Protein AF-A0AAJ4LX67-F1 (afdb_monomer)

Secondary structure (DSSP, 8-state):
---EEE---SSS--TTB-S-EEESS--SSSS-EEEEEEETT-EEEEEEEEE---HHHHHHHHSSSEEEEEEEEEEESS--SSEEEEEEE-TTSPPEEEEEE----EEEEEEEETTTSSSSPPPSEEEEEEEEPPSS-EEEEEEEEEEEEEEETT-----SS---TTTTSSPPP-----SS-PPPPHHHHHHHHHHHHHHHHHH------HHHHHHHHHTTT-EEETTEEE-SPEE-TTGGGGGTGGGS-HHHHHHHHT-EESSS--SSS---EE-HHHHHHHHHHHHHH---HHHHHHHHHHHHHHHHHHHHTT-STT---S--TTHHHHHHHHHHHHHHTHHHHHTTT-HHHHHHHHHHHHGGGHHHHT----GGGG-HHHHHHTHHHHHHHHHH-S-HHHHHHHHHHHHHHHHHHHH---STT-SEE-TTS-EESSSSB-HHHHHHHHHHHHHHHHHHTTSTTPPPHHHHHHHHHHHHHHHHT-SBBPPGGG-TT-TT---BGGGGHHHHHHHHTTSSS--HHHHHHHHHHHT--HHHHHHHHSS--PPPPPP-EEEEEGGGTEEEEEETTEEEEEE---SSS-S-EEBTTB-TTGGGTTSSEEEEEESB-GGGGT--STT--TT--TT-EEE---HHHHS-S-SS-EE---SS-EEEEEEETTTEEEEEEEEE----TT--TT-EEEEEEEEETTEEEEEEEEEE---TT--PPEEEEEEEEE-TTS--PEEETTEEE--SSEEEEE-TT-EEE-TTS-EEEEEE-SPEEEEEEEEEEE-TTT--EEEEEEEEEEEE--SS-SSEEEEEEEETT--HHHHHHHHHHHHHHTT-GGG-SEEEEEE-SSEEEEEETTEEEEEESSSEE-SSSSEEEESSSEEEEEEE-TTS-EEEEEEES-----EETTTEE-SPPP-PEEEEEEEES--EE-TTSEEEEETTEEEEEEEESTT--EEEEEE-

Foldseek 3Di:
DAKDWDFPPDPFGDPQKDDFTWDQLDGAFPRTWTKDWDFAFDKIKGFDKDAADQQVRLCVVVVHRKAKKWKKKKAFQDADQFWKKKWWDDPPDDTFIFTFHRRDHFMFMAIAGLCWFTPDRHDRMTGMIMITDHNHGIGIMTIGTGMIFMFHPQFQDAFPGGDGPNPPVLDFADLVDDPDFDDQDPQLVVLLVLLLVLLLVVLLPADDDPVVLVVLLVLQVWDADPNRTDGAQEDALRLCRRNVLVNYDPSSLVSVLSHEYLAADHPPPRHDNYNLLVSLSNLLSCLLVDDDPVSVVVSLVSNVSSLVNCVSSPLWHRGQSSHCPVVLRRHVSVLSSCSSCLVSCVVVVNLVGSLNSLSRSCSNVSVQLSLDDDLQNLALQCLQGPLSSSLSSLSSPPDPRSSSVSLLSSLVSLLRSQLDDRAFQHFHFHPLLFTGDPLAGALVSNLSSLQRNLSSQLSSAPGSSHRDPSSLVRSVSNLVVLQQCPLQAHDQLRNFLAGQDRHGSLSRLNSLLSSQVRDPHRNLVSLLQSCVSVVHAQVCSCVSPVHRHGHDARDAFKGWDLSQLWIWHDAHQKIKIWAAAAQRHFRHKAALQTQQLSPQSGQRAIDIDGRDRCVVFFRDDFQDQSQAHAQHKGWRDDRVLSGDPDSGIDGDHHPQKFWTKWGFPRFKMKIKIWDQWDDDRSIFRQATKIWIWIDGHQKIKTKIKQGFGDPPPDQTWTKGWNDKGFCVPPQQWKAKLNDTDRDQWDWDKDAALIKIAGSQRKIKGFHHAAIKIWTWYKGWAADRRPRDIGIGTMITIIGTCGDGHGTHMGIMMIGHNDDSVVSNVLSVQCVVCVVPVVSNQKDWPDDDSAWTWMAGPQKIKIFGSAWDADPDDFWGTKHGGKIKIWHQDPQRKIKMKIWHRDLQRDADPVPGHDSDHFFWDKMKIKTAADWDWPPVWDWDDDPRIIITIDTHHRRDMDITMTHD

Sequence (964 aa):
MQSTIISFEEQTRPTFVSHGEISKKRAILGEQSLLWKWRAGDILTIKKRIQRYDNKQAKKAFGKKATQVISFWVYNEVPLDQSMTLLLSKQGNNPSEKAINLNFKGWRAFGLSLDSDFEQPVTKELDTVQFVAPTHDSGELFIDRVMFSIDDGRYQWSDYHVKNRMAGHFPEIDFGLPTSLPEATEQQKQALNAVKQKTITLLADSNIRLPALRAKFDDFQIREVEGVIRGRHILTDKQQVIYNSRYLLPEDLEDFKEYAILGKKDQFGIIQHLGYSDLMLDIASRYVKNKDAAERAALSEMYLLMTRHLLDQGFAKGSSLVSTHHWGYSSRGWYSSALLMQDVLEQNDLLPEVYDALLWHAREFKASFDMEIKPQSSNLDYFNTLSRQHLALILLNPDEKERVALVSKFGHFITQALAQTPPSSFDGLRDDGTAYRHMGHYPNYAFHGFDHIAQVIYALHGTEFAVQKPGLDKLKKAMIAGWIYSNPVVPMGISGRHPFDDLSVKRYAQGMKLLAKSYPQLDEELASIYLQIRGLSSKDSAKHFGKTISPATLPEGSWSFNGGAFAVHRHGTQMAFMKGYNDVVWSSEIYTHDNRYGRYQSNGSVHVMPYGKLKQHGYQENGWDWARNPGATGIKVDLDKLESFTRDSLMMYSKEGKSAATSLDQKHTIFSHKHVERKYPNFDPTFRANKHVLATENMLYMTGNHISNSLSDHDEATETTLFQLATNGSATSININGSLHSDANLTITLTNHDWLIDSNNVGYFLIDVDPVRVTRSVQHSGHNKTKKATQGEFVTAWIDHGVNPTNAHYEYLVVMNTTAEEMQQLAQRYKNAARDASEKPGEILETSDNHHLVRVNGLYGYSAFSAAHFSHGVLQDVSQAAQVLAQTLASGNVKLSVSAMDLNLVKEWAYGPTEAPNKPVIIELTFRGKWQIDQAIRHQYRDNTTIVTISSLFGAATEFEIKP

Radius of gyration: 32.97 Å; Cα contacts (8 Å, |Δi|>4): 2370; chains: 1; bounding box: 77×99×75 Å

InterPro domains:
  IPR003159 Polysaccharide lyase family 8, central domain [PF02278] (557-826)
  IPR008929 Chondroitin AC/alginate lyase [G3DSA:1.50.10.100] (170-554)
  IPR008929 Chondroitin AC/alginate lyase [SSF48230] (211-553)
  IPR008979 Galactose-binding-like domain superfamily [SSF49785] (1-165)
  IPR011013 Galactose mutarotase-like domain superfamily [SSF74650] (555-831)
  IPR011071 Polysaccharide lyase family 8-like, C-terminal [G3DSA:2.60.220.10] (843-964)
  IPR011071 Polysaccharide lyase family 8-like, C-terminal [SSF49863] (849-963)
  IPR014718 Glycoside hydrolase-type carbohydrate-binding [G3DSA:2.70.98.10] (555-835)
  IPR015176 Lyase, N-terminal [PF09092] (3-163)
  IPR015177 Lyase, catalytic [PF09093] (180-534)
  IPR024200 Chondroitin sulfate ABC endolyase [PIRSF034515] (5-963)
  IPR039174 Chondroitin sulfate ABC lyase [PTHR37322] (295-912)

Organism: NCBI:txid29495

Structure (mmCIF, N/CA/C/O backbone):
data_AF-A0AAJ4LX67-F1
#
_entry.id   AF-A0AAJ4LX67-F1
#
loop_
_atom_site.group_PDB
_atom_site.id
_atom_site.type_symbol
_atom_site.label_atom_id
_atom_site.label_alt_id
_atom_site.label_comp_id
_atom_site.label_asym_id
_atom_site.label_entity_id
_atom_site.label_seq_id
_atom_site.pdbx_PDB_ins_code
_atom_site.Cartn_x
_atom_site.Cartn_y
_atom_site.Cartn_z
_atom_site.occupancy
_atom_site.B_iso_or_equiv
_atom_site.auth_seq_id
_atom_site.auth_comp_id
_atom_site.auth_asym_id
_atom_site.auth_atom_id
_atom_site.pdbx_PDB_model_num
ATOM 1 N N . MET A 1 1 ? 9.041 -23.997 -25.247 1.00 93.50 1 MET A N 1
ATOM 2 C CA . MET A 1 1 ? 8.150 -22.839 -25.024 1.00 93.50 1 MET A CA 1
ATOM 3 C C . MET A 1 1 ? 6.841 -23.033 -25.760 1.00 93.50 1 MET A C 1
ATOM 5 O O . MET A 1 1 ? 5.823 -22.884 -25.110 1.00 93.50 1 MET A O 1
ATOM 9 N N . GLN A 1 2 ? 6.846 -23.423 -27.042 1.00 95.56 2 GLN A N 1
ATOM 10 C CA . GLN A 1 2 ? 5.640 -23.954 -27.690 1.00 95.56 2 GLN A CA 1
ATOM 11 C C . GLN A 1 2 ? 5.158 -25.212 -26.957 1.00 95.56 2 GLN A C 1
ATOM 13 O O . GLN A 1 2 ? 5.960 -26.117 -26.704 1.00 95.56 2 GLN A O 1
ATOM 18 N N . SER A 1 3 ? 3.886 -25.218 -26.572 1.00 95.94 3 SER A N 1
ATOM 19 C CA . SER A 1 3 ? 3.223 -26.351 -25.924 1.00 95.94 3 SER A CA 1
ATOM 20 C C . SER A 1 3 ? 2.811 -27.380 -26.979 1.00 95.94 3 SER A C 1
ATOM 22 O O . SER A 1 3 ? 2.534 -27.025 -28.119 1.00 95.94 3 SER A O 1
ATOM 24 N N . THR A 1 4 ? 2.794 -28.662 -26.620 1.00 95.81 4 THR A N 1
ATOM 25 C CA . THR A 1 4 ? 2.185 -29.718 -27.445 1.00 95.81 4 THR A CA 1
ATOM 26 C C . THR A 1 4 ? 0.844 -30.067 -26.833 1.00 95.81 4 THR A C 1
ATOM 28 O O . THR A 1 4 ? 0.836 -30.564 -25.709 1.00 95.81 4 THR A O 1
ATOM 31 N N . ILE A 1 5 ? -0.251 -29.808 -27.545 1.00 96.69 5 ILE A N 1
ATOM 32 C CA . ILE A 1 5 ? -1.621 -30.017 -27.069 1.00 96.69 5 ILE A CA 1
ATOM 33 C C . ILE A 1 5 ? -2.295 -31.111 -27.902 1.00 96.69 5 ILE A C 1
ATOM 35 O O . ILE A 1 5 ? -2.049 -31.250 -29.098 1.00 96.69 5 ILE A O 1
ATOM 39 N N . ILE A 1 6 ? -3.097 -31.937 -27.235 1.00 95.94 6 ILE A N 1
ATOM 40 C CA . ILE A 1 6 ? -3.992 -32.922 -27.836 1.00 95.94 6 ILE A CA 1
ATOM 41 C C . ILE A 1 6 ? -5.391 -32.600 -27.299 1.00 95.94 6 ILE A C 1
ATOM 43 O O . ILE A 1 6 ? -5.674 -32.889 -26.133 1.00 95.94 6 ILE A O 1
ATOM 47 N N . SER A 1 7 ? -6.203 -31.944 -28.132 1.00 92.75 7 SER A N 1
ATOM 48 C CA . SER A 1 7 ? -7.569 -31.469 -27.836 1.00 92.75 7 SER A CA 1
ATOM 49 C C . SER A 1 7 ? -8.672 -32.338 -28.440 1.00 92.75 7 SER A C 1
ATOM 51 O O . SER A 1 7 ? -9.829 -32.195 -28.090 1.00 92.75 7 SER A O 1
ATOM 53 N N . PHE A 1 8 ? -8.321 -33.283 -29.318 1.00 95.12 8 PHE A N 1
ATOM 54 C CA . PHE A 1 8 ? -9.273 -34.202 -29.951 1.00 95.12 8 PHE A CA 1
ATOM 55 C C . PHE A 1 8 ? -10.327 -33.522 -30.836 1.00 95.12 8 PHE A C 1
ATOM 57 O O . PHE A 1 8 ? -11.401 -34.086 -30.997 1.00 95.12 8 PHE A O 1
ATOM 64 N N . GLU A 1 9 ? -10.029 -32.366 -31.440 1.00 94.12 9 GLU A N 1
ATOM 65 C CA . GLU A 1 9 ? -10.936 -31.597 -32.317 1.00 94.12 9 GLU A CA 1
ATOM 66 C C . GLU A 1 9 ? -11.108 -32.189 -33.741 1.00 94.12 9 GLU A C 1
ATOM 68 O O . GLU A 1 9 ? -11.797 -31.634 -34.599 1.00 94.12 9 GLU A O 1
ATOM 73 N N . GLU A 1 10 ? -10.531 -33.362 -34.024 1.00 89.75 10 GLU A N 1
ATOM 74 C CA . GLU A 1 10 ? -10.766 -34.085 -35.276 1.00 89.75 10 GLU A CA 1
ATOM 75 C C . GLU A 1 10 ? -12.160 -34.751 -35.336 1.00 89.75 10 GLU A C 1
ATOM 77 O O . GLU A 1 10 ? -12.696 -35.228 -34.340 1.00 89.75 10 GLU A O 1
ATOM 82 N N . GLN A 1 11 ? -12.752 -34.882 -36.533 1.00 88.00 11 GLN A N 1
ATOM 83 C CA . GLN A 1 11 ? -14.105 -35.458 -36.699 1.00 88.00 11 GLN A CA 1
ATOM 84 C C . GLN A 1 11 ? -14.260 -36.898 -36.173 1.00 88.00 11 GLN A C 1
ATOM 86 O O . GLN A 1 11 ? -15.364 -37.336 -35.854 1.00 88.00 11 GLN A O 1
ATOM 91 N N . THR A 1 12 ? -13.167 -37.658 -36.126 1.00 90.81 12 THR A N 1
ATOM 92 C CA . THR A 1 12 ? -13.133 -39.057 -35.684 1.00 90.81 12 THR A CA 1
ATOM 93 C C . THR A 1 12 ? -11.927 -39.283 -34.787 1.00 90.81 12 THR A C 1
ATOM 95 O O . THR A 1 12 ? -10.939 -38.563 -34.922 1.00 90.81 12 THR A O 1
ATOM 98 N N . ARG A 1 13 ? -11.960 -40.329 -33.945 1.00 93.50 13 ARG A N 1
ATOM 99 C CA . ARG A 1 13 ? -10.837 -40.680 -33.059 1.00 93.50 13 ARG A CA 1
ATOM 100 C C . ARG A 1 13 ? -9.510 -40.680 -33.838 1.00 93.50 13 ARG A C 1
ATOM 102 O O . ARG A 1 13 ? -9.392 -41.446 -34.800 1.00 93.50 13 ARG A O 1
ATOM 109 N N . PRO A 1 14 ? -8.498 -39.903 -33.410 1.00 93.00 14 PRO A N 1
ATOM 110 C CA . PRO A 1 14 ? -7.212 -39.880 -34.091 1.00 93.00 14 PRO A CA 1
ATOM 111 C C . PRO A 1 14 ? -6.553 -41.261 -34.112 1.00 93.00 14 PRO A C 1
ATOM 113 O O . PRO A 1 14 ? -6.614 -42.018 -33.143 1.00 93.00 14 PRO A O 1
ATOM 116 N N . THR A 1 15 ? -5.868 -41.592 -35.207 1.00 94.44 15 THR A N 1
ATOM 117 C CA . THR A 1 15 ? -5.244 -42.917 -35.410 1.00 94.44 15 THR A CA 1
ATOM 118 C C . THR A 1 15 ? -4.123 -43.225 -34.414 1.00 94.44 15 THR A C 1
ATOM 120 O O . THR A 1 15 ? -3.783 -44.388 -34.197 1.00 94.44 15 THR A O 1
ATOM 123 N N . PHE A 1 16 ? -3.556 -42.194 -33.780 1.00 94.44 16 PHE A N 1
ATOM 124 C CA . PHE A 1 16 ? -2.564 -42.330 -32.717 1.00 94.44 16 PHE A CA 1
ATOM 125 C C . PHE A 1 16 ? -3.175 -42.625 -31.334 1.00 94.44 16 PHE A C 1
ATOM 127 O O . PHE A 1 16 ? -2.421 -42.822 -30.383 1.00 94.44 16 PHE A O 1
ATOM 134 N N . VAL A 1 17 ? -4.504 -42.691 -31.207 1.00 96.12 17 VAL A N 1
ATOM 135 C CA . VAL A 1 17 ? -5.224 -43.051 -29.976 1.00 96.12 17 VAL A CA 1
ATOM 136 C C . VAL A 1 17 ? -5.821 -44.456 -30.126 1.00 96.12 17 VAL A C 1
ATOM 138 O O . VAL A 1 17 ? -6.522 -44.741 -31.099 1.00 96.12 17 VAL A O 1
ATOM 141 N N . SER A 1 18 ? -5.542 -45.362 -29.181 1.00 94.75 18 SER A N 1
ATOM 142 C CA . SER A 1 18 ? -5.913 -46.783 -29.308 1.00 94.75 18 SER A CA 1
ATOM 143 C C . SER A 1 18 ? -7.419 -47.056 -29.210 1.00 94.75 18 SER A C 1
ATOM 145 O O . SER A 1 18 ? -7.951 -47.812 -30.023 1.00 94.75 18 SER A O 1
ATOM 147 N N . HIS A 1 19 ? -8.103 -46.448 -28.238 1.00 90.38 19 HIS A N 1
ATOM 148 C CA . HIS A 1 19 ? -9.510 -46.697 -27.899 1.00 90.38 19 HIS A CA 1
ATOM 149 C C . HIS A 1 19 ? -10.232 -45.388 -27.538 1.00 90.38 19 HIS A C 1
ATOM 151 O O . HIS A 1 19 ? -9.590 -44.357 -27.367 1.00 90.38 19 HIS A O 1
ATOM 157 N N . GLY A 1 20 ? -11.563 -45.424 -27.448 1.00 92.12 20 GLY A N 1
ATOM 158 C CA . GLY A 1 20 ? -12.405 -44.264 -27.131 1.00 92.12 20 GLY A CA 1
ATOM 159 C C . GLY A 1 20 ? -13.208 -43.730 -28.319 1.00 92.12 20 GLY A C 1
ATOM 160 O O . GLY A 1 20 ? -13.037 -44.175 -29.458 1.00 92.12 20 GLY A O 1
ATOM 161 N N . GLU A 1 21 ? -14.100 -42.792 -28.026 1.00 95.88 21 GLU A N 1
ATOM 162 C CA . GLU A 1 21 ? -15.040 -42.151 -28.950 1.00 95.88 21 GLU A CA 1
ATOM 163 C C . GLU A 1 21 ? -14.930 -40.629 -28.791 1.00 95.88 21 GLU A C 1
ATOM 165 O O . GLU A 1 21 ? -14.742 -40.135 -27.683 1.00 95.88 21 GLU A O 1
ATOM 170 N N . ILE A 1 22 ? -15.050 -39.870 -29.881 1.00 97.12 22 ILE A N 1
ATOM 171 C CA . ILE A 1 22 ? -15.111 -38.406 -29.795 1.00 97.12 22 ILE A CA 1
ATOM 172 C C . ILE A 1 22 ? -16.511 -38.015 -29.333 1.00 97.12 22 ILE A C 1
ATOM 174 O O . ILE A 1 22 ? -17.505 -38.445 -29.922 1.00 97.12 22 ILE A O 1
ATOM 178 N N . SER A 1 23 ? -16.594 -37.215 -28.274 1.00 95.31 23 SER A N 1
ATOM 179 C CA . SER A 1 23 ? -17.858 -36.795 -27.689 1.00 95.31 23 SER A CA 1
ATOM 180 C C . SER A 1 23 ? -17.958 -35.284 -27.606 1.00 95.31 23 SER A C 1
ATOM 182 O O . SER A 1 23 ? -17.139 -34.621 -26.981 1.00 95.31 23 SER A O 1
ATOM 184 N N . LYS A 1 24 ? -19.058 -34.752 -28.138 1.00 93.38 24 LYS A N 1
ATOM 185 C CA . LYS A 1 24 ? -19.464 -33.360 -27.929 1.00 93.38 24 LYS A CA 1
ATOM 186 C C . LYS A 1 24 ? -20.217 -33.168 -26.616 1.00 93.38 24 LYS A C 1
ATOM 188 O O . LYS A 1 24 ? -20.847 -32.132 -26.448 1.00 93.38 24 LYS A O 1
ATOM 193 N N . LYS A 1 25 ? -20.267 -34.162 -25.711 1.00 93.69 25 LYS A N 1
ATOM 194 C CA . LYS A 1 25 ? -21.022 -34.046 -24.447 1.00 93.69 25 LYS A CA 1
ATOM 195 C C . LYS A 1 25 ? -20.402 -32.994 -23.526 1.00 93.69 25 LYS A C 1
ATOM 197 O O . LYS A 1 25 ? -21.136 -32.253 -22.878 1.00 93.69 25 LYS A O 1
ATOM 202 N N . ARG A 1 26 ? -19.070 -32.957 -23.460 1.00 94.00 26 ARG A N 1
ATOM 203 C CA . ARG A 1 26 ? -18.265 -32.119 -22.560 1.00 94.00 26 ARG A CA 1
ATOM 204 C C . ARG A 1 26 ? -16.931 -31.814 -23.240 1.00 94.00 26 ARG A C 1
ATOM 206 O O . ARG A 1 26 ? -16.438 -32.672 -23.964 1.00 94.00 26 ARG A O 1
ATOM 213 N N . ALA A 1 27 ? -16.366 -30.640 -22.992 1.00 95.31 27 ALA A N 1
ATOM 214 C CA . ALA A 1 27 ? -15.058 -30.230 -23.497 1.00 95.31 27 ALA A CA 1
ATOM 215 C C . ALA A 1 27 ? -14.433 -29.189 -22.556 1.00 95.31 27 ALA A C 1
ATOM 217 O O . ALA A 1 27 ? -15.150 -28.537 -21.788 1.00 95.31 27 ALA A O 1
ATOM 218 N N . ILE A 1 28 ? -13.112 -29.068 -22.614 1.00 96.75 28 ILE A N 1
ATOM 219 C CA . ILE A 1 28 ? -12.297 -28.031 -21.981 1.00 96.75 28 ILE A CA 1
ATOM 220 C C . ILE A 1 28 ? -11.709 -27.116 -23.053 1.00 96.75 28 ILE A C 1
ATOM 222 O O . ILE A 1 28 ? -11.894 -25.909 -22.943 1.00 96.75 28 ILE A O 1
ATOM 226 N N . LEU A 1 29 ? -11.018 -27.666 -24.060 1.00 94.38 29 LEU A N 1
ATOM 227 C CA . LEU A 1 29 ? -10.439 -26.904 -25.172 1.00 94.38 29 LEU A CA 1
ATOM 228 C C . LEU A 1 29 ? -11.146 -27.293 -26.469 1.00 94.38 29 LEU A C 1
ATOM 230 O O . LEU A 1 29 ? -11.062 -28.447 -26.858 1.00 94.38 29 LEU A O 1
ATOM 234 N N . GLY A 1 30 ? -11.802 -26.334 -27.124 1.00 93.50 30 GLY A N 1
ATOM 235 C CA . GLY A 1 30 ? -12.620 -26.602 -28.308 1.00 93.50 30 GLY A CA 1
ATOM 236 C C . GLY A 1 30 ? -14.038 -27.075 -27.958 1.00 93.50 30 GLY A C 1
ATOM 237 O O . GLY A 1 30 ? -14.614 -26.656 -26.948 1.00 93.50 30 GLY A O 1
ATOM 238 N N . GLU A 1 31 ? -14.640 -27.910 -28.809 1.00 92.75 31 GLU A N 1
ATOM 239 C CA . GLU A 1 31 ? -16.042 -28.337 -28.690 1.00 92.75 31 GLU A CA 1
ATOM 240 C C . GLU A 1 31 ? -16.231 -29.805 -28.277 1.00 92.75 31 GLU A C 1
ATOM 242 O O . GLU A 1 31 ? -17.371 -30.234 -28.032 1.00 92.75 31 GLU A O 1
ATOM 247 N N . GLN A 1 32 ? -15.160 -30.598 -28.212 1.00 95.38 32 GLN A N 1
ATOM 248 C CA . GLN A 1 32 ? -15.246 -32.035 -27.961 1.00 95.38 32 GLN A CA 1
ATOM 249 C C . GLN A 1 32 ? -14.141 -32.563 -27.042 1.00 95.38 32 GLN A C 1
ATOM 251 O O . GLN A 1 32 ? -13.185 -31.888 -26.703 1.00 95.38 32 GLN A O 1
ATOM 256 N N . SER A 1 33 ? -14.327 -33.789 -26.560 1.00 97.19 33 SER A N 1
ATOM 257 C CA . SER A 1 33 ? -13.337 -34.508 -25.759 1.00 97.19 33 SER A CA 1
ATOM 258 C C . SER A 1 33 ? -13.357 -35.996 -26.084 1.00 97.19 33 SER A C 1
ATOM 260 O O . SER A 1 33 ? -14.269 -36.507 -26.748 1.00 97.19 33 SER A O 1
ATOM 262 N N . LEU A 1 34 ? -12.349 -36.720 -25.604 1.00 98.25 34 LEU A N 1
ATOM 263 C CA . LEU A 1 34 ? -12.282 -38.164 -25.752 1.00 98.25 34 LEU A CA 1
ATOM 264 C C . LEU A 1 34 ? -13.102 -38.850 -24.651 1.00 98.25 34 LEU A C 1
ATOM 266 O O . LEU A 1 34 ? -12.718 -38.830 -23.484 1.00 98.25 34 LEU A O 1
ATOM 270 N N . LEU A 1 35 ? -14.190 -39.520 -25.026 1.00 98.00 35 LEU A N 1
ATOM 271 C CA . LEU A 1 35 ? -14.928 -40.429 -24.154 1.00 98.00 35 LEU A CA 1
ATOM 272 C C . LEU A 1 35 ? -14.254 -41.802 -24.146 1.00 98.00 35 LEU A C 1
ATOM 274 O O . LEU A 1 35 ? -14.220 -42.514 -25.154 1.00 98.00 35 LEU A O 1
ATOM 278 N N . TRP A 1 36 ? -13.750 -42.196 -22.985 1.00 97.62 36 TRP A N 1
ATOM 279 C CA . TRP A 1 36 ? -13.174 -43.506 -22.745 1.00 97.62 36 TRP A CA 1
ATOM 280 C C . TRP A 1 36 ? -14.099 -44.335 -21.857 1.00 97.62 36 TRP A C 1
ATOM 282 O O . TRP A 1 36 ? -14.185 -44.123 -20.648 1.00 97.62 36 TRP A O 1
ATOM 292 N N . LYS A 1 37 ? -14.783 -45.297 -22.479 1.00 97.31 37 LYS A N 1
ATOM 293 C CA . LYS A 1 37 ? -15.506 -46.370 -21.792 1.00 97.31 37 LYS A CA 1
ATOM 294 C C . LYS A 1 37 ? -14.524 -47.503 -21.523 1.00 97.31 37 LYS A C 1
ATOM 296 O O . LYS A 1 37 ? -13.880 -47.973 -22.464 1.00 97.31 37 LYS A O 1
ATOM 301 N N . TRP A 1 38 ? -14.395 -47.918 -20.272 1.00 96.44 38 TRP A N 1
ATOM 302 C CA . TRP A 1 38 ? -13.359 -48.851 -19.837 1.00 96.44 38 TRP A CA 1
ATOM 303 C C . TRP A 1 38 ? -13.909 -49.957 -18.943 1.00 96.44 38 TRP A C 1
ATOM 305 O O . TRP A 1 38 ? -14.925 -49.802 -18.267 1.00 96.44 38 TRP A O 1
ATOM 315 N N . ARG A 1 39 ? -13.204 -51.084 -18.937 1.00 96.06 39 ARG A N 1
ATOM 316 C CA . ARG A 1 39 ? -13.314 -52.187 -17.982 1.00 96.06 39 ARG A CA 1
ATOM 317 C C . ARG A 1 39 ? -12.026 -52.298 -17.173 1.00 96.06 39 ARG A C 1
ATOM 319 O O . ARG A 1 39 ? -11.009 -51.706 -17.530 1.00 96.06 39 ARG A O 1
ATOM 326 N N . ALA A 1 40 ? -12.088 -53.066 -16.093 1.00 96.12 40 ALA A N 1
ATOM 327 C CA . ALA A 1 40 ? -10.962 -53.335 -15.215 1.00 96.12 40 ALA A CA 1
ATOM 328 C C . ALA A 1 40 ? -9.659 -53.629 -15.986 1.00 96.12 40 ALA A C 1
ATOM 330 O O . ALA A 1 40 ? -9.583 -54.594 -16.749 1.00 96.12 40 ALA A O 1
ATOM 331 N N . GLY A 1 41 ? -8.635 -52.799 -15.771 1.00 94.88 41 GLY A N 1
ATOM 332 C CA . GLY A 1 41 ? -7.308 -52.931 -16.378 1.00 94.88 41 GLY A CA 1
ATOM 333 C C . GLY A 1 41 ? -7.190 -52.518 -17.851 1.00 94.88 41 GLY A C 1
ATOM 334 O O . GLY A 1 41 ? -6.110 -52.676 -18.423 1.00 94.88 41 GLY A O 1
ATOM 335 N N . ASP A 1 42 ? -8.246 -51.985 -18.476 1.00 97.38 42 ASP A N 1
ATOM 336 C CA . ASP A 1 42 ? -8.172 -51.467 -19.845 1.00 97.38 42 ASP A CA 1
ATOM 337 C C . ASP A 1 42 ? -7.118 -50.359 -19.969 1.00 97.38 42 ASP A C 1
ATOM 339 O O . ASP A 1 42 ? -6.914 -49.549 -19.064 1.00 97.38 42 ASP A O 1
ATOM 343 N N . ILE A 1 43 ? -6.469 -50.292 -21.135 1.00 96.56 43 ILE A N 1
ATOM 344 C CA . ILE A 1 43 ? -5.412 -49.316 -21.409 1.00 96.56 43 ILE A CA 1
ATOM 345 C C . ILE A 1 43 ? -5.798 -48.441 -22.602 1.00 96.56 43 ILE A C 1
ATOM 347 O O . ILE A 1 43 ? -5.872 -48.891 -23.755 1.00 96.56 43 ILE A O 1
ATOM 351 N N . LEU A 1 44 ? -5.963 -47.149 -22.336 1.00 97.25 44 LEU A N 1
ATOM 352 C CA . LEU A 1 44 ? -6.009 -46.110 -23.355 1.00 97.25 44 LEU A CA 1
ATOM 353 C C . LEU A 1 44 ? -4.582 -45.639 -23.650 1.00 97.25 44 LEU A C 1
ATOM 355 O O . LEU A 1 44 ? -3.887 -45.175 -22.757 1.00 97.25 44 LEU A O 1
ATOM 359 N N . THR A 1 45 ? -4.132 -45.741 -24.901 1.00 96.88 45 THR A N 1
ATOM 360 C CA . THR A 1 45 ? -2.777 -45.354 -25.323 1.00 96.88 45 THR A CA 1
ATOM 361 C C . THR A 1 45 ? -2.831 -44.233 -26.351 1.00 96.88 45 THR A C 1
ATOM 363 O O . THR A 1 45 ? -3.469 -44.377 -27.392 1.00 96.88 45 THR A O 1
ATOM 366 N N . ILE A 1 46 ? -2.088 -43.159 -26.092 1.00 96.81 46 ILE A N 1
ATOM 367 C CA . ILE A 1 46 ? -1.813 -42.059 -27.015 1.00 96.81 46 ILE A CA 1
ATOM 368 C C . ILE A 1 46 ? -0.361 -42.197 -27.491 1.00 96.81 46 ILE A C 1
ATOM 370 O O . ILE A 1 46 ? 0.577 -42.056 -26.706 1.00 96.81 46 ILE A O 1
ATOM 374 N N . LYS A 1 47 ? -0.164 -42.479 -28.780 1.00 95.81 47 LYS A N 1
ATOM 375 C CA . LYS A 1 47 ? 1.150 -42.634 -29.421 1.00 95.81 47 LYS A CA 1
ATOM 376 C C . LYS A 1 47 ? 1.656 -41.285 -29.925 1.00 95.81 47 LYS A C 1
ATOM 378 O O . LYS A 1 47 ? 1.376 -40.888 -31.055 1.00 95.81 47 LYS A O 1
ATOM 383 N N . LYS A 1 48 ? 2.408 -40.568 -29.093 1.00 92.38 48 LYS A N 1
ATOM 384 C CA . LYS A 1 48 ? 2.978 -39.261 -29.438 1.00 92.38 48 LYS A CA 1
ATOM 385 C C . LYS A 1 48 ? 4.423 -39.192 -28.969 1.00 92.38 48 LYS A C 1
ATOM 387 O O . LYS A 1 48 ? 4.702 -39.377 -27.788 1.00 92.38 48 LYS A O 1
ATOM 392 N N . ARG A 1 49 ? 5.330 -38.873 -29.895 1.00 94.19 49 ARG A N 1
ATOM 393 C CA . ARG A 1 49 ? 6.733 -38.639 -29.557 1.00 94.19 49 ARG A CA 1
ATOM 394 C C . ARG A 1 49 ? 6.888 -37.288 -28.862 1.00 94.19 49 ARG A C 1
ATOM 396 O O . ARG A 1 49 ? 6.537 -36.266 -29.447 1.00 94.19 49 ARG A O 1
ATOM 403 N N . ILE A 1 50 ? 7.452 -37.282 -27.657 1.00 93.88 50 ILE A N 1
ATOM 404 C CA . ILE A 1 50 ? 7.722 -36.077 -26.865 1.00 93.88 50 ILE A CA 1
ATOM 405 C C . ILE A 1 50 ? 9.185 -36.067 -26.424 1.00 93.88 50 ILE A C 1
ATOM 407 O O . ILE A 1 50 ? 9.704 -37.040 -25.876 1.00 93.88 50 ILE A O 1
ATOM 411 N N . GLN A 1 51 ? 9.851 -34.934 -26.638 1.00 94.44 51 GLN A N 1
ATOM 412 C CA . GLN A 1 51 ? 11.184 -34.674 -26.107 1.00 94.44 51 GLN A CA 1
ATOM 413 C C . GLN A 1 51 ? 11.066 -34.068 -24.705 1.00 94.44 51 GLN A C 1
ATOM 415 O O . GLN A 1 51 ? 10.445 -33.016 -24.524 1.00 94.44 51 GLN A O 1
ATOM 420 N N . ARG A 1 52 ? 11.703 -34.709 -23.721 1.00 93.75 52 ARG A N 1
ATOM 421 C CA . ARG A 1 52 ? 11.817 -34.175 -22.363 1.00 93.75 52 ARG A CA 1
ATOM 422 C C . ARG A 1 52 ? 12.968 -33.170 -22.267 1.00 93.75 52 ARG A C 1
ATOM 424 O O . ARG A 1 52 ? 14.059 -33.432 -22.785 1.00 93.75 52 ARG A O 1
ATOM 431 N N . TYR A 1 53 ? 12.745 -32.068 -21.564 1.00 94.75 53 TYR A N 1
ATOM 432 C CA . TYR A 1 53 ? 13.726 -31.052 -21.197 1.00 94.75 53 TYR A CA 1
ATOM 433 C C . TYR A 1 53 ? 13.875 -31.010 -19.680 1.00 94.75 53 TYR A C 1
ATOM 435 O O . TYR A 1 53 ? 12.878 -30.993 -18.963 1.00 94.75 53 TYR A O 1
ATOM 443 N N . ASP A 1 54 ? 15.115 -30.961 -19.200 1.00 94.75 54 ASP A N 1
ATOM 444 C CA . ASP A 1 54 ? 15.375 -30.844 -17.765 1.00 94.75 54 ASP A CA 1
ATOM 445 C C . ASP A 1 54 ? 15.071 -29.428 -17.229 1.00 94.75 54 ASP A C 1
ATOM 447 O O . ASP A 1 54 ? 14.941 -28.449 -17.974 1.00 94.75 54 ASP A O 1
ATOM 451 N N . ASN A 1 55 ? 15.007 -29.294 -15.905 1.00 95.69 55 ASN A N 1
ATOM 452 C CA . ASN A 1 55 ? 14.742 -28.032 -15.213 1.00 95.69 55 ASN A CA 1
ATOM 453 C C . ASN A 1 55 ? 15.755 -26.917 -15.546 1.00 95.69 55 ASN A C 1
ATOM 455 O O . ASN A 1 55 ? 15.418 -25.732 -15.469 1.00 95.69 55 ASN A O 1
ATOM 459 N N . LYS A 1 56 ? 16.998 -27.246 -15.933 1.00 95.75 56 LYS A N 1
ATOM 460 C CA . LYS A 1 56 ? 18.011 -26.251 -16.328 1.00 95.75 56 LYS A CA 1
ATOM 461 C C . LYS A 1 56 ? 17.700 -25.698 -17.717 1.00 95.75 56 LYS A C 1
ATOM 463 O O . LYS A 1 56 ? 17.768 -24.483 -17.917 1.00 95.75 56 LYS A O 1
ATOM 468 N N . GLN A 1 57 ? 17.329 -26.563 -18.655 1.00 96.25 57 GLN A N 1
ATOM 469 C CA . GLN A 1 57 ? 16.868 -26.186 -19.988 1.00 96.25 57 GLN A CA 1
ATOM 470 C C . GLN A 1 57 ? 15.562 -25.390 -19.907 1.00 96.25 57 GLN A C 1
ATOM 472 O O . GLN A 1 57 ? 15.467 -24.320 -20.512 1.00 96.25 57 GLN A O 1
ATOM 477 N N . ALA A 1 58 ? 14.604 -25.846 -19.095 1.00 95.69 58 ALA A N 1
ATOM 478 C CA . ALA A 1 58 ? 13.348 -25.147 -18.847 1.00 95.69 58 ALA A CA 1
ATOM 479 C C . ALA A 1 58 ? 13.589 -23.750 -18.258 1.00 95.69 58 ALA A C 1
ATOM 481 O O . ALA A 1 58 ? 13.105 -22.764 -18.810 1.00 95.69 58 ALA A O 1
ATOM 482 N N . LYS A 1 59 ? 14.413 -23.629 -17.205 1.00 94.62 59 LYS A N 1
ATOM 483 C CA . LYS A 1 59 ? 14.780 -22.332 -16.609 1.00 94.62 59 LYS A CA 1
ATOM 484 C C . LYS A 1 59 ? 15.431 -21.393 -17.622 1.00 94.62 59 LYS A C 1
ATOM 486 O O . LYS A 1 59 ? 15.107 -20.208 -17.646 1.00 94.62 59 LYS A O 1
ATOM 491 N N . LYS A 1 60 ? 16.342 -21.907 -18.455 1.00 95.12 60 LYS A N 1
ATOM 492 C CA . LYS A 1 60 ? 17.010 -21.115 -19.497 1.00 95.12 60 LYS A CA 1
ATOM 493 C C . LYS A 1 60 ? 16.010 -20.579 -20.526 1.00 95.12 60 LYS A C 1
ATOM 495 O O . LYS A 1 60 ? 16.133 -19.428 -20.923 1.00 95.12 60 LYS A O 1
ATOM 500 N N . ALA A 1 61 ? 15.040 -21.392 -20.940 1.00 92.88 61 ALA A N 1
ATOM 501 C CA . ALA A 1 61 ? 14.021 -20.989 -21.907 1.00 92.88 61 ALA A CA 1
ATOM 502 C C . ALA A 1 61 ? 12.973 -20.033 -21.308 1.00 92.88 61 ALA A C 1
ATOM 504 O O . ALA A 1 61 ? 12.542 -19.097 -21.973 1.00 92.88 61 ALA A O 1
ATOM 505 N N . PHE A 1 62 ? 12.579 -20.259 -20.053 1.00 91.06 62 PHE A N 1
ATOM 506 C CA . PHE A 1 62 ? 11.507 -19.523 -19.379 1.00 91.06 62 PHE A CA 1
ATOM 507 C C . PHE A 1 62 ? 11.978 -18.213 -18.722 1.00 91.06 62 PHE A C 1
ATOM 509 O O . PHE A 1 62 ? 11.177 -17.318 -18.469 1.00 91.06 62 PHE A O 1
ATOM 516 N N . GLY A 1 63 ? 13.274 -18.095 -18.411 1.00 89.06 63 GLY A N 1
ATOM 517 C CA . GLY A 1 63 ? 13.882 -16.917 -17.775 1.00 89.06 63 GLY A CA 1
ATOM 518 C C . GLY A 1 63 ? 13.812 -16.896 -16.241 1.00 89.06 63 GLY A C 1
ATOM 519 O O . GLY A 1 63 ? 14.415 -16.035 -15.609 1.00 89.06 63 GLY A O 1
ATOM 520 N N . LYS A 1 64 ? 13.127 -17.861 -15.618 1.00 89.38 64 LYS A N 1
ATOM 521 C CA . LYS A 1 64 ? 13.035 -18.053 -14.157 1.00 89.38 64 LYS A CA 1
ATOM 522 C C . LYS A 1 64 ? 12.862 -19.536 -13.823 1.00 89.38 64 LYS A C 1
ATOM 524 O O . LYS A 1 64 ? 12.842 -20.365 -14.727 1.00 89.38 64 LYS A O 1
ATOM 529 N N . LYS A 1 65 ? 12.788 -19.894 -12.533 1.00 92.94 65 LYS A N 1
ATOM 530 C CA . LYS A 1 65 ? 12.622 -21.295 -12.091 1.00 92.94 65 LYS A CA 1
ATOM 531 C C . LYS A 1 65 ? 11.426 -21.939 -12.811 1.00 92.94 65 LYS A C 1
ATOM 533 O O . LYS A 1 65 ? 10.300 -21.483 -12.640 1.00 92.94 65 LYS A O 1
ATOM 538 N N . ALA A 1 66 ? 11.684 -22.989 -13.585 1.00 96.31 66 ALA A N 1
ATOM 539 C CA . ALA A 1 66 ? 10.701 -23.635 -14.448 1.00 96.31 66 ALA A CA 1
ATOM 540 C C . ALA A 1 66 ? 10.954 -25.142 -14.558 1.00 96.31 66 ALA A C 1
ATOM 542 O O . ALA A 1 66 ? 12.064 -25.601 -14.279 1.00 96.31 66 ALA A O 1
ATOM 543 N N . THR A 1 67 ? 9.929 -25.885 -14.967 1.00 97.50 67 THR A N 1
ATOM 544 C CA . THR A 1 67 ? 9.961 -27.334 -15.195 1.00 97.50 67 THR A CA 1
ATOM 545 C C . THR A 1 67 ? 9.079 -27.703 -16.386 1.00 97.50 67 THR A C 1
ATOM 547 O O . THR A 1 67 ? 8.137 -26.975 -16.694 1.00 97.50 67 THR A O 1
ATOM 550 N N . GLN A 1 68 ? 9.374 -28.806 -17.078 1.00 97.94 68 GLN A N 1
ATOM 551 C CA . GLN A 1 68 ? 8.452 -29.333 -18.083 1.00 97.94 68 GLN A CA 1
ATOM 552 C C . GLN A 1 68 ? 7.359 -30.154 -17.397 1.00 97.94 68 GLN A C 1
ATOM 554 O O . GLN A 1 68 ? 7.645 -30.986 -16.535 1.00 97.94 68 GLN A O 1
ATOM 559 N N . VAL A 1 69 ? 6.115 -29.915 -17.788 1.00 98.12 69 VAL A N 1
ATOM 560 C CA . VAL A 1 69 ? 4.916 -30.462 -17.161 1.00 98.12 69 VAL A CA 1
ATOM 561 C C . VAL A 1 69 ? 4.115 -31.249 -18.193 1.00 98.12 69 VAL A C 1
ATOM 563 O O . VAL A 1 69 ? 3.924 -30.767 -19.310 1.00 98.12 69 VAL A O 1
ATOM 566 N N . ILE A 1 70 ? 3.624 -32.432 -17.814 1.00 98.31 70 ILE A N 1
ATOM 567 C CA . ILE A 1 70 ? 2.437 -33.021 -18.445 1.00 98.31 70 ILE A CA 1
ATOM 568 C C . ILE A 1 70 ? 1.212 -32.578 -17.657 1.00 98.31 70 ILE A C 1
ATOM 570 O O . ILE A 1 70 ? 1.191 -32.657 -16.428 1.00 98.31 70 ILE A O 1
ATOM 574 N N . SER A 1 71 ? 0.193 -32.094 -18.353 1.00 98.50 71 SER A N 1
ATOM 575 C CA . SER A 1 71 ? -1.078 -31.741 -17.738 1.00 98.50 71 SER A CA 1
ATOM 576 C C . SER A 1 71 ? -2.254 -32.155 -18.608 1.00 98.50 71 SER A C 1
ATOM 578 O O . SER A 1 71 ? -2.134 -32.178 -19.826 1.00 98.50 71 SER A O 1
ATOM 580 N N . PHE A 1 72 ? -3.380 -32.492 -17.994 1.00 98.62 72 PHE A N 1
ATOM 581 C CA . PHE A 1 72 ? -4.580 -32.969 -18.683 1.00 98.62 72 PHE A CA 1
ATOM 582 C C . PHE A 1 72 ? -5.811 -32.758 -17.806 1.00 98.62 72 PHE A C 1
ATOM 584 O O . PHE A 1 72 ? -5.684 -32.525 -16.601 1.00 98.62 72 PHE A O 1
ATOM 591 N N . TRP A 1 73 ? -6.989 -32.832 -18.416 1.00 98.69 73 TRP A N 1
ATOM 592 C CA . TRP A 1 73 ? -8.266 -32.753 -17.724 1.00 98.69 73 TRP A CA 1
ATOM 593 C C . TRP A 1 73 ? -9.015 -34.074 -17.821 1.00 98.69 73 TRP A C 1
ATOM 595 O O . TRP A 1 73 ? -8.994 -34.733 -18.861 1.00 98.69 73 TRP A O 1
ATOM 605 N N . VAL A 1 74 ? -9.680 -34.445 -16.728 1.00 98.62 74 VAL A N 1
ATOM 606 C CA . VAL A 1 74 ? -10.557 -35.616 -16.667 1.00 98.62 74 VAL A CA 1
ATOM 607 C C . VAL A 1 74 ? -11.901 -35.203 -16.099 1.00 98.62 74 VAL A C 1
ATOM 609 O O . VAL A 1 74 ? -11.952 -34.551 -15.055 1.00 98.62 74 VAL A O 1
ATOM 612 N N . TYR A 1 75 ? -12.977 -35.588 -16.773 1.00 98.44 75 TYR A N 1
ATOM 613 C CA . TYR A 1 75 ? -14.327 -35.505 -16.241 1.00 98.44 75 TYR A CA 1
ATOM 614 C C . TYR A 1 75 ? -14.756 -36.884 -15.769 1.00 98.44 75 TYR A C 1
ATOM 616 O O . TYR A 1 75 ? -14.673 -37.851 -16.533 1.00 98.44 75 TYR A O 1
ATOM 624 N N . ASN A 1 76 ? -15.282 -36.948 -14.551 1.00 97.62 76 ASN A N 1
ATOM 625 C CA . ASN A 1 76 ? -15.929 -38.144 -14.040 1.00 97.62 76 ASN A CA 1
ATOM 626 C C . ASN A 1 76 ? -17.400 -37.849 -13.699 1.00 97.62 76 ASN A C 1
ATOM 628 O O . ASN A 1 76 ? -17.705 -36.877 -13.005 1.00 97.62 76 ASN A O 1
ATOM 632 N N . GLU A 1 77 ? -18.322 -38.662 -14.219 1.00 95.31 77 GLU A N 1
ATOM 633 C CA . GLU A 1 77 ? -19.760 -38.536 -13.930 1.00 95.31 77 GLU A CA 1
ATOM 634 C C . GLU A 1 77 ? -20.145 -39.227 -12.618 1.00 95.31 77 GLU A C 1
ATOM 636 O O . GLU A 1 77 ? -21.073 -38.774 -11.941 1.00 95.31 77 GLU A O 1
ATOM 641 N N . VAL A 1 78 ? -19.405 -40.272 -12.235 1.00 95.50 78 VAL A N 1
ATOM 642 C CA . VAL A 1 78 ? -19.663 -41.092 -11.047 1.00 95.50 78 VAL A CA 1
ATOM 643 C C . VAL A 1 78 ? -18.362 -41.234 -10.254 1.00 95.50 78 VAL A C 1
ATOM 645 O O . VAL A 1 78 ? -17.448 -41.892 -10.742 1.00 95.50 78 VAL A O 1
ATOM 648 N N . PRO A 1 79 ? -18.246 -40.648 -9.047 1.00 95.69 79 PRO A N 1
ATOM 649 C CA . PRO A 1 79 ? -17.060 -40.813 -8.208 1.00 95.69 79 PRO A CA 1
ATOM 650 C C . PRO A 1 79 ? -16.719 -42.287 -7.976 1.00 95.69 79 PRO A C 1
ATOM 652 O O . PRO A 1 79 ? -17.605 -43.089 -7.680 1.00 95.69 79 PRO A O 1
ATOM 655 N N . LEU A 1 80 ? -15.436 -42.633 -8.084 1.00 94.12 80 LEU A N 1
ATOM 656 C CA . LEU A 1 80 ? -14.935 -43.989 -7.859 1.00 94.12 80 LEU A CA 1
ATOM 657 C C . LEU A 1 80 ? -13.812 -43.950 -6.829 1.00 94.12 80 LEU A C 1
ATOM 659 O O . LEU A 1 80 ? -12.815 -43.268 -7.048 1.00 94.12 80 LEU A O 1
ATOM 663 N N . ASP A 1 81 ? -13.937 -44.705 -5.735 1.00 94.25 81 ASP A N 1
ATOM 664 C CA . ASP A 1 81 ? -12.894 -44.812 -4.700 1.00 94.25 81 ASP A CA 1
ATOM 665 C C . ASP A 1 81 ? -11.744 -45.737 -5.136 1.00 94.25 81 ASP A C 1
ATOM 667 O O . ASP A 1 81 ? -11.401 -46.733 -4.503 1.00 94.25 81 ASP A O 1
ATOM 671 N N . GLN A 1 82 ? -11.203 -45.444 -6.314 1.00 94.75 82 GLN A N 1
ATOM 672 C CA . GLN A 1 82 ? -10.141 -46.170 -6.990 1.00 94.75 82 GLN A CA 1
ATOM 673 C C . GLN A 1 82 ? -9.274 -45.172 -7.759 1.00 94.75 82 GLN A C 1
ATOM 675 O O . GLN A 1 82 ? -9.655 -44.025 -7.990 1.00 94.75 82 GLN A O 1
ATOM 680 N N . SER A 1 83 ? -8.084 -45.602 -8.165 1.00 96.44 83 SER A N 1
ATOM 681 C CA . SER A 1 83 ? -7.184 -44.778 -8.972 1.00 96.44 83 SER A CA 1
ATOM 682 C C . SER A 1 83 ? -7.011 -45.364 -10.364 1.00 96.44 83 SER A C 1
ATOM 684 O O . SER A 1 83 ? -6.853 -46.574 -10.508 1.00 96.44 83 SER A O 1
ATOM 686 N N . MET A 1 84 ? -6.987 -44.498 -11.376 1.00 97.31 84 MET A N 1
ATOM 687 C CA . MET A 1 84 ? -6.353 -44.836 -12.649 1.00 97.31 84 MET A CA 1
ATOM 688 C C . MET A 1 84 ? -4.847 -44.583 -12.550 1.00 97.31 84 MET A C 1
ATOM 690 O O . MET A 1 84 ? -4.398 -43.763 -11.744 1.00 97.31 84 MET A O 1
ATOM 694 N N . THR A 1 85 ? -4.069 -45.227 -13.412 1.00 97.62 85 THR A N 1
ATOM 695 C CA . THR A 1 85 ? -2.618 -45.016 -13.475 1.00 97.62 85 THR A CA 1
ATOM 696 C C . THR A 1 85 ? -2.236 -44.339 -14.784 1.00 97.62 85 THR A C 1
ATOM 698 O O . THR A 1 85 ? -2.562 -44.818 -15.868 1.00 97.62 85 THR A O 1
ATOM 701 N N . LEU A 1 86 ? -1.514 -43.224 -14.689 1.00 97.94 86 LEU A N 1
ATOM 702 C CA . LEU A 1 86 ? -0.841 -42.581 -15.812 1.00 97.94 86 LEU A CA 1
ATOM 703 C C . LEU A 1 86 ? 0.536 -43.220 -16.001 1.00 97.94 86 LEU A C 1
ATOM 705 O O . LEU A 1 86 ? 1.361 -43.168 -15.091 1.00 97.94 86 LEU A O 1
ATOM 709 N N . LEU A 1 87 ? 0.806 -43.750 -17.192 1.00 96.69 87 LEU A N 1
ATOM 710 C CA . LEU A 1 87 ? 2.115 -44.272 -17.578 1.00 96.69 87 LEU A CA 1
ATOM 711 C C . LEU A 1 87 ? 2.722 -43.435 -18.705 1.00 96.69 87 LEU A C 1
ATOM 713 O O . LEU A 1 87 ? 2.077 -43.169 -19.722 1.00 96.69 87 LEU A O 1
ATOM 717 N N . LEU A 1 88 ? 3.990 -43.063 -18.547 1.00 96.38 88 LEU A N 1
ATOM 718 C CA . LEU A 1 88 ? 4.810 -42.439 -19.582 1.00 96.38 88 LEU A CA 1
ATOM 719 C C . LEU A 1 88 ? 5.938 -43.390 -19.955 1.00 96.38 88 LEU A C 1
ATOM 721 O O . LEU A 1 88 ? 6.721 -43.782 -19.091 1.00 96.38 88 LEU A O 1
ATOM 725 N N . SER A 1 89 ? 6.051 -43.757 -21.229 1.00 92.00 89 SER A N 1
ATOM 726 C CA . SER A 1 89 ? 7.085 -44.706 -21.643 1.00 92.00 89 SER A CA 1
ATOM 727 C C . SER A 1 89 ? 7.694 -44.399 -23.006 1.00 92.00 89 SER A C 1
ATOM 729 O O . SER A 1 89 ? 7.088 -43.779 -23.889 1.00 92.00 89 SER A O 1
ATOM 731 N N . LYS A 1 90 ? 8.926 -44.881 -23.164 1.00 89.44 90 LYS A N 1
ATOM 732 C CA . LYS A 1 90 ? 9.585 -45.109 -24.449 1.00 89.44 90 LYS A CA 1
ATOM 733 C C . LYS A 1 90 ? 9.589 -46.608 -24.714 1.00 89.44 90 LYS A C 1
ATOM 735 O O . LYS A 1 90 ? 9.790 -47.386 -23.781 1.00 89.44 90 LYS A O 1
ATOM 740 N N . GLN A 1 91 ? 9.414 -47.015 -25.968 1.00 74.50 91 GLN A N 1
ATOM 741 C CA . GLN A 1 91 ? 9.441 -48.431 -26.330 1.00 74.50 91 GLN A CA 1
ATOM 742 C C . GLN A 1 91 ? 10.734 -49.110 -25.828 1.00 74.50 91 GLN A C 1
ATOM 744 O O . GLN A 1 91 ? 11.835 -48.641 -26.111 1.00 74.50 91 GLN A O 1
ATOM 749 N N . GLY A 1 92 ? 10.588 -50.206 -25.074 1.00 69.44 92 GLY A N 1
ATOM 750 C CA . GLY A 1 92 ? 11.703 -50.978 -24.505 1.00 69.44 92 GLY A CA 1
ATOM 751 C C . GLY A 1 92 ? 12.215 -50.511 -23.134 1.00 69.44 92 GLY A C 1
ATOM 752 O O . GLY A 1 92 ? 13.102 -51.162 -22.591 1.00 69.44 92 GLY A O 1
ATOM 753 N N . ASN A 1 93 ? 11.657 -49.438 -22.560 1.00 80.00 93 ASN A N 1
ATOM 754 C CA . ASN A 1 93 ? 12.015 -48.940 -21.228 1.00 80.00 93 ASN A CA 1
ATOM 755 C C . ASN A 1 93 ? 10.894 -49.182 -20.208 1.00 80.00 93 ASN A C 1
ATOM 757 O O . ASN A 1 93 ? 9.718 -49.236 -20.570 1.00 80.00 93 ASN A O 1
ATOM 761 N N . ASN A 1 94 ? 11.259 -49.252 -18.923 1.00 85.25 94 ASN A N 1
ATOM 762 C CA . ASN A 1 94 ? 10.282 -49.257 -17.832 1.00 85.25 94 ASN A CA 1
ATOM 763 C C . ASN A 1 94 ? 9.481 -47.940 -17.839 1.00 85.25 94 ASN A C 1
ATOM 765 O O . ASN A 1 94 ? 10.092 -46.874 -17.978 1.00 85.25 94 ASN A O 1
ATOM 769 N N . PRO A 1 95 ? 8.143 -47.991 -17.710 1.00 91.12 95 PRO A N 1
ATOM 770 C CA . PRO A 1 95 ? 7.320 -46.792 -17.680 1.00 91.12 95 PRO A CA 1
ATOM 771 C C . PRO A 1 95 ? 7.542 -45.998 -16.388 1.00 91.12 95 PRO A C 1
ATOM 773 O O . PRO A 1 95 ? 7.748 -46.561 -15.315 1.00 91.12 95 PRO A O 1
ATOM 776 N N . SER A 1 96 ? 7.444 -44.677 -16.492 1.00 94.62 96 SER A N 1
ATOM 777 C CA . SER A 1 96 ? 7.232 -43.800 -15.343 1.00 94.62 96 SER A CA 1
ATOM 778 C C . SER A 1 96 ? 5.754 -43.759 -15.013 1.00 94.62 96 SER A C 1
ATOM 780 O O . SER A 1 96 ? 4.943 -43.474 -15.895 1.00 94.62 96 SER A O 1
ATOM 782 N N . GLU A 1 97 ? 5.410 -43.996 -13.754 1.00 96.25 97 GLU A N 1
ATOM 783 C CA . GLU A 1 97 ? 4.022 -44.138 -13.330 1.00 96.25 97 GLU A CA 1
ATOM 784 C C . GLU A 1 97 ? 3.574 -43.068 -12.335 1.00 96.25 97 GLU A C 1
ATOM 786 O O . GLU A 1 97 ? 4.379 -42.482 -11.595 1.00 96.25 97 GLU A O 1
ATOM 791 N N . LYS A 1 98 ? 2.267 -42.790 -12.368 1.00 97.25 98 LYS A N 1
ATOM 792 C CA . LYS A 1 98 ? 1.586 -41.946 -11.395 1.00 97.25 98 LYS A CA 1
ATOM 793 C C . LYS A 1 98 ? 0.133 -42.365 -11.194 1.00 97.25 98 LYS A C 1
ATOM 795 O O . LYS A 1 98 ? -0.643 -42.362 -12.147 1.00 97.25 98 LYS A O 1
ATOM 800 N N . ALA A 1 99 ? -0.250 -42.640 -9.951 1.00 97.12 99 ALA A N 1
ATOM 801 C CA . ALA A 1 99 ? -1.648 -42.855 -9.584 1.00 97.12 99 ALA A CA 1
ATOM 802 C C . ALA A 1 99 ? -2.452 -41.541 -9.569 1.00 97.12 99 ALA A C 1
ATOM 804 O O . ALA A 1 99 ? -1.973 -40.512 -9.080 1.00 97.12 99 ALA A O 1
ATOM 805 N N . ILE A 1 100 ? -3.684 -41.607 -10.077 1.00 97.69 100 ILE A N 1
ATOM 806 C CA . ILE A 1 100 ? -4.665 -40.522 -10.130 1.00 97.69 100 ILE A CA 1
ATOM 807 C C . ILE A 1 100 ? -5.981 -41.031 -9.535 1.00 97.69 100 ILE A C 1
ATOM 809 O O . ILE A 1 100 ? -6.630 -41.895 -10.125 1.00 97.69 100 ILE A O 1
ATOM 813 N N . ASN A 1 101 ? -6.373 -40.502 -8.377 1.00 97.62 101 ASN A N 1
ATOM 814 C CA . ASN A 1 101 ? -7.603 -40.897 -7.691 1.00 97.62 101 ASN A CA 1
ATOM 815 C C . ASN A 1 101 ? -8.835 -40.359 -8.442 1.00 97.62 101 ASN A C 1
ATOM 817 O O . ASN A 1 101 ? -8.865 -39.192 -8.830 1.00 97.62 101 ASN A O 1
ATOM 821 N N . LEU A 1 102 ? -9.829 -41.224 -8.661 1.00 97.62 102 LEU A N 1
ATOM 822 C CA . LEU A 1 102 ? -11.058 -40.956 -9.412 1.00 97.62 102 LEU A CA 1
ATOM 823 C C . LEU A 1 102 ? -12.265 -40.634 -8.515 1.00 97.62 102 LEU A C 1
ATOM 825 O O . LEU A 1 102 ? -13.393 -40.539 -9.011 1.00 97.62 102 LEU A O 1
ATOM 829 N N . ASN A 1 103 ? -12.056 -40.440 -7.209 1.00 97.12 103 ASN A N 1
ATOM 830 C CA . ASN A 1 103 ? -13.112 -40.147 -6.241 1.00 97.12 103 ASN A CA 1
ATOM 831 C C . ASN A 1 103 ? -13.544 -38.670 -6.305 1.00 97.12 103 ASN A C 1
ATOM 833 O O . ASN A 1 103 ? -13.373 -37.884 -5.372 1.00 97.12 103 ASN A O 1
ATOM 837 N N . PHE A 1 104 ? -14.064 -38.276 -7.466 1.00 97.62 104 PHE A N 1
ATOM 838 C CA . PHE A 1 104 ? -14.597 -36.950 -7.741 1.00 97.62 104 PHE A CA 1
ATOM 839 C C . PHE A 1 104 ? -15.705 -37.005 -8.792 1.00 97.62 104 PHE A C 1
ATOM 841 O O . PHE A 1 104 ? -15.800 -37.946 -9.576 1.00 97.62 104 PHE A O 1
ATOM 848 N N . LYS A 1 105 ? -16.518 -35.947 -8.825 1.00 96.94 105 LYS A N 1
ATOM 849 C CA . LYS A 1 105 ? -17.477 -35.652 -9.893 1.00 96.94 105 LYS A CA 1
ATOM 850 C C . LYS A 1 105 ? -17.117 -34.318 -10.548 1.00 96.94 105 LYS A C 1
ATOM 852 O O . LYS A 1 105 ? -16.627 -33.408 -9.868 1.00 96.94 105 LYS A O 1
ATOM 857 N N . GLY A 1 106 ? -17.371 -34.195 -11.847 1.00 97.44 106 GLY A N 1
ATOM 858 C CA . GLY A 1 106 ? -17.036 -32.996 -12.614 1.00 97.44 106 GLY A CA 1
ATOM 859 C C . GLY A 1 106 ? -15.623 -33.039 -13.197 1.00 97.44 106 GLY A C 1
ATOM 860 O O . GLY A 1 106 ? -14.941 -34.064 -13.131 1.00 97.44 106 GLY A O 1
ATOM 861 N N . TRP A 1 107 ? -15.168 -31.911 -13.744 1.00 98.56 107 TRP A N 1
ATOM 862 C CA . TRP A 1 107 ? -13.809 -31.753 -14.259 1.00 98.56 107 TRP A CA 1
ATOM 863 C C . TRP A 1 107 ? -12.770 -31.662 -13.138 1.00 98.56 107 TRP A C 1
ATOM 865 O O . TRP A 1 107 ? -12.959 -30.954 -12.148 1.00 98.56 107 TRP A O 1
ATOM 875 N N . ARG A 1 108 ? -11.622 -32.319 -13.312 1.00 98.62 108 ARG A N 1
ATOM 876 C CA . ARG A 1 108 ? -10.396 -32.097 -12.529 1.00 98.62 108 ARG A CA 1
ATOM 877 C C . ARG A 1 108 ? -9.200 -31.959 -13.457 1.00 98.62 108 ARG A C 1
ATOM 879 O O . ARG A 1 108 ? -9.126 -32.628 -14.488 1.00 98.62 108 ARG A O 1
ATOM 886 N N . ALA A 1 109 ? -8.269 -31.087 -13.079 1.00 98.38 109 ALA A N 1
ATOM 887 C CA . ALA A 1 109 ? -7.040 -30.854 -13.821 1.00 98.38 109 ALA A CA 1
ATOM 888 C C . ALA A 1 109 ? -5.848 -31.455 -13.085 1.00 98.38 109 ALA A C 1
ATOM 890 O O . ALA A 1 109 ? -5.665 -31.231 -11.889 1.00 98.38 109 ALA A O 1
ATOM 891 N N . PHE A 1 110 ? -4.988 -32.128 -13.834 1.00 98.25 110 PHE A N 1
ATOM 892 C CA . PHE A 1 110 ? -3.778 -32.761 -13.333 1.00 98.25 110 PHE A CA 1
ATOM 893 C C . PHE A 1 110 ? -2.568 -32.106 -13.980 1.00 98.25 110 PHE A C 1
ATOM 895 O O . PHE A 1 110 ? -2.600 -31.778 -15.165 1.00 98.25 110 PHE A O 1
ATOM 902 N N . GLY A 1 111 ? -1.505 -31.893 -13.208 1.00 97.50 111 GLY A N 1
ATOM 903 C CA . GLY A 1 111 ? -0.280 -31.245 -13.667 1.00 97.50 111 GLY A CA 1
ATOM 904 C C . GLY A 1 111 ? 0.920 -31.790 -12.910 1.00 97.50 111 GLY A C 1
ATOM 905 O O . GLY A 1 111 ? 0.990 -31.672 -11.688 1.00 97.50 111 GLY A O 1
ATOM 906 N N . LEU A 1 112 ? 1.846 -32.412 -13.636 1.00 98.12 112 LEU A N 1
ATOM 907 C CA . LEU A 1 112 ? 2.969 -33.159 -13.080 1.00 98.12 112 LEU A CA 1
ATOM 908 C C . LEU A 1 112 ? 4.270 -32.758 -13.771 1.00 98.12 112 LEU A C 1
ATOM 910 O O . LEU A 1 112 ? 4.390 -32.850 -14.993 1.00 98.12 112 LEU A O 1
ATOM 914 N N . SER A 1 113 ? 5.259 -32.344 -12.986 1.00 97.69 113 SER A N 1
ATOM 915 C CA . SER A 1 113 ? 6.633 -32.157 -13.443 1.00 97.69 113 SER A CA 1
ATOM 916 C C . SER A 1 113 ? 7.221 -33.489 -13.895 1.00 97.69 113 SER A C 1
ATOM 918 O O . SER A 1 113 ? 7.341 -34.434 -13.109 1.00 97.69 113 SER A O 1
ATOM 920 N N . LEU A 1 114 ? 7.680 -33.530 -15.145 1.00 97.19 114 LEU A N 1
ATOM 921 C CA . LEU A 1 114 ? 8.376 -34.686 -15.710 1.00 97.19 114 LEU A CA 1
ATOM 922 C C . LEU A 1 114 ? 9.738 -34.944 -15.044 1.00 97.19 114 LEU A C 1
ATOM 924 O O . LEU A 1 114 ? 10.322 -36.011 -15.210 1.00 97.19 114 LEU A O 1
ATOM 928 N N . ASP A 1 115 ? 10.270 -33.965 -14.315 1.00 93.81 115 ASP A N 1
ATOM 929 C CA . ASP A 1 115 ? 11.552 -34.067 -13.617 1.00 93.81 115 ASP A CA 1
ATOM 930 C C . ASP A 1 115 ? 11.414 -34.558 -12.174 1.00 93.81 115 ASP A C 1
ATOM 932 O O . ASP A 1 115 ? 12.423 -34.917 -11.570 1.00 93.81 115 ASP A O 1
ATOM 936 N N . SER A 1 116 ? 10.226 -34.484 -11.567 1.00 93.50 116 SER A N 1
ATOM 937 C CA . SER A 1 116 ? 10.140 -34.545 -10.099 1.00 93.50 116 SER A CA 1
ATOM 938 C C . SER A 1 116 ? 8.879 -35.172 -9.515 1.00 93.50 116 SER A C 1
ATOM 940 O O . SER A 1 116 ? 8.873 -35.429 -8.316 1.00 93.50 116 SER A O 1
ATOM 942 N N . ASP A 1 117 ? 7.827 -35.412 -10.302 1.00 96.69 117 ASP A N 1
ATOM 943 C CA . ASP A 1 117 ? 6.534 -35.838 -9.743 1.00 96.69 117 ASP A CA 1
ATOM 944 C C . ASP A 1 117 ? 6.157 -37.300 -10.048 1.00 96.69 117 ASP A C 1
ATOM 946 O O . ASP A 1 117 ? 5.111 -37.756 -9.581 1.00 96.69 117 ASP A O 1
ATOM 950 N N . PHE A 1 118 ? 6.995 -38.042 -10.777 1.00 95.81 118 PHE A N 1
ATOM 951 C CA . PHE A 1 118 ? 6.803 -39.465 -11.099 1.00 95.81 118 PHE A CA 1
ATOM 952 C C . PHE A 1 118 ? 7.616 -40.368 -10.174 1.00 95.81 118 PHE A C 1
ATOM 954 O O . PHE A 1 118 ? 8.676 -39.973 -9.692 1.00 95.81 118 PHE A O 1
ATOM 961 N N . GLU A 1 119 ? 7.127 -41.589 -9.957 1.00 90.31 119 GLU A N 1
ATOM 962 C CA . GLU A 1 119 ? 7.788 -42.580 -9.098 1.00 90.31 119 GLU A CA 1
ATOM 963 C C . GLU A 1 119 ? 9.124 -43.034 -9.687 1.00 90.31 119 GLU A C 1
ATOM 965 O O . GLU A 1 119 ? 10.120 -43.124 -8.972 1.00 90.31 119 GLU A O 1
ATOM 970 N N . GLN A 1 120 ? 9.152 -43.231 -11.009 1.00 91.50 120 GLN A N 1
ATOM 971 C CA . GLN A 1 120 ? 10.372 -43.499 -11.763 1.00 91.50 120 GLN A CA 1
ATOM 972 C C . GLN A 1 120 ? 10.736 -42.314 -12.661 1.00 91.50 120 GLN A C 1
ATOM 974 O O . GLN A 1 120 ? 9.836 -41.706 -13.252 1.00 91.50 120 GLN A O 1
ATOM 979 N N . PRO A 1 121 ? 12.034 -41.987 -12.828 1.00 89.94 121 PRO A N 1
ATOM 980 C CA . PRO A 1 121 ? 12.462 -40.872 -13.664 1.00 89.94 121 PRO A CA 1
ATOM 981 C C . PRO A 1 121 ? 11.930 -40.969 -15.095 1.00 89.94 121 PRO A C 1
ATOM 983 O O . PRO A 1 121 ? 12.159 -41.963 -15.784 1.00 89.94 121 PRO A O 1
ATOM 986 N N . VAL A 1 122 ? 11.269 -39.908 -15.559 1.00 92.94 122 VAL A N 1
ATOM 987 C CA . VAL A 1 122 ? 10.757 -39.832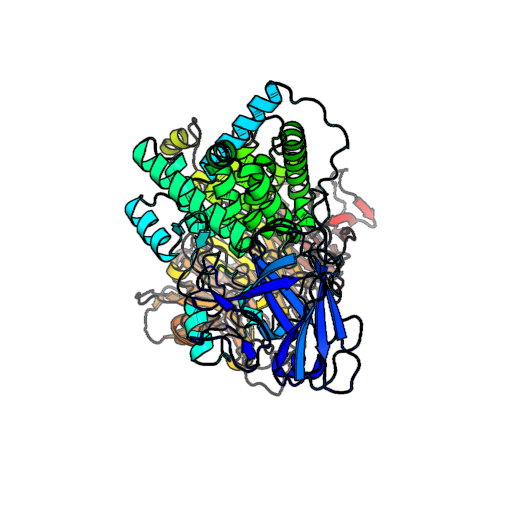 -16.933 1.00 92.94 122 VAL A CA 1
ATOM 988 C C . VAL A 1 122 ? 11.924 -39.805 -17.913 1.00 92.94 122 VAL A C 1
ATOM 990 O O . VAL A 1 122 ? 12.844 -38.989 -17.793 1.00 92.94 122 VAL A O 1
ATOM 993 N N . THR A 1 123 ? 11.890 -40.693 -18.906 1.00 91.50 123 THR A N 1
ATOM 994 C CA . THR A 1 123 ? 12.953 -40.812 -19.906 1.00 91.50 123 THR A CA 1
ATOM 995 C C . THR A 1 123 ? 13.074 -39.554 -20.765 1.00 91.50 123 THR A C 1
ATOM 997 O O . THR A 1 123 ? 12.130 -38.789 -20.954 1.00 91.50 123 THR A O 1
ATOM 1000 N N . LYS A 1 124 ? 14.270 -39.330 -21.326 1.00 90.75 124 LYS A N 1
ATOM 1001 C CA . LYS A 1 124 ? 14.558 -38.145 -22.152 1.00 90.75 124 LYS A CA 1
ATOM 1002 C C . LYS A 1 124 ? 13.685 -38.055 -23.412 1.00 90.75 124 LYS A C 1
ATOM 1004 O O . LYS A 1 124 ? 13.426 -36.959 -23.895 1.00 90.75 124 LYS A O 1
ATOM 1009 N N . GLU A 1 125 ? 13.255 -39.188 -23.942 1.00 92.19 125 GLU A N 1
ATOM 1010 C CA . GLU A 1 125 ? 12.291 -39.282 -25.037 1.00 92.19 125 GLU A CA 1
ATOM 1011 C C . GLU A 1 125 ? 11.133 -40.164 -24.573 1.00 92.19 125 GLU A C 1
ATOM 1013 O O . GLU A 1 125 ? 11.370 -41.139 -23.857 1.00 92.19 125 GLU A O 1
ATOM 1018 N N . LEU A 1 126 ? 9.915 -39.815 -24.975 1.00 92.94 126 LEU A N 1
ATOM 1019 C CA . LEU A 1 126 ? 8.680 -40.556 -24.728 1.00 92.94 126 LEU A CA 1
ATOM 1020 C C . LEU A 1 126 ? 8.012 -40.843 -26.065 1.00 92.94 126 LEU A C 1
ATOM 1022 O O . LEU A 1 126 ? 8.018 -39.964 -26.922 1.00 92.94 126 LEU A O 1
ATOM 1026 N N . ASP A 1 127 ? 7.403 -42.017 -26.213 1.00 93.38 127 ASP A N 1
ATOM 1027 C CA . ASP A 1 127 ? 6.638 -42.383 -27.414 1.00 93.38 127 ASP A CA 1
ATOM 1028 C C . ASP A 1 127 ? 5.158 -42.644 -27.106 1.00 93.38 127 ASP A C 1
ATOM 1030 O O . ASP A 1 127 ? 4.321 -42.621 -28.014 1.00 93.38 127 ASP A O 1
ATOM 1034 N N . THR A 1 128 ? 4.818 -42.892 -25.834 1.00 95.06 128 THR A N 1
ATOM 1035 C CA . THR A 1 128 ? 3.439 -43.148 -25.416 1.00 95.06 128 THR A CA 1
ATOM 1036 C C . THR A 1 128 ? 3.074 -42.471 -24.099 1.00 95.06 128 THR A C 1
ATOM 1038 O O . THR A 1 128 ? 3.884 -42.377 -23.172 1.00 95.06 128 THR A O 1
ATOM 1041 N N . VAL A 1 129 ? 1.816 -42.040 -24.035 1.00 96.88 129 VAL A N 1
ATOM 1042 C CA . VAL A 1 129 ? 1.090 -41.692 -22.812 1.00 96.88 129 VAL A CA 1
ATOM 1043 C C . VAL A 1 129 ? -0.030 -42.710 -22.669 1.00 96.88 129 VAL A C 1
ATOM 1045 O O . VAL A 1 129 ? -0.806 -42.886 -23.610 1.00 96.88 129 VAL A O 1
ATOM 1048 N N . GLN A 1 130 ? -0.111 -43.396 -21.534 1.00 97.19 130 GLN A N 1
ATOM 1049 C CA . GLN A 1 130 ? -1.146 -44.396 -21.295 1.00 97.19 130 GLN A CA 1
ATOM 1050 C C . GLN A 1 130 ? -1.941 -44.068 -20.038 1.00 97.19 130 GLN A C 1
ATOM 1052 O O . GLN A 1 130 ? -1.367 -43.717 -19.011 1.00 97.19 130 GLN A O 1
ATOM 1057 N N . PHE A 1 131 ? -3.256 -44.220 -20.129 1.00 97.81 131 PHE A N 1
ATOM 1058 C CA . PHE A 1 131 ? -4.164 -44.212 -18.992 1.00 97.81 131 PHE A CA 1
ATOM 1059 C C . PHE A 1 131 ? -4.623 -45.651 -18.778 1.00 97.81 131 PHE A C 1
ATOM 1061 O O . PHE A 1 131 ? -5.212 -46.257 -19.675 1.00 97.81 131 PHE A O 1
ATOM 1068 N N . VAL A 1 132 ? -4.288 -46.211 -17.620 1.00 97.88 132 VAL A N 1
ATOM 1069 C CA . VAL A 1 132 ? -4.644 -47.573 -17.218 1.00 97.88 132 VAL A CA 1
ATOM 1070 C C . VAL A 1 132 ? -5.810 -47.485 -16.251 1.00 97.88 132 VAL A C 1
ATOM 1072 O O . VAL A 1 132 ? -5.720 -46.794 -15.234 1.00 97.88 132 VAL A O 1
ATOM 1075 N N . ALA A 1 133 ? -6.907 -48.153 -16.589 1.00 97.19 133 ALA A N 1
ATOM 1076 C CA . ALA A 1 133 ? -8.103 -48.178 -15.769 1.00 97.19 133 ALA A CA 1
ATOM 1077 C C . ALA A 1 133 ? -7.819 -48.874 -14.428 1.00 97.19 133 ALA A C 1
ATOM 1079 O O . ALA A 1 133 ? -6.900 -49.698 -14.347 1.00 97.19 133 ALA A O 1
ATOM 1080 N N . PRO A 1 134 ? -8.612 -48.590 -13.383 1.00 95.44 134 PRO A N 1
ATOM 1081 C CA . PRO A 1 134 ? -8.564 -49.359 -12.147 1.00 95.44 134 PRO A CA 1
ATOM 1082 C C . PRO A 1 134 ? -8.662 -50.873 -12.383 1.00 95.44 134 PRO A C 1
ATOM 1084 O O . PRO A 1 134 ? -9.193 -51.331 -13.392 1.00 95.44 134 PRO A O 1
ATOM 1087 N N . THR A 1 135 ? -8.168 -51.679 -11.444 1.00 91.81 135 THR A N 1
ATOM 1088 C CA . THR A 1 135 ? -8.146 -53.151 -11.568 1.00 91.81 135 THR A CA 1
ATOM 1089 C C . THR A 1 135 ? -9.485 -53.825 -11.261 1.00 91.81 135 THR A C 1
ATOM 1091 O O . THR A 1 135 ? -9.593 -55.047 -11.368 1.00 91.81 135 THR A O 1
ATOM 1094 N N . HIS A 1 136 ? -10.498 -53.050 -10.879 1.00 86.94 136 HIS A N 1
ATOM 1095 C CA . HIS A 1 136 ? -11.854 -53.500 -10.586 1.00 86.94 136 HIS A CA 1
ATOM 1096 C C . HIS A 1 136 ? -12.856 -52.571 -11.293 1.00 86.94 136 HIS A C 1
ATOM 1098 O O . HIS A 1 136 ? -12.499 -51.473 -11.710 1.00 86.94 136 HIS A O 1
ATOM 1104 N N . ASP A 1 137 ? -14.097 -53.031 -11.449 1.00 90.56 137 ASP A N 1
ATOM 1105 C CA . ASP A 1 137 ? -15.208 -52.283 -12.054 1.00 90.56 137 ASP A CA 1
ATOM 1106 C C . ASP A 1 137 ? -15.062 -51.935 -13.551 1.00 90.56 137 ASP A C 1
ATOM 1108 O O . ASP A 1 137 ? -14.220 -52.448 -14.293 1.00 90.56 137 ASP A O 1
ATOM 1112 N N . SER A 1 138 ? -15.998 -51.122 -14.027 1.00 93.56 138 SER A N 1
ATOM 1113 C CA . SER A 1 138 ? -16.044 -50.529 -15.360 1.00 93.56 138 SER A CA 1
ATOM 1114 C C . SER A 1 138 ? -16.639 -49.135 -15.236 1.00 93.56 138 SER A C 1
ATOM 1116 O O . SER A 1 138 ? -17.479 -48.912 -14.362 1.00 93.56 138 SER A O 1
ATOM 1118 N N . GLY A 1 139 ? -16.279 -48.224 -16.128 1.00 95.38 139 GLY A N 1
ATOM 1119 C CA . GLY A 1 139 ? -16.770 -46.856 -16.062 1.00 95.38 139 GLY A CA 1
ATOM 1120 C C . GLY A 1 139 ? -16.554 -46.072 -17.343 1.00 95.38 139 GLY A C 1
ATOM 1121 O O . GLY A 1 139 ? -16.128 -46.604 -18.370 1.00 95.38 139 GLY A O 1
ATOM 1122 N N . GLU A 1 140 ? -16.863 -44.784 -17.262 1.00 96.56 140 GLU A N 1
ATOM 1123 C CA . GLU A 1 140 ? -16.709 -43.834 -18.356 1.00 96.56 140 GLU A CA 1
ATOM 1124 C C . GLU A 1 140 ? -15.979 -42.590 -17.850 1.00 96.56 140 GLU A C 1
ATOM 1126 O O . GLU A 1 140 ? -16.335 -42.031 -16.813 1.00 96.56 140 GLU A O 1
ATOM 1131 N N . LEU A 1 141 ? -14.956 -42.155 -18.581 1.00 97.81 141 LEU A N 1
ATOM 1132 C CA . LEU A 1 141 ? -14.224 -40.919 -18.309 1.00 97.81 141 LEU A CA 1
ATOM 1133 C C . LEU A 1 141 ? -14.159 -40.081 -19.581 1.00 97.81 141 LEU A C 1
ATOM 1135 O O . LEU A 1 141 ? -13.937 -40.621 -20.665 1.00 97.81 141 LEU A O 1
ATOM 1139 N N . PHE A 1 142 ? -14.290 -38.763 -19.448 1.00 98.25 142 PHE A N 1
ATOM 1140 C CA . PHE A 1 142 ? -13.924 -37.845 -20.528 1.00 98.25 142 PHE A CA 1
ATOM 1141 C C . PHE A 1 142 ? -12.515 -37.337 -20.268 1.00 98.25 142 PHE A C 1
ATOM 1143 O O . PHE A 1 142 ? -12.219 -36.901 -19.158 1.00 98.25 142 PHE A O 1
ATOM 1150 N N . ILE A 1 143 ? -11.649 -37.391 -21.273 1.00 98.50 143 ILE A N 1
ATOM 1151 C CA . ILE A 1 143 ? -10.276 -36.897 -21.200 1.00 98.50 143 ILE A CA 1
ATOM 1152 C C . ILE A 1 143 ? -10.118 -35.800 -22.239 1.00 98.50 143 ILE A C 1
ATOM 1154 O O . ILE A 1 143 ? -10.490 -35.980 -23.399 1.00 98.50 143 ILE A O 1
ATOM 1158 N N . ASP A 1 144 ? -9.543 -34.679 -21.822 1.00 98.25 144 ASP A N 1
ATOM 1159 C CA . ASP A 1 144 ? -9.310 -33.548 -22.708 1.00 98.25 144 ASP A CA 1
ATOM 1160 C C . ASP A 1 144 ? -8.010 -32.796 -22.380 1.00 98.25 144 ASP A C 1
ATOM 1162 O O . ASP A 1 144 ? -7.450 -32.912 -21.280 1.00 98.25 144 ASP A O 1
ATOM 1166 N N . ARG A 1 145 ? -7.517 -32.025 -23.354 1.00 97.31 145 ARG A N 1
ATOM 1167 C CA . ARG A 1 145 ? -6.381 -31.102 -23.259 1.00 97.31 145 ARG A CA 1
ATOM 1168 C C . ARG A 1 145 ? -5.154 -31.783 -22.650 1.00 97.31 145 ARG A C 1
ATOM 1170 O O . ARG A 1 145 ? -4.555 -31.298 -21.684 1.00 97.31 145 ARG A O 1
ATOM 1177 N N . VAL A 1 146 ? -4.748 -32.919 -23.223 1.00 98.38 146 VAL A N 1
ATOM 1178 C CA . VAL A 1 146 ? -3.485 -33.575 -22.848 1.00 98.38 146 VAL A CA 1
ATOM 1179 C C . VAL A 1 146 ? -2.341 -32.738 -23.408 1.00 98.38 146 VAL A C 1
ATOM 1181 O O . VAL A 1 146 ? -2.166 -32.631 -24.618 1.00 98.38 146 VAL A O 1
ATOM 1184 N N . MET A 1 147 ? -1.576 -32.106 -22.522 1.00 98.25 147 MET A N 1
ATOM 1185 C CA . MET A 1 147 ? -0.607 -31.077 -22.873 1.00 98.25 147 MET A CA 1
ATOM 1186 C C . MET A 1 147 ? 0.759 -31.321 -22.243 1.00 98.25 147 MET A C 1
ATOM 1188 O O . MET A 1 147 ? 0.869 -31.585 -21.047 1.00 98.25 147 MET A O 1
ATOM 1192 N N . PHE A 1 148 ? 1.802 -31.114 -23.042 1.00 98.00 148 PHE A N 1
ATOM 1193 C CA . PHE A 1 148 ? 3.181 -30.981 -22.587 1.00 98.00 148 PHE A CA 1
ATOM 1194 C C . PHE A 1 148 ? 3.637 -29.533 -22.751 1.00 98.00 148 PHE A C 1
ATOM 1196 O O . PHE A 1 148 ? 3.649 -29.006 -23.865 1.00 98.00 148 PHE A O 1
ATOM 1203 N N . SER A 1 149 ? 4.042 -28.889 -21.660 1.00 97.75 149 SER A N 1
ATOM 1204 C CA . SER A 1 149 ? 4.459 -27.483 -21.667 1.00 97.75 149 SER A CA 1
ATOM 1205 C C . SER A 1 149 ? 5.605 -27.215 -20.688 1.00 97.75 149 SER A C 1
ATOM 1207 O O . SER A 1 149 ? 5.998 -28.088 -19.918 1.00 97.75 149 SER A O 1
ATOM 1209 N N . ILE A 1 150 ? 6.198 -26.019 -20.747 1.00 97.75 150 ILE A N 1
ATOM 1210 C CA . ILE A 1 150 ? 7.134 -25.536 -19.720 1.00 97.75 150 ILE A CA 1
ATOM 1211 C C . ILE A 1 150 ? 6.358 -24.608 -18.793 1.00 97.75 150 ILE A C 1
ATOM 1213 O O . ILE A 1 150 ? 5.777 -23.640 -19.264 1.00 97.75 150 ILE A O 1
ATOM 1217 N N . ASP A 1 151 ? 6.383 -24.862 -17.494 1.00 97.25 151 ASP A N 1
ATOM 1218 C CA . ASP A 1 151 ? 5.658 -24.065 -16.508 1.00 97.25 151 ASP A CA 1
ATOM 1219 C C . ASP A 1 151 ? 6.588 -23.573 -15.393 1.00 97.25 151 ASP A C 1
ATOM 1221 O O . ASP A 1 151 ? 7.713 -24.054 -15.220 1.00 97.25 151 ASP A O 1
ATOM 1225 N N . ASP A 1 152 ? 6.121 -22.604 -14.613 1.00 95.25 152 ASP A N 1
ATOM 1226 C CA . ASP A 1 152 ? 6.808 -22.119 -13.424 1.00 95.25 152 ASP A CA 1
ATOM 1227 C C . ASP A 1 152 ? 6.947 -23.251 -12.395 1.00 95.25 152 ASP A C 1
ATOM 1229 O O . ASP A 1 152 ? 5.980 -23.905 -12.004 1.00 95.25 152 ASP A O 1
ATOM 1233 N N . GLY A 1 153 ? 8.166 -23.485 -11.910 1.00 93.56 153 GLY A N 1
ATOM 1234 C CA . GLY A 1 153 ? 8.493 -24.666 -11.105 1.00 93.56 153 GLY A CA 1
ATOM 1235 C C . GLY A 1 153 ? 7.917 -24.671 -9.682 1.00 93.56 153 GLY A C 1
ATOM 1236 O O . GLY A 1 153 ? 8.366 -25.476 -8.863 1.00 93.56 153 GLY A O 1
ATOM 1237 N N . ARG A 1 154 ? 7.004 -23.754 -9.349 1.00 93.62 154 ARG A N 1
ATOM 1238 C CA . ARG A 1 154 ? 6.393 -23.583 -8.020 1.00 93.62 154 ARG A CA 1
ATOM 1239 C C . ARG A 1 154 ? 4.924 -23.996 -7.951 1.00 93.62 154 ARG A C 1
ATOM 1241 O O . ARG A 1 154 ? 4.401 -24.096 -6.845 1.00 93.62 154 ARG A O 1
ATOM 1248 N N . TYR A 1 155 ? 4.247 -24.158 -9.086 1.00 95.69 155 TYR A N 1
ATOM 1249 C CA . TYR A 1 155 ? 2.789 -24.016 -9.102 1.00 95.69 155 TYR A CA 1
ATOM 1250 C C . TYR A 1 155 ? 1.989 -25.286 -9.341 1.00 95.69 155 TYR A C 1
ATOM 1252 O O . TYR A 1 155 ? 0.795 -25.245 -9.103 1.00 95.69 155 TYR A O 1
ATOM 1260 N N . GLN A 1 156 ? 2.622 -26.422 -9.639 1.00 96.31 156 GLN A N 1
ATOM 1261 C CA . GLN A 1 156 ? 1.939 -27.714 -9.764 1.00 96.31 156 GLN A CA 1
ATOM 1262 C C . GLN A 1 156 ? 1.570 -28.241 -8.368 1.00 96.31 156 GLN A C 1
ATOM 1264 O O . GLN A 1 156 ? 2.315 -29.013 -7.772 1.00 96.31 156 GLN A O 1
ATOM 1269 N N . TRP A 1 157 ? 0.476 -27.753 -7.787 1.00 96.00 157 TRP A N 1
ATOM 1270 C CA . TRP A 1 157 ? 0.079 -28.062 -6.408 1.00 96.00 157 TRP A CA 1
ATOM 1271 C C . TRP A 1 157 ? -0.568 -29.440 -6.291 1.00 96.00 157 TRP A C 1
ATOM 1273 O O . TRP A 1 157 ? -1.302 -29.857 -7.181 1.00 96.00 157 TRP A O 1
ATOM 1283 N N . SER A 1 158 ? -0.299 -30.135 -5.183 1.00 96.25 158 SER A N 1
ATOM 1284 C CA . SER A 1 158 ? -1.020 -31.367 -4.844 1.00 96.25 158 SER A CA 1
ATOM 1285 C C . SER A 1 158 ? -2.473 -31.069 -4.483 1.00 96.25 158 SER A C 1
ATOM 1287 O O . SER A 1 158 ? -2.801 -29.957 -4.054 1.00 96.25 158 SER A O 1
ATOM 1289 N N . ASP A 1 159 ? -3.330 -32.071 -4.613 1.00 97.12 159 ASP A N 1
ATOM 1290 C CA . ASP A 1 159 ? -4.714 -32.041 -4.149 1.00 97.12 159 ASP A CA 1
ATOM 1291 C C . ASP A 1 159 ? -5.190 -33.439 -3.714 1.00 97.12 159 ASP A C 1
ATOM 1293 O O . ASP A 1 159 ? -4.358 -34.300 -3.417 1.00 97.12 159 ASP A O 1
ATOM 1297 N N . TYR A 1 160 ? -6.503 -33.663 -3.595 1.00 97.19 160 TYR A N 1
ATOM 1298 C CA . TYR A 1 160 ? -7.037 -34.969 -3.176 1.00 97.19 160 TYR A CA 1
ATOM 1299 C C . TYR A 1 160 ? -6.849 -36.053 -4.241 1.00 97.19 160 TYR A C 1
ATOM 1301 O O . TYR A 1 160 ? -6.837 -37.242 -3.916 1.00 97.19 160 TYR A O 1
ATOM 1309 N N . HIS A 1 161 ? -6.678 -35.644 -5.498 1.00 96.75 161 HIS A N 1
ATOM 1310 C CA . HIS A 1 161 ? -6.695 -36.533 -6.651 1.00 96.75 161 HIS A CA 1
ATOM 1311 C C . HIS A 1 161 ? -5.286 -36.918 -7.090 1.00 96.75 161 HIS A C 1
ATOM 1313 O O . HIS A 1 161 ? -5.071 -38.017 -7.599 1.00 96.75 161 HIS A O 1
ATOM 1319 N N . VAL A 1 162 ? -4.303 -36.042 -6.850 1.00 95.81 162 VAL A N 1
ATOM 1320 C CA . VAL A 1 162 ? -2.895 -36.323 -7.135 1.00 95.81 162 VAL A CA 1
ATOM 1321 C C . VAL A 1 162 ? -1.938 -35.688 -6.118 1.00 95.81 162 VAL A C 1
ATOM 1323 O O . VAL A 1 162 ? -1.958 -34.487 -5.846 1.00 95.81 162 VAL A O 1
ATOM 1326 N N . LYS A 1 163 ? -1.022 -36.505 -5.584 1.00 94.19 163 LYS A N 1
ATOM 1327 C CA . LYS A 1 163 ? 0.097 -36.045 -4.742 1.00 94.19 163 LYS A CA 1
ATOM 1328 C C . LYS A 1 163 ? 1.342 -35.827 -5.587 1.00 94.19 163 LYS A C 1
ATOM 1330 O O . LYS A 1 163 ? 1.710 -36.689 -6.375 1.00 94.19 163 LYS A O 1
ATOM 1335 N N . ASN A 1 164 ? 2.045 -34.723 -5.395 1.00 92.88 164 ASN A N 1
ATOM 1336 C CA . ASN A 1 164 ? 3.277 -34.386 -6.107 1.00 92.88 164 ASN A CA 1
ATOM 1337 C C . ASN A 1 164 ? 4.306 -33.762 -5.149 1.00 92.88 164 ASN A C 1
ATOM 1339 O O . ASN A 1 164 ? 4.083 -33.727 -3.938 1.00 92.88 164 ASN A O 1
ATOM 1343 N N . ARG A 1 165 ? 5.436 -33.259 -5.661 1.00 94.44 165 ARG A N 1
ATOM 1344 C CA . ARG A 1 165 ? 6.502 -32.688 -4.815 1.00 94.44 165 ARG A CA 1
ATOM 1345 C C . ARG A 1 165 ? 6.075 -31.474 -3.976 1.00 94.44 165 ARG A C 1
ATOM 1347 O O . ARG A 1 165 ? 6.800 -31.092 -3.068 1.00 94.44 165 ARG A O 1
ATOM 1354 N N . MET A 1 166 ? 4.946 -30.840 -4.305 1.00 92.12 166 MET A N 1
ATOM 1355 C CA . MET A 1 166 ? 4.401 -29.682 -3.589 1.00 92.12 166 MET A CA 1
ATOM 1356 C C . MET A 1 166 ? 3.437 -30.088 -2.459 1.00 92.12 166 MET A C 1
ATOM 1358 O O . MET A 1 166 ? 2.786 -29.221 -1.871 1.00 92.12 166 MET A O 1
ATOM 1362 N N . ALA A 1 167 ? 3.305 -31.383 -2.155 1.00 90.00 167 ALA A N 1
ATOM 1363 C CA . ALA A 1 167 ? 2.478 -31.860 -1.051 1.00 90.00 167 ALA A CA 1
ATOM 1364 C C . ALA A 1 167 ? 2.886 -31.186 0.272 1.00 90.00 167 ALA A C 1
ATOM 1366 O O . ALA A 1 167 ? 4.065 -31.086 0.598 1.00 90.00 167 ALA A O 1
ATOM 1367 N N . GLY A 1 168 ? 1.901 -30.685 1.021 1.00 86.19 168 GLY A N 1
ATOM 1368 C CA . GLY A 1 168 ? 2.123 -29.987 2.292 1.00 86.19 168 GLY A CA 1
ATOM 1369 C C . GLY A 1 168 ? 2.567 -28.521 2.182 1.00 86.19 168 GLY A C 1
ATOM 1370 O O . GLY A 1 168 ? 2.582 -27.837 3.198 1.00 86.19 168 GLY A O 1
ATOM 1371 N N . HIS A 1 169 ? 2.869 -27.993 0.987 1.00 85.81 169 HIS A N 1
ATOM 1372 C CA . HIS A 1 169 ? 3.256 -26.579 0.833 1.00 85.81 169 HIS A CA 1
ATOM 1373 C C . HIS A 1 169 ? 2.087 -25.599 1.022 1.00 85.81 169 HIS A C 1
ATOM 1375 O O . HIS A 1 169 ? 2.302 -24.462 1.434 1.00 85.81 169 HIS A O 1
ATOM 1381 N N . PHE A 1 170 ? 0.863 -26.030 0.707 1.00 87.88 170 PHE A N 1
ATOM 1382 C CA . PHE A 1 170 ? -0.365 -25.240 0.840 1.00 87.88 170 PHE A CA 1
ATOM 1383 C C . PHE A 1 170 ? -1.414 -26.064 1.596 1.00 87.88 170 PHE A C 1
ATOM 1385 O O . PHE A 1 170 ? -2.337 -26.591 0.966 1.00 87.88 170 PHE A O 1
ATOM 1392 N N . PRO A 1 171 ? -1.226 -26.268 2.914 1.00 94.12 171 PRO A N 1
ATOM 1393 C CA . PRO A 1 171 ? -2.158 -27.036 3.731 1.00 94.12 171 PRO A CA 1
ATOM 1394 C C . PRO A 1 171 ? -3.490 -26.297 3.871 1.00 94.12 171 PRO A C 1
ATOM 1396 O O . PRO A 1 171 ? -3.539 -25.075 3.742 1.00 94.12 171 PRO A O 1
ATOM 1399 N N . GLU A 1 172 ? -4.561 -27.041 4.141 1.00 96.81 172 GLU A N 1
ATOM 1400 C CA . GLU A 1 172 ? -5.898 -26.483 4.367 1.00 96.81 172 GLU A CA 1
ATOM 1401 C C . GLU A 1 172 ? -5.948 -25.565 5.599 1.00 96.81 172 GLU A C 1
ATOM 1403 O O . GLU A 1 172 ? -5.096 -25.626 6.495 1.00 96.81 172 GLU A O 1
ATOM 1408 N N . ILE A 1 173 ? -6.941 -24.675 5.623 1.00 97.50 173 ILE A N 1
ATOM 1409 C CA . ILE A 1 173 ? -7.207 -23.815 6.780 1.00 97.50 173 ILE A CA 1
ATOM 1410 C C . ILE A 1 173 ? -7.583 -24.687 7.973 1.00 97.50 173 ILE A C 1
ATOM 1412 O O . ILE A 1 173 ? -8.335 -25.647 7.841 1.00 97.50 173 ILE A O 1
ATOM 1416 N N . ASP A 1 174 ? -7.055 -24.318 9.133 1.00 95.81 174 ASP A N 1
ATOM 1417 C CA . ASP A 1 174 ? -7.448 -24.884 10.413 1.00 95.81 174 ASP A CA 1
ATOM 1418 C C . ASP A 1 174 ? -7.793 -23.719 11.335 1.00 95.81 174 ASP A C 1
ATOM 1420 O O . ASP A 1 174 ? -6.931 -22.953 11.769 1.00 95.81 174 ASP A O 1
ATOM 1424 N N . PHE A 1 175 ? -9.084 -23.565 11.612 1.00 96.25 175 PHE A N 1
ATOM 1425 C CA . PHE A 1 175 ? -9.565 -22.508 12.487 1.00 96.25 175 PHE A CA 1
ATOM 1426 C C . PHE A 1 175 ? -9.262 -22.778 13.966 1.00 96.25 175 PHE A C 1
ATOM 1428 O O . PHE A 1 175 ? -9.522 -21.898 14.788 1.00 96.25 175 PHE A O 1
ATOM 1435 N N . GLY A 1 176 ? -8.734 -23.948 14.339 1.00 95.19 176 GLY A N 1
ATOM 1436 C CA . GLY A 1 176 ? -8.418 -24.297 15.724 1.00 95.19 176 GLY A CA 1
ATOM 1437 C C . GLY A 1 176 ? -9.635 -24.226 16.649 1.00 95.19 176 GLY A C 1
ATOM 1438 O O . GLY A 1 176 ? -9.512 -23.791 17.796 1.00 95.19 176 GLY A O 1
ATOM 1439 N N . LEU A 1 177 ? -10.823 -24.561 16.135 1.00 95.44 177 LEU A N 1
ATOM 1440 C CA . LEU A 1 177 ? -12.042 -24.639 16.938 1.00 95.44 177 LEU A CA 1
ATOM 1441 C C . LEU A 1 177 ? -12.007 -25.898 17.823 1.00 95.44 177 LEU A C 1
ATOM 1443 O O . LEU A 1 177 ? -11.458 -26.922 17.413 1.00 95.44 177 LEU A O 1
ATOM 1447 N N . PRO A 1 178 ? -12.579 -25.854 19.040 1.00 93.44 178 PRO A N 1
ATOM 1448 C CA . PRO A 1 178 ? -12.698 -27.041 19.876 1.00 93.44 178 PRO A CA 1
ATOM 1449 C C . PRO A 1 178 ? -13.634 -28.070 19.227 1.00 93.44 178 PRO A C 1
ATOM 1451 O O . PRO A 1 178 ? -14.562 -27.715 18.506 1.00 93.44 178 PRO A O 1
ATOM 1454 N N . THR A 1 179 ? -13.441 -29.350 19.551 1.00 89.88 179 THR A N 1
ATOM 1455 C CA . THR A 1 179 ? -14.239 -30.467 19.007 1.00 89.88 179 THR A CA 1
ATOM 1456 C C . THR A 1 179 ? -15.723 -30.425 19.383 1.00 89.88 179 THR A C 1
ATOM 1458 O O . THR A 1 179 ? -16.530 -31.100 18.752 1.00 89.88 179 THR A O 1
ATOM 1461 N N . SER A 1 180 ? -16.091 -29.659 20.411 1.00 92.56 180 SER A N 1
ATOM 1462 C CA . SER A 1 180 ? -17.473 -29.443 20.831 1.00 92.56 180 SER A CA 1
ATOM 1463 C C . SER A 1 180 ? -17.704 -27.959 21.085 1.00 92.56 180 SER A C 1
ATOM 1465 O O . SER A 1 180 ? -17.009 -27.352 21.903 1.00 92.56 180 SER A O 1
ATOM 1467 N N . LEU A 1 181 ? -18.716 -27.394 20.428 1.00 95.88 181 LEU A N 1
ATOM 1468 C CA . LEU A 1 181 ? -19.152 -26.009 20.603 1.00 95.88 181 LEU A CA 1
ATOM 1469 C C . LEU A 1 181 ? -20.529 -25.951 21.287 1.00 95.88 181 LEU A C 1
ATOM 1471 O O . LEU A 1 181 ? -21.373 -26.817 21.033 1.00 95.88 181 LEU A O 1
ATOM 1475 N N . PRO A 1 182 ? -20.772 -24.955 22.159 1.00 94.69 182 PRO A N 1
ATOM 1476 C CA . PRO A 1 182 ? -22.085 -24.755 22.764 1.00 94.69 182 PRO A CA 1
ATOM 1477 C C . PRO A 1 182 ? -23.121 -24.320 21.717 1.00 94.69 182 PRO A C 1
ATOM 1479 O O . PRO A 1 182 ? -22.772 -23.810 20.653 1.00 94.69 182 PRO A O 1
ATOM 1482 N N . GLU A 1 183 ? -24.403 -24.494 22.040 1.00 95.69 183 GLU A N 1
ATOM 1483 C CA . GLU A 1 183 ? -25.491 -23.910 21.247 1.00 95.69 183 GLU A CA 1
ATOM 1484 C C . GLU A 1 183 ? -25.401 -22.380 21.237 1.00 95.69 183 GLU A C 1
ATOM 1486 O O . GLU A 1 183 ? -25.094 -21.756 22.258 1.00 95.69 183 GLU A O 1
ATOM 1491 N N . ALA A 1 184 ? -25.714 -21.773 20.091 1.00 94.38 184 ALA A N 1
ATOM 1492 C CA . ALA A 1 184 ? -25.796 -20.325 19.976 1.00 94.38 184 ALA A CA 1
ATOM 1493 C C . ALA A 1 184 ? -26.971 -19.792 20.810 1.00 94.38 184 ALA A C 1
ATOM 1495 O O . ALA A 1 184 ? -28.111 -20.245 20.680 1.00 94.38 184 ALA A O 1
ATOM 1496 N N . THR A 1 185 ? -26.714 -18.788 21.648 1.00 96.31 185 THR A N 1
ATOM 1497 C CA . THR A 1 185 ? -27.787 -18.084 22.365 1.00 96.31 185 THR A CA 1
ATOM 1498 C C . THR A 1 185 ? -28.622 -17.237 21.398 1.00 96.31 185 THR A C 1
ATOM 1500 O O . THR A 1 185 ? -28.132 -16.795 20.360 1.00 96.31 185 THR A O 1
ATOM 1503 N N . GLU A 1 186 ? -29.873 -16.926 21.744 1.00 96.38 186 GLU A N 1
ATOM 1504 C CA . GLU A 1 186 ? -30.713 -16.046 20.909 1.00 96.38 186 GLU A CA 1
ATOM 1505 C C . GLU A 1 186 ? -30.090 -14.657 20.697 1.00 96.38 186 GLU A C 1
ATOM 1507 O O . GLU A 1 186 ? -30.188 -14.082 19.612 1.00 96.38 186 GLU A O 1
ATOM 1512 N N . GLN A 1 187 ? -29.372 -14.143 21.699 1.00 96.12 187 GLN A N 1
ATOM 1513 C CA . GLN A 1 187 ? -28.610 -12.901 21.577 1.00 96.12 187 GLN A CA 1
ATOM 1514 C C . GLN A 1 187 ? -27.511 -13.015 20.510 1.00 96.12 187 GLN A C 1
ATOM 1516 O O . GLN A 1 187 ? -27.385 -12.126 19.666 1.00 96.12 187 GLN A O 1
ATOM 1521 N N . GLN A 1 188 ? -26.766 -14.123 20.497 1.00 96.88 188 GLN A N 1
ATOM 1522 C CA . GLN A 1 188 ? -25.726 -14.383 19.500 1.00 96.88 188 GLN A CA 1
ATOM 1523 C C . GLN A 1 188 ? -26.298 -14.520 18.094 1.00 96.88 188 GLN A C 1
ATOM 1525 O O . GLN A 1 188 ? -25.733 -13.967 17.153 1.00 96.88 188 GLN A O 1
ATOM 1530 N N . LYS A 1 189 ? -27.447 -15.184 17.936 1.00 96.81 189 LYS A N 1
ATOM 1531 C CA . LYS A 1 189 ? -28.134 -15.296 16.639 1.00 96.81 189 LYS A CA 1
ATOM 1532 C C . LYS A 1 189 ? -28.582 -13.932 16.118 1.00 96.81 189 LYS A C 1
ATOM 1534 O O . LYS A 1 189 ? -28.361 -13.605 14.951 1.00 96.81 189 LYS A O 1
ATOM 1539 N N . GLN A 1 190 ? -29.156 -13.097 16.986 1.00 97.50 190 GLN A N 1
ATOM 1540 C CA . GLN A 1 190 ? -29.542 -11.726 16.638 1.00 97.50 190 GLN A CA 1
ATOM 1541 C C . GLN A 1 190 ? -28.327 -10.869 16.263 1.00 97.50 190 GLN A C 1
ATOM 1543 O O . GLN A 1 190 ? -28.355 -10.176 15.243 1.00 97.50 190 GLN A O 1
ATOM 1548 N N . ALA A 1 191 ? -27.247 -10.951 17.046 1.00 98.00 191 ALA A N 1
ATOM 1549 C CA . ALA A 1 191 ? -25.982 -10.281 16.766 1.00 98.00 191 ALA A CA 1
ATOM 1550 C C . ALA A 1 191 ? -25.399 -10.720 15.415 1.00 98.00 191 ALA A C 1
ATOM 1552 O O . ALA A 1 191 ? -25.046 -9.880 14.588 1.00 98.00 191 ALA A O 1
ATOM 1553 N N . LEU A 1 192 ? -25.364 -12.026 15.152 1.00 97.81 192 LEU A N 1
ATOM 1554 C CA . LEU A 1 192 ? -24.846 -12.610 13.920 1.00 97.81 192 LEU A CA 1
ATOM 1555 C C . LEU A 1 192 ? -25.653 -12.164 12.699 1.00 97.81 192 LEU A C 1
ATOM 1557 O O . LEU A 1 192 ? -25.076 -11.759 11.688 1.00 97.81 192 LEU A O 1
ATOM 1561 N N . ASN A 1 193 ? -26.984 -12.153 12.804 1.00 97.62 193 ASN A N 1
ATOM 1562 C CA . ASN A 1 193 ? -27.842 -11.619 11.753 1.00 97.62 193 ASN A CA 1
ATOM 1563 C C . ASN A 1 193 ? -27.585 -10.119 11.531 1.00 97.62 193 ASN A C 1
ATOM 1565 O O . ASN A 1 193 ? -27.467 -9.683 10.389 1.00 97.62 193 ASN A O 1
ATOM 1569 N N . ALA A 1 194 ? -27.417 -9.323 12.592 1.00 98.31 194 ALA A N 1
ATOM 1570 C CA . ALA A 1 194 ? -27.085 -7.904 12.461 1.00 98.31 194 ALA A CA 1
ATOM 1571 C C . ALA A 1 194 ? -25.744 -7.685 11.729 1.00 98.31 194 ALA A C 1
ATOM 1573 O O . ALA A 1 194 ? -25.669 -6.833 10.836 1.00 98.31 194 ALA A O 1
ATOM 1574 N N . VAL A 1 195 ? -24.711 -8.480 12.043 1.00 98.69 195 VAL A N 1
ATOM 1575 C CA . VAL A 1 195 ? -23.425 -8.469 11.318 1.00 98.69 195 VAL A CA 1
ATOM 1576 C C . VAL A 1 195 ? -23.616 -8.868 9.853 1.00 98.69 195 VAL A C 1
ATOM 1578 O O . VAL A 1 195 ? -23.110 -8.177 8.961 1.00 98.69 195 VAL A O 1
ATOM 1581 N N . LYS A 1 196 ? -24.374 -9.939 9.579 1.00 98.31 196 LYS A N 1
ATOM 1582 C CA . LYS A 1 196 ? -24.669 -10.406 8.215 1.00 98.31 196 LYS A CA 1
ATOM 1583 C C . LYS A 1 196 ? -25.368 -9.320 7.396 1.00 98.31 196 LYS A C 1
ATOM 1585 O O . LYS A 1 196 ? -24.899 -8.996 6.309 1.00 98.31 196 LYS A O 1
ATOM 1590 N N . GLN A 1 197 ? -26.418 -8.687 7.923 1.00 97.88 197 GLN A N 1
ATOM 1591 C CA . GLN A 1 197 ? -27.167 -7.644 7.207 1.00 97.88 197 GLN A CA 1
ATOM 1592 C C . GLN A 1 197 ? -26.323 -6.399 6.909 1.00 97.88 197 GLN A C 1
ATOM 1594 O O . GLN A 1 197 ? -26.386 -5.847 5.804 1.00 97.88 197 GLN A O 1
ATOM 1599 N N . LYS A 1 198 ? -25.485 -5.962 7.860 1.00 98.00 198 LYS A N 1
ATOM 1600 C CA . LYS A 1 198 ? -24.540 -4.860 7.619 1.00 98.00 198 LYS A CA 1
ATOM 1601 C C . LYS A 1 198 ? -23.515 -5.234 6.552 1.00 98.00 198 LYS A C 1
ATOM 1603 O O . LYS A 1 198 ? -23.276 -4.438 5.648 1.00 98.00 198 LYS A O 1
ATOM 1608 N N . THR A 1 199 ? -22.958 -6.442 6.624 1.00 98.38 199 THR A N 1
ATOM 1609 C CA . THR A 1 199 ? -22.011 -6.960 5.627 1.00 98.38 199 THR A CA 1
ATOM 1610 C C . THR A 1 199 ? -22.648 -7.015 4.236 1.00 98.38 199 THR A C 1
ATOM 1612 O O . THR A 1 199 ? -22.076 -6.476 3.293 1.00 98.38 199 THR A O 1
ATOM 1615 N N . ILE A 1 200 ? -23.863 -7.559 4.105 1.00 97.62 200 ILE A N 1
ATOM 1616 C CA . ILE A 1 200 ? -24.622 -7.588 2.844 1.00 97.62 200 ILE A CA 1
ATOM 1617 C C . ILE A 1 200 ? -24.814 -6.172 2.288 1.00 97.62 200 ILE A C 1
ATOM 1619 O O . ILE A 1 200 ? -24.549 -5.931 1.114 1.00 97.62 200 ILE A O 1
ATOM 1623 N N . THR A 1 201 ? -25.206 -5.215 3.134 1.00 95.88 201 THR A N 1
ATOM 1624 C CA . THR A 1 201 ? -25.402 -3.814 2.725 1.00 95.88 201 THR A CA 1
ATOM 1625 C C . THR A 1 201 ? -24.109 -3.174 2.211 1.00 95.88 201 THR A C 1
ATOM 1627 O O . THR A 1 201 ? -24.141 -2.408 1.251 1.00 95.88 201 THR A O 1
ATOM 1630 N N . LEU A 1 202 ? -22.971 -3.471 2.847 1.00 95.81 202 LEU A N 1
ATOM 1631 C CA . LEU A 1 202 ? -21.660 -2.943 2.460 1.00 95.81 202 LEU A CA 1
ATOM 1632 C C . LEU A 1 202 ? -21.121 -3.579 1.171 1.00 95.81 202 LEU A C 1
ATOM 1634 O O . LEU A 1 202 ? -20.423 -2.906 0.418 1.00 95.81 202 LEU A O 1
ATOM 1638 N N . LEU A 1 203 ? -21.421 -4.858 0.933 1.00 95.38 203 LEU A N 1
ATOM 1639 C CA . LEU A 1 203 ? -20.947 -5.612 -0.231 1.00 95.38 203 LEU A CA 1
ATOM 1640 C C . LEU A 1 203 ? -21.830 -5.434 -1.473 1.00 95.38 203 LEU A C 1
ATOM 1642 O O . LEU A 1 203 ? -21.324 -5.537 -2.586 1.00 95.38 203 LEU A O 1
ATOM 1646 N N . ALA A 1 204 ? -23.128 -5.164 -1.306 1.00 94.12 204 ALA A N 1
ATOM 1647 C CA . ALA A 1 204 ? -24.055 -4.923 -2.408 1.00 94.12 204 ALA A CA 1
ATOM 1648 C C . ALA A 1 204 ? -23.876 -3.504 -2.981 1.00 94.12 204 ALA A C 1
ATOM 1650 O O . ALA A 1 204 ? -24.726 -2.632 -2.803 1.00 94.12 204 ALA A O 1
ATOM 1651 N N . ASP A 1 205 ? -22.772 -3.228 -3.673 1.00 86.88 205 ASP A N 1
ATOM 1652 C CA . ASP A 1 205 ? -22.451 -1.887 -4.182 1.00 86.88 205 ASP A CA 1
ATOM 1653 C C . ASP A 1 205 ? -22.845 -1.668 -5.657 1.00 86.88 205 ASP A C 1
ATOM 1655 O O . ASP A 1 205 ? -23.149 -0.538 -6.047 1.00 86.88 205 ASP A O 1
ATOM 1659 N N . SER A 1 206 ? -22.997 -2.735 -6.444 1.00 88.75 206 SER A N 1
ATOM 1660 C CA . SER A 1 206 ? -23.342 -2.652 -7.870 1.00 88.75 206 SER A CA 1
ATOM 1661 C C . SER A 1 206 ? -24.788 -2.204 -8.133 1.00 88.75 206 SER A C 1
ATOM 1663 O O . SER A 1 206 ? -25.708 -2.525 -7.377 1.00 88.75 206 SER A O 1
ATOM 1665 N N . ASN A 1 207 ? -24.995 -1.444 -9.215 1.00 88.25 207 ASN A N 1
ATOM 1666 C CA . ASN A 1 207 ? -26.297 -0.901 -9.646 1.00 88.25 207 ASN A CA 1
ATOM 1667 C C . ASN A 1 207 ? -26.641 -1.259 -11.108 1.00 88.25 207 ASN A C 1
ATOM 1669 O O . ASN A 1 207 ? -27.471 -0.597 -11.736 1.00 88.25 207 ASN A O 1
ATOM 1673 N N . ILE A 1 208 ? -25.984 -2.272 -11.679 1.00 95.44 208 ILE A N 1
ATOM 1674 C CA . ILE A 1 208 ? -26.214 -2.695 -13.065 1.00 95.44 208 ILE A CA 1
ATOM 1675 C C . ILE A 1 208 ? -27.622 -3.301 -13.195 1.00 95.44 208 ILE A C 1
ATOM 1677 O O . ILE A 1 208 ? -28.082 -4.045 -12.331 1.00 95.44 208 ILE A O 1
ATOM 1681 N N . ARG A 1 209 ? -28.332 -2.948 -14.272 1.00 95.12 209 ARG A N 1
ATOM 1682 C CA . ARG A 1 209 ? -29.703 -3.415 -14.540 1.00 95.12 209 ARG A CA 1
ATOM 1683 C C . ARG A 1 209 ? -29.709 -4.780 -15.230 1.00 95.12 209 ARG A C 1
ATOM 1685 O O . ARG A 1 209 ? -28.791 -5.078 -15.994 1.00 95.12 209 ARG A O 1
ATOM 1692 N N . LEU A 1 210 ? -30.790 -5.543 -15.044 1.00 96.31 210 LEU A N 1
ATOM 1693 C CA . LEU A 1 210 ? -30.948 -6.901 -15.580 1.00 96.31 210 LEU A CA 1
ATOM 1694 C C . LEU A 1 210 ? -30.571 -7.062 -17.067 1.00 96.31 210 LEU A C 1
ATOM 1696 O O . LEU A 1 210 ? -29.834 -7.999 -17.348 1.00 96.31 210 LEU A O 1
ATOM 1700 N N . PRO A 1 211 ? -30.972 -6.194 -18.021 1.00 97.62 211 PRO A N 1
ATOM 1701 C CA . PRO A 1 211 ? -30.611 -6.404 -19.428 1.00 97.62 211 PRO A CA 1
ATOM 1702 C C . PRO A 1 211 ? -29.097 -6.413 -19.680 1.00 97.62 211 PRO A C 1
ATOM 1704 O O . PRO A 1 211 ? -28.601 -7.235 -20.442 1.00 97.62 211 PRO A O 1
ATOM 1707 N N . ALA A 1 212 ? -28.348 -5.542 -18.997 1.00 97.88 212 ALA A N 1
ATOM 1708 C CA . ALA A 1 212 ? -26.892 -5.504 -19.107 1.00 97.88 212 ALA A CA 1
ATOM 1709 C C . ALA A 1 212 ? -26.231 -6.688 -18.384 1.00 97.88 212 ALA A C 1
ATOM 1711 O O . ALA A 1 212 ? -25.205 -7.184 -18.841 1.00 97.88 212 ALA A O 1
ATOM 1712 N N . LEU A 1 213 ? -26.818 -7.159 -17.277 1.00 98.12 213 LEU A N 1
ATOM 1713 C CA . LEU A 1 213 ? -26.369 -8.385 -16.609 1.00 98.12 213 LEU A CA 1
ATOM 1714 C C . LEU A 1 213 ? -26.584 -9.611 -17.495 1.00 98.12 213 LEU A C 1
ATOM 1716 O O . LEU A 1 213 ? -25.689 -10.440 -17.593 1.00 98.12 213 LEU A O 1
ATOM 1720 N N . ARG A 1 214 ? -27.736 -9.698 -18.166 1.00 98.25 214 ARG A N 1
ATOM 1721 C CA . ARG A 1 214 ? -28.061 -10.784 -19.094 1.00 98.25 214 ARG A CA 1
ATOM 1722 C C . ARG A 1 214 ? -27.098 -10.803 -20.275 1.00 98.25 214 ARG A C 1
ATOM 1724 O O . ARG A 1 214 ? -26.482 -11.826 -20.505 1.00 98.25 214 ARG A O 1
ATOM 1731 N N . ALA A 1 215 ? -26.839 -9.651 -20.895 1.00 97.75 215 ALA A N 1
ATOM 1732 C CA . ALA A 1 215 ? -25.851 -9.551 -21.971 1.00 97.75 215 ALA A CA 1
ATOM 1733 C C . ALA A 1 215 ? -24.446 -10.025 -21.547 1.00 97.75 215 ALA A C 1
ATOM 1735 O O . ALA A 1 215 ? -23.777 -10.716 -22.305 1.00 97.75 215 ALA A O 1
ATOM 1736 N N . LYS A 1 216 ? -24.002 -9.688 -20.325 1.00 97.38 216 LYS A N 1
ATOM 1737 C CA . LYS A 1 216 ? -22.731 -10.198 -19.780 1.00 97.38 216 LYS A CA 1
ATOM 1738 C C . LYS A 1 216 ? -22.774 -11.696 -19.468 1.00 97.38 216 LYS A C 1
ATOM 1740 O O . LYS A 1 216 ? -21.763 -12.364 -19.599 1.00 97.38 216 LYS A O 1
ATOM 1745 N N . PHE A 1 217 ? -23.902 -12.213 -18.993 1.00 98.50 217 PHE A N 1
ATOM 1746 C CA . PHE A 1 217 ? -24.077 -13.638 -18.706 1.00 98.50 217 PHE A CA 1
ATOM 1747 C C . PHE A 1 217 ? -24.067 -14.476 -19.984 1.00 98.50 217 PHE A C 1
ATOM 1749 O O . PHE A 1 217 ? -23.385 -15.498 -20.034 1.00 98.50 217 PHE A O 1
ATOM 1756 N N . ASP A 1 218 ? -24.757 -14.003 -21.020 1.00 98.00 218 ASP A N 1
ATOM 1757 C CA . ASP A 1 218 ? -24.842 -14.660 -22.324 1.00 98.00 218 ASP A CA 1
ATOM 1758 C C . ASP A 1 218 ? -23.450 -14.808 -22.970 1.00 98.00 218 ASP A C 1
ATOM 1760 O O . ASP A 1 218 ? -23.194 -15.793 -23.662 1.00 98.00 218 ASP A O 1
ATOM 1764 N N . ASP A 1 219 ? -22.520 -13.890 -22.675 1.00 96.38 219 ASP A N 1
ATOM 1765 C CA . ASP A 1 219 ? -21.121 -13.944 -23.120 1.00 96.38 219 ASP A CA 1
ATOM 1766 C C . ASP A 1 219 ? -20.386 -15.212 -22.647 1.00 96.38 219 ASP A C 1
ATOM 1768 O O . ASP A 1 219 ? -19.552 -15.747 -23.374 1.00 96.38 219 ASP A O 1
ATOM 1772 N N . PHE A 1 220 ? -20.736 -15.756 -21.474 1.00 97.88 220 PHE A N 1
ATOM 1773 C CA . PHE A 1 220 ? -20.149 -16.995 -20.943 1.00 97.88 220 PHE A CA 1
ATOM 1774 C C . PHE A 1 220 ? -20.794 -18.274 -21.501 1.00 97.88 220 PHE A C 1
ATOM 1776 O O . PHE A 1 220 ? -20.296 -19.373 -21.242 1.00 97.88 220 PHE A O 1
ATOM 1783 N N . GLN A 1 221 ? -21.881 -18.137 -22.271 1.00 96.75 221 GLN A N 1
ATOM 1784 C CA . GLN A 1 221 ? -22.575 -19.219 -22.980 1.00 96.75 221 GLN A CA 1
ATOM 1785 C C . GLN A 1 221 ? -23.008 -20.394 -22.085 1.00 96.75 221 GLN A C 1
ATOM 1787 O O . GLN A 1 221 ? -22.999 -21.555 -22.504 1.00 96.75 221 GLN A O 1
ATOM 1792 N N . ILE A 1 222 ? -23.389 -20.098 -20.840 1.00 97.50 222 ILE A N 1
ATOM 1793 C CA . ILE A 1 222 ? -23.740 -21.120 -19.852 1.00 97.50 222 ILE A CA 1
ATOM 1794 C C . ILE A 1 222 ? -25.137 -21.662 -20.142 1.00 97.50 222 ILE A C 1
ATOM 1796 O O . ILE A 1 222 ? -26.107 -20.908 -20.216 1.00 97.50 222 ILE A O 1
ATOM 1800 N N . ARG A 1 223 ? -25.249 -22.983 -20.273 1.00 94.56 223 ARG A N 1
ATOM 1801 C CA . ARG A 1 223 ? -26.519 -23.678 -20.507 1.00 94.56 223 ARG A CA 1
ATOM 1802 C C . ARG A 1 223 ? -26.519 -25.058 -19.874 1.00 94.56 223 ARG A C 1
ATOM 1804 O O . ARG A 1 223 ? -25.485 -25.714 -19.794 1.00 94.56 223 ARG A O 1
ATOM 1811 N N . GLU A 1 224 ? -27.700 -25.509 -19.482 1.00 93.69 224 GLU A N 1
ATOM 1812 C CA . GLU A 1 224 ? -27.934 -26.849 -18.957 1.00 93.69 224 GLU A CA 1
ATOM 1813 C C . GLU A 1 224 ? -28.973 -27.539 -19.847 1.00 93.69 224 GLU A C 1
ATOM 1815 O O . GLU A 1 224 ? -30.092 -27.054 -19.996 1.00 93.69 224 GLU A O 1
ATOM 1820 N N . VAL A 1 225 ? -28.579 -28.635 -20.498 1.00 89.00 225 VAL A N 1
ATOM 1821 C CA . VAL A 1 225 ? -29.435 -29.398 -21.420 1.00 89.00 225 VAL A CA 1
ATOM 1822 C C . VAL A 1 225 ? -29.369 -30.862 -21.014 1.00 89.00 225 VAL A C 1
ATOM 1824 O O . VAL A 1 225 ? -28.277 -31.416 -20.922 1.00 89.00 225 VAL A O 1
ATOM 1827 N N . GLU A 1 226 ? -30.522 -31.474 -20.731 1.00 88.62 226 GLU A N 1
ATOM 1828 C CA . GLU A 1 226 ? -30.625 -32.883 -20.302 1.00 88.62 226 GLU A CA 1
ATOM 1829 C C . GLU A 1 226 ? -29.714 -33.224 -19.099 1.00 88.62 226 GLU A C 1
ATOM 1831 O O . GLU A 1 226 ? -29.094 -34.284 -19.039 1.00 88.62 226 GLU A O 1
ATOM 1836 N N . GLY A 1 227 ? -29.592 -32.298 -18.139 1.00 86.31 227 GLY A N 1
ATOM 1837 C CA . GLY A 1 227 ? -28.741 -32.457 -16.949 1.00 86.31 227 GLY A CA 1
ATOM 1838 C C . GLY A 1 227 ? -27.235 -32.310 -17.208 1.00 86.31 227 GLY A C 1
ATOM 1839 O O . GLY A 1 227 ? -26.424 -32.555 -16.314 1.00 86.31 227 GLY A O 1
ATOM 1840 N N . VAL A 1 228 ? -26.834 -31.912 -18.419 1.00 91.56 228 VAL A N 1
ATOM 1841 C CA . VAL A 1 228 ? -25.443 -31.613 -18.775 1.00 91.56 228 VAL A CA 1
ATOM 1842 C C . VAL A 1 228 ? -25.250 -30.104 -18.811 1.00 91.56 228 VAL A C 1
ATOM 1844 O O . VAL A 1 228 ? -25.752 -29.423 -19.708 1.00 91.56 228 VAL A O 1
ATOM 1847 N N . ILE A 1 229 ? -24.486 -29.587 -17.849 1.00 95.12 229 ILE A N 1
ATOM 1848 C CA . ILE A 1 229 ? -24.077 -28.185 -17.827 1.00 95.12 229 ILE A CA 1
ATOM 1849 C C . ILE A 1 229 ? -22.862 -27.950 -18.730 1.00 95.12 229 ILE A C 1
ATOM 1851 O O . ILE A 1 229 ? -21.941 -28.766 -18.779 1.00 95.12 229 ILE A O 1
ATOM 1855 N N . ARG A 1 230 ? -22.880 -26.846 -19.483 1.00 92.56 230 ARG A N 1
ATOM 1856 C CA . ARG A 1 230 ? -21.808 -26.416 -20.393 1.00 92.56 230 ARG A CA 1
ATOM 1857 C C . ARG A 1 230 ? -21.667 -24.901 -20.384 1.00 92.56 230 ARG A C 1
ATOM 1859 O O . ARG A 1 230 ? -22.626 -24.202 -20.072 1.00 92.56 230 ARG A O 1
ATOM 1866 N N . GLY A 1 231 ? -20.504 -24.423 -20.802 1.00 95.62 231 GLY A N 1
ATOM 1867 C CA . GLY A 1 231 ? -20.174 -23.014 -20.983 1.00 95.62 231 GLY A CA 1
ATOM 1868 C C . GLY A 1 231 ? -18.718 -22.872 -21.418 1.00 95.62 231 GLY A C 1
ATOM 1869 O O . GLY A 1 231 ? -18.030 -23.878 -21.611 1.00 95.62 231 GLY A O 1
ATOM 1870 N N . ARG A 1 232 ? -18.249 -21.632 -21.572 1.00 97.31 232 ARG A N 1
ATOM 1871 C CA . ARG A 1 232 ? -16.824 -21.351 -21.813 1.00 97.31 232 ARG A CA 1
ATOM 1872 C C . ARG A 1 232 ? -15.972 -21.861 -20.648 1.00 97.31 232 ARG A C 1
ATOM 1874 O O . ARG A 1 232 ? -16.346 -21.663 -19.493 1.00 97.31 232 ARG A O 1
ATOM 1881 N N . HIS A 1 233 ? -14.808 -22.449 -20.930 1.00 98.00 233 HIS A N 1
ATOM 1882 C CA . HIS A 1 233 ? -13.909 -22.921 -19.876 1.00 98.00 233 HIS A CA 1
ATOM 1883 C C . HIS A 1 233 ? -13.379 -21.763 -19.018 1.00 98.00 233 HIS A C 1
ATOM 1885 O O . HIS A 1 233 ? -12.936 -20.744 -19.550 1.00 98.00 233 HIS A O 1
ATOM 1891 N N . ILE A 1 234 ? -13.410 -21.916 -17.689 1.00 98.19 234 ILE A N 1
ATOM 1892 C CA . ILE A 1 234 ? -13.016 -20.857 -16.748 1.00 98.19 234 ILE A CA 1
ATOM 1893 C C . ILE A 1 234 ? -11.592 -21.073 -16.224 1.00 98.19 234 ILE A C 1
ATOM 1895 O O . ILE A 1 234 ? -11.291 -22.098 -15.616 1.00 98.19 234 ILE A O 1
ATOM 1899 N N . LEU A 1 235 ? -10.745 -20.050 -16.361 1.00 96.62 235 LEU A N 1
ATOM 1900 C CA . LEU A 1 235 ? -9.404 -19.977 -15.775 1.00 96.62 235 LEU A CA 1
ATOM 1901 C C . LEU A 1 235 ? -9.245 -18.760 -14.856 1.00 96.62 235 LEU A C 1
ATOM 1903 O O . LEU A 1 235 ? -9.912 -17.740 -14.989 1.00 96.62 235 LEU A O 1
ATOM 1907 N N . THR A 1 236 ? -8.280 -18.814 -13.949 1.00 96.94 236 THR A N 1
ATOM 1908 C CA . THR A 1 236 ? -7.702 -17.623 -13.312 1.00 96.94 236 THR A CA 1
ATOM 1909 C C . THR A 1 236 ? -6.683 -16.961 -14.242 1.00 96.94 236 THR A C 1
ATOM 1911 O O . THR A 1 236 ? -6.162 -17.582 -15.173 1.00 96.94 236 THR A O 1
ATOM 1914 N N . ASP A 1 237 ? -6.322 -15.706 -13.964 1.00 92.81 237 ASP A N 1
ATOM 1915 C CA . ASP A 1 237 ? -5.269 -14.999 -14.706 1.00 92.81 237 ASP A CA 1
ATOM 1916 C C . ASP A 1 237 ? -3.908 -15.720 -14.637 1.00 92.81 237 ASP A C 1
ATOM 1918 O O . ASP A 1 237 ? -3.084 -15.607 -15.545 1.00 92.81 237 ASP A O 1
ATOM 1922 N N . LYS A 1 238 ? -3.682 -16.497 -13.571 1.00 94.75 238 LYS A N 1
ATOM 1923 C CA . LYS A 1 238 ? -2.437 -17.231 -13.329 1.00 94.75 238 LYS A CA 1
ATOM 1924 C C . LYS A 1 238 ? -2.376 -18.612 -13.962 1.00 94.75 238 LYS A C 1
ATOM 1926 O O . LYS A 1 238 ? -1.302 -19.003 -14.416 1.00 94.75 238 LYS A O 1
ATOM 1931 N N . GLN A 1 239 ? -3.501 -19.312 -14.092 1.00 96.38 239 GLN A N 1
ATOM 1932 C CA . GLN A 1 239 ? -3.531 -20.626 -14.752 1.00 96.38 239 GLN A CA 1
ATOM 1933 C C . GLN A 1 239 ? -3.128 -20.564 -16.220 1.00 96.38 239 GLN A C 1
ATOM 1935 O O . GLN A 1 239 ? -2.629 -21.543 -16.757 1.00 96.38 239 GLN A O 1
ATOM 1940 N N . GLN A 1 240 ? -3.262 -19.409 -16.867 1.00 94.44 240 GLN A N 1
ATOM 1941 C CA . GLN A 1 240 ? -2.844 -19.225 -18.254 1.00 94.44 240 GLN A CA 1
ATOM 1942 C C . GLN A 1 240 ? -1.341 -19.444 -18.484 1.00 94.44 240 GLN A C 1
ATOM 1944 O O . GLN A 1 240 ? -0.923 -19.741 -19.603 1.00 94.44 240 GLN A O 1
ATOM 1949 N N . VAL A 1 241 ? -0.512 -19.290 -17.444 1.00 94.62 241 VAL A N 1
ATOM 1950 C CA . VAL A 1 241 ? 0.951 -19.404 -17.555 1.00 94.62 241 VAL A CA 1
ATOM 1951 C C . VAL A 1 241 ? 1.368 -20.772 -18.098 1.00 94.62 241 VAL A C 1
ATOM 1953 O O . VAL A 1 241 ? 2.262 -20.827 -18.944 1.00 94.62 241 VAL A O 1
ATOM 1956 N N . ILE A 1 242 ? 0.672 -21.846 -17.710 1.00 96.38 242 ILE A N 1
ATOM 1957 C CA . ILE A 1 242 ? 0.999 -23.215 -18.131 1.00 96.38 242 ILE A CA 1
ATOM 1958 C C . ILE A 1 242 ? 0.875 -23.430 -19.647 1.00 96.38 242 ILE A C 1
ATOM 1960 O O . ILE A 1 242 ? 1.533 -24.316 -20.190 1.00 96.38 242 ILE A O 1
ATOM 1964 N N . TYR A 1 243 ? 0.078 -22.615 -20.347 1.00 96.19 243 TYR A N 1
ATOM 1965 C CA . TYR A 1 243 ? -0.125 -22.723 -21.795 1.00 96.19 243 TYR A CA 1
ATOM 1966 C C . TYR A 1 243 ? 1.010 -22.091 -22.602 1.00 96.19 243 TYR A C 1
ATOM 1968 O O . TYR A 1 243 ? 1.213 -22.461 -23.757 1.00 96.19 243 TYR A O 1
ATOM 1976 N N . ASN A 1 244 ? 1.767 -21.154 -22.014 1.00 93.62 244 ASN A N 1
ATOM 1977 C CA . ASN A 1 244 ? 2.710 -20.294 -22.737 1.00 93.62 244 ASN A CA 1
ATOM 1978 C C . ASN A 1 244 ? 2.060 -19.631 -23.964 1.00 93.62 244 ASN A C 1
ATOM 1980 O O . ASN A 1 244 ? 2.617 -19.680 -25.057 1.00 93.62 244 ASN A O 1
ATOM 1984 N N . SER A 1 245 ? 0.895 -19.005 -23.772 1.00 90.12 245 SER A N 1
ATOM 1985 C CA . SER A 1 245 ? -0.035 -18.550 -24.823 1.00 90.12 245 SER A CA 1
ATOM 1986 C C . SER A 1 245 ? 0.593 -17.828 -26.028 1.00 90.12 245 SER A C 1
ATOM 1988 O O . SER A 1 245 ? 0.147 -18.008 -27.154 1.00 90.12 245 SER A O 1
ATOM 1990 N N . ARG A 1 246 ? 1.688 -17.081 -25.835 1.00 89.19 246 ARG A N 1
ATOM 1991 C CA . ARG A 1 246 ? 2.454 -16.424 -26.919 1.00 89.19 246 ARG A CA 1
ATOM 1992 C C . ARG A 1 246 ? 3.116 -17.378 -27.923 1.00 89.19 246 ARG A C 1
ATOM 1994 O O . ARG A 1 246 ? 3.587 -16.919 -28.957 1.00 89.19 246 ARG A O 1
ATOM 2001 N N . TYR A 1 247 ? 3.229 -18.658 -27.587 1.00 94.94 247 TYR A N 1
ATOM 2002 C CA . TYR A 1 247 ? 3.927 -19.680 -28.366 1.00 94.94 247 TYR A CA 1
ATOM 2003 C C . TYR A 1 247 ? 3.003 -20.823 -28.804 1.00 94.94 247 TYR A C 1
ATOM 2005 O O . TYR A 1 247 ? 3.505 -21.834 -29.296 1.00 94.94 247 TYR A O 1
ATOM 2013 N N . LEU A 1 248 ? 1.690 -20.703 -28.586 1.00 95.75 248 LEU A N 1
ATOM 2014 C CA . LEU A 1 248 ? 0.715 -21.685 -29.059 1.00 95.75 248 LEU A CA 1
ATOM 2015 C C . LEU A 1 248 ? 0.692 -21.739 -30.591 1.00 95.75 248 LEU A C 1
ATOM 2017 O O . LEU A 1 248 ? 1.045 -20.766 -31.263 1.00 95.75 248 LEU A O 1
ATOM 2021 N N . LEU A 1 249 ? 0.298 -22.891 -31.136 1.00 95.69 249 LEU A N 1
ATOM 2022 C CA . LEU A 1 249 ? -0.028 -22.991 -32.556 1.00 95.69 249 LEU A CA 1
ATOM 2023 C C . LEU A 1 249 ? -1.267 -22.135 -32.869 1.00 95.69 249 LEU A C 1
ATOM 2025 O O . LEU A 1 249 ? -2.064 -21.884 -31.966 1.00 95.69 249 LEU A O 1
ATOM 2029 N N . PRO A 1 250 ? -1.439 -21.668 -34.120 1.00 94.81 250 PRO A N 1
ATOM 2030 C CA . PRO A 1 250 ? -2.590 -20.849 -34.489 1.00 94.81 250 PRO A CA 1
ATOM 2031 C C . PRO A 1 250 ? -3.940 -21.497 -34.160 1.00 94.81 250 PRO A C 1
ATOM 2033 O O . PRO A 1 250 ? -4.806 -20.795 -33.651 1.00 94.81 250 PRO A O 1
ATOM 2036 N N . GLU A 1 251 ? -4.094 -22.806 -34.395 1.00 91.69 251 GLU A N 1
ATOM 2037 C CA . GLU A 1 251 ? -5.304 -23.552 -34.020 1.00 91.69 251 GLU A CA 1
ATOM 2038 C C . GLU A 1 251 ? -5.552 -23.549 -32.500 1.00 91.69 251 GLU A C 1
ATOM 2040 O O . GLU A 1 251 ? -6.586 -23.060 -32.055 1.00 91.69 251 GLU A O 1
ATOM 2045 N N . ASP A 1 252 ? -4.565 -23.961 -31.696 1.00 94.50 252 ASP A N 1
ATOM 2046 C CA . ASP A 1 252 ? -4.659 -23.980 -30.229 1.00 94.50 252 ASP A CA 1
ATOM 2047 C C . ASP A 1 252 ? -4.944 -22.587 -29.647 1.00 94.50 252 ASP A C 1
ATOM 2049 O O . ASP A 1 252 ? -5.612 -22.443 -28.623 1.00 94.50 252 ASP A O 1
ATOM 2053 N N . LEU A 1 253 ? -4.377 -21.544 -30.263 1.00 95.44 253 LEU A N 1
ATOM 2054 C CA . LEU A 1 253 ? -4.570 -20.166 -29.833 1.00 95.44 253 LEU A CA 1
ATOM 2055 C C . LEU A 1 253 ? -6.004 -19.693 -30.087 1.00 95.44 253 LEU A C 1
ATOM 2057 O O . LEU A 1 253 ? -6.492 -18.876 -29.310 1.00 95.44 253 LEU A O 1
ATOM 2061 N N . GLU A 1 254 ? -6.655 -20.157 -31.153 1.00 95.19 254 GLU A N 1
ATOM 2062 C CA . GLU A 1 254 ? -8.038 -19.785 -31.446 1.00 95.19 254 GLU A CA 1
ATOM 2063 C C . GLU A 1 254 ? -8.989 -20.385 -30.413 1.00 95.19 254 GLU A C 1
ATOM 2065 O O . GLU A 1 254 ? -9.729 -19.639 -29.774 1.00 95.19 254 GLU A O 1
ATOM 2070 N N . ASP A 1 255 ? -8.853 -21.679 -30.123 1.00 94.38 255 ASP A N 1
ATOM 2071 C CA . ASP A 1 255 ? -9.638 -22.332 -29.072 1.00 94.38 255 ASP A CA 1
ATOM 2072 C C . ASP A 1 255 ? -9.355 -21.717 -27.689 1.00 94.38 255 ASP A C 1
ATOM 2074 O O . ASP A 1 255 ? -10.259 -21.516 -26.876 1.00 94.38 255 ASP A O 1
ATOM 2078 N N . PHE A 1 256 ? -8.099 -21.345 -27.415 1.00 96.00 256 PHE A N 1
ATOM 2079 C CA . PHE A 1 256 ? -7.715 -20.712 -26.151 1.00 96.00 256 PHE A CA 1
ATOM 2080 C C . PHE A 1 256 ? -8.326 -19.313 -25.958 1.00 96.00 256 PHE A C 1
ATOM 2082 O O . PHE A 1 256 ? -8.566 -18.911 -24.818 1.00 96.00 256 PHE A O 1
ATOM 2089 N N . LYS A 1 257 ? -8.589 -18.550 -27.030 1.00 96.06 257 LYS A N 1
ATOM 2090 C CA . LYS A 1 257 ? -9.251 -17.231 -26.923 1.00 96.06 257 LYS A CA 1
ATOM 2091 C C . LYS A 1 257 ? -10.693 -17.342 -26.442 1.00 96.06 257 LYS A C 1
ATOM 2093 O O . LYS A 1 257 ? -11.177 -16.404 -25.810 1.00 96.06 257 LYS A O 1
ATOM 2098 N N . GLU A 1 258 ? -11.341 -18.477 -26.706 1.00 96.06 258 GLU A N 1
ATOM 2099 C CA . GLU A 1 258 ? -12.730 -18.732 -26.324 1.00 96.06 258 GLU A CA 1
ATOM 2100 C C . GLU A 1 258 ? -12.892 -19.080 -24.833 1.00 96.06 258 GLU A C 1
ATOM 2102 O O . GLU A 1 258 ? -14.016 -19.177 -24.327 1.00 96.06 258 GLU A O 1
ATOM 2107 N N . TYR A 1 259 ? -11.792 -19.229 -24.092 1.00 97.56 259 TYR A N 1
ATOM 2108 C CA . TYR A 1 259 ? -11.828 -19.353 -22.636 1.00 97.56 259 TYR A CA 1
ATOM 2109 C C . TYR A 1 259 ? -12.353 -18.078 -21.973 1.00 97.56 259 TYR A C 1
ATOM 2111 O O . TYR A 1 259 ? -12.475 -17.018 -22.583 1.00 97.56 259 TYR A O 1
ATOM 2119 N N . ALA A 1 260 ? -12.636 -18.169 -20.678 1.00 97.88 260 ALA A N 1
ATOM 2120 C CA . ALA A 1 260 ? -13.028 -17.036 -19.863 1.00 97.88 260 ALA A CA 1
ATOM 2121 C C . ALA A 1 260 ? -12.198 -16.932 -18.580 1.00 97.88 260 ALA A C 1
ATOM 2123 O O . ALA A 1 260 ? -11.729 -17.926 -18.024 1.00 97.88 260 ALA A O 1
ATOM 2124 N N . ILE A 1 261 ? -12.024 -15.702 -18.093 1.00 98.00 261 ILE A N 1
ATOM 2125 C CA . ILE A 1 261 ? -11.271 -15.408 -16.875 1.00 98.00 261 ILE A CA 1
ATOM 2126 C C . ILE A 1 261 ? -12.209 -15.165 -15.698 1.00 98.00 261 ILE A C 1
ATOM 2128 O O . ILE A 1 261 ? -13.133 -14.350 -15.752 1.00 98.00 261 ILE A O 1
ATOM 2132 N N . LEU A 1 262 ? -11.918 -15.848 -14.590 1.00 98.00 262 LEU A N 1
ATOM 2133 C CA . LEU A 1 262 ? -12.678 -15.763 -13.352 1.00 98.00 262 LEU A CA 1
ATOM 2134 C C . LEU A 1 262 ? -12.696 -14.333 -12.780 1.00 98.00 262 LEU A C 1
ATOM 2136 O O . LEU A 1 262 ? -13.729 -13.890 -12.287 1.00 98.00 262 LEU A O 1
ATOM 2140 N N . GLY A 1 263 ? -11.577 -13.605 -12.871 1.00 95.62 263 GLY A N 1
ATOM 2141 C CA . GLY A 1 263 ? -11.455 -12.196 -12.469 1.00 95.62 263 GLY A CA 1
ATOM 2142 C C . GLY A 1 263 ? -11.478 -11.191 -13.630 1.00 95.62 263 GLY A C 1
ATOM 2143 O O . GLY A 1 263 ? -11.509 -11.552 -14.802 1.00 95.62 263 GLY A O 1
ATOM 2144 N N . LYS A 1 264 ? -11.407 -9.891 -13.309 1.00 92.94 264 LYS A N 1
ATOM 2145 C CA . LYS A 1 264 ? -11.538 -8.778 -14.285 1.00 92.94 264 LYS A CA 1
ATOM 2146 C C . LYS A 1 264 ? -10.383 -8.583 -15.267 1.00 92.94 264 LYS A C 1
ATOM 2148 O O . LYS A 1 264 ? -10.479 -7.709 -16.127 1.00 92.94 264 LYS A O 1
ATOM 2153 N N . LYS A 1 265 ? -9.243 -9.243 -15.071 1.00 91.31 265 LYS A N 1
ATOM 2154 C CA . LYS A 1 265 ? -8.019 -8.943 -15.821 1.00 91.31 265 LYS A CA 1
ATOM 2155 C C . LYS A 1 265 ? -7.429 -10.201 -16.407 1.00 91.31 265 LYS A C 1
ATOM 2157 O O . LYS A 1 265 ? -7.191 -11.163 -15.687 1.00 91.31 265 LYS A O 1
ATOM 2162 N N . ASP A 1 266 ? -7.108 -10.114 -17.684 1.00 91.19 266 ASP A N 1
ATOM 2163 C CA . ASP A 1 266 ? -6.238 -11.066 -18.338 1.00 91.19 266 ASP A CA 1
ATOM 2164 C C . ASP A 1 266 ? -4.769 -10.634 -18.187 1.00 91.19 266 ASP A C 1
ATOM 2166 O O . ASP A 1 266 ? -4.417 -9.470 -18.394 1.00 91.19 266 ASP A O 1
ATOM 2170 N N . GLN A 1 267 ? -3.905 -11.578 -17.814 1.00 87.31 267 GLN A N 1
ATOM 2171 C CA . GLN A 1 267 ? -2.470 -11.361 -17.695 1.00 87.31 267 GLN A CA 1
ATOM 2172 C C . GLN A 1 267 ? -1.802 -11.086 -19.052 1.00 87.31 267 GLN A C 1
ATOM 2174 O O . GLN A 1 267 ? -0.794 -10.373 -19.088 1.00 87.31 267 GLN A O 1
ATOM 2179 N N . PHE A 1 268 ? -2.318 -11.650 -20.151 1.00 90.38 268 PHE A N 1
ATOM 2180 C CA . PHE A 1 268 ? -1.661 -11.585 -21.463 1.00 90.38 268 PHE A CA 1
ATOM 2181 C C . PHE A 1 268 ? -2.392 -10.737 -22.513 1.00 90.38 268 PHE A C 1
ATOM 2183 O O . PHE A 1 268 ? -1.770 -10.395 -23.518 1.00 90.38 268 PHE A O 1
ATOM 2190 N N . GLY A 1 269 ? -3.646 -10.350 -22.271 1.00 92.12 269 GLY A N 1
ATOM 2191 C CA . GLY A 1 269 ? -4.465 -9.546 -23.185 1.00 92.12 269 GLY A CA 1
ATOM 2192 C C . GLY A 1 269 ? -4.963 -10.310 -24.420 1.00 92.12 269 GLY A C 1
ATOM 2193 O O . GLY A 1 269 ? -5.131 -9.705 -25.473 1.00 92.12 269 GLY A O 1
ATOM 2194 N N . ILE A 1 270 ? -5.128 -11.627 -24.306 1.00 93.00 270 ILE A N 1
ATOM 2195 C CA . ILE A 1 270 ? -5.563 -12.567 -25.344 1.00 93.00 270 ILE A CA 1
ATOM 2196 C C . ILE A 1 270 ? -7.044 -12.926 -25.171 1.00 93.00 270 ILE A C 1
ATOM 2198 O O . ILE A 1 270 ? -7.780 -12.926 -26.153 1.00 93.00 270 ILE A O 1
ATOM 2202 N N . ILE A 1 271 ? -7.477 -13.221 -23.941 1.00 95.00 271 ILE A N 1
ATOM 2203 C CA . ILE A 1 271 ? -8.851 -13.655 -23.649 1.00 95.00 271 ILE A CA 1
ATOM 2204 C C . ILE A 1 271 ? -9.751 -12.430 -23.458 1.00 95.00 271 ILE A C 1
ATOM 2206 O O . ILE A 1 271 ? -9.393 -11.491 -22.744 1.00 95.00 271 ILE A O 1
ATOM 2210 N N . GLN A 1 272 ? -10.931 -12.447 -24.085 1.00 95.06 272 GLN A N 1
ATOM 2211 C CA . GLN A 1 272 ? -11.869 -11.314 -24.078 1.00 95.06 272 GLN A CA 1
ATOM 2212 C C . GLN A 1 272 ? -12.998 -11.458 -23.048 1.00 95.06 272 GLN A C 1
ATOM 2214 O O . GLN A 1 272 ? -13.524 -10.451 -22.572 1.00 95.06 272 GLN A O 1
ATOM 2219 N N . HIS A 1 273 ? -13.333 -12.689 -22.661 1.00 96.81 273 HIS A N 1
ATOM 2220 C CA . HIS A 1 273 ? -14.417 -13.001 -21.729 1.00 96.81 273 HIS A CA 1
ATOM 2221 C C . HIS A 1 273 ? -13.907 -12.911 -20.287 1.00 96.81 273 HIS A C 1
ATOM 2223 O O . HIS A 1 273 ? -13.244 -13.821 -19.790 1.00 96.81 273 HIS A O 1
ATOM 2229 N N . LEU A 1 274 ? -14.149 -11.789 -19.607 1.00 97.25 274 LEU A N 1
ATOM 2230 C CA . LEU A 1 274 ? -13.526 -11.472 -18.313 1.00 97.25 274 LEU A CA 1
ATOM 2231 C C . LEU A 1 274 ? -14.558 -11.250 -17.203 1.00 97.25 274 LEU A C 1
ATOM 2233 O O . LEU A 1 274 ? -15.659 -10.759 -17.440 1.00 97.25 274 LEU A O 1
ATOM 2237 N N . GLY A 1 275 ? -14.151 -11.492 -15.956 1.00 97.12 275 GLY A N 1
ATOM 2238 C CA . GLY A 1 275 ? -14.901 -11.078 -14.770 1.00 97.12 275 GLY A CA 1
ATOM 2239 C C . GLY A 1 275 ? -16.094 -11.968 -14.440 1.00 97.12 275 GLY A C 1
ATOM 2240 O O . GLY A 1 275 ? -17.151 -11.453 -14.081 1.00 97.12 275 GLY A O 1
ATOM 2241 N N . TYR A 1 276 ? -15.939 -13.291 -14.525 1.00 98.62 276 TYR A N 1
ATOM 2242 C CA . TYR A 1 276 ? -16.996 -14.240 -14.154 1.00 98.62 276 TYR A CA 1
ATOM 2243 C C . TYR A 1 276 ? -17.461 -14.059 -12.697 1.00 98.62 276 TYR A C 1
ATOM 2245 O O . TYR A 1 276 ? -18.652 -13.896 -12.433 1.00 98.62 276 TYR A O 1
ATOM 2253 N N . SER A 1 277 ? -16.530 -14.019 -11.735 1.00 98.00 277 SER A N 1
ATOM 2254 C CA . SER A 1 277 ? -16.863 -13.846 -10.312 1.00 98.00 277 SER A CA 1
ATOM 2255 C C . SER A 1 277 ? -17.389 -12.442 -9.999 1.00 98.00 277 SER A C 1
ATOM 2257 O O . SER A 1 277 ? -18.164 -12.245 -9.062 1.00 98.00 277 SER A O 1
ATOM 2259 N N . ASP A 1 278 ? -17.007 -11.459 -10.810 1.00 97.06 278 ASP A N 1
ATOM 2260 C CA . ASP A 1 278 ? -17.491 -10.090 -10.707 1.00 97.06 278 ASP A CA 1
ATOM 2261 C C . ASP A 1 278 ? -18.919 -9.952 -11.235 1.00 97.06 278 ASP A C 1
ATOM 2263 O O . ASP A 1 278 ? -19.725 -9.254 -10.622 1.00 97.06 278 ASP A O 1
ATOM 2267 N N . LEU A 1 279 ? -19.266 -10.667 -12.311 1.00 98.50 279 LEU A N 1
ATOM 2268 C CA . LEU A 1 279 ? -20.646 -10.782 -12.771 1.00 98.50 279 LEU A CA 1
ATOM 2269 C C . LEU A 1 279 ? -21.517 -11.473 -11.714 1.00 98.50 279 LEU A C 1
ATOM 2271 O O . LEU A 1 279 ? -22.619 -10.997 -11.446 1.00 98.50 279 LEU A O 1
ATOM 2275 N N . MET A 1 280 ? -21.021 -12.532 -11.064 1.00 98.75 280 MET A N 1
ATOM 2276 C CA . MET A 1 280 ? -21.728 -13.162 -9.940 1.00 98.75 280 MET A CA 1
ATOM 2277 C C . MET A 1 280 ? -22.028 -12.148 -8.824 1.00 98.75 280 MET A C 1
ATOM 2279 O O . MET A 1 280 ? -23.148 -12.110 -8.312 1.00 98.75 280 MET A O 1
ATOM 2283 N N . LEU A 1 281 ? -21.068 -11.283 -8.473 1.00 98.38 281 LEU A N 1
ATOM 2284 C CA . LEU A 1 281 ? -21.274 -10.211 -7.492 1.00 98.38 281 LEU A CA 1
ATOM 2285 C C . LEU A 1 281 ? -22.255 -9.136 -7.982 1.00 98.38 281 LEU A C 1
ATOM 2287 O O . LEU A 1 281 ? -23.089 -8.676 -7.200 1.00 98.38 281 LEU A O 1
ATOM 2291 N N . ASP A 1 282 ? -22.184 -8.740 -9.254 1.00 98.31 282 ASP A N 1
ATOM 2292 C CA . ASP A 1 282 ? -23.103 -7.771 -9.857 1.00 98.31 282 ASP A CA 1
ATOM 2293 C C . ASP A 1 282 ? -24.559 -8.292 -9.833 1.00 98.31 282 ASP A C 1
ATOM 2295 O O . ASP A 1 282 ? -25.472 -7.564 -9.429 1.00 98.31 282 ASP A O 1
ATOM 2299 N N . ILE A 1 283 ? -24.771 -9.565 -10.199 1.00 98.62 283 ILE A N 1
ATOM 2300 C CA . ILE A 1 283 ? -26.072 -10.256 -10.142 1.00 98.62 283 ILE A CA 1
ATOM 2301 C C . ILE A 1 283 ? -26.583 -10.309 -8.701 1.00 98.62 283 ILE A C 1
ATOM 2303 O O . ILE A 1 283 ? -27.704 -9.872 -8.429 1.00 98.62 283 ILE A O 1
ATOM 2307 N N . ALA A 1 284 ? -25.751 -10.776 -7.768 1.00 98.44 284 ALA A N 1
ATOM 2308 C CA . ALA A 1 284 ? -26.104 -10.887 -6.356 1.00 98.44 284 ALA A CA 1
ATOM 2309 C C . ALA A 1 284 ? -26.451 -9.521 -5.731 1.00 98.44 284 ALA A C 1
ATOM 2311 O O . ALA A 1 284 ? -27.439 -9.380 -5.007 1.00 98.44 284 ALA A O 1
ATOM 2312 N N . SER A 1 285 ? -25.691 -8.475 -6.067 1.00 97.94 285 SER A N 1
ATOM 2313 C CA . SER A 1 285 ? -25.955 -7.101 -5.620 1.00 97.94 285 SER A CA 1
ATOM 2314 C C . SER A 1 285 ? -27.305 -6.591 -6.119 1.00 97.94 285 SER A C 1
ATOM 2316 O O . SER A 1 285 ? -28.057 -5.969 -5.362 1.00 97.94 285 SER A O 1
ATOM 2318 N N . ARG A 1 286 ? -27.640 -6.865 -7.388 1.00 96.88 286 ARG A N 1
ATOM 2319 C CA . ARG A 1 286 ? -28.939 -6.504 -7.961 1.00 96.88 286 ARG A CA 1
ATOM 2320 C C . ARG A 1 286 ? -30.073 -7.293 -7.310 1.00 96.88 286 ARG A C 1
ATOM 2322 O O . ARG A 1 286 ? -31.097 -6.685 -7.004 1.00 96.88 286 ARG A O 1
ATOM 2329 N N . TYR A 1 287 ? -29.884 -8.588 -7.056 1.00 97.12 287 TYR A N 1
ATOM 2330 C CA . TYR A 1 287 ? -30.866 -9.445 -6.385 1.00 97.12 287 TYR A CA 1
ATOM 2331 C C . TYR A 1 287 ? -31.240 -8.899 -5.001 1.00 97.12 287 TYR A C 1
ATOM 2333 O O . TYR A 1 287 ? -32.422 -8.726 -4.706 1.00 97.12 287 TYR A O 1
ATOM 2341 N N . VAL A 1 288 ? -30.242 -8.538 -4.187 1.00 95.81 288 VAL A N 1
ATOM 2342 C CA . VAL A 1 288 ? -30.454 -7.978 -2.841 1.00 95.81 288 VAL A CA 1
ATOM 2343 C C . VAL A 1 288 ? -31.164 -6.622 -2.882 1.00 95.81 288 VAL A C 1
ATOM 2345 O O . VAL A 1 288 ? -32.049 -6.358 -2.068 1.00 95.81 288 VAL A O 1
ATOM 2348 N N . LYS A 1 289 ? -30.801 -5.747 -3.827 1.00 93.56 289 LYS A N 1
ATOM 2349 C CA . LYS A 1 289 ? -31.388 -4.400 -3.945 1.00 93.56 289 LYS A CA 1
ATOM 2350 C C . LYS A 1 289 ? -32.786 -4.386 -4.555 1.00 93.56 289 LYS A C 1
ATOM 2352 O O . LYS A 1 289 ? -33.504 -3.398 -4.391 1.00 93.56 289 LYS A O 1
ATOM 2357 N N . ASN A 1 290 ? -33.153 -5.421 -5.304 1.00 90.44 290 ASN A N 1
ATOM 2358 C CA . ASN A 1 290 ? -34.411 -5.467 -6.026 1.00 90.44 290 ASN A CA 1
ATOM 2359 C C . ASN A 1 290 ? -35.505 -6.203 -5.242 1.00 90.44 290 ASN A C 1
ATOM 2361 O O . ASN A 1 290 ? -35.251 -7.174 -4.530 1.00 90.44 290 ASN A O 1
ATOM 2365 N N . LYS A 1 291 ? -36.748 -5.742 -5.401 1.00 90.56 291 LYS A N 1
ATOM 2366 C CA . LYS A 1 291 ? -37.934 -6.344 -4.770 1.00 90.56 291 LYS A CA 1
ATOM 2367 C C . LYS A 1 291 ? -38.892 -6.990 -5.771 1.00 90.56 291 LYS A C 1
ATOM 2369 O O . LYS A 1 291 ? -39.800 -7.690 -5.341 1.00 90.56 291 LYS A O 1
ATOM 2374 N N . ASP A 1 292 ? -38.699 -6.767 -7.071 1.00 96.00 292 ASP A N 1
ATOM 2375 C CA . ASP A 1 292 ? -39.526 -7.393 -8.103 1.00 96.00 292 ASP A CA 1
ATOM 2376 C C . ASP A 1 292 ? -39.279 -8.908 -8.159 1.00 96.00 292 ASP A C 1
ATOM 2378 O O . ASP A 1 292 ? -38.138 -9.357 -8.295 1.00 96.00 292 ASP A O 1
ATOM 2382 N N . ALA A 1 293 ? -40.348 -9.693 -8.023 1.00 95.81 293 ALA A N 1
ATOM 2383 C CA . ALA A 1 293 ? -40.257 -11.144 -7.902 1.00 95.81 293 ALA A CA 1
ATOM 2384 C C . ALA A 1 293 ? -39.770 -11.812 -9.198 1.00 95.81 293 ALA A C 1
ATOM 2386 O O . ALA A 1 293 ? -38.970 -12.744 -9.133 1.00 95.81 293 ALA A O 1
ATOM 2387 N N . ALA A 1 294 ? -40.202 -11.319 -10.363 1.00 96.75 294 ALA A N 1
ATOM 2388 C CA . ALA A 1 294 ? -39.829 -11.888 -11.655 1.00 96.75 294 ALA A CA 1
ATOM 2389 C C . ALA A 1 294 ? -38.350 -11.628 -11.977 1.00 96.75 294 ALA A C 1
ATOM 2391 O O . ALA A 1 294 ? -37.619 -12.539 -12.365 1.00 96.75 294 ALA A O 1
ATOM 2392 N N . GLU A 1 295 ? -37.870 -10.405 -11.752 1.00 96.62 295 GLU A N 1
ATOM 2393 C CA . GLU A 1 295 ? -36.458 -10.073 -11.921 1.00 96.62 295 GLU A CA 1
ATOM 2394 C C . GLU A 1 295 ? -35.585 -10.801 -10.892 1.00 96.62 295 GLU A C 1
ATOM 2396 O O . GLU A 1 295 ? -34.516 -11.288 -11.251 1.00 96.62 295 GLU A O 1
ATOM 2401 N N . ARG A 1 296 ? -36.027 -10.944 -9.635 1.00 97.12 296 ARG A N 1
ATOM 2402 C CA . ARG A 1 296 ? -35.302 -11.762 -8.649 1.00 97.12 296 ARG A CA 1
ATOM 2403 C C . ARG A 1 296 ? -35.197 -13.222 -9.075 1.00 97.12 296 ARG A C 1
ATOM 2405 O O . ARG A 1 296 ? -34.111 -13.777 -8.958 1.00 97.12 296 ARG A O 1
ATOM 2412 N N . ALA A 1 297 ? -36.272 -13.817 -9.593 1.00 97.94 297 ALA A N 1
ATOM 2413 C CA . ALA A 1 297 ? -36.246 -15.186 -10.105 1.00 97.94 297 ALA A CA 1
ATOM 2414 C C . ALA A 1 297 ? -35.235 -15.336 -11.254 1.00 97.94 297 ALA A C 1
ATOM 2416 O O . ALA A 1 297 ? -34.395 -16.231 -11.215 1.00 97.94 297 ALA A O 1
ATOM 2417 N N . ALA A 1 298 ? -35.237 -14.402 -12.210 1.00 98.00 298 ALA A N 1
ATOM 2418 C CA . ALA A 1 298 ? -34.280 -14.391 -13.316 1.00 98.00 298 ALA A CA 1
ATOM 2419 C C . ALA A 1 298 ? -32.817 -14.246 -12.853 1.00 98.00 298 ALA A C 1
ATOM 2421 O O . ALA A 1 298 ? -31.924 -14.900 -13.388 1.00 98.00 298 ALA A O 1
ATOM 2422 N N . LEU A 1 299 ? -32.556 -13.391 -11.859 1.00 98.38 299 LEU A N 1
ATOM 2423 C CA . LEU A 1 299 ? -31.217 -13.217 -11.285 1.00 98.38 299 LEU A CA 1
ATOM 2424 C C . LEU A 1 299 ? -30.762 -14.470 -10.530 1.00 98.38 299 LEU A C 1
ATOM 2426 O O . LEU A 1 299 ? -29.608 -14.871 -10.671 1.00 98.38 299 LEU A O 1
ATOM 2430 N N . SER A 1 300 ? -31.657 -15.095 -9.760 1.00 98.38 300 SER A N 1
ATOM 2431 C CA . SER A 1 300 ? -31.380 -16.360 -9.074 1.00 98.38 300 SER A CA 1
ATOM 2432 C C . SER A 1 300 ? -31.055 -17.477 -10.059 1.00 98.38 300 SER A C 1
ATOM 2434 O O . SER A 1 300 ? -30.082 -18.190 -9.849 1.00 98.38 300 SER A O 1
ATOM 2436 N N . GLU A 1 301 ? -31.815 -17.609 -11.148 1.00 98.31 301 GLU A N 1
ATOM 2437 C CA . GLU A 1 301 ? -31.568 -18.611 -12.191 1.00 98.31 301 GLU A CA 1
ATOM 2438 C C . GLU A 1 301 ? -30.181 -18.441 -12.823 1.00 98.31 301 GLU A C 1
ATOM 2440 O O . GLU A 1 301 ? -29.396 -19.390 -12.863 1.00 98.31 301 GLU A O 1
ATOM 2445 N N . MET A 1 302 ? -29.842 -17.216 -13.242 1.00 98.62 302 MET A N 1
ATOM 2446 C CA . MET A 1 302 ? -28.517 -16.900 -13.785 1.00 98.62 302 MET A CA 1
ATOM 2447 C C . MET A 1 302 ? -27.407 -17.226 -12.779 1.00 98.62 302 MET A C 1
ATOM 2449 O O . MET A 1 302 ? -26.408 -17.845 -13.140 1.00 98.62 302 MET A O 1
ATOM 2453 N N . TYR A 1 303 ? -27.587 -16.845 -11.510 1.00 98.81 303 TYR A N 1
ATOM 2454 C CA . TYR A 1 303 ? -26.608 -17.110 -10.459 1.00 98.81 303 TYR A CA 1
ATOM 2455 C C . TYR A 1 303 ? -26.405 -18.612 -10.227 1.00 98.81 303 TYR A C 1
ATOM 2457 O O . TYR A 1 303 ? -25.269 -19.076 -10.212 1.00 98.81 303 TYR A O 1
ATOM 2465 N N . LEU A 1 304 ? -27.491 -19.382 -10.105 1.00 98.75 304 LEU A N 1
ATOM 2466 C CA . LEU A 1 304 ? -27.448 -20.829 -9.888 1.00 98.75 304 LEU A CA 1
ATOM 2467 C C . LEU A 1 304 ? -26.768 -21.559 -11.052 1.00 98.75 304 LEU A C 1
ATOM 2469 O O . LEU A 1 304 ? -25.939 -22.435 -10.809 1.00 98.75 304 LEU A O 1
ATOM 2473 N N . LEU A 1 305 ? -27.054 -21.173 -12.302 1.00 98.56 305 LEU A N 1
ATOM 2474 C CA . LEU A 1 305 ? -26.363 -21.716 -13.475 1.00 98.56 305 LEU A CA 1
ATOM 2475 C C . LEU A 1 305 ? -24.865 -21.399 -13.442 1.00 98.56 305 LEU A C 1
ATOM 2477 O O . LEU A 1 305 ? -24.049 -22.290 -13.669 1.00 98.56 305 LEU A O 1
ATOM 2481 N N . MET A 1 306 ? -24.486 -20.164 -13.096 1.00 98.81 306 MET A N 1
ATOM 2482 C CA . MET A 1 306 ? -23.075 -19.798 -12.949 1.00 98.81 306 MET A CA 1
ATOM 2483 C C . MET A 1 306 ? -22.377 -20.595 -11.841 1.00 98.81 306 MET A C 1
ATOM 2485 O O . MET A 1 306 ? -21.239 -21.028 -12.030 1.00 98.81 306 MET A O 1
ATOM 2489 N N . THR A 1 307 ? -23.036 -20.803 -10.700 1.00 98.81 307 THR A N 1
ATOM 2490 C CA . THR A 1 307 ? -22.498 -21.591 -9.585 1.00 98.81 307 THR A CA 1
ATOM 2491 C C . THR A 1 307 ? -22.305 -23.048 -9.989 1.00 98.81 307 THR A C 1
ATOM 2493 O O . THR A 1 307 ? -21.200 -23.566 -9.841 1.00 98.81 307 THR A O 1
ATOM 2496 N N . ARG A 1 308 ? -23.336 -23.700 -10.547 1.00 98.69 308 ARG A N 1
ATOM 2497 C CA . ARG A 1 308 ? -23.244 -25.100 -10.990 1.00 98.69 308 ARG A CA 1
ATOM 2498 C C . ARG A 1 308 ? -22.163 -25.280 -12.051 1.00 98.69 308 ARG A C 1
ATOM 2500 O O . ARG A 1 308 ? -21.394 -26.230 -11.973 1.00 98.69 308 ARG A O 1
ATOM 2507 N N . HIS A 1 309 ? -22.061 -24.347 -12.998 1.00 98.62 309 HIS A N 1
ATOM 2508 C CA . HIS A 1 309 ? -21.028 -24.385 -14.026 1.00 98.62 309 HIS A CA 1
ATOM 2509 C C . HIS A 1 309 ? -19.630 -24.259 -13.413 1.00 98.62 309 HIS A C 1
ATOM 2511 O O . HIS A 1 309 ? -18.756 -25.058 -13.722 1.00 98.62 309 HIS A O 1
ATOM 2517 N N . LEU A 1 310 ? -19.414 -23.312 -12.496 1.00 98.62 310 LEU A N 1
ATOM 2518 C CA . LEU A 1 310 ? -18.107 -23.110 -11.867 1.00 98.62 310 LEU A CA 1
ATOM 2519 C C . LEU A 1 310 ? -17.652 -24.335 -11.048 1.00 98.62 310 LEU A C 1
ATOM 2521 O O . LEU A 1 310 ? -16.487 -24.728 -11.128 1.00 98.62 310 LEU A O 1
ATOM 2525 N N . LEU A 1 311 ? -18.572 -24.963 -10.308 1.00 98.69 311 LEU A N 1
ATOM 2526 C CA . LEU A 1 311 ? -18.318 -26.207 -9.572 1.00 98.69 311 LEU A CA 1
ATOM 2527 C C . LEU A 1 311 ? -18.007 -27.375 -10.528 1.00 98.69 311 LEU A C 1
ATOM 2529 O O . LEU A 1 311 ? -17.024 -28.090 -10.325 1.00 98.69 311 LEU A O 1
ATOM 2533 N N . ASP A 1 312 ? -18.779 -27.521 -11.613 1.00 98.31 312 ASP A N 1
ATOM 2534 C CA . ASP A 1 312 ? -18.577 -28.549 -12.648 1.00 98.31 312 ASP A CA 1
ATOM 2535 C C . ASP A 1 312 ? -17.235 -28.397 -13.383 1.00 98.31 312 ASP A C 1
ATOM 2537 O O . ASP A 1 312 ? -16.587 -29.393 -13.705 1.00 98.31 312 ASP A O 1
ATOM 2541 N N . GLN A 1 313 ? -16.769 -27.157 -13.562 1.00 98.31 313 GLN A N 1
ATOM 2542 C CA . GLN A 1 313 ? -15.443 -26.805 -14.090 1.00 98.31 313 GLN A CA 1
ATOM 2543 C C . GLN A 1 313 ? -14.291 -27.132 -13.119 1.00 98.31 313 GLN A C 1
ATOM 2545 O O . GLN A 1 313 ? -13.119 -26.974 -13.465 1.00 98.31 313 GLN A O 1
ATOM 2550 N N . GLY A 1 314 ? -14.603 -27.608 -11.912 1.00 97.88 314 GLY A N 1
ATOM 2551 C CA . GLY A 1 314 ? -13.643 -28.156 -10.962 1.00 97.88 314 GLY A CA 1
ATOM 2552 C C . GLY A 1 314 ? -13.171 -27.194 -9.876 1.00 97.88 314 GLY A C 1
ATOM 2553 O O . GLY A 1 314 ? -12.261 -27.557 -9.126 1.00 97.88 314 GLY A O 1
ATOM 2554 N N . PHE A 1 315 ? -13.760 -26.000 -9.754 1.00 98.44 315 PHE A N 1
ATOM 2555 C CA . PHE A 1 315 ? -13.526 -25.089 -8.624 1.00 98.44 315 PHE A CA 1
ATOM 2556 C C . PHE A 1 315 ? -14.266 -25.607 -7.389 1.00 98.44 315 PHE A C 1
ATOM 2558 O O . PHE A 1 315 ? -15.280 -25.060 -6.971 1.00 98.44 315 PHE A O 1
ATOM 2565 N N . ALA A 1 316 ? -13.762 -26.710 -6.847 1.00 98.12 316 ALA A N 1
ATOM 2566 C CA . ALA A 1 316 ? -14.370 -27.488 -5.782 1.00 98.12 316 ALA A CA 1
ATOM 2567 C C . ALA A 1 316 ? -13.323 -27.872 -4.729 1.00 98.12 316 ALA A C 1
ATOM 2569 O O . ALA A 1 316 ? -12.110 -27.813 -4.967 1.00 98.12 316 ALA A O 1
ATOM 2570 N N . LYS A 1 317 ? -13.789 -28.318 -3.561 1.00 98.44 317 LYS A N 1
ATOM 2571 C CA . LYS A 1 317 ? -12.912 -28.840 -2.510 1.00 98.44 317 LYS A CA 1
ATOM 2572 C C . LYS A 1 317 ? -12.053 -29.995 -3.019 1.00 98.44 317 LYS A C 1
ATOM 2574 O O . LYS A 1 317 ? -12.502 -30.843 -3.791 1.00 98.44 317 LYS A O 1
ATOM 2579 N N . GLY A 1 318 ? -10.788 -29.995 -2.605 1.00 97.56 318 GLY A N 1
ATOM 2580 C CA . GLY A 1 318 ? -9.821 -31.006 -3.015 1.00 97.56 318 GLY A CA 1
ATOM 2581 C C . GLY A 1 318 ? -9.341 -30.899 -4.464 1.00 97.56 318 GLY A C 1
ATOM 2582 O O . GLY A 1 318 ? -8.768 -31.865 -4.951 1.00 97.56 318 GLY A O 1
ATOM 2583 N N . SER A 1 319 ? -9.577 -29.783 -5.166 1.00 98.06 319 SER A N 1
ATOM 2584 C CA . SER A 1 319 ? -9.154 -29.566 -6.561 1.00 98.06 319 SER A CA 1
ATOM 2585 C C . SER A 1 319 ? -8.177 -28.396 -6.690 1.00 98.06 319 SER A C 1
ATOM 2587 O O . SER A 1 319 ? -8.532 -27.241 -6.448 1.00 98.06 319 SER A O 1
ATOM 2589 N N . SER A 1 320 ? -6.923 -28.652 -7.064 1.00 96.19 320 SER A N 1
ATOM 2590 C CA . SER A 1 320 ? -5.915 -27.586 -7.218 1.00 96.19 320 SER A CA 1
ATOM 2591 C C . SER A 1 320 ? -5.937 -26.902 -8.587 1.00 96.19 320 SER A C 1
ATOM 2593 O O . SER A 1 320 ? -5.307 -25.855 -8.746 1.00 96.19 320 SER A O 1
ATOM 2595 N N . LEU A 1 321 ? -6.646 -27.477 -9.569 1.00 97.69 321 LEU A N 1
ATOM 2596 C CA . LEU A 1 321 ? -6.808 -26.944 -10.931 1.00 97.69 321 LEU A CA 1
ATOM 2597 C C . LEU A 1 321 ? -5.479 -26.567 -11.620 1.00 97.69 321 LEU A C 1
ATOM 2599 O O . LEU A 1 321 ? -5.392 -25.634 -12.418 1.00 97.69 321 LEU A O 1
ATOM 2603 N N . VAL A 1 322 ? -4.418 -27.280 -11.249 1.00 91.06 322 VAL A N 1
ATOM 2604 C CA . VAL A 1 322 ? -3.002 -27.069 -11.580 1.00 91.06 322 VAL A CA 1
ATOM 2605 C C . VAL A 1 322 ? -2.355 -25.773 -11.082 1.00 91.06 322 VAL A C 1
ATOM 2607 O O . VAL A 1 322 ? -1.165 -25.829 -10.829 1.00 91.06 322 VAL A O 1
ATOM 2610 N N . SER A 1 323 ? -3.059 -24.676 -10.802 1.00 87.94 323 SER A N 1
ATOM 2611 C CA . SER A 1 323 ? -2.696 -23.765 -9.694 1.00 87.94 323 SER A CA 1
ATOM 2612 C C . SER A 1 323 ? -3.715 -22.648 -9.552 1.00 87.94 323 SER A C 1
ATOM 2614 O O . SER A 1 323 ? -4.110 -22.067 -10.549 1.00 87.94 323 SER A O 1
ATOM 2616 N N . THR A 1 324 ? -4.052 -22.235 -8.335 1.00 95.06 324 THR A N 1
ATOM 2617 C CA . THR A 1 324 ? -4.905 -21.058 -8.090 1.00 95.06 324 THR A CA 1
ATOM 2618 C C . THR A 1 324 ? -4.156 -19.964 -7.339 1.00 95.06 324 THR A C 1
ATOM 2620 O O . THR A 1 324 ? -4.766 -19.227 -6.575 1.00 95.06 324 THR A O 1
ATOM 2623 N N . HIS A 1 325 ? -2.832 -19.866 -7.501 1.00 92.94 325 HIS A N 1
ATOM 2624 C CA . HIS A 1 325 ? -2.058 -18.839 -6.807 1.00 92.94 325 HIS A CA 1
ATOM 2625 C C . HIS A 1 325 ? -2.548 -17.431 -7.164 1.00 92.94 325 HIS A C 1
ATOM 2627 O O . HIS A 1 325 ? -2.936 -17.154 -8.296 1.00 92.94 325 HIS A O 1
ATOM 2633 N N . HIS A 1 326 ? -2.474 -16.523 -6.197 1.00 91.25 326 HIS A N 1
ATOM 2634 C CA . HIS A 1 326 ? -3.070 -15.190 -6.242 1.00 91.25 326 HIS A CA 1
ATOM 2635 C C . HIS A 1 326 ? -4.601 -15.243 -6.366 1.00 91.25 326 HIS A C 1
ATOM 2637 O O . HIS A 1 326 ? -5.214 -14.332 -6.932 1.00 91.25 326 HIS A O 1
ATOM 2643 N N . TRP A 1 327 ? -5.210 -16.281 -5.783 1.00 94.50 327 TRP A N 1
ATOM 2644 C CA . TRP A 1 327 ? -6.627 -16.628 -5.846 1.00 94.50 327 TRP A CA 1
ATOM 2645 C C . TRP A 1 327 ? -7.533 -15.412 -5.677 1.00 94.50 327 TRP A C 1
ATOM 2647 O O . TRP A 1 327 ? -8.463 -15.195 -6.450 1.00 94.50 327 TRP A O 1
ATOM 2657 N N . GLY A 1 328 ? -7.197 -14.550 -4.718 1.00 89.56 328 GLY A N 1
ATOM 2658 C CA . GLY A 1 328 ? -8.014 -13.411 -4.330 1.00 89.56 328 GLY A CA 1
ATOM 2659 C C . GLY A 1 328 ? -8.238 -12.414 -5.466 1.00 89.56 328 GLY A C 1
ATOM 2660 O O . GLY A 1 328 ? -9.267 -11.752 -5.483 1.00 89.56 328 GLY A O 1
ATOM 2661 N N . TYR A 1 329 ? -7.328 -12.274 -6.435 1.00 88.12 329 TYR A N 1
ATOM 2662 C CA . TYR A 1 329 ? -7.568 -11.392 -7.589 1.00 88.12 329 TYR A CA 1
ATOM 2663 C C . TYR A 1 329 ? -8.635 -11.930 -8.540 1.00 88.12 329 TYR A C 1
ATOM 2665 O O . TYR A 1 329 ? -9.313 -11.142 -9.195 1.00 88.12 329 TYR A O 1
ATOM 2673 N N . SER A 1 330 ? -8.790 -13.251 -8.588 1.00 93.44 330 SER A N 1
ATOM 2674 C CA . SER A 1 330 ? -9.780 -13.915 -9.425 1.00 93.44 330 SER A CA 1
ATOM 2675 C C . SER A 1 330 ? -11.114 -14.123 -8.704 1.00 93.44 330 SER A C 1
ATOM 2677 O O . SER A 1 330 ? -12.150 -14.074 -9.351 1.00 93.44 330 SER A O 1
ATOM 2679 N N . SER A 1 331 ? -11.122 -14.310 -7.380 1.00 95.38 331 SER A N 1
ATOM 2680 C CA . SER A 1 331 ? -12.285 -14.855 -6.660 1.00 95.38 331 SER A CA 1
ATOM 2681 C C . SER A 1 331 ? -12.963 -13.932 -5.655 1.00 95.38 331 SER A C 1
ATOM 2683 O O . SER A 1 331 ? -13.977 -14.316 -5.074 1.00 95.38 331 SER A O 1
ATOM 2685 N N . ARG A 1 332 ? -12.455 -12.713 -5.427 1.00 93.38 332 ARG A N 1
ATOM 2686 C CA . ARG A 1 332 ? -13.045 -11.765 -4.460 1.00 93.38 332 ARG A CA 1
ATOM 2687 C C . ARG A 1 332 ? -14.552 -11.562 -4.650 1.00 93.38 332 ARG A C 1
ATOM 2689 O O . ARG A 1 332 ? -15.264 -11.461 -3.651 1.00 93.38 332 ARG A O 1
ATOM 2696 N N . GLY A 1 333 ? -15.015 -11.515 -5.902 1.00 96.12 333 GLY A N 1
ATOM 2697 C CA . GLY A 1 333 ? -16.434 -11.403 -6.234 1.00 96.12 333 GLY A CA 1
ATOM 2698 C C . GLY A 1 333 ? -17.243 -12.636 -5.827 1.00 96.12 333 GLY A C 1
ATOM 2699 O O . GLY A 1 333 ? -18.359 -12.494 -5.331 1.00 96.12 333 GLY A O 1
ATOM 2700 N N . TRP A 1 334 ? -16.655 -13.834 -5.915 1.00 98.50 334 TRP A N 1
ATOM 2701 C CA . TRP A 1 334 ? -17.326 -15.091 -5.586 1.00 98.50 334 TRP A CA 1
ATOM 2702 C C . TRP A 1 334 ? -17.683 -15.172 -4.097 1.00 98.50 334 TRP A C 1
ATOM 2704 O O . TRP A 1 334 ? -18.864 -15.323 -3.788 1.00 98.50 334 TRP A O 1
ATOM 2714 N N . TYR A 1 335 ? -16.722 -14.945 -3.189 1.00 98.44 335 TYR A N 1
ATOM 2715 C CA . TYR A 1 335 ? -16.962 -14.916 -1.733 1.00 98.44 335 TYR A CA 1
ATOM 2716 C C . TYR A 1 335 ? -18.105 -13.972 -1.347 1.00 98.44 335 TYR A C 1
ATOM 2718 O O . TYR A 1 335 ? -19.022 -14.344 -0.619 1.00 98.44 335 TYR A O 1
ATOM 2726 N N . SER A 1 336 ? -18.051 -12.733 -1.845 1.00 97.69 336 SER A N 1
ATOM 2727 C CA . SER A 1 336 ? -19.061 -11.721 -1.539 1.00 97.69 336 SER A CA 1
ATOM 2728 C C . SER A 1 336 ? -20.422 -12.099 -2.122 1.00 97.69 336 SER A C 1
ATOM 2730 O O . SER A 1 336 ? -21.429 -12.008 -1.425 1.00 97.69 336 SER A O 1
ATOM 2732 N N . SER A 1 337 ? -20.460 -12.572 -3.369 1.00 98.56 337 SER A N 1
ATOM 2733 C CA . SER A 1 337 ? -21.707 -12.974 -4.021 1.00 98.56 337 SER A CA 1
ATOM 2734 C C . SER A 1 337 ? -22.389 -14.152 -3.319 1.00 98.56 337 SER A C 1
ATOM 2736 O O . SER A 1 337 ? -23.609 -14.141 -3.188 1.00 98.56 337 SER A O 1
ATOM 2738 N N . ALA A 1 338 ? -21.614 -15.119 -2.813 1.00 98.69 338 ALA A N 1
ATOM 2739 C CA . ALA A 1 338 ? -22.144 -16.298 -2.137 1.00 98.69 338 ALA A CA 1
ATOM 2740 C C . ALA A 1 338 ? -22.857 -15.923 -0.833 1.00 98.69 338 ALA A C 1
ATOM 2742 O O . ALA A 1 338 ? -23.942 -16.430 -0.569 1.00 98.69 338 ALA A O 1
ATOM 2743 N N . LEU A 1 339 ? -22.322 -14.963 -0.065 1.00 98.62 339 LEU A N 1
ATOM 2744 C CA . LEU A 1 339 ? -23.017 -14.430 1.113 1.00 98.62 339 LEU A CA 1
ATOM 2745 C C . LEU A 1 339 ? -24.319 -13.706 0.737 1.00 98.62 339 LEU A C 1
ATOM 2747 O O . LEU A 1 339 ? -25.338 -13.881 1.401 1.00 98.62 339 LEU A O 1
ATOM 2751 N N . LEU A 1 340 ? -24.294 -12.887 -0.320 1.00 98.50 340 LEU A N 1
ATOM 2752 C CA . LEU A 1 340 ? -25.475 -12.154 -0.795 1.00 98.50 340 LEU A CA 1
ATOM 2753 C C . LEU A 1 340 ? -26.579 -13.095 -1.310 1.00 98.50 340 LEU A C 1
ATOM 2755 O O . LEU A 1 340 ? -27.756 -12.752 -1.224 1.00 98.50 340 LEU A O 1
ATOM 2759 N N . MET A 1 341 ? -26.194 -14.265 -1.825 1.00 98.56 341 MET A N 1
ATOM 2760 C CA . MET A 1 341 ? -27.084 -15.292 -2.372 1.00 98.56 341 MET A CA 1
ATOM 2761 C C . MET A 1 341 ? -27.248 -16.503 -1.444 1.00 98.56 341 MET A C 1
ATOM 2763 O O . MET A 1 341 ? -27.748 -17.529 -1.898 1.00 98.56 341 MET A O 1
ATOM 2767 N N . GLN A 1 342 ? -26.858 -16.405 -0.165 1.00 98.31 342 GLN A N 1
ATOM 2768 C CA . GLN A 1 342 ? -26.844 -17.545 0.763 1.00 98.31 342 GLN A CA 1
ATOM 2769 C C . GLN A 1 342 ? -28.181 -18.293 0.776 1.00 98.31 342 GLN A C 1
ATOM 2771 O O . GLN A 1 342 ? -28.195 -19.504 0.595 1.00 98.31 342 GLN A O 1
ATOM 2776 N N . ASP A 1 343 ? -29.295 -17.574 0.923 1.00 97.19 343 ASP A N 1
ATOM 2777 C CA . ASP A 1 343 ? -30.623 -18.188 1.020 1.00 97.19 343 ASP A CA 1
ATOM 2778 C C . ASP A 1 343 ? -31.017 -18.899 -0.292 1.00 97.19 343 ASP A C 1
ATOM 2780 O O . ASP A 1 343 ? -31.686 -19.926 -0.273 1.00 97.19 343 ASP A O 1
ATOM 2784 N N . VAL A 1 344 ? -30.572 -18.382 -1.447 1.00 98.44 344 VAL A N 1
ATOM 2785 C CA . VAL A 1 344 ? -30.801 -19.012 -2.761 1.00 98.44 344 VAL A CA 1
ATOM 2786 C C . VAL A 1 344 ? -29.968 -20.284 -2.897 1.00 98.44 344 VAL A C 1
ATOM 2788 O O . VAL A 1 344 ? -30.466 -21.283 -3.409 1.00 98.44 344 VAL A O 1
ATOM 2791 N N . LEU A 1 345 ? -28.718 -20.265 -2.429 1.00 98.75 345 LEU A N 1
ATOM 2792 C CA . LEU A 1 345 ? -27.848 -21.441 -2.409 1.00 98.75 345 LEU A CA 1
ATOM 2793 C C . LEU A 1 345 ? -28.381 -22.524 -1.464 1.00 98.75 345 LEU A C 1
ATOM 2795 O O . LEU A 1 345 ? -28.351 -23.697 -1.816 1.00 98.75 345 LEU A O 1
ATOM 2799 N N . GLU A 1 346 ? -28.883 -22.137 -0.292 1.00 97.94 346 GLU A N 1
ATOM 2800 C CA . GLU A 1 346 ? -29.462 -23.047 0.702 1.00 97.94 346 GLU A CA 1
ATOM 2801 C C . GLU A 1 346 ? -30.744 -23.709 0.184 1.00 97.94 346 GLU A C 1
ATOM 2803 O O . GLU A 1 346 ? -30.856 -24.927 0.218 1.00 97.94 346 GLU A O 1
ATOM 2808 N N . GLN A 1 347 ? -31.664 -22.936 -0.403 1.00 98.19 347 GLN A N 1
ATOM 2809 C CA . GLN A 1 347 ? -32.913 -23.452 -0.989 1.00 98.19 347 GLN A CA 1
ATOM 2810 C C . GLN A 1 347 ? -32.711 -24.394 -2.187 1.00 98.19 347 GLN A C 1
ATOM 2812 O O . GLN A 1 347 ? -33.668 -25.031 -2.620 1.00 98.19 347 GLN A O 1
ATOM 2817 N N . ASN A 1 348 ? -31.503 -24.439 -2.752 1.00 98.12 348 ASN A N 1
ATOM 2818 C CA . ASN A 1 348 ? -31.150 -25.278 -3.898 1.00 98.12 348 ASN A CA 1
ATOM 2819 C C . ASN A 1 348 ? -30.038 -26.288 -3.557 1.00 98.12 348 ASN A C 1
ATOM 2821 O O . ASN A 1 348 ? -29.395 -26.792 -4.474 1.00 98.12 348 ASN A O 1
ATOM 2825 N N . ASP A 1 349 ? -29.780 -26.546 -2.268 1.00 97.88 349 ASP A N 1
ATOM 2826 C CA . ASP A 1 349 ? -28.809 -27.537 -1.774 1.00 97.88 349 ASP A CA 1
ATOM 2827 C C . ASP A 1 349 ? -27.353 -27.334 -2.255 1.00 97.88 349 ASP A C 1
ATOM 2829 O O . ASP A 1 349 ? -26.555 -28.267 -2.288 1.00 97.88 349 ASP A O 1
ATOM 2833 N N . LEU A 1 350 ? -26.970 -26.098 -2.603 1.00 98.25 350 LEU A N 1
ATOM 2834 C CA . LEU A 1 350 ? -25.625 -25.753 -3.093 1.00 98.25 350 LEU A CA 1
ATOM 2835 C C . LEU A 1 350 ? -24.737 -25.087 -2.035 1.00 98.25 350 LEU A C 1
ATOM 2837 O O . LEU A 1 350 ? -23.532 -24.943 -2.245 1.00 98.25 350 LEU A O 1
ATOM 2841 N N . LEU A 1 351 ? -25.304 -24.650 -0.906 1.00 98.38 351 LEU A N 1
ATOM 2842 C CA . LEU A 1 351 ? -24.556 -23.901 0.108 1.00 98.38 351 LEU A CA 1
ATOM 2843 C C . LEU A 1 351 ? -23.335 -24.672 0.661 1.00 98.38 351 LEU A C 1
ATOM 2845 O O . LEU A 1 351 ? -22.252 -24.079 0.664 1.00 98.38 351 LEU A O 1
ATOM 2849 N N . PRO A 1 352 ? -23.440 -25.953 1.079 1.00 98.19 352 PRO A N 1
ATOM 2850 C CA . PRO A 1 352 ? -22.287 -26.684 1.607 1.00 98.19 352 PRO A CA 1
ATOM 2851 C C . PRO A 1 352 ? -21.157 -26.830 0.583 1.00 98.19 352 PRO A C 1
ATOM 2853 O O . PRO A 1 352 ? -20.004 -26.561 0.906 1.00 98.19 352 PRO A O 1
ATOM 2856 N N . GLU A 1 353 ? -21.485 -27.176 -0.666 1.00 98.19 353 GLU A N 1
ATOM 2857 C CA . GLU A 1 353 ? -20.495 -27.379 -1.731 1.00 98.19 353 GLU A CA 1
ATOM 2858 C C . GLU A 1 353 ? -19.768 -26.074 -2.094 1.00 98.19 353 GLU A C 1
ATOM 2860 O O . GLU A 1 353 ? -18.543 -26.054 -2.243 1.00 98.19 353 GLU A O 1
ATOM 2865 N N . VAL A 1 354 ? -20.500 -24.956 -2.162 1.00 98.75 354 VAL A N 1
ATOM 2866 C CA . VAL A 1 354 ? -19.913 -23.629 -2.402 1.00 98.75 354 VAL A CA 1
ATOM 2867 C C . VAL A 1 354 ? -19.019 -23.197 -1.241 1.00 98.75 354 VAL A C 1
ATOM 2869 O O . VAL A 1 354 ? -17.922 -22.686 -1.478 1.00 98.75 354 VAL A O 1
ATOM 2872 N N . TYR A 1 355 ? -19.461 -23.392 0.005 1.00 98.69 355 TYR A N 1
ATOM 2873 C CA . TYR A 1 355 ? -18.655 -23.079 1.185 1.00 98.69 355 TYR A CA 1
ATOM 2874 C C . TYR A 1 355 ? -17.347 -23.884 1.195 1.00 98.69 355 TYR A C 1
ATOM 2876 O O . TYR A 1 355 ? -16.269 -23.301 1.326 1.00 98.69 355 TYR A O 1
ATOM 2884 N N . ASP A 1 356 ? -17.431 -25.196 0.970 1.00 98.62 356 ASP A N 1
ATOM 2885 C CA . ASP A 1 356 ? -16.283 -26.103 0.933 1.00 98.62 356 ASP A CA 1
ATOM 2886 C C . ASP A 1 356 ? -15.283 -25.726 -0.174 1.00 98.62 356 ASP A C 1
ATOM 2888 O O . ASP A 1 356 ? -14.069 -25.734 0.047 1.00 98.62 356 ASP A O 1
ATOM 2892 N N . ALA A 1 357 ? -15.770 -25.337 -1.356 1.00 98.62 357 ALA A N 1
ATOM 2893 C CA . ALA A 1 357 ? -14.923 -24.868 -2.449 1.00 98.62 357 ALA A CA 1
ATOM 2894 C C . ALA A 1 357 ? -14.200 -23.553 -2.105 1.00 98.62 357 ALA A C 1
ATOM 2896 O O . ALA A 1 357 ? -12.984 -23.424 -2.292 1.00 98.62 357 ALA A O 1
ATOM 2897 N N . LEU A 1 358 ? -14.931 -22.576 -1.561 1.00 98.62 358 LEU A N 1
ATOM 2898 C CA . LEU A 1 358 ? -14.373 -21.288 -1.149 1.00 98.62 358 LEU A CA 1
ATOM 2899 C C . LEU A 1 358 ? -13.339 -21.441 -0.025 1.00 98.62 358 LEU A C 1
ATOM 2901 O O . LEU A 1 358 ? -12.302 -20.767 -0.064 1.00 98.62 358 LEU A O 1
ATOM 2905 N N . LEU A 1 359 ? -13.598 -22.318 0.950 1.00 98.50 359 LEU A N 1
ATOM 2906 C CA . LEU A 1 359 ? -12.681 -22.630 2.047 1.00 98.50 359 LEU A CA 1
ATOM 2907 C C . LEU A 1 359 ? -11.419 -23.332 1.531 1.00 98.50 359 LEU A C 1
ATOM 2909 O O . LEU A 1 359 ? -10.304 -22.930 1.868 1.00 98.50 359 LEU A O 1
ATOM 2913 N N . TRP A 1 360 ? -11.576 -24.317 0.646 1.00 98.38 360 TRP A N 1
ATOM 2914 C CA . TRP A 1 360 ? -10.457 -25.030 0.034 1.00 98.38 360 TRP A CA 1
ATOM 2915 C C . TRP A 1 360 ? -9.495 -24.093 -0.699 1.00 98.38 360 TRP A C 1
ATOM 2917 O O . TRP A 1 360 ? -8.279 -24.177 -0.511 1.00 98.38 360 TRP A O 1
ATOM 2927 N N . HIS A 1 361 ? -10.004 -23.177 -1.526 1.00 97.75 361 HIS A N 1
ATOM 2928 C CA . HIS A 1 361 ? -9.145 -22.234 -2.248 1.00 97.75 361 HIS A CA 1
ATOM 2929 C C . HIS A 1 361 ? -8.616 -21.103 -1.354 1.00 97.75 361 HIS A C 1
ATOM 2931 O O . HIS A 1 361 ? -7.532 -20.576 -1.611 1.00 97.75 361 HIS A O 1
ATOM 2937 N N . ALA A 1 362 ? -9.310 -20.773 -0.257 1.00 97.25 362 ALA A N 1
ATOM 2938 C CA . ALA A 1 362 ? -8.822 -19.818 0.737 1.00 97.25 362 ALA A CA 1
ATOM 2939 C C . ALA A 1 362 ? -7.551 -20.290 1.463 1.00 97.25 362 ALA A C 1
ATOM 2941 O O . ALA A 1 362 ? -6.886 -19.474 2.099 1.00 97.25 362 ALA A O 1
ATOM 2942 N N . ARG A 1 363 ? -7.162 -21.567 1.340 1.00 96.19 363 ARG A N 1
ATOM 2943 C CA . ARG A 1 363 ? -5.939 -22.111 1.949 1.00 96.19 363 ARG A CA 1
ATOM 2944 C C . ARG A 1 363 ? -4.645 -21.417 1.521 1.00 96.19 363 ARG A C 1
ATOM 2946 O O . ARG A 1 363 ? -3.666 -21.446 2.260 1.00 96.19 363 ARG A O 1
ATOM 2953 N N . GLU A 1 364 ? -4.637 -20.720 0.381 1.00 95.25 364 GLU A N 1
ATOM 2954 C CA . GLU A 1 364 ? -3.530 -19.815 0.030 1.00 95.25 364 GLU A CA 1
ATOM 2955 C C . GLU A 1 364 ? -3.303 -18.742 1.114 1.00 95.25 364 GLU A C 1
ATOM 2957 O O . GLU A 1 364 ? -2.176 -18.313 1.360 1.00 95.25 364 GLU A O 1
ATOM 2962 N N . PHE A 1 365 ? -4.368 -18.331 1.802 1.00 95.50 365 PHE A N 1
ATOM 2963 C CA . PHE A 1 365 ? -4.373 -17.274 2.810 1.00 95.50 365 PHE A CA 1
ATOM 2964 C C . PHE A 1 365 ? -4.313 -17.803 4.239 1.00 95.50 365 PHE A C 1
ATOM 2966 O O . PHE A 1 365 ? -4.566 -17.029 5.169 1.00 95.50 365 PHE A O 1
ATOM 2973 N N . LYS A 1 366 ? -3.962 -19.085 4.428 1.00 95.75 366 LYS A N 1
ATOM 2974 C CA . LYS A 1 366 ? -3.934 -19.776 5.727 1.00 95.75 366 LYS A CA 1
ATOM 2975 C C . LYS A 1 366 ? -3.319 -18.932 6.846 1.00 95.75 366 LYS A C 1
ATOM 2977 O O . LYS A 1 366 ? -3.928 -18.778 7.897 1.00 95.75 366 LYS A O 1
ATOM 2982 N N . ALA A 1 367 ? -2.186 -18.279 6.574 1.00 92.81 367 ALA A N 1
ATOM 2983 C CA . ALA A 1 367 ? -1.481 -17.416 7.530 1.00 92.81 367 ALA A CA 1
ATOM 2984 C C . ALA A 1 367 ? -2.347 -16.301 8.161 1.00 92.81 367 ALA A C 1
ATOM 2986 O O . ALA A 1 367 ? -2.028 -15.820 9.242 1.00 92.81 367 ALA A O 1
ATOM 2987 N N . SER A 1 368 ? -3.424 -15.884 7.492 1.00 95.31 368 SER A N 1
ATOM 2988 C CA . SER A 1 368 ? -4.418 -14.936 8.015 1.00 95.31 368 SER A CA 1
ATOM 2989 C C . SER A 1 368 ? -5.777 -15.580 8.310 1.00 95.31 368 SER A C 1
ATOM 2991 O O . SER A 1 368 ? -6.460 -15.149 9.236 1.00 95.31 368 SER A O 1
ATOM 2993 N N . PHE A 1 369 ? -6.176 -16.607 7.552 1.00 97.50 369 PHE A N 1
ATOM 2994 C CA . PHE A 1 369 ? -7.502 -17.224 7.657 1.00 97.50 369 PHE A CA 1
ATOM 2995 C C . PHE A 1 369 ? -7.620 -18.203 8.831 1.00 97.50 369 PHE A C 1
ATOM 2997 O O . PHE A 1 369 ? -8.708 -18.350 9.371 1.00 97.50 369 PHE A O 1
ATOM 3004 N N . ASP A 1 370 ? -6.512 -18.766 9.324 1.00 97.56 370 ASP A N 1
ATOM 3005 C CA . ASP A 1 370 ? -6.511 -19.517 10.592 1.00 97.56 370 ASP A CA 1
ATOM 3006 C C . ASP A 1 370 ? -6.872 -18.620 11.796 1.00 97.56 370 ASP A C 1
ATOM 3008 O O . ASP A 1 370 ? -7.257 -19.110 12.862 1.00 97.56 370 ASP A O 1
ATOM 3012 N N . MET A 1 371 ? -6.761 -17.291 11.642 1.00 97.88 371 MET A N 1
ATOM 3013 C CA . MET A 1 371 ? -6.975 -16.290 12.696 1.00 97.88 371 MET A CA 1
ATOM 3014 C C . MET A 1 371 ? -6.051 -16.467 13.909 1.00 97.88 371 MET A C 1
ATOM 3016 O O . MET A 1 371 ? -6.405 -16.116 15.035 1.00 97.88 371 MET A O 1
ATOM 3020 N N . GLU A 1 372 ? -4.859 -17.017 13.687 1.00 96.12 372 GLU A N 1
ATOM 3021 C CA . GLU A 1 372 ? -3.781 -17.043 14.671 1.00 96.12 372 GLU A CA 1
ATOM 3022 C C . GLU A 1 372 ? -3.015 -15.716 14.608 1.00 96.12 372 GLU A C 1
ATOM 3024 O O . GLU A 1 372 ? -2.568 -15.294 13.536 1.00 96.12 372 GLU A O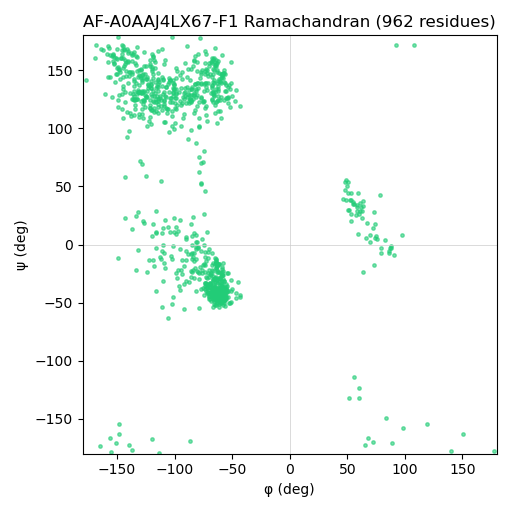 1
ATOM 3029 N N . ILE A 1 373 ? -2.887 -15.028 15.745 1.00 96.19 373 ILE A N 1
ATOM 3030 C CA . ILE A 1 373 ? -2.182 -13.747 15.791 1.00 96.19 373 ILE A CA 1
ATOM 3031 C C . ILE A 1 373 ? -0.669 -13.968 15.715 1.00 96.19 373 ILE A C 1
ATOM 3033 O O . ILE A 1 373 ? -0.082 -14.674 16.530 1.00 96.19 373 ILE A O 1
ATOM 3037 N N . LYS A 1 374 ? -0.037 -13.348 14.720 1.00 95.31 374 LYS A N 1
ATOM 3038 C CA . LYS A 1 374 ? 1.405 -13.384 14.462 1.00 95.31 374 LYS A CA 1
ATOM 3039 C C . LYS A 1 374 ? 1.899 -11.982 14.088 1.00 95.31 374 LYS A C 1
ATOM 3041 O O . LYS A 1 374 ? 1.087 -11.134 13.688 1.00 95.31 374 LYS A O 1
ATOM 3046 N N . PRO A 1 375 ? 3.219 -11.726 14.118 1.00 92.94 375 PRO A N 1
ATOM 3047 C CA . PRO A 1 375 ? 3.793 -10.472 13.622 1.00 92.94 375 PRO A CA 1
ATOM 3048 C C . PRO A 1 375 ? 3.336 -10.083 12.204 1.00 92.94 375 PRO A C 1
ATOM 3050 O O . PRO A 1 375 ? 3.216 -8.902 11.891 1.00 92.94 375 PRO A O 1
ATOM 3053 N N . GLN A 1 376 ? 3.034 -11.063 11.345 1.00 93.56 376 GLN A N 1
ATOM 3054 C CA . GLN A 1 376 ? 2.620 -10.862 9.951 1.00 93.56 376 GLN A CA 1
ATOM 3055 C C . GLN A 1 376 ? 1.110 -10.609 9.783 1.00 93.56 376 GLN A C 1
ATOM 3057 O O . GLN A 1 376 ? 0.665 -10.274 8.683 1.00 93.56 376 GLN A O 1
ATOM 3062 N N . SER A 1 377 ? 0.304 -10.754 10.841 1.00 96.44 377 SER A N 1
ATOM 3063 C CA . SER A 1 377 ? -1.162 -10.639 10.770 1.00 96.44 377 SER A CA 1
ATOM 3064 C C . SER A 1 377 ? -1.652 -9.221 10.456 1.00 96.44 377 SER A C 1
ATOM 3066 O O . SER A 1 377 ? -2.783 -9.052 10.009 1.00 96.44 377 SER A O 1
ATOM 3068 N N . SER A 1 378 ? -0.808 -8.200 10.628 1.00 96.88 378 SER A N 1
ATOM 3069 C CA . SER A 1 378 ? -1.114 -6.789 10.333 1.00 96.88 378 SER A CA 1
ATOM 3070 C C . SER A 1 378 ? -0.902 -6.402 8.859 1.00 96.88 378 SER A C 1
ATOM 3072 O O . SER A 1 378 ? -0.690 -5.233 8.532 1.00 96.88 378 SER A O 1
ATOM 3074 N N . ASN A 1 379 ? -0.955 -7.377 7.950 1.00 96.12 379 ASN A N 1
ATOM 3075 C CA . ASN A 1 379 ? -0.754 -7.176 6.520 1.00 96.12 379 ASN A CA 1
ATOM 3076 C C . ASN A 1 379 ? -1.793 -6.200 5.924 1.00 96.12 379 ASN A C 1
ATOM 3078 O O . ASN A 1 379 ? -2.989 -6.491 5.843 1.00 96.12 379 ASN A O 1
ATOM 3082 N N . LEU A 1 380 ? -1.322 -5.043 5.446 1.00 96.25 380 LEU A N 1
ATOM 3083 C CA . LEU A 1 380 ? -2.180 -4.004 4.861 1.00 96.25 380 LEU A CA 1
ATOM 3084 C C . LEU A 1 380 ? -2.868 -4.457 3.565 1.00 96.25 380 LEU A C 1
ATOM 3086 O O . LEU A 1 380 ? -3.974 -4.006 3.260 1.00 96.25 380 LEU A O 1
ATOM 3090 N N . ASP A 1 381 ? -2.246 -5.368 2.816 1.00 93.88 381 ASP A N 1
ATOM 3091 C CA . ASP A 1 381 ? -2.865 -5.952 1.631 1.00 93.88 381 ASP A CA 1
ATOM 3092 C C . ASP A 1 381 ? -3.978 -6.933 2.014 1.00 93.88 381 ASP A C 1
ATOM 3094 O O . ASP A 1 381 ? -5.012 -6.932 1.355 1.00 93.88 381 ASP A O 1
ATOM 3098 N N . TYR A 1 382 ? -3.859 -7.678 3.122 1.00 96.38 382 TYR A N 1
ATOM 3099 C CA . TYR A 1 382 ? -4.974 -8.472 3.665 1.00 96.38 382 TYR A CA 1
ATOM 3100 C C . TYR A 1 382 ? -6.158 -7.570 4.045 1.00 96.38 382 TYR A C 1
ATOM 3102 O O . TYR A 1 382 ? -7.289 -7.824 3.622 1.00 96.38 382 TYR A O 1
ATOM 3110 N N . PHE A 1 383 ? -5.906 -6.469 4.763 1.00 97.38 383 PHE A N 1
ATOM 3111 C CA . PHE A 1 383 ? -6.951 -5.501 5.109 1.00 97.38 383 PHE A CA 1
ATOM 3112 C C . PHE A 1 383 ? -7.663 -4.944 3.874 1.00 97.38 383 PHE A C 1
ATOM 3114 O O . PHE A 1 383 ? -8.892 -4.878 3.858 1.00 97.38 383 PHE A O 1
ATOM 3121 N N . ASN A 1 384 ? -6.913 -4.614 2.821 1.00 94.75 384 ASN A N 1
ATOM 3122 C CA . ASN A 1 384 ? -7.462 -4.133 1.559 1.00 94.75 384 ASN A CA 1
ATOM 3123 C C . ASN A 1 384 ? -8.213 -5.230 0.779 1.00 94.75 384 ASN A C 1
ATOM 3125 O O . ASN A 1 384 ? -9.292 -4.997 0.242 1.00 94.75 384 ASN A O 1
ATOM 3129 N N . THR A 1 385 ? -7.643 -6.420 0.647 1.00 91.38 385 THR A N 1
ATOM 3130 C CA . THR A 1 385 ? -8.038 -7.350 -0.419 1.00 91.38 385 THR A CA 1
ATOM 3131 C C . THR A 1 385 ? -8.815 -8.571 0.042 1.00 91.38 385 THR A C 1
ATOM 3133 O O . THR A 1 385 ? -9.485 -9.179 -0.789 1.00 91.38 385 THR A O 1
ATOM 3136 N N . LEU A 1 386 ? -8.732 -8.921 1.328 1.00 96.19 386 LEU A N 1
ATOM 3137 C CA . LEU A 1 386 ? -9.218 -10.202 1.838 1.00 96.19 386 LEU A CA 1
ATOM 3138 C C . LEU A 1 386 ? -10.053 -10.089 3.115 1.00 96.19 386 LEU A C 1
ATOM 3140 O O . LEU A 1 386 ? -10.854 -10.978 3.363 1.00 96.19 386 LEU A O 1
ATOM 3144 N N . SER A 1 387 ? -9.932 -9.024 3.911 1.00 97.81 387 SER A N 1
ATOM 3145 C CA . SER A 1 387 ? -10.638 -8.904 5.201 1.00 97.81 387 SER A CA 1
ATOM 3146 C C . SER A 1 387 ? -12.164 -9.056 5.088 1.00 97.81 387 SER A C 1
ATOM 3148 O O . SER A 1 387 ? -12.785 -9.765 5.878 1.00 97.81 387 SER A O 1
ATOM 3150 N N . ARG A 1 388 ? -12.776 -8.444 4.067 1.00 97.56 388 ARG A N 1
ATOM 3151 C CA . ARG A 1 388 ? -14.220 -8.548 3.794 1.00 97.56 388 ARG A CA 1
ATOM 3152 C C . ARG A 1 388 ? -14.607 -9.922 3.255 1.00 97.56 388 ARG A C 1
ATOM 3154 O O . ARG A 1 388 ? -15.669 -10.426 3.595 1.00 97.56 388 ARG A O 1
ATOM 3161 N N . GLN A 1 389 ? -13.752 -10.527 2.434 1.00 97.62 389 GLN A N 1
ATOM 3162 C CA . GLN A 1 389 ? -13.944 -11.876 1.901 1.00 97.62 389 GLN A CA 1
ATOM 3163 C C . GLN A 1 389 ? -13.820 -12.933 3.001 1.00 97.62 389 GLN A C 1
ATOM 3165 O O . GLN A 1 389 ? -14.598 -13.877 3.014 1.00 97.62 389 GLN A O 1
ATOM 3170 N N . HIS A 1 390 ? -12.904 -12.741 3.949 1.00 98.62 390 HIS A N 1
ATOM 3171 C CA . HIS A 1 390 ? -12.758 -13.589 5.123 1.00 98.62 390 HIS A CA 1
ATOM 3172 C C . HIS A 1 390 ? -14.011 -13.508 6.004 1.00 98.62 390 HIS A C 1
ATOM 3174 O O . HIS A 1 390 ? -14.584 -14.544 6.328 1.00 98.62 390 HIS A O 1
ATOM 3180 N N . LEU A 1 391 ? -14.509 -12.295 6.294 1.00 98.81 391 LEU A N 1
ATOM 3181 C CA . LEU A 1 391 ? -15.780 -12.127 7.007 1.00 98.81 391 LEU A CA 1
ATOM 3182 C C . LEU A 1 391 ? -16.952 -12.775 6.246 1.00 98.81 391 LEU A C 1
ATOM 3184 O O . LEU A 1 391 ? -17.786 -13.440 6.853 1.00 98.81 391 LEU A O 1
ATOM 3188 N N . ALA A 1 392 ? -17.010 -12.622 4.919 1.00 98.62 392 ALA A N 1
ATOM 3189 C CA . ALA A 1 392 ? -18.050 -13.248 4.108 1.00 98.62 392 ALA A CA 1
ATOM 3190 C C . ALA A 1 392 ? -17.985 -14.782 4.151 1.00 98.62 392 ALA A C 1
ATOM 3192 O O . ALA A 1 392 ? -19.023 -15.415 4.312 1.00 98.62 392 ALA A O 1
ATOM 3193 N N . LEU A 1 393 ? -16.785 -15.366 4.070 1.00 98.69 393 LEU A N 1
ATOM 3194 C CA . LEU A 1 393 ? -16.571 -16.810 4.166 1.00 98.69 393 LEU A CA 1
ATOM 3195 C C . LEU A 1 393 ? -17.064 -17.362 5.506 1.00 98.69 393 LEU A C 1
ATOM 3197 O O . LEU A 1 393 ? -17.820 -18.326 5.520 1.00 98.69 393 LEU A O 1
ATOM 3201 N N . ILE A 1 394 ? -16.669 -16.754 6.628 1.00 98.56 394 ILE A N 1
ATOM 3202 C CA . ILE A 1 394 ? -17.068 -17.270 7.944 1.00 98.56 394 ILE A CA 1
ATOM 3203 C C . ILE A 1 394 ? -18.564 -17.081 8.204 1.00 98.56 394 ILE A C 1
ATOM 3205 O O . ILE A 1 394 ? -19.167 -17.954 8.810 1.00 98.56 394 ILE A O 1
ATOM 3209 N N . LEU A 1 395 ? -19.186 -16.005 7.701 1.00 98.62 395 LEU A N 1
ATOM 3210 C CA . LEU A 1 395 ? -20.641 -15.809 7.776 1.00 98.62 395 LEU A CA 1
ATOM 3211 C C . LEU A 1 395 ? -21.424 -16.808 6.910 1.00 98.62 395 LEU A C 1
ATOM 3213 O O . LEU A 1 395 ? -22.594 -17.058 7.194 1.00 98.62 395 LEU A O 1
ATOM 3217 N N . LEU A 1 396 ? -20.791 -17.359 5.870 1.00 97.94 396 LEU A N 1
ATOM 3218 C CA . LEU A 1 396 ? -21.366 -18.364 4.978 1.00 97.94 396 LEU A CA 1
ATOM 3219 C C . LEU A 1 396 ? -21.299 -19.789 5.560 1.00 97.94 396 LEU A C 1
ATOM 3221 O O . LEU A 1 396 ? -21.963 -20.670 5.023 1.00 97.94 396 LEU A O 1
ATOM 3225 N N . ASN A 1 397 ? -20.530 -20.028 6.635 1.00 97.31 397 ASN A N 1
ATOM 3226 C CA . ASN A 1 397 ? -20.385 -21.362 7.235 1.00 97.31 397 ASN A CA 1
ATOM 3227 C C . ASN A 1 397 ? -21.772 -21.950 7.568 1.00 97.31 397 ASN A C 1
ATOM 3229 O O . ASN A 1 397 ? -22.503 -21.305 8.321 1.00 97.31 397 ASN A O 1
ATOM 3233 N N . PRO A 1 398 ? -22.165 -23.120 7.029 1.00 95.00 398 PRO A N 1
ATOM 3234 C CA . PRO A 1 398 ? -23.494 -23.690 7.249 1.00 95.00 398 PRO A CA 1
ATOM 3235 C C . PRO A 1 398 ? -23.781 -24.065 8.714 1.00 95.00 398 PRO A C 1
ATOM 3237 O O . PRO A 1 398 ? -24.938 -23.977 9.120 1.00 95.00 398 PRO A O 1
ATOM 3240 N N . ASP A 1 399 ? -22.771 -24.397 9.525 1.00 95.25 399 ASP A N 1
ATOM 3241 C CA . ASP A 1 399 ? -22.947 -24.708 10.949 1.00 95.25 399 ASP A CA 1
ATOM 3242 C C . ASP A 1 399 ? -23.063 -23.420 11.788 1.00 95.25 399 ASP A C 1
ATOM 3244 O O . ASP A 1 399 ? -22.160 -22.582 11.819 1.00 95.25 399 ASP A O 1
ATOM 3248 N N . GLU A 1 400 ? -24.194 -23.238 12.480 1.00 95.06 400 GLU A N 1
ATOM 3249 C CA . GLU A 1 400 ? -24.467 -22.033 13.276 1.00 95.06 400 GLU A CA 1
ATOM 3250 C C . GLU A 1 400 ? -23.512 -21.870 14.473 1.00 95.06 400 GLU A C 1
ATOM 3252 O O . GLU A 1 400 ? -23.108 -20.744 14.787 1.00 95.06 400 GLU A O 1
ATOM 3257 N N . LYS A 1 401 ? -23.114 -22.971 15.121 1.00 96.81 401 LYS A N 1
ATOM 3258 C CA . LYS A 1 401 ? -22.223 -22.948 16.290 1.00 96.81 401 LYS A CA 1
ATOM 3259 C C . LYS A 1 401 ? -20.827 -22.525 15.873 1.00 96.81 401 LYS A C 1
ATOM 3261 O O . LYS A 1 401 ? -20.234 -21.636 16.492 1.00 96.81 401 LYS A O 1
ATOM 3266 N N . GLU A 1 402 ? -20.321 -23.116 14.792 1.00 97.44 402 GLU A N 1
ATOM 3267 C CA . GLU A 1 402 ? -19.045 -22.715 14.208 1.00 97.44 402 GLU A CA 1
ATOM 3268 C C . GLU A 1 402 ? -19.096 -21.269 13.729 1.00 97.44 402 GLU A C 1
ATOM 3270 O O . GLU A 1 402 ? -18.176 -20.503 14.008 1.00 97.44 402 GLU A O 1
ATOM 3275 N N . ARG A 1 403 ? -20.186 -20.848 13.078 1.00 97.56 403 ARG A N 1
ATOM 3276 C CA . ARG A 1 403 ? -20.353 -19.469 12.599 1.00 97.56 403 ARG A CA 1
ATOM 3277 C C . ARG A 1 403 ? -20.213 -18.450 13.734 1.00 97.56 403 ARG A C 1
ATOM 3279 O O . ARG A 1 403 ? -19.477 -17.474 13.586 1.00 97.56 403 ARG A O 1
ATOM 3286 N N . VAL A 1 404 ? -20.864 -18.678 14.879 1.00 98.12 404 VAL A N 1
ATOM 3287 C CA . VAL A 1 404 ? -20.735 -17.810 16.067 1.00 98.12 404 VAL A CA 1
ATOM 3288 C C . VAL A 1 404 ? -19.299 -17.806 16.597 1.00 98.12 404 VAL A C 1
ATOM 3290 O O . VAL A 1 404 ? -18.735 -16.733 16.841 1.00 98.12 404 VAL A O 1
ATOM 3293 N N . ALA A 1 405 ? -18.677 -18.980 16.733 1.00 98.19 405 ALA A N 1
ATOM 3294 C CA . ALA A 1 405 ? -17.306 -19.098 17.224 1.00 98.19 405 ALA A CA 1
ATOM 3295 C C . ALA A 1 405 ? -16.294 -18.391 16.304 1.00 98.19 405 ALA A C 1
ATOM 3297 O O . ALA A 1 405 ? -15.426 -17.655 16.780 1.00 98.19 405 ALA A O 1
ATOM 3298 N N . LEU A 1 406 ? -16.435 -18.552 14.986 1.00 98.69 406 LEU A N 1
ATOM 3299 C CA . LEU A 1 406 ? -15.564 -17.952 13.979 1.00 98.69 406 LEU A CA 1
ATOM 3300 C C . LEU A 1 406 ? -15.701 -16.432 13.933 1.00 98.69 406 LEU A C 1
ATOM 3302 O O . LEU A 1 406 ? -14.685 -15.744 13.900 1.00 98.69 406 LEU A O 1
ATOM 3306 N N . VAL A 1 407 ? -16.920 -15.885 13.966 1.00 98.69 407 VAL A N 1
ATOM 3307 C CA . VAL A 1 407 ? -17.125 -14.423 13.952 1.00 98.69 407 VAL A CA 1
ATOM 3308 C C . VAL A 1 407 ? -16.584 -13.780 15.233 1.00 98.69 407 VAL A C 1
ATOM 3310 O O . VAL A 1 407 ? -15.963 -12.716 15.170 1.00 98.69 407 VAL A O 1
ATOM 3313 N N . SER A 1 408 ? -16.727 -14.450 16.380 1.00 98.12 408 SER A N 1
ATOM 3314 C CA . SER A 1 408 ? -16.103 -14.023 17.638 1.00 98.12 408 SER A CA 1
ATOM 3315 C C . SER A 1 408 ? -14.571 -14.041 17.559 1.00 98.12 408 SER A C 1
ATOM 3317 O O . SER A 1 408 ? -13.918 -13.023 17.822 1.00 98.12 408 SER A O 1
ATOM 3319 N N . LYS A 1 409 ? -13.985 -15.156 17.094 1.00 98.50 409 LYS A N 1
ATOM 3320 C CA . LYS A 1 409 ? -12.534 -15.280 16.876 1.00 98.50 409 LYS A CA 1
ATOM 3321 C C . LYS A 1 409 ? -12.019 -14.212 15.909 1.00 98.50 409 LYS A C 1
ATOM 3323 O O . LYS A 1 409 ? -10.983 -13.601 16.161 1.00 98.50 409 LYS A O 1
ATOM 3328 N N . PHE A 1 410 ? -12.766 -13.931 14.846 1.00 98.81 410 PHE A N 1
ATOM 3329 C CA . PHE A 1 410 ? -12.430 -12.924 13.846 1.00 98.81 410 PHE A CA 1
ATOM 3330 C C . PHE A 1 410 ? -12.415 -11.506 14.428 1.00 98.81 410 PHE A C 1
ATOM 3332 O O . PHE A 1 410 ? -11.456 -10.767 14.202 1.00 98.81 410 PHE A O 1
ATOM 3339 N N . GLY A 1 411 ? -13.416 -11.129 15.231 1.00 98.69 411 GLY A N 1
ATOM 3340 C CA . GLY A 1 411 ? -13.433 -9.839 15.932 1.00 98.69 411 GLY A CA 1
ATOM 3341 C C . GLY A 1 411 ? -12.210 -9.647 16.841 1.00 98.69 411 GLY A C 1
ATOM 3342 O O . GLY A 1 411 ? -11.588 -8.576 16.843 1.00 98.69 411 GLY A O 1
ATOM 3343 N N . HIS A 1 412 ? -11.797 -10.706 17.547 1.00 98.56 412 HIS A N 1
ATOM 3344 C CA . HIS A 1 412 ? -10.573 -10.703 18.351 1.00 98.56 412 HIS A CA 1
ATOM 3345 C C . HIS A 1 412 ? -9.307 -10.602 17.485 1.00 98.56 412 HIS A C 1
ATOM 3347 O O . HIS A 1 412 ? -8.453 -9.755 17.747 1.00 98.56 412 HIS A O 1
ATOM 3353 N N . PHE A 1 413 ? -9.207 -11.398 16.419 1.00 98.75 413 PHE A N 1
ATOM 3354 C CA . PHE A 1 413 ? -8.082 -11.371 15.485 1.00 98.75 413 PHE A CA 1
ATOM 3355 C C . PHE A 1 413 ? -7.883 -9.982 14.867 1.00 98.75 413 PHE A C 1
ATOM 3357 O O . PHE A 1 413 ? -6.774 -9.455 14.905 1.00 98.75 413 PHE A O 1
ATOM 3364 N N . ILE A 1 414 ? -8.949 -9.343 14.370 1.00 98.81 414 ILE A N 1
ATOM 3365 C CA . ILE A 1 414 ? -8.874 -7.983 13.813 1.00 98.81 414 ILE A CA 1
ATOM 3366 C C . ILE A 1 414 ? -8.481 -6.961 14.886 1.00 98.81 414 ILE A C 1
ATOM 3368 O O . ILE A 1 414 ? -7.667 -6.080 14.610 1.00 98.81 414 ILE A O 1
ATOM 3372 N N . THR A 1 415 ? -9.001 -7.092 16.111 1.00 98.81 415 THR A N 1
ATOM 3373 C CA . THR A 1 415 ? -8.599 -6.236 17.239 1.00 98.81 415 THR A CA 1
ATOM 3374 C C . THR A 1 415 ? -7.091 -6.307 17.468 1.00 98.81 415 THR A C 1
ATOM 3376 O O . THR A 1 415 ? -6.432 -5.270 17.489 1.00 98.81 415 THR A O 1
ATOM 3379 N N . GLN A 1 416 ? -6.539 -7.515 17.601 1.00 98.62 416 GLN A N 1
ATOM 3380 C CA . GLN A 1 416 ? -5.116 -7.712 17.885 1.00 98.62 416 GLN A CA 1
ATOM 3381 C C . GLN A 1 416 ? -4.233 -7.327 16.691 1.00 98.62 416 GLN A C 1
ATOM 3383 O O . GLN A 1 416 ? -3.234 -6.633 16.867 1.00 98.62 416 GLN A O 1
ATOM 3388 N N . ALA A 1 417 ? -4.633 -7.688 15.467 1.00 98.50 417 ALA A N 1
ATOM 3389 C CA . ALA A 1 417 ? -3.902 -7.351 14.248 1.00 98.50 417 ALA A CA 1
ATOM 3390 C C . ALA A 1 417 ? -3.829 -5.835 14.003 1.00 98.50 417 ALA A C 1
ATOM 3392 O O . ALA A 1 417 ? -2.854 -5.356 13.426 1.00 98.50 417 ALA A O 1
ATOM 3393 N N . LEU A 1 418 ? -4.831 -5.063 14.433 1.00 98.56 418 LEU A N 1
ATOM 3394 C CA . LEU A 1 418 ? -4.778 -3.601 14.381 1.00 98.56 418 LEU A CA 1
ATOM 3395 C C . LEU A 1 418 ? -4.003 -3.001 15.554 1.00 98.56 418 LEU A C 1
ATOM 3397 O O . LEU A 1 418 ? -3.279 -2.035 15.346 1.00 98.56 418 LEU A O 1
ATOM 3401 N N . ALA A 1 419 ? -4.166 -3.538 16.767 1.00 98.38 419 ALA A N 1
ATOM 3402 C CA . ALA A 1 419 ? -3.593 -2.961 17.982 1.00 98.38 419 ALA A CA 1
ATOM 3403 C C . ALA A 1 419 ? -2.075 -3.172 18.103 1.00 98.38 419 ALA A C 1
ATOM 3405 O O . ALA A 1 419 ? -1.385 -2.309 18.654 1.00 98.38 419 ALA A O 1
ATOM 3406 N N . GLN A 1 420 ? -1.551 -4.298 17.604 1.00 96.44 420 GLN A N 1
ATOM 3407 C CA . GLN A 1 420 ? -0.126 -4.603 17.709 1.00 96.44 420 GLN A CA 1
ATOM 3408 C C . GLN A 1 420 ? 0.745 -3.587 16.952 1.00 96.44 420 GLN A C 1
ATOM 3410 O O . GLN A 1 420 ? 0.353 -3.062 15.909 1.00 96.44 420 GLN A O 1
ATOM 3415 N N . THR A 1 421 ? 1.957 -3.345 17.460 1.00 95.06 421 THR A N 1
ATOM 3416 C CA . THR A 1 421 ? 3.051 -2.729 16.693 1.00 95.06 421 THR A CA 1
ATOM 3417 C C . THR A 1 421 ? 3.966 -3.860 16.223 1.00 95.06 421 THR A C 1
ATOM 3419 O O . THR A 1 421 ? 4.701 -4.407 17.048 1.00 95.06 421 THR A O 1
ATOM 3422 N N . PRO A 1 422 ? 3.926 -4.251 14.936 1.00 94.56 422 PRO A N 1
ATOM 3423 C CA . PRO A 1 422 ? 4.741 -5.353 14.443 1.00 94.56 422 PRO A CA 1
ATOM 3424 C C . PRO A 1 422 ? 6.244 -5.087 14.641 1.00 94.56 422 PRO A C 1
ATOM 3426 O O . PRO A 1 422 ? 6.695 -3.958 14.404 1.00 94.56 422 PRO A O 1
ATOM 3429 N N . PRO A 1 423 ? 7.032 -6.100 15.048 1.00 92.38 423 PRO A N 1
ATOM 3430 C CA . PRO A 1 423 ? 8.478 -5.971 15.182 1.00 92.38 423 PRO A CA 1
ATOM 3431 C C . PRO A 1 423 ? 9.150 -5.709 13.828 1.00 92.38 423 PRO A C 1
ATOM 3433 O O . PRO A 1 423 ? 8.606 -6.025 12.763 1.00 92.38 423 PRO A O 1
ATOM 3436 N N . SER A 1 424 ? 10.360 -5.142 13.867 1.00 91.38 424 SER A N 1
ATOM 3437 C CA . SER A 1 424 ? 11.165 -4.876 12.675 1.00 91.38 424 SER A CA 1
ATOM 3438 C C . SER A 1 424 ? 10.349 -4.110 11.608 1.00 91.38 424 SER A C 1
ATOM 3440 O O . SER A 1 424 ? 9.673 -3.110 11.876 1.00 91.38 424 SER A O 1
ATOM 3442 N N . SER A 1 425 ? 10.407 -4.589 10.371 1.00 91.44 425 SER A N 1
ATOM 3443 C CA . SER A 1 425 ? 9.780 -4.021 9.185 1.00 91.44 425 SER A CA 1
ATOM 3444 C C . SER A 1 425 ? 8.593 -4.855 8.684 1.00 91.44 425 SER A C 1
ATOM 3446 O O . SER A 1 425 ? 8.202 -4.715 7.526 1.00 91.44 425 SER A O 1
ATOM 3448 N N . PHE A 1 426 ? 7.989 -5.698 9.539 1.00 94.31 426 PHE A N 1
ATOM 3449 C CA . PHE A 1 426 ? 6.738 -6.387 9.198 1.00 94.31 426 PHE A CA 1
ATOM 3450 C C . PHE A 1 426 ? 5.616 -5.391 8.884 1.00 94.31 426 PHE A C 1
ATOM 3452 O O . PHE A 1 426 ? 5.547 -4.299 9.456 1.00 94.31 426 PHE A O 1
ATOM 3459 N N . ASP A 1 427 ? 4.728 -5.768 7.969 1.00 96.06 427 ASP A N 1
ATOM 3460 C CA . ASP A 1 427 ? 3.603 -4.931 7.557 1.00 96.06 427 ASP A CA 1
ATOM 3461 C C . ASP A 1 427 ? 2.705 -4.581 8.757 1.00 96.06 427 ASP A C 1
ATOM 3463 O O . ASP A 1 427 ? 2.515 -5.410 9.640 1.00 96.06 427 ASP A O 1
ATOM 3467 N N . GLY A 1 428 ? 2.148 -3.366 8.790 1.00 97.44 428 GLY A N 1
ATOM 3468 C CA . GLY A 1 428 ? 1.183 -2.948 9.817 1.00 97.44 428 GLY A CA 1
ATOM 3469 C C . GLY A 1 428 ? 1.354 -1.522 10.333 1.00 97.44 428 GLY A C 1
ATOM 3470 O O . GLY A 1 428 ? 2.204 -0.764 9.864 1.00 97.44 428 GLY A O 1
ATOM 3471 N N . LEU A 1 429 ? 0.521 -1.142 11.300 1.00 98.44 429 LEU A N 1
ATOM 3472 C CA . LEU A 1 429 ? 0.482 0.212 11.863 1.00 98.44 429 LEU A CA 1
ATOM 3473 C C . LEU A 1 429 ? 1.653 0.445 12.832 1.00 98.44 429 LEU A C 1
ATOM 3475 O O . LEU A 1 429 ? 2.113 -0.485 13.494 1.00 98.44 429 LEU A O 1
ATOM 3479 N N . ARG A 1 430 ? 2.142 1.684 12.919 1.00 96.94 430 ARG A N 1
ATOM 3480 C CA . ARG A 1 430 ? 3.227 2.105 13.820 1.00 96.94 430 ARG A CA 1
ATOM 3481 C C . ARG A 1 430 ? 2.756 3.163 14.808 1.00 96.94 430 ARG A C 1
ATOM 3483 O O . ARG A 1 430 ? 1.723 3.806 14.621 1.00 96.94 430 ARG A O 1
ATOM 3490 N N . ASP A 1 431 ? 3.516 3.324 15.886 1.00 95.12 431 ASP A N 1
ATOM 3491 C CA . ASP A 1 431 ? 3.185 4.251 16.971 1.00 95.12 431 ASP A CA 1
ATOM 3492 C C . ASP A 1 431 ? 3.393 5.723 16.615 1.00 95.12 431 ASP A C 1
ATOM 3494 O O . ASP A 1 431 ? 2.800 6.576 17.260 1.00 95.12 431 ASP A O 1
ATOM 3498 N N . ASP A 1 432 ? 4.145 6.051 15.569 1.00 96.38 432 ASP A N 1
ATOM 3499 C CA . ASP A 1 432 ? 4.218 7.415 15.030 1.00 96.38 432 ASP A CA 1
ATOM 3500 C C . ASP A 1 432 ? 3.081 7.717 14.032 1.00 96.38 432 ASP A C 1
ATOM 3502 O O . ASP A 1 432 ? 2.985 8.821 13.513 1.00 96.38 432 ASP A O 1
ATOM 3506 N N . GLY A 1 433 ? 2.188 6.755 13.766 1.00 97.75 433 GLY A N 1
ATOM 3507 C CA . GLY A 1 433 ? 1.100 6.887 12.794 1.00 97.75 433 GLY A CA 1
ATOM 3508 C C . GLY A 1 433 ? 1.478 6.485 11.366 1.00 97.75 433 GLY A C 1
ATOM 3509 O O . GLY A 1 433 ? 0.603 6.451 10.496 1.00 97.75 433 GLY A O 1
ATOM 3510 N N . THR A 1 434 ? 2.739 6.116 11.107 1.00 98.56 434 THR A N 1
ATOM 3511 C CA . THR A 1 434 ? 3.105 5.481 9.837 1.00 98.56 434 THR A CA 1
ATOM 3512 C C . THR A 1 434 ? 2.488 4.081 9.724 1.00 98.56 434 THR A C 1
ATOM 3514 O O . THR A 1 434 ? 2.100 3.440 10.702 1.00 98.56 434 THR A O 1
ATOM 3517 N N . ALA A 1 435 ? 2.348 3.598 8.493 1.00 98.50 435 ALA A N 1
ATOM 3518 C CA . ALA A 1 435 ? 1.786 2.286 8.181 1.00 98.50 435 ALA A CA 1
ATOM 3519 C C . ALA A 1 435 ? 2.646 1.590 7.127 1.00 98.50 435 ALA A C 1
ATOM 3521 O O . ALA A 1 435 ? 2.917 2.176 6.073 1.00 98.50 435 ALA A O 1
ATOM 3522 N N . TYR A 1 436 ? 3.108 0.380 7.443 1.00 97.81 436 TYR A N 1
ATOM 3523 C CA . TYR A 1 436 ? 4.139 -0.319 6.688 1.00 97.81 436 TYR A CA 1
ATOM 3524 C C . TYR A 1 436 ? 3.567 -1.355 5.725 1.00 97.81 436 TYR A C 1
ATOM 3526 O O . TYR A 1 436 ? 2.739 -2.184 6.105 1.00 97.81 436 TYR A O 1
ATOM 3534 N N . ARG A 1 437 ? 4.078 -1.329 4.495 1.00 96.31 437 ARG A N 1
ATOM 3535 C CA . ARG A 1 437 ? 4.000 -2.404 3.503 1.00 96.31 437 ARG A CA 1
ATOM 3536 C C . ARG A 1 437 ? 5.277 -2.357 2.673 1.00 96.31 437 ARG A C 1
ATOM 3538 O O . ARG A 1 437 ? 5.774 -1.272 2.400 1.00 96.31 437 ARG A O 1
ATOM 3545 N N . HIS A 1 438 ? 5.818 -3.511 2.285 1.00 94.19 438 HIS A N 1
ATOM 3546 C CA . HIS A 1 438 ? 7.128 -3.581 1.610 1.00 94.19 438 HIS A CA 1
ATOM 3547 C C . HIS A 1 438 ? 8.251 -2.992 2.482 1.00 94.19 438 HIS A C 1
ATOM 3549 O O . HIS A 1 438 ? 9.105 -2.237 2.021 1.00 94.19 438 HIS A O 1
ATOM 3555 N N . MET A 1 439 ? 8.238 -3.345 3.772 1.00 93.38 439 MET A N 1
ATOM 3556 C CA . MET A 1 439 ? 9.291 -2.991 4.730 1.00 93.38 439 MET A CA 1
ATOM 3557 C C . MET A 1 439 ? 9.510 -1.479 4.936 1.00 93.38 439 MET A C 1
ATOM 3559 O O . MET A 1 439 ? 10.613 -1.067 5.288 1.00 93.38 439 MET A O 1
ATOM 3563 N N . GLY A 1 440 ? 8.491 -0.646 4.714 1.00 95.06 440 GLY A N 1
ATOM 3564 C CA . GLY A 1 440 ? 8.557 0.794 4.966 1.00 95.06 440 GLY A CA 1
ATOM 3565 C C . GLY A 1 440 ? 7.187 1.460 4.894 1.00 95.06 440 GLY A C 1
ATOM 3566 O O . GLY A 1 440 ? 6.203 0.827 4.505 1.00 95.06 440 GLY A O 1
ATOM 3567 N N . HIS A 1 441 ? 7.114 2.735 5.281 1.00 98.19 441 HIS A N 1
ATOM 3568 C CA . HIS A 1 441 ? 5.868 3.494 5.233 1.00 98.19 441 HIS A CA 1
ATOM 3569 C C . HIS A 1 441 ? 5.324 3.599 3.800 1.00 98.19 441 HIS A C 1
ATOM 3571 O O . HIS A 1 441 ? 6.021 4.079 2.908 1.00 98.19 441 HIS A O 1
ATOM 3577 N N . TYR A 1 442 ? 4.072 3.175 3.585 1.00 98.12 442 TYR A N 1
ATOM 3578 C CA . TYR A 1 442 ? 3.491 3.108 2.244 1.00 98.12 442 TYR A CA 1
ATOM 3579 C C . TYR A 1 442 ? 2.003 3.518 2.205 1.00 98.12 442 TYR A C 1
ATOM 3581 O O . TYR A 1 442 ? 1.112 2.669 2.328 1.00 98.12 442 TYR A O 1
ATOM 3589 N N . PRO A 1 443 ? 1.704 4.807 1.952 1.00 98.25 443 PRO A N 1
ATOM 3590 C CA . PRO A 1 443 ? 0.338 5.329 1.885 1.00 98.25 443 PRO A CA 1
ATOM 3591 C C . PRO A 1 443 ? -0.586 4.613 0.893 1.00 98.25 443 PRO A C 1
ATOM 3593 O O . PRO A 1 443 ? -1.750 4.399 1.210 1.00 98.25 443 PRO A O 1
ATOM 3596 N N . ASN A 1 444 ? -0.100 4.196 -0.284 1.00 95.81 444 ASN A N 1
ATOM 3597 C CA . ASN A 1 444 ? -0.943 3.535 -1.294 1.00 95.81 444 ASN A CA 1
ATOM 3598 C C . ASN A 1 444 ? -1.586 2.243 -0.762 1.00 95.81 444 ASN A C 1
ATOM 3600 O O . ASN A 1 444 ? -2.803 2.081 -0.827 1.00 95.81 444 ASN A O 1
ATOM 3604 N N . TYR A 1 445 ? -0.809 1.374 -0.114 1.00 97.56 445 TYR A N 1
ATOM 3605 C CA . TYR A 1 445 ? -1.369 0.185 0.532 1.00 97.56 445 TYR A CA 1
ATOM 3606 C C . TYR A 1 445 ? -2.206 0.537 1.765 1.00 97.56 445 TYR A C 1
ATOM 3608 O O . TYR A 1 445 ? -3.302 0.003 1.938 1.00 97.56 445 TYR A O 1
ATOM 3616 N N . ALA A 1 446 ? -1.719 1.462 2.597 1.00 98.25 446 ALA A N 1
ATOM 3617 C CA . ALA A 1 446 ? -2.389 1.848 3.833 1.00 98.25 446 ALA A CA 1
ATOM 3618 C C . ALA A 1 446 ? -3.779 2.448 3.589 1.00 98.25 446 ALA A C 1
ATOM 3620 O O . ALA A 1 446 ? -4.752 1.981 4.167 1.00 98.25 446 ALA A O 1
ATOM 3621 N N . PHE A 1 447 ? -3.908 3.420 2.683 1.00 98.44 447 PHE A N 1
ATOM 3622 C CA . PHE A 1 447 ? -5.163 4.133 2.425 1.00 98.44 447 PHE A CA 1
ATOM 3623 C C . PHE A 1 447 ? -6.236 3.206 1.854 1.00 98.44 447 PHE A C 1
ATOM 3625 O O . PHE A 1 447 ? -7.411 3.334 2.190 1.00 98.44 447 PHE A O 1
ATOM 3632 N N . HIS A 1 448 ? -5.843 2.247 1.014 1.00 96.81 448 HIS A N 1
ATOM 3633 C CA . HIS A 1 448 ? -6.754 1.209 0.542 1.00 96.81 448 HIS A CA 1
ATOM 3634 C C . HIS A 1 448 ? -7.160 0.247 1.671 1.00 96.81 448 HIS A C 1
ATOM 3636 O O . HIS A 1 448 ? -8.335 -0.106 1.776 1.00 96.81 448 HIS A O 1
ATOM 3642 N N . GLY A 1 449 ? -6.214 -0.139 2.534 1.00 97.88 449 GLY A N 1
ATOM 3643 C CA . GLY A 1 449 ? -6.477 -0.969 3.709 1.00 97.88 449 GLY A CA 1
ATOM 3644 C C . GLY A 1 449 ? -7.417 -0.306 4.717 1.00 97.88 449 GLY A C 1
ATOM 3645 O O . GLY A 1 449 ? -8.356 -0.954 5.171 1.00 97.88 449 GLY A O 1
ATOM 3646 N N . PHE A 1 450 ? -7.217 0.984 5.015 1.00 98.69 450 PHE A N 1
ATOM 3647 C CA . PHE A 1 450 ? -8.011 1.760 5.976 1.00 98.69 450 PHE A CA 1
ATOM 3648 C C . PHE A 1 450 ? -9.499 1.778 5.629 1.00 98.69 450 PHE A C 1
ATOM 3650 O O . PHE A 1 450 ? -10.336 1.607 6.513 1.00 98.69 450 PHE A O 1
ATOM 3657 N N . ASP A 1 451 ? -9.839 1.955 4.350 1.00 97.75 451 ASP A N 1
ATOM 3658 C CA . ASP A 1 451 ? -11.239 1.999 3.928 1.00 97.75 451 ASP A CA 1
ATOM 3659 C C . ASP A 1 451 ? -11.940 0.651 4.139 1.00 97.75 451 ASP A C 1
ATOM 3661 O O . ASP A 1 451 ? -12.992 0.575 4.775 1.00 97.75 451 ASP A O 1
ATOM 3665 N N . HIS A 1 452 ? -11.336 -0.433 3.650 1.00 97.44 452 HIS A N 1
ATOM 3666 C CA . HIS A 1 452 ? -11.963 -1.751 3.689 1.00 97.44 452 HIS A CA 1
ATOM 3667 C C . HIS A 1 452 ? -11.982 -2.362 5.094 1.00 97.44 452 HIS A C 1
ATOM 3669 O O . HIS A 1 452 ? -12.978 -2.989 5.458 1.00 97.44 452 HIS A O 1
ATOM 3675 N N . ILE A 1 453 ? -10.951 -2.143 5.918 1.00 98.62 453 ILE A N 1
ATOM 3676 C CA . ILE A 1 453 ? -10.977 -2.632 7.301 1.00 98.62 453 ILE A CA 1
ATOM 3677 C C . ILE A 1 453 ? -12.002 -1.876 8.153 1.00 98.62 453 ILE A C 1
ATOM 3679 O O . ILE A 1 453 ? -12.669 -2.484 8.986 1.00 98.62 453 ILE A O 1
ATOM 3683 N N . ALA A 1 454 ? -12.222 -0.581 7.899 1.00 98.81 454 ALA A N 1
ATOM 3684 C CA . ALA A 1 454 ? -13.268 0.180 8.577 1.00 98.81 454 ALA A CA 1
ATOM 3685 C C . ALA A 1 454 ? -14.686 -0.312 8.229 1.00 98.81 454 ALA A C 1
ATOM 3687 O O . ALA A 1 454 ? -15.580 -0.248 9.073 1.00 98.81 454 ALA A O 1
ATOM 3688 N N . GLN A 1 455 ? -14.898 -0.855 7.024 1.00 98.62 455 GLN A N 1
ATOM 3689 C CA . GLN A 1 455 ? -16.156 -1.526 6.665 1.00 98.62 455 GLN A CA 1
ATOM 3690 C C . GLN A 1 455 ? -16.384 -2.783 7.516 1.00 98.62 455 GLN A C 1
ATOM 3692 O O . GLN A 1 455 ? -17.482 -2.975 8.034 1.00 98.62 455 GLN A O 1
ATOM 3697 N N . VAL A 1 456 ? -15.343 -3.599 7.712 1.00 98.81 456 VAL A N 1
ATOM 3698 C CA . VAL A 1 456 ? -15.390 -4.787 8.581 1.00 98.81 456 VAL A CA 1
ATOM 3699 C C . VAL A 1 456 ? -15.671 -4.400 10.035 1.00 98.81 456 VAL A C 1
ATOM 3701 O O . VAL A 1 456 ? -16.577 -4.951 10.655 1.00 98.81 456 VAL A O 1
ATOM 3704 N N . ILE A 1 457 ? -14.949 -3.406 10.560 1.00 98.88 457 ILE A N 1
ATOM 3705 C CA . ILE A 1 457 ? -15.160 -2.872 11.913 1.00 98.88 457 ILE A CA 1
ATOM 3706 C C . ILE A 1 457 ? -16.619 -2.425 12.096 1.00 98.88 457 ILE A C 1
ATOM 3708 O O . ILE A 1 457 ? -17.267 -2.797 13.074 1.00 98.88 457 ILE A O 1
ATOM 3712 N N . TYR A 1 458 ? -17.163 -1.677 11.133 1.00 98.81 458 TYR A N 1
ATOM 3713 C CA . TYR A 1 458 ? -18.542 -1.193 11.186 1.00 98.81 458 TYR A CA 1
ATOM 3714 C C . TYR A 1 458 ? -19.584 -2.314 11.096 1.00 98.81 458 TYR A C 1
ATOM 3716 O O . TYR A 1 458 ? -20.633 -2.232 11.743 1.00 98.81 458 TYR A O 1
ATOM 3724 N N . ALA A 1 459 ? -19.305 -3.365 10.320 1.00 98.75 459 ALA A N 1
ATOM 3725 C CA . ALA A 1 459 ? -20.167 -4.538 10.241 1.00 98.75 459 ALA A CA 1
ATOM 3726 C C . ALA A 1 459 ? -20.281 -5.251 11.597 1.00 98.75 459 ALA A C 1
ATOM 3728 O O . ALA A 1 459 ? -21.383 -5.627 11.989 1.00 98.75 459 ALA A O 1
ATOM 3729 N N . LEU A 1 460 ? -19.171 -5.365 12.333 1.00 98.81 460 LEU A N 1
ATOM 3730 C CA . LEU A 1 460 ? -19.115 -5.996 13.657 1.00 98.81 460 LEU A CA 1
ATOM 3731 C C . LEU A 1 460 ? -19.634 -5.091 14.789 1.00 98.81 460 LEU A C 1
ATOM 3733 O O . LEU A 1 460 ? -20.069 -5.581 15.832 1.00 98.81 460 LEU A O 1
ATOM 3737 N N . HIS A 1 461 ? -19.592 -3.770 14.609 1.00 98.44 461 HIS A N 1
ATOM 3738 C CA . HIS A 1 461 ? -19.956 -2.800 15.643 1.00 98.44 461 HIS A CA 1
ATOM 3739 C C . HIS A 1 461 ? -21.396 -2.975 16.166 1.00 98.44 461 HIS A C 1
ATOM 3741 O O . HIS A 1 461 ? -22.316 -3.305 15.414 1.00 98.44 461 HIS A O 1
ATOM 3747 N N . GLY A 1 462 ? -21.613 -2.671 17.450 1.00 97.12 462 GLY A N 1
ATOM 3748 C CA . GLY A 1 462 ? -22.924 -2.759 18.104 1.00 97.12 462 GLY A CA 1
ATOM 3749 C C . GLY A 1 462 ? -23.367 -4.193 18.402 1.00 97.12 462 GLY A C 1
ATOM 3750 O O . GLY A 1 462 ? -24.552 -4.429 18.615 1.00 97.12 462 GLY A O 1
ATOM 3751 N N . THR A 1 463 ? -22.430 -5.141 18.382 1.00 97.88 463 THR A N 1
ATOM 3752 C CA . THR A 1 463 ? -22.643 -6.555 18.708 1.00 97.88 463 THR A CA 1
ATOM 3753 C C . THR A 1 463 ? -21.547 -7.040 19.658 1.00 97.88 463 THR A C 1
ATOM 3755 O O . THR A 1 463 ? -20.547 -6.344 19.849 1.00 97.88 463 THR A O 1
ATOM 3758 N N . GLU A 1 464 ? -21.693 -8.236 20.230 1.00 96.75 464 GLU A N 1
ATOM 3759 C CA . GLU A 1 464 ? -20.646 -8.852 21.064 1.00 96.75 464 GLU A CA 1
ATOM 3760 C C . GLU A 1 464 ? -19.352 -9.176 20.289 1.00 96.75 464 GLU A C 1
ATOM 3762 O O . GLU A 1 464 ? -18.304 -9.368 20.897 1.00 96.75 464 GLU A O 1
ATOM 3767 N N . PHE A 1 465 ? -19.397 -9.165 18.952 1.00 98.19 465 PHE A N 1
ATOM 3768 C CA . PHE A 1 465 ? -18.257 -9.430 18.066 1.00 98.19 465 PHE A CA 1
ATOM 3769 C C . PHE A 1 465 ? -17.458 -8.169 17.695 1.00 98.19 465 PHE A C 1
ATOM 3771 O O . PHE A 1 465 ? -16.572 -8.218 16.839 1.00 98.19 465 PHE A O 1
ATOM 3778 N N . ALA A 1 466 ? -17.802 -7.015 18.276 1.00 98.50 466 ALA A N 1
ATOM 3779 C CA . ALA A 1 466 ? -17.218 -5.731 17.913 1.00 98.50 466 ALA A CA 1
ATOM 3780 C C . ALA A 1 466 ? -15.695 -5.689 18.130 1.00 98.50 466 ALA A C 1
ATOM 3782 O O . ALA A 1 466 ? -15.165 -6.157 19.139 1.00 98.50 466 ALA A O 1
ATOM 3783 N N . VAL A 1 467 ? -14.995 -5.040 17.195 1.00 98.62 467 VAL A N 1
ATOM 3784 C CA . VAL A 1 467 ? -13.569 -4.726 17.346 1.00 98.62 467 VAL A CA 1
ATOM 3785 C C . VAL A 1 467 ? -13.381 -3.793 18.540 1.00 98.62 467 VAL A C 1
ATOM 3787 O O . VAL A 1 467 ? -14.094 -2.798 18.685 1.00 98.62 467 VAL A O 1
ATOM 3790 N N . GLN A 1 468 ? -12.421 -4.115 19.404 1.00 98.25 468 GLN A N 1
ATOM 3791 C CA . GLN A 1 468 ? -12.244 -3.409 20.671 1.00 98.25 468 GLN A CA 1
ATOM 3792 C C . GLN A 1 468 ? -11.426 -2.122 20.509 1.00 98.25 468 GLN A C 1
ATOM 3794 O O . GLN A 1 468 ? -10.627 -1.969 19.579 1.00 98.25 468 GLN A O 1
ATOM 3799 N N . LYS A 1 469 ? -11.590 -1.210 21.477 1.00 98.25 469 LYS A N 1
ATOM 3800 C CA . LYS A 1 469 ? -11.010 0.143 21.490 1.00 98.25 469 LYS A CA 1
ATOM 3801 C C . LYS A 1 469 ? -9.512 0.216 21.136 1.00 98.25 469 LYS A C 1
ATOM 3803 O O . LYS A 1 469 ? -9.184 1.087 20.340 1.00 98.25 469 LYS A O 1
ATOM 3808 N N . PRO A 1 470 ? -8.611 -0.675 21.606 1.00 98.44 470 PRO A N 1
ATOM 3809 C CA . PRO A 1 470 ? -7.199 -0.617 21.210 1.00 98.44 470 PRO A CA 1
ATOM 3810 C C . PRO A 1 470 ? -6.971 -0.699 19.692 1.00 98.44 470 PRO A C 1
ATOM 3812 O O . PRO A 1 470 ? -6.156 0.045 19.150 1.00 98.44 470 PRO A O 1
ATOM 3815 N N . GLY A 1 471 ? -7.725 -1.554 18.990 1.00 98.38 471 GLY A N 1
ATOM 3816 C CA . GLY A 1 471 ? -7.653 -1.659 17.530 1.00 98.38 471 GLY A CA 1
ATOM 3817 C C . GLY A 1 471 ? -8.249 -0.434 16.828 1.00 98.38 471 GLY A C 1
ATOM 3818 O O . GLY A 1 471 ? -7.675 0.058 15.855 1.00 98.38 471 GLY A O 1
ATOM 3819 N N . LEU A 1 472 ? -9.364 0.096 17.352 1.00 98.81 472 LEU A N 1
ATOM 3820 C CA . LEU A 1 472 ? -9.999 1.315 16.830 1.00 98.81 472 LEU A CA 1
ATOM 3821 C C . LEU A 1 472 ? -9.072 2.529 16.957 1.00 98.81 472 LEU A C 1
ATOM 3823 O O . LEU A 1 472 ? -8.856 3.238 15.977 1.00 98.81 472 LEU A O 1
ATOM 3827 N N . ASP A 1 473 ? -8.478 2.725 18.136 1.00 98.75 473 ASP A N 1
ATOM 3828 C CA . ASP A 1 473 ? -7.613 3.864 18.447 1.00 98.75 473 ASP A CA 1
ATOM 3829 C C . ASP A 1 473 ? -6.331 3.843 17.606 1.00 98.75 473 ASP A C 1
ATOM 3831 O O . ASP A 1 473 ? -5.902 4.884 17.101 1.00 98.75 473 ASP A O 1
ATOM 3835 N N . LYS A 1 474 ? -5.740 2.659 17.385 1.00 98.75 474 LYS A N 1
ATOM 3836 C CA . LYS A 1 474 ? -4.548 2.526 16.538 1.00 98.75 474 LYS A CA 1
ATOM 3837 C C . LYS A 1 474 ? -4.846 2.866 15.077 1.00 98.75 474 LYS A C 1
ATOM 3839 O O . LYS A 1 474 ? -4.077 3.598 14.450 1.00 98.75 474 LYS A O 1
ATOM 3844 N N . LEU A 1 475 ? -5.978 2.397 14.545 1.00 98.88 475 LEU A N 1
ATOM 3845 C CA . LEU A 1 475 ? -6.416 2.747 13.194 1.00 98.88 475 LEU A CA 1
ATOM 3846 C C . LEU A 1 475 ? -6.760 4.239 13.080 1.00 98.88 475 LEU A C 1
ATOM 3848 O O . LEU A 1 475 ? -6.309 4.890 12.139 1.00 98.88 475 LEU A O 1
ATOM 3852 N N . LYS A 1 476 ? -7.491 4.799 14.055 1.00 98.88 476 LYS A N 1
ATOM 3853 C CA . LYS A 1 476 ? -7.803 6.234 14.143 1.00 98.88 476 LYS A CA 1
ATOM 3854 C C . LYS A 1 476 ? -6.526 7.071 14.058 1.00 98.88 476 LYS A C 1
ATOM 3856 O O . LYS A 1 476 ? -6.438 7.953 13.205 1.00 98.88 476 LYS A O 1
ATOM 3861 N N . LYS A 1 477 ? -5.515 6.748 14.871 1.00 98.81 477 LYS A N 1
ATOM 3862 C CA . LYS A 1 477 ? -4.217 7.438 14.872 1.00 98.81 477 LYS A CA 1
ATOM 3863 C C . LYS A 1 477 ? -3.546 7.412 13.496 1.00 98.81 477 LYS A C 1
ATOM 3865 O O . LYS A 1 477 ? -3.113 8.455 13.015 1.00 98.81 477 LYS A O 1
ATOM 3870 N N . ALA A 1 478 ? -3.510 6.255 12.835 1.00 98.81 478 ALA A N 1
ATOM 3871 C CA . ALA A 1 478 ? -2.918 6.126 11.502 1.00 98.81 478 ALA A CA 1
ATOM 3872 C C . ALA A 1 478 ? -3.703 6.892 10.413 1.00 98.81 478 ALA A C 1
ATOM 3874 O O . ALA A 1 478 ? -3.105 7.487 9.516 1.00 98.81 478 ALA A O 1
ATOM 3875 N N . MET A 1 479 ? -5.038 6.928 10.494 1.00 98.88 479 MET A N 1
ATOM 3876 C CA . MET A 1 479 ? -5.885 7.676 9.552 1.00 98.88 479 MET A CA 1
ATOM 3877 C C . MET A 1 479 ? -5.760 9.196 9.722 1.00 98.88 479 MET A C 1
ATOM 3879 O O . MET A 1 479 ? -5.785 9.921 8.723 1.00 98.88 479 MET A O 1
ATOM 3883 N N . ILE A 1 480 ? -5.615 9.676 10.962 1.00 98.88 480 ILE A N 1
ATOM 3884 C CA . ILE A 1 480 ? -5.374 11.094 11.268 1.00 98.88 480 ILE A CA 1
ATOM 3885 C C . ILE A 1 480 ? -3.959 11.498 10.847 1.00 98.88 480 ILE A C 1
ATOM 3887 O O . ILE A 1 480 ? -3.804 12.528 10.199 1.00 98.88 480 ILE A O 1
ATOM 3891 N N . ALA A 1 481 ? -2.946 10.661 11.093 1.00 98.81 481 ALA A N 1
ATOM 3892 C CA . ALA A 1 481 ? -1.608 10.871 10.538 1.00 98.81 481 ALA A CA 1
ATOM 3893 C C . ALA A 1 481 ? -1.659 10.995 9.005 1.00 98.81 481 ALA A C 1
ATOM 3895 O O . ALA A 1 481 ? -1.129 11.954 8.450 1.00 98.81 481 ALA A O 1
ATOM 3896 N N . GLY A 1 482 ? -2.405 10.102 8.337 1.00 98.69 482 GLY A N 1
ATOM 3897 C CA . GLY A 1 482 ? -2.715 10.179 6.904 1.00 98.69 482 GLY A CA 1
ATOM 3898 C C . GLY A 1 482 ? -3.266 11.519 6.439 1.00 98.69 482 GLY A C 1
ATOM 3899 O O . GLY A 1 482 ? -2.889 12.013 5.374 1.00 98.69 482 GLY A O 1
ATOM 3900 N N . TRP A 1 483 ? -4.131 12.120 7.253 1.00 98.75 483 TRP A N 1
ATOM 3901 C CA . TRP A 1 483 ? -4.706 13.433 7.001 1.00 98.75 483 TRP A CA 1
ATOM 3902 C C . TRP A 1 483 ? -3.700 14.566 7.211 1.00 98.75 483 TRP A C 1
ATOM 3904 O O . TRP A 1 483 ? -3.636 15.469 6.381 1.00 98.75 483 TRP A O 1
ATOM 3914 N N . ILE A 1 484 ? -2.861 14.472 8.242 1.00 98.75 484 ILE A N 1
ATOM 3915 C CA . ILE A 1 484 ? -1.803 15.444 8.538 1.00 98.75 484 ILE A CA 1
ATOM 3916 C C . ILE A 1 484 ? -0.761 15.496 7.412 1.00 98.75 484 ILE A C 1
ATOM 3918 O O . ILE A 1 484 ? -0.444 16.586 6.930 1.00 98.75 484 ILE A O 1
ATOM 3922 N N . TYR A 1 485 ? -0.258 14.343 6.953 1.00 98.44 485 TYR A N 1
ATOM 3923 C CA . TYR A 1 485 ? 0.809 14.285 5.944 1.00 98.44 485 TYR A CA 1
ATOM 3924 C C . TYR A 1 485 ? 0.340 14.369 4.485 1.00 98.44 485 TYR A C 1
ATOM 3926 O O . TYR A 1 485 ? 1.149 14.205 3.572 1.00 98.44 485 TYR A O 1
ATOM 3934 N N . SER A 1 486 ? -0.947 14.631 4.241 1.00 98.31 486 SER A N 1
ATOM 3935 C CA . SER A 1 486 ? -1.509 14.805 2.895 1.00 98.31 486 SER A CA 1
ATOM 3936 C C . SER A 1 486 ? -2.156 16.185 2.736 1.00 98.31 486 SER A C 1
ATOM 3938 O O . SER A 1 486 ? -2.586 16.792 3.716 1.00 98.31 486 SER A O 1
ATOM 3940 N N . ASN A 1 487 ? -2.266 16.707 1.504 1.00 97.12 487 ASN A N 1
ATOM 3941 C CA . ASN A 1 487 ? -2.813 18.061 1.300 1.00 97.12 487 ASN A CA 1
ATOM 3942 C C . ASN A 1 487 ? -3.704 18.282 0.051 1.00 97.12 487 ASN A C 1
ATOM 3944 O O . ASN A 1 487 ? -3.399 19.148 -0.759 1.00 97.12 487 ASN A O 1
ATOM 3948 N N . PRO A 1 488 ? -4.825 17.559 -0.164 1.00 97.06 488 PRO A N 1
ATOM 3949 C CA . PRO A 1 488 ? -5.218 16.278 0.424 1.00 97.06 488 PRO A CA 1
ATOM 3950 C C . PRO A 1 488 ? -4.554 15.085 -0.287 1.00 97.06 488 PRO A C 1
ATOM 3952 O O . PRO A 1 488 ? -4.789 13.939 0.100 1.00 97.06 488 PRO A O 1
ATOM 3955 N N . VAL A 1 489 ? -3.799 15.343 -1.361 1.00 97.69 489 VAL A N 1
ATOM 3956 C CA . VAL A 1 489 ? -3.020 14.347 -2.109 1.00 97.69 489 VAL A CA 1
ATOM 3957 C C . VAL A 1 489 ? -1.751 14.006 -1.329 1.00 97.69 489 VAL A C 1
ATOM 3959 O O . VAL A 1 489 ? -1.207 14.853 -0.615 1.00 97.69 489 VAL A O 1
ATOM 3962 N N . VAL A 1 490 ? -1.317 12.754 -1.439 1.00 97.12 490 VAL A N 1
ATOM 3963 C CA . VAL A 1 490 ? -0.073 12.261 -0.848 1.00 97.12 490 VAL A CA 1
ATOM 3964 C C . VAL A 1 490 ? 1.126 12.937 -1.534 1.00 97.12 490 VAL A C 1
ATOM 3966 O O . VAL A 1 490 ? 1.192 12.948 -2.763 1.00 97.12 490 VAL A O 1
ATOM 3969 N N . PRO A 1 491 ? 2.093 13.483 -0.778 1.00 95.31 491 PRO A N 1
ATOM 3970 C CA . PRO A 1 491 ? 3.322 14.061 -1.318 1.00 95.31 491 PRO A CA 1
ATOM 3971 C C . PRO A 1 491 ? 4.128 13.090 -2.177 1.00 95.31 491 PRO A C 1
ATOM 3973 O O . PRO A 1 491 ? 4.236 11.901 -1.867 1.00 95.31 491 PRO A O 1
ATOM 3976 N N . MET A 1 492 ? 4.801 13.617 -3.202 1.00 92.25 492 MET A N 1
ATOM 3977 C CA . MET A 1 492 ? 5.632 12.812 -4.101 1.00 92.25 492 MET A CA 1
ATOM 3978 C C . MET A 1 492 ? 6.707 12.003 -3.353 1.00 92.25 492 MET A C 1
ATOM 3980 O O . MET A 1 492 ? 6.927 10.841 -3.697 1.00 92.25 492 MET A O 1
ATOM 3984 N N . GLY A 1 493 ? 7.301 12.550 -2.285 1.00 92.69 493 GLY A N 1
ATOM 3985 C CA . GLY A 1 493 ? 8.320 11.868 -1.470 1.00 92.69 493 GLY A CA 1
ATOM 3986 C C . GLY A 1 493 ? 7.840 10.610 -0.720 1.00 92.69 493 GLY A C 1
ATOM 3987 O O . GLY A 1 493 ? 8.664 9.813 -0.268 1.00 92.69 493 GLY A O 1
ATOM 3988 N N . ILE A 1 494 ? 6.524 10.388 -0.600 1.00 96.19 494 ILE A N 1
ATOM 3989 C CA . ILE A 1 494 ? 5.916 9.168 -0.021 1.00 96.19 494 ILE A CA 1
ATOM 3990 C C . ILE A 1 494 ? 4.874 8.524 -0.947 1.00 96.19 494 ILE A C 1
ATOM 3992 O O . ILE A 1 494 ? 4.070 7.694 -0.529 1.00 96.19 494 ILE A O 1
ATOM 3996 N N . SER A 1 495 ? 4.923 8.841 -2.240 1.00 94.94 495 SER A N 1
ATOM 3997 C CA . SER A 1 495 ? 4.078 8.213 -3.268 1.00 94.94 495 SER A CA 1
ATOM 3998 C C . SER A 1 495 ? 4.514 6.781 -3.639 1.00 94.94 495 SER A C 1
ATOM 4000 O O . SER A 1 495 ? 3.880 6.118 -4.465 1.00 94.94 495 SER A O 1
ATOM 4002 N N . GLY A 1 496 ? 5.589 6.277 -3.023 1.00 95.44 496 GLY A N 1
ATOM 4003 C CA . GLY A 1 496 ? 6.168 4.970 -3.326 1.00 95.44 496 GLY A CA 1
ATOM 4004 C C . GLY A 1 496 ? 6.607 4.897 -4.786 1.00 95.44 496 GLY A C 1
ATOM 4005 O O . GLY A 1 496 ? 7.232 5.824 -5.299 1.00 95.44 496 GLY A O 1
ATOM 4006 N N . ARG A 1 497 ? 6.236 3.813 -5.474 1.00 96.88 497 ARG A N 1
ATOM 4007 C CA . ARG A 1 497 ? 6.557 3.610 -6.896 1.00 96.88 497 ARG A CA 1
ATOM 4008 C C . ARG A 1 497 ? 5.613 4.341 -7.869 1.00 96.88 497 ARG A C 1
ATOM 4010 O O . ARG A 1 497 ? 5.650 4.085 -9.072 1.00 96.88 497 ARG A O 1
ATOM 4017 N N . HIS A 1 498 ? 4.721 5.200 -7.375 1.00 96.62 498 HIS A N 1
ATOM 4018 C CA . HIS A 1 498 ? 3.708 5.890 -8.182 1.00 96.62 498 HIS A CA 1
ATOM 4019 C C . HIS A 1 498 ? 3.780 7.420 -8.016 1.00 96.62 498 HIS A C 1
ATOM 4021 O O . HIS A 1 498 ? 2.794 8.035 -7.606 1.00 96.62 498 HIS A O 1
ATOM 4027 N N . PRO A 1 499 ? 4.930 8.056 -8.324 1.00 95.81 499 PRO A N 1
ATOM 4028 C CA . PRO A 1 499 ? 5.011 9.515 -8.348 1.00 95.81 499 PRO A CA 1
ATOM 4029 C C . PRO A 1 499 ? 3.978 10.101 -9.320 1.00 95.81 499 PRO A C 1
ATOM 4031 O O . PRO A 1 499 ? 3.653 9.482 -10.333 1.00 95.81 499 PRO A O 1
ATOM 4034 N N . PHE A 1 500 ? 3.474 11.294 -8.990 1.00 94.75 500 PHE A N 1
ATOM 4035 C CA . PHE A 1 500 ? 2.418 12.021 -9.715 1.00 94.75 500 PHE A CA 1
ATOM 4036 C C . PHE A 1 500 ? 1.014 11.385 -9.709 1.00 94.75 500 PHE A C 1
ATOM 4038 O O . PHE A 1 500 ? 0.118 11.913 -10.367 1.00 94.75 500 PHE A O 1
ATOM 4045 N N . ASP A 1 501 ? 0.786 10.296 -8.966 1.00 91.25 501 ASP A N 1
ATOM 4046 C CA . ASP A 1 501 ? -0.553 9.715 -8.802 1.00 91.25 501 ASP A CA 1
ATOM 4047 C C . ASP A 1 501 ? -1.458 10.583 -7.898 1.00 91.25 501 ASP A C 1
ATOM 4049 O O . ASP A 1 501 ? -0.996 11.257 -6.977 1.00 91.25 501 ASP A O 1
ATOM 4053 N N . ASP A 1 502 ? -2.772 10.530 -8.125 1.00 92.75 502 ASP A N 1
ATOM 4054 C CA . ASP A 1 502 ? -3.789 11.365 -7.454 1.00 92.75 502 ASP A CA 1
ATOM 4055 C C . ASP A 1 502 ? -4.254 10.759 -6.100 1.00 92.75 502 ASP A C 1
ATOM 4057 O O . ASP A 1 502 ? -5.321 11.108 -5.568 1.00 92.75 502 ASP A O 1
ATOM 4061 N N . LEU A 1 503 ? -3.479 9.827 -5.522 1.00 97.06 503 LEU A N 1
ATOM 4062 C CA . LEU A 1 503 ? -3.804 9.183 -4.245 1.00 97.06 503 LEU A CA 1
ATOM 4063 C C . LEU A 1 503 ? -3.983 10.242 -3.153 1.00 97.06 503 LEU A C 1
ATOM 4065 O O . LEU A 1 503 ? -3.092 11.037 -2.874 1.00 97.06 503 LEU A O 1
ATOM 4069 N N . SER A 1 504 ? -5.134 10.228 -2.489 1.00 97.56 504 SER A N 1
ATOM 4070 C CA . SER A 1 504 ? -5.490 11.236 -1.490 1.00 97.56 504 SER A CA 1
ATOM 4071 C C . SER A 1 504 ? -6.286 10.641 -0.342 1.00 97.56 504 SER A C 1
ATOM 4073 O O . SER A 1 504 ? -6.837 9.545 -0.444 1.00 97.56 504 SER A O 1
ATOM 4075 N N . VAL A 1 505 ? -6.434 11.413 0.732 1.00 98.38 505 VAL A N 1
ATOM 4076 C CA . VAL A 1 505 ? -7.233 11.040 1.915 1.00 98.38 505 VAL A CA 1
ATOM 4077 C C . VAL A 1 505 ? -8.718 10.832 1.601 1.00 98.38 505 VAL A C 1
ATOM 4079 O O . VAL A 1 505 ? -9.437 10.151 2.331 1.00 98.38 505 VAL A O 1
ATOM 4082 N N . LYS A 1 506 ? -9.183 11.323 0.442 1.00 98.00 506 LYS A N 1
ATOM 4083 C CA . LYS A 1 506 ? -10.514 11.002 -0.093 1.00 98.00 506 LYS A CA 1
ATOM 4084 C C . LYS A 1 506 ? -10.698 9.498 -0.312 1.00 98.00 506 LYS A C 1
ATOM 4086 O O . LYS A 1 506 ? -11.831 9.030 -0.229 1.00 98.00 506 LYS A O 1
ATOM 4091 N N . ARG A 1 507 ? -9.608 8.747 -0.537 1.00 97.94 507 ARG A N 1
ATOM 4092 C CA . ARG A 1 507 ? -9.617 7.290 -0.730 1.00 97.94 507 ARG A CA 1
ATOM 4093 C C . ARG A 1 507 ? -10.229 6.541 0.453 1.00 97.94 507 ARG A C 1
ATOM 4095 O O . ARG A 1 507 ? -10.918 5.558 0.215 1.00 97.94 507 ARG A O 1
ATOM 4102 N N . TYR A 1 508 ? -10.007 7.012 1.681 1.00 98.25 508 TYR A N 1
ATOM 4103 C CA . TYR A 1 508 ? -10.494 6.368 2.906 1.00 98.25 508 TYR A CA 1
ATOM 4104 C C . TYR A 1 508 ? -11.496 7.217 3.693 1.00 98.25 508 TYR A C 1
ATOM 4106 O O . TYR A 1 508 ? -11.854 6.869 4.817 1.00 98.25 508 TYR A O 1
ATOM 4114 N N . ALA A 1 509 ? -11.989 8.323 3.127 1.00 98.44 509 ALA A N 1
ATOM 4115 C CA . ALA A 1 509 ? -12.963 9.180 3.802 1.00 98.44 509 ALA A CA 1
ATOM 4116 C C . ALA A 1 509 ? -14.221 8.397 4.217 1.00 98.44 509 ALA A C 1
ATOM 4118 O O . ALA A 1 509 ? -14.769 8.613 5.296 1.00 98.44 509 ALA A O 1
ATOM 4119 N N . GLN A 1 510 ? -14.675 7.452 3.389 1.00 98.12 510 GLN A N 1
ATOM 4120 C CA . GLN A 1 510 ? -15.803 6.602 3.760 1.00 98.12 510 GLN A CA 1
ATOM 4121 C C . GLN A 1 510 ? -15.454 5.703 4.956 1.00 98.12 510 GLN A C 1
ATOM 4123 O O . GLN A 1 510 ? -16.216 5.683 5.921 1.00 98.12 510 GLN A O 1
ATOM 4128 N N . GLY A 1 511 ? -14.296 5.044 4.950 1.00 98.44 511 GLY A N 1
ATOM 4129 C CA . GLY A 1 511 ? -13.772 4.324 6.108 1.00 98.44 511 GLY A CA 1
ATOM 4130 C C . GLY A 1 511 ? -13.693 5.184 7.370 1.00 98.44 511 GLY A C 1
ATOM 4131 O O . GLY A 1 511 ? -14.088 4.734 8.438 1.00 98.44 511 GLY A O 1
ATOM 4132 N N . MET A 1 512 ? -13.299 6.455 7.256 1.00 98.62 512 MET A N 1
ATOM 4133 C CA . MET A 1 512 ? -13.236 7.381 8.395 1.00 98.62 512 MET A CA 1
ATOM 4134 C C . MET A 1 512 ? -14.616 7.614 9.018 1.00 98.62 512 MET A C 1
ATOM 4136 O O . MET A 1 512 ? -14.775 7.514 10.232 1.00 98.62 512 MET A O 1
ATOM 4140 N N . LYS A 1 513 ? -15.639 7.841 8.183 1.00 98.75 513 LYS A N 1
ATOM 4141 C CA . LYS A 1 513 ? -17.037 7.936 8.631 1.00 98.75 513 LYS A CA 1
ATOM 4142 C C . LYS A 1 513 ? -17.490 6.655 9.336 1.00 98.75 513 LYS A C 1
ATOM 4144 O O . LYS A 1 513 ? -18.196 6.724 10.339 1.00 98.75 513 LYS A O 1
ATOM 4149 N N . LEU A 1 514 ? -17.142 5.492 8.787 1.00 98.75 514 LEU A N 1
ATOM 4150 C CA . LEU A 1 514 ? -17.530 4.197 9.346 1.00 98.75 514 LEU A CA 1
ATOM 4151 C C . LEU A 1 514 ? -16.839 3.933 10.687 1.00 98.75 514 LEU A C 1
ATOM 4153 O O . LEU A 1 514 ? -17.512 3.532 11.636 1.00 98.75 514 LEU A O 1
ATOM 4157 N N . LEU A 1 515 ? -15.545 4.239 10.800 1.00 98.81 515 LEU A N 1
ATOM 4158 C CA . LEU A 1 515 ? -14.795 4.134 12.049 1.00 98.81 515 LEU A CA 1
ATOM 4159 C C . LEU A 1 515 ? -15.361 5.074 13.120 1.00 98.81 515 LEU A C 1
ATOM 4161 O O . LEU A 1 515 ? -15.589 4.628 14.240 1.00 98.81 515 LEU A O 1
ATOM 4165 N N . ALA A 1 516 ? -15.690 6.324 12.766 1.00 98.75 516 ALA A N 1
ATOM 4166 C CA . ALA A 1 516 ? -16.301 7.281 13.693 1.00 98.75 516 ALA A CA 1
ATOM 4167 C C . ALA A 1 516 ? -17.585 6.736 14.337 1.00 98.75 516 ALA A C 1
ATOM 4169 O O . ALA A 1 516 ? -17.818 6.890 15.533 1.00 98.75 516 ALA A O 1
ATOM 4170 N N . LYS A 1 517 ? -18.404 6.046 13.535 1.00 98.44 517 LYS A N 1
ATOM 4171 C CA . LYS A 1 517 ? -19.652 5.400 13.963 1.00 98.44 517 LYS A CA 1
ATOM 4172 C C . LYS A 1 517 ? -19.455 4.055 14.667 1.00 98.44 517 LYS A C 1
ATOM 4174 O O . LYS A 1 517 ? -20.452 3.439 15.025 1.00 98.44 517 LYS A O 1
ATOM 4179 N N . SER A 1 518 ? -18.221 3.569 14.782 1.00 98.50 518 SER A N 1
ATOM 4180 C CA . SER A 1 518 ? -17.913 2.247 15.338 1.00 98.50 518 SER A CA 1
ATOM 4181 C C . SER A 1 518 ? -17.405 2.289 16.781 1.00 98.50 518 SER A C 1
ATOM 4183 O O . SER A 1 518 ? -17.165 1.242 17.383 1.00 98.50 518 SER A O 1
ATOM 4185 N N . TYR A 1 519 ? -17.271 3.483 17.353 1.00 98.25 519 TYR A N 1
ATOM 4186 C CA . TYR A 1 519 ? -17.052 3.672 18.783 1.00 98.25 519 TYR A CA 1
ATOM 4187 C C . TYR A 1 519 ? -18.374 3.560 19.565 1.00 98.25 519 TYR A C 1
ATOM 4189 O O . TYR A 1 519 ? -19.439 3.784 18.987 1.00 98.25 519 TYR A O 1
ATOM 4197 N N . PRO A 1 520 ? -18.345 3.243 20.879 1.00 94.75 520 PRO A N 1
ATOM 4198 C CA . PRO A 1 520 ? -19.555 3.210 21.713 1.00 94.75 520 PRO A CA 1
ATOM 4199 C C . PRO A 1 520 ? -20.348 4.524 21.696 1.00 94.75 520 PRO A C 1
ATOM 4201 O O . PRO A 1 520 ? -21.574 4.520 21.756 1.00 94.75 520 PRO A O 1
ATOM 4204 N N . GLN A 1 521 ? -19.637 5.646 21.591 1.00 95.75 521 GLN A N 1
ATOM 4205 C CA . GLN A 1 521 ? -20.180 6.963 21.278 1.00 95.75 521 GLN A CA 1
ATOM 4206 C C . GLN A 1 521 ? -19.530 7.450 19.988 1.00 95.75 521 GLN A C 1
ATOM 4208 O O . GLN A 1 521 ? -18.383 7.105 19.722 1.00 95.75 521 GLN A O 1
ATOM 4213 N N . LEU A 1 522 ? -20.250 8.246 19.196 1.00 97.75 522 LEU A N 1
ATOM 4214 C CA . LEU A 1 522 ? -19.717 8.806 17.955 1.00 97.75 522 LEU A CA 1
ATOM 4215 C C . LEU A 1 522 ? -18.391 9.539 18.209 1.00 97.75 522 LEU A C 1
ATOM 4217 O O . LEU A 1 522 ? -18.337 10.451 19.031 1.00 97.75 522 LEU A O 1
ATOM 4221 N N . ASP A 1 523 ? -17.355 9.188 17.451 1.00 98.62 523 ASP A N 1
ATOM 4222 C CA . ASP A 1 523 ? -16.083 9.908 17.484 1.00 98.62 523 ASP A CA 1
ATOM 4223 C C . ASP A 1 523 ? -16.186 11.207 16.666 1.00 98.62 523 ASP A C 1
ATOM 4225 O O . ASP A 1 523 ? -16.183 11.198 15.431 1.00 98.62 523 ASP A O 1
ATOM 4229 N N . GLU A 1 524 ? -16.332 12.337 17.360 1.00 98.38 524 GLU A N 1
ATOM 4230 C CA . GLU A 1 524 ? -16.555 13.641 16.721 1.00 98.38 524 GLU A CA 1
ATOM 4231 C C . GLU A 1 524 ? -15.314 14.178 15.993 1.00 98.38 524 GLU A C 1
ATOM 4233 O O . GLU A 1 524 ? -15.448 14.921 15.019 1.00 98.38 524 GLU A O 1
ATOM 4238 N N . GLU A 1 525 ? -14.113 13.756 16.393 1.00 98.69 525 GLU A N 1
ATOM 4239 C CA . GLU A 1 525 ? -12.868 14.124 15.717 1.00 98.69 525 GLU A CA 1
ATOM 4240 C C . GLU A 1 525 ? -12.820 13.500 14.316 1.00 98.69 525 GLU A C 1
ATOM 4242 O O . GLU A 1 525 ? -12.747 14.218 13.320 1.00 98.69 525 GLU A O 1
ATOM 4247 N N . LEU A 1 526 ? -12.992 12.180 14.202 1.00 98.81 526 LEU A N 1
ATOM 4248 C CA . LEU A 1 526 ? -13.076 11.512 12.901 1.00 98.81 526 LEU A CA 1
ATOM 4249 C C . LEU A 1 526 ? -14.253 12.033 12.061 1.00 98.81 526 LEU A C 1
ATOM 4251 O O . LEU A 1 526 ? -14.128 12.177 10.842 1.00 98.81 526 LEU A O 1
ATOM 4255 N N . ALA A 1 527 ? -15.392 12.340 12.690 1.00 98.75 527 ALA A N 1
ATOM 4256 C CA . ALA A 1 527 ? -16.544 12.909 11.998 1.00 98.75 527 ALA A CA 1
ATOM 4257 C C . ALA A 1 527 ? -16.244 14.299 11.409 1.00 98.75 527 ALA A C 1
ATOM 4259 O O . ALA A 1 527 ? -16.552 14.545 10.241 1.00 98.75 527 ALA A O 1
ATOM 4260 N N . SER A 1 528 ? -15.616 15.192 12.179 1.00 98.81 528 SER A N 1
ATOM 4261 C CA . SER A 1 528 ? -15.232 16.535 11.723 1.00 98.81 528 SER A CA 1
ATOM 4262 C C . SER A 1 528 ? -14.191 16.495 10.597 1.00 98.81 528 SER A C 1
ATOM 4264 O O . SER A 1 528 ? -14.335 17.224 9.610 1.00 98.81 528 SER A O 1
ATOM 4266 N N . ILE A 1 529 ? -13.206 15.590 10.669 1.00 98.81 529 ILE A N 1
ATOM 4267 C CA . ILE A 1 529 ? -12.209 15.390 9.605 1.00 98.81 529 ILE A CA 1
ATOM 4268 C C . ILE A 1 529 ? -12.874 14.828 8.342 1.00 98.81 529 ILE A C 1
ATOM 4270 O O . ILE A 1 529 ? -12.609 15.304 7.238 1.00 98.81 529 ILE A O 1
ATOM 4274 N N . TYR A 1 530 ? -13.800 13.871 8.470 1.00 98.75 530 TYR A N 1
ATOM 4275 C CA . TYR A 1 530 ? -14.578 13.378 7.330 1.00 98.75 530 TYR A CA 1
ATOM 4276 C C . TYR A 1 530 ? -15.305 14.519 6.599 1.00 98.75 530 TYR A C 1
ATOM 4278 O O . TYR A 1 530 ? -15.275 14.574 5.366 1.00 98.75 530 TYR A O 1
ATOM 4286 N N . LEU A 1 531 ? -15.942 15.436 7.337 1.00 98.69 531 LEU A N 1
ATOM 4287 C CA . LEU A 1 531 ? -16.628 16.587 6.744 1.00 98.69 531 LEU A CA 1
ATOM 4288 C C . LEU A 1 531 ? -15.640 17.499 6.003 1.00 98.69 531 LEU A C 1
ATOM 4290 O O . LEU A 1 531 ? -15.915 17.872 4.863 1.00 98.69 531 LEU A O 1
ATOM 4294 N N . GLN A 1 532 ? -14.471 17.771 6.597 1.00 98.25 532 GLN A N 1
ATOM 4295 C CA . GLN A 1 532 ? -13.396 18.558 5.981 1.00 98.25 532 GLN A CA 1
ATOM 4296 C C . GLN A 1 532 ? -12.930 17.931 4.659 1.00 98.25 532 GLN A C 1
ATOM 4298 O O . GLN A 1 532 ? -12.948 18.588 3.619 1.00 98.25 532 GLN A O 1
ATOM 4303 N N . ILE A 1 533 ? -12.600 16.634 4.663 1.00 98.00 533 ILE A N 1
ATOM 4304 C CA . ILE A 1 533 ? -12.118 15.907 3.476 1.00 98.00 533 ILE A CA 1
ATOM 4305 C C . ILE A 1 533 ? -13.159 15.915 2.344 1.00 98.00 533 ILE A C 1
ATOM 4307 O O . ILE A 1 533 ? -12.810 15.928 1.156 1.00 98.00 533 ILE A O 1
ATOM 4311 N N . ARG A 1 534 ? -14.448 15.872 2.700 1.00 97.69 534 ARG A N 1
ATOM 4312 C CA . ARG A 1 534 ? -15.567 15.835 1.748 1.00 97.69 534 ARG A CA 1
ATOM 4313 C C . ARG A 1 534 ? -16.084 17.216 1.343 1.00 97.69 534 ARG A C 1
ATOM 4315 O O . ARG A 1 534 ? -16.928 17.259 0.452 1.00 97.69 534 ARG A O 1
ATOM 4322 N N . GLY A 1 535 ? -15.588 18.299 1.945 1.00 96.69 535 GLY A N 1
ATOM 4323 C CA . GLY A 1 535 ? -16.089 19.656 1.711 1.00 96.69 535 GLY A CA 1
ATOM 4324 C C . GLY A 1 535 ? -17.547 19.832 2.146 1.00 96.69 535 GLY A C 1
ATOM 4325 O O . GLY A 1 535 ? -18.302 20.538 1.485 1.00 96.69 535 GLY A O 1
ATOM 4326 N N . LEU A 1 536 ? -17.962 19.130 3.203 1.00 97.56 536 LEU A N 1
ATOM 4327 C CA . LEU A 1 536 ? -19.317 19.182 3.751 1.00 97.56 536 LEU A CA 1
ATOM 4328 C C . LEU A 1 536 ? -19.395 20.220 4.872 1.00 97.56 536 LEU A C 1
ATOM 4330 O O . LEU A 1 536 ? -18.426 20.425 5.594 1.00 97.56 536 LEU A O 1
ATOM 4334 N N . SER A 1 537 ? -20.556 20.847 5.039 1.00 96.12 537 SER A N 1
ATOM 4335 C CA . SER A 1 537 ? -20.811 21.855 6.073 1.00 96.12 537 SER A CA 1
ATOM 4336 C C . SER A 1 537 ? -21.328 21.240 7.380 1.00 96.12 537 SER A C 1
ATOM 4338 O O . SER A 1 537 ? -21.756 20.083 7.419 1.00 96.12 537 SER A O 1
ATOM 4340 N N . SER A 1 538 ? -21.412 22.043 8.449 1.00 94.56 538 SER A N 1
ATOM 4341 C CA . SER A 1 538 ? -22.057 21.608 9.697 1.00 94.56 538 SER A CA 1
ATOM 4342 C C . SER A 1 538 ? -23.529 21.228 9.499 1.00 94.56 538 SER A C 1
ATOM 4344 O O . SER A 1 538 ? -24.038 20.380 10.225 1.00 94.56 538 SER A O 1
ATOM 4346 N N . LYS A 1 539 ? -24.219 21.791 8.496 1.00 91.75 539 LYS A N 1
ATOM 4347 C CA . LYS A 1 539 ? -25.614 21.433 8.178 1.00 91.75 539 LYS A CA 1
ATOM 4348 C C . LYS A 1 539 ? -25.726 20.022 7.598 1.00 91.75 539 LYS A C 1
ATOM 4350 O O . LYS A 1 539 ? -26.695 19.321 7.874 1.00 91.75 539 LYS A O 1
ATOM 4355 N N . ASP A 1 540 ? -24.719 19.585 6.845 1.00 93.75 540 ASP A N 1
ATOM 4356 C CA . ASP A 1 540 ? -24.690 18.248 6.250 1.00 93.75 540 ASP A CA 1
ATOM 4357 C C . ASP A 1 540 ? -24.431 17.161 7.302 1.00 93.75 540 ASP A C 1
ATOM 4359 O O . ASP A 1 540 ? -24.892 16.029 7.157 1.00 93.75 540 ASP A O 1
ATOM 4363 N N . SER A 1 541 ? -23.727 17.495 8.388 1.00 95.69 541 SER A N 1
ATOM 4364 C CA . SER A 1 541 ? -23.308 16.538 9.422 1.00 95.69 541 SER A CA 1
ATOM 4365 C C . SER A 1 541 ? -24.461 15.721 10.025 1.00 95.69 541 SER A C 1
ATOM 4367 O O . SER A 1 541 ? -24.327 14.502 10.167 1.00 95.69 541 SER A O 1
ATOM 4369 N N . ALA A 1 542 ? -25.629 16.331 10.256 1.00 94.00 542 ALA A N 1
ATOM 4370 C CA . ALA A 1 542 ? -26.800 15.652 10.810 1.00 94.00 542 ALA A CA 1
ATOM 4371 C C . ALA A 1 542 ? -27.283 14.495 9.914 1.00 94.00 542 ALA A C 1
ATOM 4373 O O . ALA A 1 542 ? -27.655 13.437 10.419 1.00 94.00 542 ALA A O 1
ATOM 4374 N N . LYS A 1 543 ? -27.180 14.630 8.583 1.00 94.94 543 LYS A N 1
ATOM 4375 C CA . LYS A 1 543 ? -27.508 13.556 7.626 1.00 94.94 543 LYS A CA 1
ATOM 4376 C C . LYS A 1 543 ? -26.542 12.371 7.724 1.00 94.94 543 LYS A C 1
ATOM 4378 O O . LYS A 1 543 ? -26.910 11.236 7.426 1.00 94.94 543 LYS A O 1
ATOM 4383 N N . HIS A 1 544 ? -25.291 12.625 8.099 1.00 95.44 544 HIS A N 1
ATOM 4384 C CA . HIS A 1 544 ? -24.246 11.605 8.152 1.00 95.44 544 HIS A CA 1
ATOM 4385 C C . HIS A 1 544 ? -24.132 10.932 9.524 1.00 95.44 544 HIS A C 1
ATOM 4387 O O . HIS A 1 544 ? -23.837 9.731 9.572 1.00 95.44 544 HIS A O 1
ATOM 4393 N N . PHE A 1 545 ? -24.379 11.686 10.597 1.00 97.06 545 PHE A N 1
ATOM 4394 C CA . PHE A 1 545 ? -24.063 11.302 11.973 1.00 97.06 545 PHE A CA 1
ATOM 4395 C C . PHE A 1 545 ? -25.210 11.500 12.977 1.00 97.06 545 PHE A C 1
ATOM 4397 O O . PHE A 1 545 ? -25.061 11.118 14.131 1.00 97.06 545 PHE A O 1
ATOM 4404 N N . GLY A 1 546 ? -26.346 12.080 12.573 1.00 94.69 546 GLY A N 1
ATOM 4405 C CA . GLY A 1 546 ? -27.484 12.341 13.466 1.00 94.69 546 GLY A CA 1
ATOM 4406 C C . GLY A 1 546 ? -27.277 13.500 14.450 1.00 94.69 546 GLY A C 1
ATOM 4407 O O . GLY A 1 546 ? -28.131 13.735 15.298 1.00 94.69 546 GLY A O 1
ATOM 4408 N N . LYS A 1 547 ? -26.161 14.232 14.341 1.00 94.12 547 LYS A N 1
ATOM 4409 C CA . LYS A 1 547 ? -25.786 15.363 15.200 1.00 94.12 547 LYS A CA 1
ATOM 4410 C C . LYS A 1 547 ? -25.111 16.459 14.373 1.00 94.12 547 LYS A C 1
ATOM 4412 O O . LYS A 1 547 ? -24.442 16.148 13.390 1.00 94.12 547 LYS A O 1
ATOM 4417 N N . THR A 1 548 ? -25.272 17.716 14.790 1.00 96.50 548 THR A N 1
ATOM 4418 C CA . THR A 1 548 ? -24.543 18.865 14.234 1.00 96.50 548 THR A CA 1
ATOM 4419 C C . THR A 1 548 ? -23.090 18.853 14.705 1.00 96.50 548 THR A C 1
ATOM 4421 O O . THR A 1 548 ? -22.832 18.968 15.900 1.00 96.50 548 THR A O 1
ATOM 4424 N N . ILE A 1 549 ? -22.153 18.737 13.767 1.00 97.75 549 ILE A N 1
ATOM 4425 C CA . ILE A 1 549 ? -20.702 18.725 13.991 1.00 97.75 549 ILE A CA 1
ATOM 4426 C C . ILE A 1 549 ? -20.067 19.697 13.000 1.00 97.75 549 ILE A C 1
ATOM 4428 O O . ILE A 1 549 ? -20.396 19.666 11.813 1.00 97.75 549 ILE A O 1
ATOM 4432 N N . SER A 1 550 ? -19.166 20.555 13.473 1.00 97.94 550 SER A N 1
ATOM 4433 C CA . SER A 1 550 ? -18.408 21.451 12.600 1.00 97.94 550 SER A CA 1
ATOM 4434 C C . SER A 1 550 ? -17.288 20.694 11.878 1.00 97.94 550 SER A C 1
ATOM 4436 O O . SER A 1 550 ? -16.626 19.863 12.501 1.00 97.94 550 SER A O 1
ATOM 4438 N N . PRO A 1 551 ? -17.056 20.951 10.577 1.00 98.44 551 PRO A N 1
ATOM 4439 C CA . PRO A 1 551 ? -15.898 20.406 9.875 1.00 98.44 551 PRO A CA 1
ATOM 4440 C C . PRO A 1 551 ? -14.598 20.838 10.554 1.00 98.44 551 PRO A C 1
ATOM 4442 O O . PRO A 1 551 ? -14.494 21.974 11.022 1.00 98.44 551 PRO A O 1
ATOM 4445 N N . ALA A 1 552 ? -13.611 19.944 10.582 1.00 98.25 552 ALA A N 1
ATOM 4446 C CA . ALA A 1 552 ? -12.278 20.283 11.056 1.00 98.25 552 ALA A CA 1
ATOM 4447 C C . ALA A 1 552 ? -11.671 21.390 10.177 1.00 98.25 552 ALA A C 1
ATOM 4449 O O . ALA A 1 552 ? -11.925 21.457 8.970 1.00 98.25 552 ALA A O 1
ATOM 4450 N N . THR A 1 553 ? -10.844 22.246 10.769 1.00 97.19 553 THR A N 1
ATOM 4451 C CA . THR A 1 553 ? -9.920 23.090 10.003 1.00 97.19 553 THR A CA 1
ATOM 4452 C C . THR A 1 553 ? -8.779 22.236 9.455 1.00 97.19 553 THR A C 1
ATOM 4454 O O . THR A 1 553 ? -8.569 21.111 9.911 1.00 97.19 553 THR A O 1
ATOM 4457 N N . LEU A 1 554 ? -8.032 22.746 8.470 1.00 97.00 554 LEU A N 1
ATOM 4458 C CA . LEU A 1 554 ? -6.779 22.091 8.086 1.00 97.00 554 LEU A CA 1
ATOM 4459 C C . LEU A 1 554 ? -5.836 22.026 9.301 1.00 97.00 554 LEU A C 1
ATOM 4461 O O . LEU A 1 554 ? -5.890 22.924 10.145 1.00 97.00 554 LEU A O 1
ATOM 4465 N N . PRO A 1 555 ? -5.005 20.974 9.418 1.00 96.56 555 PRO A N 1
ATOM 4466 C CA . PRO A 1 555 ? -4.040 20.906 10.501 1.00 96.56 555 PRO A CA 1
ATOM 4467 C C . PRO A 1 555 ? -2.996 22.020 10.343 1.00 96.56 555 PRO A C 1
ATOM 4469 O O . PRO A 1 555 ? -2.530 22.268 9.229 1.00 96.56 555 PRO A O 1
ATOM 4472 N N . GLU A 1 556 ? -2.628 22.635 11.466 1.00 96.75 556 GLU A N 1
ATOM 4473 C CA . GLU A 1 556 ? -1.631 23.705 11.613 1.00 96.75 556 GLU A CA 1
ATOM 4474 C C . GLU A 1 556 ? -0.534 23.223 12.565 1.00 96.75 556 GLU A C 1
ATOM 4476 O O . GLU A 1 556 ? -0.862 22.660 13.612 1.00 96.75 556 GLU A O 1
ATOM 4481 N N . GLY A 1 557 ? 0.740 23.433 12.224 1.00 97.56 557 GLY A N 1
ATOM 4482 C CA . GLY A 1 557 ? 1.861 23.037 13.080 1.00 97.56 557 GLY A CA 1
ATOM 4483 C C . GLY A 1 557 ? 2.829 22.026 12.463 1.00 97.56 557 GLY A C 1
ATOM 4484 O O . GLY A 1 557 ? 2.986 21.970 11.246 1.00 97.56 557 GLY A O 1
ATOM 4485 N N . SER A 1 558 ? 3.525 21.256 13.305 1.00 98.50 558 SER A N 1
ATOM 4486 C CA . SER A 1 558 ? 4.635 20.376 12.906 1.00 98.50 558 SER A CA 1
ATOM 4487 C C . SER A 1 558 ? 4.559 18.968 13.497 1.00 98.50 558 SER A C 1
ATOM 4489 O O . SER A 1 558 ? 4.310 18.815 14.691 1.00 98.50 558 SER A O 1
ATOM 4491 N N . TRP A 1 559 ? 4.876 17.950 12.689 1.00 98.44 559 TRP A N 1
ATOM 4492 C CA . TRP A 1 559 ? 4.900 16.540 13.103 1.00 98.44 559 TRP A CA 1
ATOM 4493 C C . TRP A 1 559 ? 6.073 15.775 12.488 1.00 98.44 559 TRP A C 1
ATOM 4495 O O . TRP A 1 559 ? 6.353 15.910 11.293 1.00 98.44 559 TRP A O 1
ATOM 4505 N N . SER A 1 560 ? 6.712 14.917 13.286 1.00 97.94 560 SER A N 1
ATOM 4506 C CA . SER A 1 560 ? 7.759 13.993 12.853 1.00 97.94 560 SER A CA 1
ATOM 4507 C C . SER A 1 560 ? 7.217 12.570 12.686 1.00 97.94 560 SER A C 1
ATOM 4509 O O . SER A 1 560 ? 6.513 12.037 13.541 1.00 97.94 560 SER A O 1
ATOM 4511 N N . PHE A 1 561 ? 7.582 11.937 11.573 1.00 98.50 561 PHE A N 1
ATOM 4512 C CA . PHE A 1 561 ? 7.184 10.582 11.197 1.00 98.50 561 PHE A CA 1
ATOM 4513 C C . PHE A 1 561 ? 8.437 9.775 10.845 1.00 98.50 561 PHE A C 1
ATOM 4515 O O . PHE A 1 561 ? 8.727 9.464 9.683 1.00 98.50 561 PHE A O 1
ATOM 4522 N N . ASN A 1 562 ? 9.237 9.481 11.871 1.00 98.19 562 ASN A N 1
ATOM 4523 C CA . ASN A 1 562 ? 10.558 8.877 11.705 1.00 98.19 562 ASN A CA 1
ATOM 4524 C C . ASN A 1 562 ? 10.498 7.444 11.162 1.00 98.19 562 ASN A C 1
ATOM 4526 O O . ASN A 1 562 ? 11.418 7.038 10.452 1.00 98.19 562 ASN A O 1
ATOM 4530 N N . GLY A 1 563 ? 9.381 6.729 11.331 1.00 97.00 563 GLY A N 1
ATOM 4531 C CA . GLY A 1 563 ? 9.110 5.468 10.641 1.00 97.00 563 GLY A CA 1
ATOM 4532 C C . GLY A 1 563 ? 9.110 5.587 9.114 1.00 97.00 563 GLY A C 1
ATOM 4533 O O . GLY A 1 563 ? 9.273 4.589 8.417 1.00 97.00 563 GLY A O 1
ATOM 4534 N N . GLY A 1 564 ? 8.958 6.785 8.558 1.00 97.44 564 GLY A N 1
ATOM 4535 C CA . GLY A 1 564 ? 9.168 7.056 7.139 1.00 97.44 564 GLY A CA 1
ATOM 4536 C C . GLY A 1 564 ? 10.314 8.030 6.866 1.00 97.44 564 GLY A C 1
ATOM 4537 O O . GLY A 1 564 ? 10.418 8.485 5.734 1.00 97.44 564 GLY A O 1
ATOM 4538 N N . ALA A 1 565 ? 11.138 8.374 7.861 1.00 97.88 565 ALA A N 1
ATOM 4539 C CA . ALA A 1 565 ? 12.196 9.384 7.764 1.00 97.88 565 ALA A CA 1
ATOM 4540 C C . ALA A 1 565 ? 11.714 10.731 7.179 1.00 97.88 565 ALA A C 1
ATOM 4542 O O . ALA A 1 565 ? 12.373 11.307 6.308 1.00 97.88 565 ALA A O 1
ATOM 4543 N N . PHE A 1 566 ? 10.552 11.222 7.623 1.00 98.69 566 PHE A N 1
ATOM 4544 C CA . PHE A 1 566 ? 9.996 12.494 7.156 1.00 98.69 566 PHE A CA 1
ATOM 4545 C C . PHE A 1 566 ? 9.412 13.351 8.276 1.00 98.69 566 PHE A C 1
ATOM 4547 O O . PHE A 1 566 ? 9.116 12.868 9.369 1.00 98.69 566 PHE A O 1
ATOM 4554 N N . ALA A 1 567 ? 9.222 14.629 7.969 1.00 98.62 567 ALA A N 1
ATOM 4555 C CA . ALA A 1 567 ? 8.492 15.579 8.791 1.00 98.62 567 ALA A CA 1
ATOM 4556 C C . ALA A 1 567 ? 7.528 16.394 7.933 1.00 98.62 567 ALA A C 1
ATOM 4558 O O . ALA A 1 567 ? 7.714 16.549 6.721 1.00 98.62 567 ALA A O 1
ATOM 4559 N N . VAL A 1 568 ? 6.497 16.922 8.580 1.00 98.69 568 VAL A N 1
ATOM 4560 C CA . VAL A 1 568 ? 5.496 17.778 7.955 1.00 98.69 568 VAL A CA 1
ATOM 4561 C C . VAL A 1 568 ? 5.349 19.039 8.780 1.00 98.69 568 VAL A C 1
ATOM 4563 O O . VAL A 1 568 ? 5.167 18.953 9.990 1.00 98.69 568 VAL A O 1
ATOM 4566 N N . HIS A 1 569 ? 5.399 20.188 8.116 1.00 98.81 569 HIS A N 1
ATOM 4567 C CA . HIS A 1 569 ? 5.062 21.485 8.685 1.00 98.81 569 HIS A CA 1
ATOM 4568 C C . HIS A 1 569 ? 3.907 22.101 7.892 1.00 98.81 569 HIS A C 1
ATOM 4570 O O . HIS A 1 569 ? 3.866 21.998 6.665 1.00 98.81 569 HIS A O 1
ATOM 4576 N N . ARG A 1 570 ? 2.928 22.687 8.572 1.00 98.56 570 ARG A N 1
ATOM 4577 C CA . ARG A 1 570 ? 1.702 23.212 7.969 1.00 98.56 570 ARG A CA 1
ATOM 4578 C C . ARG A 1 570 ? 1.444 24.615 8.482 1.00 98.56 570 ARG A C 1
ATOM 4580 O O . ARG A 1 570 ? 1.477 24.829 9.691 1.00 98.56 570 ARG A O 1
ATOM 4587 N N . HIS A 1 571 ? 1.169 25.510 7.539 1.00 97.25 571 HIS A N 1
ATOM 4588 C CA . HIS A 1 571 ? 0.810 26.893 7.804 1.00 97.25 571 HIS A CA 1
ATOM 4589 C C . HIS A 1 571 ? -0.276 27.341 6.820 1.00 97.25 571 HIS A C 1
ATOM 4591 O O . HIS A 1 571 ? -0.056 27.407 5.600 1.00 97.25 571 HIS A O 1
ATOM 4597 N N . GLY A 1 572 ? -1.470 27.630 7.331 1.00 95.31 572 GLY A N 1
ATOM 4598 C CA . GLY A 1 572 ? -2.635 27.967 6.525 1.00 95.31 572 GLY A CA 1
ATOM 4599 C C . GLY A 1 572 ? -3.021 26.827 5.578 1.00 95.31 572 GLY A C 1
ATOM 4600 O O . GLY A 1 572 ? -3.277 25.687 5.964 1.00 95.31 572 GLY A O 1
ATOM 4601 N N . THR A 1 573 ? -3.068 27.126 4.278 1.00 95.31 573 THR A N 1
ATOM 4602 C CA . THR A 1 573 ? -3.422 26.122 3.258 1.00 95.31 573 THR A CA 1
ATOM 4603 C C . THR A 1 573 ? -2.224 25.332 2.727 1.00 95.31 573 THR A C 1
ATOM 4605 O O . THR A 1 573 ? -2.415 24.365 1.983 1.00 95.31 573 THR A O 1
ATOM 4608 N N . GLN A 1 574 ? -0.996 25.711 3.087 1.00 97.19 574 GLN A N 1
ATOM 4609 C CA . GLN A 1 574 ? 0.219 25.094 2.565 1.00 97.19 574 GLN A CA 1
ATOM 4610 C C . GLN A 1 574 ? 0.781 24.046 3.528 1.00 97.19 574 GLN A C 1
ATOM 4612 O O . GLN A 1 574 ? 0.668 24.146 4.750 1.00 97.19 574 GLN A O 1
ATOM 4617 N N . MET A 1 575 ? 1.422 23.038 2.946 1.00 98.31 575 MET A N 1
ATOM 4618 C CA . MET A 1 575 ? 2.146 21.993 3.653 1.00 98.31 575 MET A CA 1
ATOM 4619 C C . MET A 1 575 ? 3.567 21.914 3.106 1.00 98.31 575 MET A C 1
ATOM 4621 O O . MET A 1 575 ? 3.756 21.700 1.910 1.00 98.31 575 MET A O 1
ATOM 4625 N N . ALA A 1 576 ? 4.543 22.038 3.993 1.00 98.56 576 ALA A N 1
ATOM 4626 C CA . ALA A 1 576 ? 5.932 21.694 3.768 1.00 98.56 576 ALA A CA 1
ATOM 4627 C C . ALA A 1 576 ? 6.184 20.234 4.164 1.00 98.56 576 ALA A C 1
ATOM 4629 O O . ALA A 1 576 ? 5.971 19.836 5.309 1.00 98.56 576 ALA A O 1
ATOM 4630 N N . PHE A 1 577 ? 6.653 19.435 3.214 1.00 98.56 577 PHE A N 1
ATOM 4631 C CA . PHE A 1 577 ? 6.938 18.016 3.381 1.00 98.56 577 PHE A CA 1
ATOM 4632 C C . PHE A 1 577 ? 8.432 17.753 3.197 1.00 98.56 577 PHE A C 1
ATOM 4634 O O . PHE A 1 577 ? 8.949 17.929 2.095 1.00 98.56 577 PHE A O 1
ATOM 4641 N N . MET A 1 578 ? 9.112 17.317 4.257 1.00 98.69 578 MET A N 1
ATOM 4642 C CA . MET A 1 578 ? 10.560 17.082 4.299 1.00 98.69 578 MET A CA 1
ATOM 4643 C C . MET A 1 578 ? 10.836 15.582 4.369 1.00 98.69 578 MET A C 1
ATOM 4645 O O . MET A 1 578 ? 10.337 14.933 5.284 1.00 98.69 578 MET A O 1
ATOM 4649 N N . LYS A 1 579 ? 11.620 15.016 3.445 1.00 98.44 579 LYS A N 1
ATOM 4650 C CA . LYS A 1 579 ? 11.843 13.561 3.361 1.00 98.44 579 LYS A CA 1
ATOM 4651 C C . LYS A 1 579 ? 13.301 13.190 3.129 1.00 98.44 579 LYS A C 1
ATOM 4653 O O . LYS A 1 579 ? 13.932 13.650 2.181 1.00 98.44 579 LYS A O 1
ATOM 4658 N N . GLY A 1 580 ? 13.781 12.281 3.973 1.00 98.00 580 GLY A N 1
ATOM 4659 C CA . GLY A 1 580 ? 15.077 11.621 3.882 1.00 98.00 580 GLY A CA 1
ATOM 4660 C C . GLY A 1 580 ? 14.934 10.107 3.744 1.00 98.00 580 GLY A C 1
ATOM 4661 O O . GLY A 1 580 ? 13.848 9.571 3.516 1.00 98.00 580 GLY A O 1
ATOM 4662 N N . TYR A 1 581 ? 16.048 9.406 3.908 1.00 97.12 581 TYR A N 1
ATOM 4663 C CA . TYR A 1 581 ? 16.108 7.950 3.996 1.00 97.12 581 TYR A CA 1
ATOM 4664 C C . TYR A 1 581 ? 17.346 7.544 4.799 1.00 97.12 581 TYR A C 1
ATOM 4666 O O . TYR A 1 581 ? 18.244 8.357 5.025 1.00 97.12 581 TYR A O 1
ATOM 4674 N N . ASN A 1 582 ? 17.394 6.298 5.250 1.00 95.12 582 ASN A N 1
ATOM 4675 C CA . ASN A 1 582 ? 18.473 5.800 6.099 1.00 95.12 582 ASN A CA 1
ATOM 4676 C C . ASN A 1 582 ? 18.711 4.304 5.825 1.00 95.12 582 ASN A C 1
ATOM 4678 O O . ASN A 1 582 ? 18.479 3.821 4.711 1.00 95.12 582 ASN A O 1
ATOM 4682 N N . ASP A 1 583 ? 19.240 3.579 6.800 1.00 91.31 583 ASP A N 1
ATOM 4683 C CA . ASP A 1 583 ? 19.555 2.154 6.718 1.00 91.31 583 ASP A CA 1
ATOM 4684 C C . ASP A 1 583 ? 18.328 1.243 6.759 1.00 91.31 583 ASP A C 1
ATOM 4686 O O . ASP A 1 583 ? 18.351 0.143 6.201 1.00 91.31 583 ASP A O 1
ATOM 4690 N N . VAL A 1 584 ? 17.222 1.713 7.329 1.00 92.19 584 VAL A N 1
ATOM 4691 C CA . VAL A 1 584 ? 16.000 0.917 7.497 1.00 92.19 584 VAL A CA 1
ATOM 4692 C C . VAL A 1 584 ? 14.779 1.489 6.778 1.00 92.19 584 VAL A C 1
ATOM 4694 O O . VAL A 1 584 ? 13.821 0.751 6.558 1.00 92.19 584 VAL A O 1
ATOM 4697 N N . VAL A 1 585 ? 14.837 2.741 6.320 1.00 95.25 585 VAL A N 1
ATOM 4698 C CA . VAL A 1 585 ? 13.848 3.397 5.451 1.00 95.25 585 VAL A CA 1
ATOM 4699 C C . VAL A 1 585 ? 14.446 3.580 4.059 1.00 95.25 585 VAL A C 1
ATOM 4701 O O . VAL A 1 585 ? 15.502 4.193 3.914 1.00 95.25 585 VAL A O 1
ATOM 4704 N N . TRP A 1 586 ? 13.779 3.055 3.030 1.00 94.94 586 TRP A N 1
ATOM 4705 C CA . TRP A 1 586 ? 14.250 3.154 1.647 1.00 94.94 586 TRP A CA 1
ATOM 4706 C C . TRP A 1 586 ? 14.008 4.547 1.045 1.00 94.94 586 TRP A C 1
ATOM 4708 O O . TRP A 1 586 ? 13.046 5.232 1.392 1.00 94.94 586 TRP A O 1
ATOM 4718 N N . SER A 1 587 ? 14.865 4.959 0.108 1.00 95.25 587 SER A N 1
ATOM 4719 C CA . SER A 1 587 ? 14.768 6.243 -0.597 1.00 95.25 587 SER A CA 1
ATOM 4720 C C . SER A 1 587 ? 13.617 6.275 -1.599 1.00 95.25 587 SER A C 1
ATOM 4722 O O . SER A 1 587 ? 12.899 7.267 -1.700 1.00 95.25 587 SER A O 1
ATOM 4724 N N . SER A 1 588 ? 13.435 5.189 -2.339 1.00 95.25 588 SER A N 1
ATOM 4725 C CA . SER A 1 588 ? 12.371 4.998 -3.315 1.00 95.25 588 SER A CA 1
ATOM 4726 C C . SER A 1 588 ? 12.144 3.514 -3.564 1.00 95.25 588 SER A C 1
ATOM 4728 O O . SER A 1 588 ? 13.032 2.688 -3.346 1.00 95.25 588 SER A O 1
ATOM 4730 N N . GLU A 1 589 ? 10.945 3.180 -4.034 1.00 96.94 589 GLU A N 1
ATOM 4731 C CA . GLU A 1 589 ? 10.644 1.867 -4.592 1.00 96.94 589 GLU A CA 1
ATOM 4732 C C . GLU A 1 589 ? 10.594 1.983 -6.118 1.00 96.94 589 GLU A C 1
ATOM 4734 O O . GLU A 1 589 ? 9.815 2.773 -6.654 1.00 96.94 589 GLU A O 1
ATOM 4739 N N . ILE A 1 590 ? 11.418 1.196 -6.810 1.00 96.19 590 ILE A N 1
ATOM 4740 C CA . ILE A 1 590 ? 11.525 1.175 -8.274 1.00 96.19 590 ILE A CA 1
ATOM 4741 C C . ILE A 1 590 ? 11.303 -0.251 -8.760 1.00 96.19 590 ILE A C 1
ATOM 4743 O O . ILE A 1 590 ? 11.979 -1.157 -8.283 1.00 96.19 590 ILE A O 1
ATOM 4747 N N . TYR A 1 591 ? 10.384 -0.467 -9.705 1.00 94.62 591 TYR A N 1
ATOM 4748 C CA . TYR A 1 591 ? 10.141 -1.768 -10.355 1.00 94.62 591 TYR A CA 1
ATOM 4749 C C . TYR A 1 591 ? 10.516 -1.698 -11.845 1.00 94.62 591 TYR A C 1
ATOM 4751 O O . TYR A 1 591 ? 10.940 -0.658 -12.347 1.00 94.62 591 TYR A O 1
ATOM 4759 N N . THR A 1 592 ? 10.349 -2.796 -12.587 1.00 89.56 592 THR A N 1
ATOM 4760 C CA . THR A 1 592 ? 10.625 -2.864 -14.036 1.00 89.56 592 THR A CA 1
ATOM 4761 C C . THR A 1 592 ? 9.884 -1.796 -14.849 1.00 89.56 592 THR A C 1
ATOM 4763 O O . THR A 1 592 ? 10.437 -1.275 -15.816 1.00 89.56 592 THR A O 1
ATOM 4766 N N . HIS A 1 593 ? 8.651 -1.462 -14.455 1.00 92.44 593 HIS A N 1
ATOM 4767 C CA . HIS A 1 593 ? 7.769 -0.519 -15.152 1.00 92.44 593 HIS A CA 1
ATOM 4768 C C . HIS A 1 593 ? 7.150 0.514 -14.200 1.00 92.44 593 HIS A C 1
ATOM 4770 O O . HIS A 1 593 ? 6.054 1.004 -14.456 1.00 92.44 593 HIS A O 1
ATOM 4776 N N . ASP A 1 594 ? 7.823 0.847 -13.098 1.00 96.44 594 ASP A N 1
ATOM 4777 C CA . ASP A 1 594 ? 7.350 1.864 -12.156 1.00 96.44 594 ASP A CA 1
ATOM 4778 C C . ASP A 1 594 ? 8.532 2.638 -11.565 1.00 96.44 594 ASP A C 1
ATOM 4780 O O . ASP A 1 594 ? 9.531 2.030 -11.173 1.00 96.44 594 ASP A O 1
ATOM 4784 N N . ASN A 1 595 ? 8.394 3.967 -11.481 1.00 97.12 595 ASN A N 1
ATOM 4785 C CA . ASN A 1 595 ? 9.336 4.883 -10.825 1.00 97.12 595 ASN A CA 1
ATOM 4786 C C . ASN A 1 595 ? 10.793 4.791 -11.319 1.00 97.12 595 ASN A C 1
ATOM 4788 O O . ASN A 1 595 ? 11.739 4.909 -10.542 1.00 97.12 595 ASN A O 1
ATOM 4792 N N . ARG A 1 596 ? 11.001 4.564 -12.622 1.00 97.06 596 ARG A N 1
ATOM 4793 C CA . ARG A 1 596 ? 12.326 4.237 -13.184 1.00 97.06 596 ARG A CA 1
ATOM 4794 C C . ARG A 1 596 ? 13.421 5.278 -12.942 1.00 97.06 596 ARG A C 1
ATOM 4796 O O . ARG A 1 596 ? 14.588 4.895 -12.926 1.00 97.06 596 ARG A O 1
ATOM 4803 N N . TYR A 1 597 ? 13.047 6.533 -12.702 1.00 97.31 597 TYR A N 1
ATOM 4804 C CA . TYR A 1 597 ? 13.950 7.667 -12.472 1.00 97.31 597 TYR A CA 1
ATOM 4805 C C . TYR A 1 597 ? 13.908 8.196 -11.024 1.00 97.31 597 TYR A C 1
ATOM 4807 O O . TYR A 1 597 ? 14.483 9.235 -10.718 1.00 97.31 597 TYR A O 1
ATOM 4815 N N . GLY A 1 598 ? 13.247 7.489 -10.100 1.00 96.00 598 GLY A N 1
ATOM 4816 C CA . GLY A 1 598 ? 12.985 7.944 -8.728 1.00 96.00 598 GLY A CA 1
ATOM 4817 C C . GLY A 1 598 ? 14.175 7.924 -7.765 1.00 96.00 598 GLY A C 1
ATOM 4818 O O . GLY A 1 598 ? 13.967 7.768 -6.562 1.00 96.00 598 GLY A O 1
ATOM 4819 N N . ARG A 1 599 ? 15.423 8.030 -8.239 1.00 95.69 599 ARG A N 1
ATOM 4820 C CA . ARG A 1 599 ? 16.630 7.940 -7.392 1.00 95.69 599 ARG A CA 1
ATOM 4821 C C . ARG A 1 599 ? 16.617 8.970 -6.262 1.00 95.69 599 ARG A C 1
ATOM 4823 O O . ARG A 1 599 ? 16.826 8.610 -5.108 1.00 95.69 599 ARG A O 1
ATOM 4830 N N . TYR A 1 600 ? 16.297 10.219 -6.595 1.00 95.94 600 TYR A N 1
ATOM 4831 C CA . TYR A 1 600 ? 16.344 11.360 -5.678 1.00 95.94 600 TYR A CA 1
ATOM 4832 C C . TYR A 1 600 ? 14.995 11.683 -5.019 1.00 95.94 600 TYR A C 1
ATOM 4834 O O . TYR A 1 600 ? 14.789 12.799 -4.551 1.00 95.94 600 TYR A O 1
ATOM 4842 N N . GLN A 1 601 ? 14.055 10.729 -4.965 1.00 96.25 601 GLN A N 1
ATOM 4843 C CA . GLN A 1 601 ? 12.730 10.924 -4.347 1.00 96.25 601 GLN A CA 1
ATOM 4844 C C . GLN A 1 601 ? 12.804 11.292 -2.852 1.00 96.25 601 GLN A C 1
ATOM 4846 O O . GLN A 1 601 ? 11.871 11.895 -2.332 1.00 96.25 601 GLN A O 1
ATOM 4851 N N . SER A 1 602 ? 13.896 10.922 -2.171 1.00 97.12 602 SER A N 1
ATOM 4852 C CA . SER A 1 602 ? 14.101 11.157 -0.734 1.00 97.12 602 SER A CA 1
ATOM 4853 C C . SER A 1 602 ? 15.488 11.723 -0.403 1.00 97.12 602 SER A C 1
ATOM 4855 O O . SER A 1 602 ? 15.970 11.535 0.709 1.00 97.12 602 SER A O 1
ATOM 4857 N N . ASN A 1 603 ? 16.164 12.393 -1.342 1.00 96.19 603 ASN A N 1
ATOM 4858 C CA . ASN A 1 603 ? 17.508 12.967 -1.135 1.00 96.19 603 ASN A CA 1
ATOM 4859 C C . ASN A 1 603 ? 17.462 14.279 -0.318 1.00 96.19 603 ASN A C 1
ATOM 4861 O O . ASN A 1 603 ? 17.945 15.327 -0.749 1.00 96.19 603 ASN A O 1
ATOM 4865 N N . GLY A 1 604 ? 16.802 14.241 0.843 1.00 97.38 604 GLY A N 1
ATOM 4866 C CA . GLY A 1 604 ? 16.472 15.429 1.630 1.00 97.38 604 GLY A CA 1
ATOM 4867 C C . GLY A 1 604 ? 15.524 16.371 0.887 1.00 97.38 604 GLY A C 1
ATOM 4868 O O . GLY A 1 604 ? 15.701 17.583 0.949 1.00 97.38 604 GLY A O 1
ATOM 4869 N N . SER A 1 605 ? 14.564 15.821 0.137 1.00 97.50 605 SER A N 1
ATOM 4870 C CA . SER A 1 605 ? 13.590 16.601 -0.633 1.00 97.50 605 SER A CA 1
ATOM 4871 C C . SER A 1 605 ? 12.675 17.398 0.293 1.00 97.50 605 SER A C 1
ATOM 4873 O O . SER A 1 605 ? 12.227 16.867 1.315 1.00 97.50 605 SER A O 1
ATOM 4875 N N . VAL A 1 606 ? 12.336 18.623 -0.103 1.00 98.44 606 VAL A N 1
ATOM 4876 C CA . VAL A 1 606 ? 11.418 19.515 0.609 1.00 98.44 606 VAL A CA 1
ATOM 4877 C C . VAL A 1 606 ? 10.398 20.066 -0.377 1.00 98.44 606 VAL A C 1
ATOM 4879 O O . VAL A 1 606 ? 10.720 20.867 -1.249 1.00 98.44 606 VAL A O 1
ATOM 4882 N N . HIS A 1 607 ? 9.152 19.624 -0.238 1.00 96.69 607 HIS A N 1
ATOM 4883 C CA . HIS A 1 607 ? 8.041 20.050 -1.082 1.00 96.69 607 HIS A CA 1
ATOM 4884 C C . HIS A 1 607 ? 7.126 20.991 -0.306 1.00 96.69 607 HIS A C 1
ATOM 4886 O O . HIS A 1 607 ? 6.498 20.554 0.656 1.00 96.69 607 HIS A O 1
ATOM 4892 N N . VAL A 1 608 ? 7.001 22.245 -0.740 1.00 97.50 608 VAL A N 1
ATOM 4893 C CA . VAL A 1 608 ? 5.996 23.182 -0.216 1.00 97.50 608 VAL A CA 1
ATOM 4894 C C . VAL A 1 608 ? 4.828 23.225 -1.194 1.00 97.50 608 VAL A C 1
ATOM 4896 O O . VAL A 1 608 ? 5.002 23.529 -2.372 1.00 97.50 608 VAL A O 1
ATOM 4899 N N . MET A 1 609 ? 3.647 22.808 -0.739 1.00 93.81 609 MET A N 1
ATOM 4900 C CA . MET A 1 609 ? 2.502 22.538 -1.611 1.00 93.81 609 MET A CA 1
ATOM 4901 C C . MET A 1 609 ? 1.211 23.125 -1.034 1.00 93.81 609 MET A C 1
ATOM 4903 O O . MET A 1 609 ? 0.862 22.800 0.109 1.00 93.81 609 MET A O 1
ATOM 4907 N N . PRO A 1 610 ? 0.451 23.916 -1.812 1.00 95.06 610 PRO A N 1
ATOM 4908 C CA . PRO A 1 610 ? -0.887 24.347 -1.420 1.00 95.06 610 PRO A CA 1
ATOM 4909 C C . PRO A 1 610 ? -1.877 23.176 -1.344 1.00 95.06 610 PRO A C 1
ATOM 4911 O O . PRO A 1 610 ? -1.672 22.119 -1.947 1.00 95.06 610 PRO A O 1
ATOM 4914 N N . TYR A 1 611 ? -2.989 23.374 -0.632 1.00 95.75 611 TYR A N 1
ATOM 4915 C CA . TYR A 1 611 ? -4.076 22.399 -0.579 1.00 95.75 611 TYR A CA 1
ATOM 4916 C C . TYR A 1 611 ? -4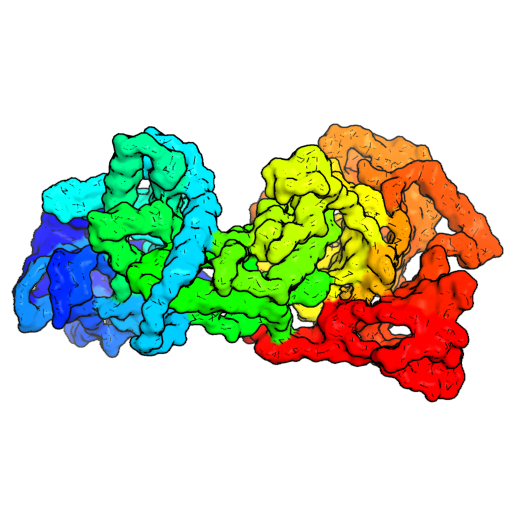.695 22.231 -1.973 1.00 95.75 611 TYR A C 1
ATOM 4918 O O . TYR A 1 611 ? -5.165 23.194 -2.578 1.00 95.75 611 TYR A O 1
ATOM 4926 N N . GLY A 1 612 ? -4.720 21.012 -2.508 1.00 94.38 612 GLY A N 1
ATOM 4927 C CA . GLY A 1 612 ? -5.340 20.731 -3.802 1.00 94.38 612 GLY A CA 1
ATOM 4928 C C . GLY A 1 612 ? -4.703 19.568 -4.551 1.00 94.38 612 GLY A C 1
ATOM 4929 O O . GLY A 1 612 ? -4.014 18.726 -3.978 1.00 94.38 612 GLY A O 1
ATOM 4930 N N . LYS A 1 613 ? -4.980 19.487 -5.855 1.00 92.50 613 LYS A N 1
ATOM 4931 C CA . LYS A 1 613 ? -4.342 18.487 -6.716 1.00 92.50 613 LYS A CA 1
ATOM 4932 C C . LYS A 1 613 ? -2.939 18.946 -7.093 1.00 92.50 613 LYS A C 1
ATOM 4934 O O . LYS A 1 613 ? -2.776 20.067 -7.559 1.00 92.50 613 LYS A O 1
ATOM 4939 N N . LEU A 1 614 ? -1.964 18.045 -7.010 1.00 89.75 614 LEU A N 1
ATOM 4940 C CA . LEU A 1 614 ? -0.558 18.332 -7.318 1.00 89.75 614 LEU A CA 1
ATOM 4941 C C . LEU A 1 614 ? -0.368 18.956 -8.711 1.00 89.75 614 LEU A C 1
ATOM 4943 O O . LEU A 1 614 ? 0.294 19.982 -8.845 1.00 89.75 614 LEU A O 1
ATOM 4947 N N . LYS A 1 615 ? -1.036 18.406 -9.733 1.00 91.44 615 LYS A N 1
ATOM 4948 C CA . LYS A 1 615 ? -0.952 18.907 -11.115 1.00 91.44 615 LYS A CA 1
ATOM 4949 C C . LYS A 1 615 ? -1.401 20.368 -11.273 1.00 91.44 615 LYS A C 1
ATOM 4951 O O . LYS A 1 615 ? -0.859 21.083 -12.111 1.00 91.44 615 LYS A O 1
ATOM 4956 N N . GLN A 1 616 ? -2.379 20.818 -10.482 1.00 90.94 616 GLN A N 1
ATOM 4957 C CA . GLN A 1 616 ? -2.852 22.211 -10.524 1.00 90.94 616 GLN A CA 1
ATOM 4958 C C . GLN A 1 616 ? -1.789 23.187 -10.010 1.00 90.94 616 GLN A C 1
ATOM 4960 O O . GLN A 1 616 ? -1.747 24.322 -10.468 1.00 90.94 616 GLN A O 1
ATOM 4965 N N . HIS A 1 617 ? -0.900 22.706 -9.140 1.00 91.69 617 HIS A N 1
ATOM 4966 C CA . HIS A 1 617 ? 0.175 23.464 -8.501 1.00 91.69 617 HIS A CA 1
ATOM 4967 C C . HIS A 1 617 ? 1.538 23.225 -9.167 1.00 91.69 617 HIS A C 1
ATOM 4969 O O . HIS A 1 617 ? 2.569 23.366 -8.522 1.00 91.69 617 HIS A O 1
ATOM 4975 N N . GLY A 1 618 ? 1.557 22.798 -10.436 1.00 93.56 618 GLY A N 1
ATOM 4976 C CA . GLY A 1 618 ? 2.779 22.661 -11.242 1.00 93.56 618 GLY A CA 1
ATOM 4977 C C . GLY A 1 618 ? 3.524 21.323 -11.128 1.00 93.56 618 GLY A C 1
ATOM 4978 O O . GLY A 1 618 ? 4.485 21.104 -11.863 1.00 93.56 618 GLY A O 1
ATOM 4979 N N . TYR A 1 619 ? 3.084 20.388 -10.281 1.00 94.44 619 TYR A N 1
ATOM 4980 C CA . TYR A 1 619 ? 3.690 19.053 -10.182 1.00 94.44 619 TYR A CA 1
ATOM 4981 C C . TYR A 1 619 ? 3.156 18.136 -11.288 1.00 94.44 619 TYR A C 1
ATOM 4983 O O . TYR A 1 619 ? 2.167 17.418 -11.109 1.00 94.44 619 TYR A O 1
ATOM 4991 N N . GLN A 1 620 ? 3.799 18.177 -12.453 1.00 94.44 620 GLN A N 1
ATOM 4992 C CA . GLN A 1 620 ? 3.420 17.408 -13.636 1.00 94.44 620 GLN A CA 1
ATOM 4993 C C . GLN A 1 620 ? 4.577 16.532 -14.116 1.00 94.44 620 GLN A C 1
ATOM 4995 O O . GLN A 1 620 ? 5.683 17.021 -14.283 1.00 94.44 620 GLN A O 1
ATOM 5000 N N . GLU A 1 621 ? 4.286 15.266 -14.430 1.00 96.81 621 GLU A N 1
ATOM 5001 C CA . GLU A 1 621 ? 5.286 14.305 -14.910 1.00 96.81 621 GLU A CA 1
ATOM 5002 C C . GLU A 1 621 ? 5.868 14.653 -16.290 1.00 96.81 621 GLU A C 1
ATOM 5004 O O . GLU A 1 621 ? 7.068 14.520 -16.516 1.00 96.81 621 GLU A O 1
ATOM 5009 N N . ASN A 1 622 ? 5.025 15.075 -17.237 1.00 97.25 622 ASN A N 1
ATOM 5010 C CA . ASN A 1 622 ? 5.469 15.347 -18.603 1.00 97.25 622 ASN A CA 1
ATOM 5011 C C . ASN A 1 622 ? 6.458 16.518 -18.625 1.00 97.25 622 ASN A C 1
ATOM 5013 O O . ASN A 1 622 ? 6.057 17.653 -18.368 1.00 97.25 622 ASN A O 1
ATOM 5017 N N . GLY A 1 623 ? 7.715 16.224 -18.971 1.00 97.38 623 GLY A N 1
ATOM 5018 C CA . GLY A 1 623 ? 8.830 17.174 -18.948 1.00 97.38 623 GLY A CA 1
ATOM 5019 C C . GLY A 1 623 ? 9.492 17.372 -17.578 1.00 97.38 623 GLY A C 1
ATOM 5020 O O . GLY A 1 623 ? 10.407 18.182 -17.484 1.00 97.38 623 GLY A O 1
ATOM 5021 N N . TRP A 1 624 ? 9.082 16.637 -16.537 1.00 97.94 624 TRP A N 1
ATOM 5022 C CA . TRP A 1 624 ? 9.687 16.730 -15.205 1.00 97.94 624 TRP A CA 1
ATOM 5023 C C . TRP A 1 624 ? 11.161 16.330 -15.224 1.00 97.94 624 TRP A C 1
ATOM 5025 O O . TRP A 1 624 ? 11.506 15.211 -15.607 1.00 97.94 624 TRP A O 1
ATOM 5035 N N . ASP A 1 625 ? 12.033 17.203 -14.753 1.00 97.75 625 ASP A N 1
ATOM 5036 C CA . ASP A 1 625 ? 13.435 16.898 -14.532 1.00 97.75 625 ASP A CA 1
ATOM 5037 C C . ASP A 1 625 ? 13.599 16.116 -13.223 1.00 97.75 625 ASP A C 1
ATOM 5039 O O . ASP A 1 625 ? 13.583 16.673 -12.123 1.00 97.75 625 ASP A O 1
ATOM 5043 N N . TRP A 1 626 ? 13.756 14.800 -13.351 1.00 97.81 626 TRP A N 1
ATOM 5044 C CA . TRP A 1 626 ? 13.879 13.865 -12.231 1.00 97.81 626 TRP A CA 1
ATOM 5045 C C . TRP A 1 626 ? 15.138 14.073 -11.376 1.00 97.81 626 TRP A C 1
ATOM 5047 O O . TRP A 1 626 ? 15.177 13.586 -10.243 1.00 97.81 626 TRP A O 1
ATOM 5057 N N . ALA A 1 627 ? 16.144 14.794 -11.887 1.00 96.38 627 ALA A N 1
ATOM 5058 C CA . ALA A 1 627 ? 17.323 15.167 -11.112 1.00 96.38 627 ALA A CA 1
ATOM 5059 C C . ALA A 1 627 ? 17.052 16.352 -10.162 1.00 96.38 627 ALA A C 1
ATOM 5061 O O . ALA A 1 627 ? 17.764 16.522 -9.176 1.00 96.38 627 ALA A O 1
ATOM 5062 N N . ARG A 1 628 ? 15.993 17.134 -10.420 1.00 97.25 628 ARG A N 1
ATOM 5063 C CA . ARG A 1 628 ? 15.673 18.393 -9.729 1.00 97.25 628 ARG A CA 1
ATOM 5064 C C . ARG A 1 628 ? 14.410 18.301 -8.877 1.00 97.25 628 ARG A C 1
ATOM 5066 O O . ARG A 1 628 ? 13.459 19.070 -9.029 1.00 97.25 628 ARG A O 1
ATOM 5073 N N . ASN A 1 629 ? 14.367 17.329 -7.969 1.00 96.00 629 ASN A N 1
ATOM 5074 C CA . ASN A 1 629 ? 13.281 17.278 -6.990 1.00 96.00 629 ASN A CA 1
ATOM 5075 C C . ASN A 1 629 ? 13.406 18.457 -6.005 1.00 96.00 629 ASN A C 1
ATOM 5077 O O . ASN A 1 629 ? 14.490 18.642 -5.450 1.00 96.00 629 ASN A O 1
ATOM 5081 N N . PRO A 1 630 ? 12.328 19.226 -5.744 1.00 97.75 630 PRO A N 1
ATOM 5082 C CA . PRO A 1 630 ? 12.346 20.345 -4.804 1.00 97.75 630 PRO A CA 1
ATOM 5083 C C . PRO A 1 630 ? 13.016 20.011 -3.468 1.00 97.75 630 PRO A C 1
ATOM 5085 O O . PRO A 1 630 ? 12.780 18.956 -2.874 1.00 97.75 630 PRO A O 1
ATOM 5088 N N . GLY A 1 631 ? 13.898 20.901 -3.026 1.00 97.75 631 GLY A N 1
ATOM 5089 C CA . GLY A 1 631 ? 14.709 20.783 -1.822 1.00 97.75 631 GLY A CA 1
ATOM 5090 C C . GLY A 1 631 ? 15.854 19.773 -1.893 1.00 97.75 631 GLY A C 1
ATOM 5091 O O . GLY A 1 631 ? 16.754 19.872 -1.067 1.00 97.75 631 GLY A O 1
ATOM 5092 N N . ALA A 1 632 ? 15.873 18.820 -2.829 1.00 97.88 632 ALA A N 1
ATOM 5093 C CA . ALA A 1 632 ? 16.903 17.784 -2.878 1.00 97.88 632 ALA A CA 1
ATOM 5094 C C . ALA A 1 632 ? 18.262 18.340 -3.335 1.00 97.88 632 ALA A C 1
ATOM 5096 O O . ALA A 1 632 ? 18.321 19.284 -4.125 1.00 97.88 632 ALA A O 1
ATOM 5097 N N . THR A 1 633 ? 19.341 17.716 -2.852 1.00 98.44 633 THR A N 1
ATOM 5098 C CA . THR A 1 633 ? 20.702 17.905 -3.384 1.00 98.44 633 THR A CA 1
ATOM 5099 C C . THR A 1 633 ? 21.104 16.642 -4.143 1.00 98.44 633 THR A C 1
ATOM 5101 O O . THR A 1 633 ? 20.972 15.531 -3.614 1.00 98.44 633 THR A O 1
ATOM 5104 N N . GLY A 1 634 ? 21.555 16.793 -5.386 1.00 95.81 634 GLY A N 1
ATOM 5105 C CA . GLY A 1 634 ? 21.864 15.680 -6.283 1.00 95.81 634 GLY A CA 1
ATOM 5106 C C . GLY A 1 634 ? 22.835 16.073 -7.392 1.00 95.81 634 GLY A C 1
ATOM 5107 O O . GLY A 1 634 ? 23.137 17.249 -7.572 1.00 95.81 634 GLY A O 1
ATOM 5108 N N . ILE A 1 635 ? 23.312 15.078 -8.137 1.00 95.56 635 ILE A N 1
ATOM 5109 C CA . ILE A 1 635 ? 24.147 15.282 -9.325 1.00 95.56 635 ILE A CA 1
ATOM 5110 C C . ILE A 1 635 ? 23.225 15.355 -10.546 1.00 95.56 635 ILE A C 1
ATOM 5112 O O . ILE A 1 635 ? 22.352 14.498 -10.732 1.00 95.56 635 ILE A O 1
ATOM 5116 N N . LYS A 1 636 ? 23.402 16.376 -11.385 1.00 94.81 636 LYS A N 1
ATOM 5117 C CA . LYS A 1 636 ? 22.561 16.638 -12.553 1.00 94.81 636 LYS A CA 1
ATOM 5118 C C . LYS A 1 636 ? 22.921 15.726 -13.730 1.00 94.81 636 LYS A C 1
ATOM 5120 O O . LYS A 1 636 ? 23.525 16.150 -14.705 1.00 94.81 636 LYS A O 1
ATOM 5125 N N . VAL A 1 637 ? 22.506 14.464 -13.644 1.00 91.50 637 VAL A N 1
ATOM 5126 C CA . VAL A 1 637 ? 22.734 13.448 -14.685 1.00 91.50 637 VAL A CA 1
ATOM 5127 C C . VAL A 1 637 ? 21.604 13.357 -15.716 1.00 91.50 637 VAL A C 1
ATOM 5129 O O . VAL A 1 637 ? 20.445 13.684 -15.436 1.00 91.50 637 VAL A O 1
ATOM 5132 N N . ASP A 1 638 ? 21.946 12.850 -16.900 1.00 91.56 638 ASP A N 1
ATOM 5133 C CA . ASP A 1 638 ? 20.992 12.484 -17.949 1.00 91.56 638 ASP A CA 1
ATOM 5134 C C . ASP A 1 638 ? 20.099 11.300 -17.539 1.00 91.56 638 ASP A C 1
ATOM 5136 O O . ASP A 1 638 ? 20.411 10.516 -16.637 1.00 91.56 638 ASP A O 1
ATOM 5140 N N . LEU A 1 639 ? 18.952 11.150 -18.211 1.00 93.75 639 LEU A N 1
ATOM 5141 C CA . LEU A 1 639 ? 17.947 10.145 -17.847 1.00 93.75 639 LEU A CA 1
ATOM 5142 C C . LEU A 1 639 ? 18.428 8.699 -17.970 1.00 93.75 639 LEU A C 1
ATOM 5144 O O . LEU A 1 639 ? 17.965 7.853 -17.208 1.00 93.75 639 LEU A O 1
ATOM 5148 N N . ASP A 1 640 ? 19.314 8.396 -18.913 1.00 92.56 640 ASP A N 1
ATOM 5149 C CA . ASP A 1 640 ? 19.887 7.061 -19.101 1.00 92.56 640 ASP A CA 1
ATOM 5150 C C . ASP A 1 640 ? 20.801 6.668 -17.930 1.00 92.56 640 ASP A C 1
ATOM 5152 O O . ASP A 1 640 ? 20.746 5.533 -17.449 1.00 92.56 640 ASP A O 1
ATOM 5156 N N . LYS A 1 641 ? 21.575 7.629 -17.413 1.00 92.00 641 LYS A N 1
ATOM 5157 C CA . LYS A 1 641 ? 22.379 7.483 -16.198 1.00 92.00 641 LYS A CA 1
ATOM 5158 C C . LYS A 1 641 ? 21.511 7.460 -14.947 1.00 92.00 641 LYS A C 1
ATOM 5160 O O . LYS A 1 641 ? 21.829 6.702 -14.030 1.00 92.00 641 LYS A O 1
ATOM 5165 N N . LEU A 1 642 ? 20.433 8.251 -14.895 1.00 94.00 642 LEU A N 1
ATOM 5166 C CA . LEU A 1 642 ? 19.517 8.325 -13.753 1.00 94.00 642 LEU A CA 1
ATOM 5167 C C . LEU A 1 642 ? 18.650 7.071 -13.610 1.00 94.00 642 LEU A C 1
ATOM 5169 O O . LEU A 1 642 ? 18.345 6.672 -12.479 1.00 94.00 642 LEU A O 1
ATOM 5173 N N . GLU A 1 643 ? 18.268 6.452 -14.735 1.00 95.25 643 GLU A N 1
ATOM 5174 C CA . GLU A 1 643 ? 17.459 5.237 -14.759 1.00 95.25 643 GLU A CA 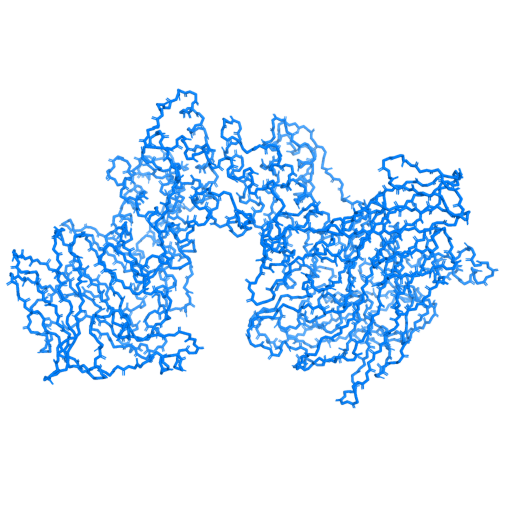1
ATOM 5175 C C . GLU A 1 643 ? 18.061 4.170 -13.839 1.00 95.25 643 GLU A C 1
ATOM 5177 O O . GLU A 1 643 ? 19.274 3.960 -13.786 1.00 95.25 643 GLU A O 1
ATOM 5182 N N . SER A 1 644 ? 17.208 3.463 -13.100 1.00 94.12 644 SER A N 1
ATOM 5183 C CA . SER A 1 644 ? 17.664 2.331 -12.299 1.00 94.12 644 SER A CA 1
ATOM 5184 C C . SER A 1 644 ? 18.430 1.315 -13.157 1.00 94.12 644 SER A C 1
ATOM 5186 O O . SER A 1 644 ? 17.918 0.795 -14.149 1.00 94.12 644 SER A O 1
ATOM 5188 N N . PHE A 1 645 ? 19.648 0.981 -12.731 1.00 91.31 645 PHE A N 1
ATOM 5189 C CA . PHE A 1 645 ? 20.531 0.045 -13.432 1.00 91.31 645 PHE A CA 1
ATOM 5190 C C . PHE A 1 645 ? 19.975 -1.389 -13.505 1.00 91.31 645 PHE A C 1
ATOM 5192 O O . PHE A 1 645 ? 20.408 -2.184 -14.338 1.00 91.31 645 PHE A O 1
ATOM 5199 N N . THR A 1 646 ? 19.032 -1.750 -12.627 1.00 88.06 646 THR A N 1
ATOM 5200 C CA . THR A 1 646 ? 18.406 -3.077 -12.611 1.00 88.06 646 THR A CA 1
ATOM 5201 C C . THR A 1 646 ? 17.048 -3.064 -13.305 1.00 88.06 646 THR A C 1
ATOM 5203 O O . THR A 1 646 ? 16.276 -2.107 -13.204 1.00 88.06 646 THR A O 1
ATOM 5206 N N . ARG A 1 647 ? 16.738 -4.157 -14.011 1.00 82.88 647 ARG A N 1
ATOM 5207 C CA . ARG A 1 647 ? 15.402 -4.409 -14.574 1.00 82.88 647 ARG A CA 1
ATOM 5208 C C . ARG A 1 647 ? 14.443 -5.015 -13.547 1.00 82.88 647 ARG A C 1
ATOM 5210 O O . ARG A 1 647 ? 13.242 -5.013 -13.799 1.00 82.88 647 ARG A O 1
ATOM 5217 N N . ASP A 1 648 ? 14.956 -5.495 -12.418 1.00 83.62 648 ASP A N 1
ATOM 5218 C CA . ASP A 1 648 ? 14.168 -5.987 -11.288 1.00 83.62 648 ASP A CA 1
ATOM 5219 C C . ASP A 1 648 ? 13.781 -4.836 -10.342 1.00 83.62 648 ASP A C 1
ATOM 5221 O O . ASP A 1 648 ? 13.932 -3.654 -10.664 1.00 83.62 648 ASP A O 1
ATOM 5225 N N . SER A 1 649 ? 13.256 -5.178 -9.167 1.00 89.38 649 SER A N 1
ATOM 5226 C CA . SER A 1 649 ? 12.933 -4.213 -8.121 1.00 89.38 649 SER A CA 1
ATOM 5227 C C . SER A 1 649 ? 14.187 -3.687 -7.411 1.00 89.38 649 SER A C 1
ATOM 5229 O O . SER A 1 649 ? 15.078 -4.457 -7.051 1.00 89.38 649 SER A O 1
ATOM 5231 N N . LEU A 1 650 ? 14.222 -2.384 -7.134 1.00 92.12 650 LEU A N 1
ATOM 5232 C CA . LEU A 1 650 ? 15.226 -1.720 -6.306 1.00 92.12 650 LEU A CA 1
ATOM 5233 C C . LEU A 1 650 ? 14.528 -0.900 -5.216 1.00 92.12 650 LEU A C 1
ATOM 5235 O O . LEU A 1 650 ? 13.711 -0.031 -5.510 1.00 92.12 650 LEU A O 1
ATOM 5239 N N . MET A 1 651 ? 14.889 -1.167 -3.963 1.00 92.19 651 MET A N 1
ATOM 5240 C CA . MET A 1 651 ? 14.599 -0.311 -2.811 1.00 92.19 651 MET A CA 1
ATOM 5241 C C . MET A 1 651 ? 15.940 0.076 -2.196 1.00 92.19 651 MET A C 1
ATOM 5243 O O . MET A 1 651 ? 16.618 -0.765 -1.600 1.00 92.19 651 MET A O 1
ATOM 5247 N N . MET A 1 652 ? 16.382 1.312 -2.426 1.00 89.88 652 MET A N 1
ATOM 5248 C CA . MET A 1 652 ? 17.710 1.750 -1.998 1.00 89.88 652 MET A CA 1
ATOM 5249 C C . MET A 1 652 ? 17.688 2.225 -0.545 1.00 89.88 652 MET A C 1
ATOM 5251 O O . MET A 1 652 ? 16.846 3.022 -0.161 1.00 89.88 652 MET A O 1
ATOM 5255 N N . TYR A 1 653 ? 18.664 1.771 0.235 1.00 91.81 653 TYR A N 1
ATOM 5256 C CA . TYR A 1 653 ? 18.914 2.198 1.611 1.00 91.81 653 TYR A CA 1
ATOM 5257 C C . TYR A 1 653 ? 20.356 2.686 1.731 1.00 91.81 653 TYR A C 1
ATOM 5259 O O . TYR A 1 653 ? 21.227 2.223 0.976 1.00 91.81 653 TYR A O 1
ATOM 5267 N N . SER A 1 654 ? 20.618 3.575 2.688 1.00 89.62 654 SER A N 1
ATOM 5268 C CA . SER A 1 654 ? 21.979 4.022 3.000 1.00 89.62 654 SER A CA 1
ATOM 5269 C C . SER A 1 654 ? 22.635 3.104 4.032 1.00 89.62 654 SER A C 1
ATOM 5271 O O . SER A 1 654 ? 21.948 2.497 4.834 1.00 89.62 654 SER A O 1
ATOM 5273 N N . LYS A 1 655 ? 23.962 2.962 4.022 1.00 84.62 655 LYS A N 1
ATOM 5274 C CA . LYS A 1 655 ? 24.680 2.264 5.111 1.00 84.62 655 LYS A CA 1
ATOM 5275 C C . LYS A 1 655 ? 25.172 3.215 6.201 1.00 84.62 655 LYS A C 1
ATOM 5277 O O . LYS A 1 655 ? 25.375 2.789 7.328 1.00 84.62 655 LYS A O 1
ATOM 5282 N N . GLU A 1 656 ? 25.388 4.472 5.834 1.00 89.00 656 GLU A N 1
ATOM 5283 C CA . GLU A 1 656 ? 26.018 5.498 6.675 1.00 89.00 656 GLU A CA 1
ATOM 5284 C C . GLU A 1 656 ? 25.126 6.734 6.832 1.00 89.00 656 GLU A C 1
ATOM 5286 O O . GLU A 1 656 ? 25.260 7.487 7.795 1.00 89.00 656 GLU A O 1
ATOM 5291 N N . GLY A 1 657 ? 24.210 6.950 5.885 1.00 91.50 657 GLY A N 1
ATOM 5292 C CA . GLY A 1 657 ? 23.267 8.053 5.913 1.00 91.50 657 GLY A CA 1
ATOM 5293 C C . GLY A 1 657 ? 22.251 7.910 7.038 1.00 91.50 657 GLY A C 1
ATOM 5294 O O . GLY A 1 657 ? 21.798 6.810 7.359 1.00 91.50 657 GLY A O 1
ATOM 5295 N N . LYS A 1 658 ? 21.876 9.049 7.615 1.00 95.56 658 LYS A N 1
ATOM 5296 C CA . LYS A 1 658 ? 20.934 9.152 8.733 1.00 95.56 658 LYS A CA 1
ATOM 5297 C C . LYS A 1 658 ? 19.874 10.184 8.412 1.00 95.56 658 LYS A C 1
ATOM 5299 O O . LYS A 1 658 ? 20.138 11.171 7.726 1.00 95.56 658 LYS A O 1
ATOM 5304 N N . SER A 1 659 ? 18.650 9.950 8.864 1.00 97.00 659 SER A N 1
ATOM 5305 C CA . SER A 1 659 ? 17.545 10.887 8.663 1.00 97.00 659 SER A CA 1
ATOM 5306 C C . SER A 1 659 ? 16.500 10.727 9.733 1.00 97.00 659 SER A C 1
ATOM 5308 O O . SER A 1 659 ? 15.996 9.623 9.927 1.00 97.00 659 SER A O 1
ATOM 5310 N N . ALA A 1 660 ? 16.163 11.839 10.369 1.00 97.19 660 ALA A N 1
ATOM 5311 C CA . ALA A 1 660 ? 15.080 11.925 11.329 1.00 97.19 660 ALA A CA 1
ATOM 5312 C C . ALA A 1 660 ? 14.704 13.383 11.577 1.00 97.19 660 ALA A C 1
ATOM 5314 O O . ALA A 1 660 ? 15.445 14.310 11.229 1.00 97.19 660 ALA A O 1
ATOM 5315 N N . ALA A 1 661 ? 13.577 13.556 12.250 1.00 98.25 661 ALA A N 1
ATOM 5316 C CA . ALA A 1 661 ? 13.114 14.821 12.773 1.00 98.25 661 ALA A CA 1
ATOM 5317 C C . ALA A 1 661 ? 12.646 14.699 14.221 1.00 98.25 661 ALA A C 1
ATOM 5319 O O . ALA A 1 661 ? 12.304 13.618 14.696 1.00 98.25 661 ALA A O 1
ATOM 5320 N N . THR A 1 662 ? 12.564 15.832 14.904 1.00 98.56 662 THR A N 1
ATOM 5321 C CA . THR A 1 662 ? 11.785 15.952 16.138 1.00 98.56 662 THR A CA 1
ATOM 5322 C C . THR A 1 662 ? 10.862 17.157 16.033 1.00 98.56 662 THR A C 1
ATOM 5324 O O . THR A 1 662 ? 11.160 18.105 15.297 1.00 98.56 662 THR A O 1
ATOM 5327 N N . SER A 1 663 ? 9.725 17.110 16.721 1.00 98.19 663 SER A N 1
ATOM 5328 C CA . SER A 1 663 ? 8.752 18.204 16.758 1.00 98.19 663 SER A CA 1
ATOM 5329 C C . SER A 1 663 ? 8.482 18.618 18.197 1.00 98.19 663 SER A C 1
ATOM 5331 O O . SER A 1 663 ? 8.510 17.764 19.074 1.00 98.19 663 SER A O 1
ATOM 5333 N N . LEU A 1 664 ? 8.275 19.914 18.431 1.00 98.12 664 LEU A N 1
ATOM 5334 C CA . LEU A 1 664 ? 8.042 20.492 19.760 1.00 98.12 664 LEU A CA 1
ATOM 5335 C C . LEU A 1 664 ? 6.682 21.192 19.804 1.00 98.12 664 LEU A C 1
ATOM 5337 O O . LEU A 1 664 ? 6.404 22.010 18.918 1.00 98.12 664 LEU A O 1
ATOM 5341 N N . ASP A 1 665 ? 5.856 20.885 20.814 1.00 96.62 665 ASP A N 1
ATOM 5342 C CA . ASP A 1 665 ? 4.507 21.440 21.030 1.00 96.62 665 ASP A CA 1
ATOM 5343 C C . ASP A 1 665 ? 3.582 21.305 19.795 1.00 96.62 665 ASP A C 1
ATOM 5345 O O . ASP A 1 665 ? 2.615 22.051 19.640 1.00 96.62 665 ASP A O 1
ATOM 5349 N N . GLN A 1 666 ? 3.902 20.385 18.875 1.00 96.31 666 GLN A N 1
ATOM 5350 C CA . GLN A 1 666 ? 3.315 20.298 17.529 1.00 96.31 666 GLN A CA 1
ATOM 5351 C C . GLN A 1 666 ? 3.349 21.621 16.743 1.00 96.31 666 GLN A C 1
ATOM 5353 O O . GLN A 1 666 ? 2.493 21.868 15.905 1.00 96.31 666 GLN A O 1
ATOM 5358 N N . LYS A 1 667 ? 4.335 22.490 16.979 1.00 97.38 667 LYS A N 1
ATOM 5359 C CA . LYS A 1 667 ? 4.468 23.795 16.304 1.00 97.38 667 LYS A CA 1
ATOM 5360 C C . LYS A 1 667 ? 5.723 23.887 15.464 1.00 97.38 667 LYS A C 1
ATOM 5362 O O . LYS A 1 667 ? 5.678 24.376 14.338 1.00 97.38 667 LYS A O 1
ATOM 5367 N N . HIS A 1 668 ? 6.818 23.346 15.977 1.00 97.94 668 HIS A N 1
ATOM 5368 C CA . HIS A 1 668 ? 8.139 23.480 15.377 1.00 97.94 668 HIS A CA 1
ATOM 5369 C C . HIS A 1 668 ? 8.707 22.114 15.009 1.00 97.94 668 HIS A C 1
ATOM 5371 O O . HIS A 1 668 ? 8.402 21.128 15.683 1.00 97.94 668 HIS A O 1
ATOM 5377 N N . THR A 1 669 ? 9.548 22.035 13.979 1.00 98.44 669 THR A N 1
ATOM 5378 C CA . THR A 1 669 ? 10.323 20.820 13.694 1.00 98.44 669 THR A CA 1
ATOM 5379 C C . THR A 1 669 ? 11.730 21.141 13.210 1.00 98.44 669 THR A C 1
ATOM 5381 O O . THR A 1 669 ? 11.934 22.127 12.510 1.00 98.44 669 THR A O 1
ATOM 5384 N N . ILE A 1 670 ? 12.693 20.299 13.586 1.00 98.56 670 ILE A N 1
ATOM 5385 C CA . ILE A 1 670 ? 14.008 20.212 12.946 1.00 98.56 670 ILE A CA 1
ATOM 5386 C C . ILE A 1 670 ? 14.080 18.859 12.244 1.00 98.56 670 ILE A C 1
ATOM 5388 O O . ILE A 1 670 ? 13.875 17.820 12.875 1.00 98.56 670 ILE A O 1
ATOM 5392 N N . PHE A 1 671 ? 14.351 18.874 10.944 1.00 98.75 671 PHE A N 1
ATOM 5393 C CA . PHE A 1 671 ? 14.602 17.696 10.121 1.00 98.75 671 PHE A CA 1
ATOM 5394 C C . PHE A 1 671 ? 16.037 17.744 9.604 1.00 98.75 671 PHE A C 1
ATOM 5396 O O . PHE A 1 671 ? 16.472 18.787 9.121 1.00 98.75 671 PHE A O 1
ATOM 5403 N N . SER A 1 672 ? 16.749 16.614 9.643 1.00 98.44 672 SER A N 1
ATOM 5404 C CA . SER A 1 672 ? 18.098 16.532 9.068 1.00 98.44 672 SER A CA 1
ATOM 5405 C C . SER A 1 672 ? 18.314 15.245 8.296 1.00 98.44 672 SER A C 1
ATOM 5407 O O . SER A 1 672 ? 17.793 14.190 8.661 1.00 98.44 672 SER A O 1
ATOM 5409 N N . HIS A 1 673 ? 19.120 15.342 7.243 1.00 98.31 673 HIS A N 1
ATOM 5410 C CA . HIS A 1 673 ? 19.468 14.262 6.331 1.00 98.31 673 HIS A CA 1
ATOM 5411 C C . HIS A 1 673 ? 20.976 14.271 6.073 1.00 98.31 673 HIS A C 1
ATOM 5413 O O . HIS A 1 673 ? 21.491 15.221 5.491 1.00 98.31 673 HIS A O 1
ATOM 5419 N N . LYS A 1 674 ? 21.667 13.202 6.476 1.00 97.75 674 LYS A N 1
ATOM 5420 C CA . LYS A 1 674 ? 23.035 12.889 6.049 1.00 97.75 674 LYS A CA 1
ATOM 5421 C C . LYS A 1 674 ? 22.960 11.973 4.840 1.00 97.75 674 LYS A C 1
ATOM 5423 O O . LYS A 1 674 ? 22.578 10.807 4.968 1.00 97.75 674 LYS A O 1
ATOM 5428 N N . HIS A 1 675 ? 23.304 12.504 3.676 1.00 96.81 675 HIS A N 1
ATOM 5429 C CA . HIS A 1 675 ? 23.368 11.758 2.433 1.00 96.81 675 HIS A CA 1
ATOM 5430 C C . HIS A 1 675 ? 24.745 11.126 2.256 1.00 96.81 675 HIS A C 1
ATOM 5432 O O . HIS A 1 675 ? 25.778 11.792 2.326 1.00 96.81 675 HIS A O 1
ATOM 5438 N N . VAL A 1 676 ? 24.730 9.829 1.969 1.00 94.69 676 VAL A N 1
ATOM 5439 C CA . VAL A 1 676 ? 25.887 9.067 1.509 1.00 94.69 676 VAL A CA 1
ATOM 5440 C C . VAL A 1 676 ? 25.404 8.204 0.360 1.00 94.69 676 VAL A C 1
ATOM 5442 O O . VAL A 1 676 ? 24.592 7.290 0.570 1.00 94.69 676 VAL A O 1
ATOM 5445 N N . GLU A 1 677 ? 25.858 8.517 -0.850 1.00 91.88 677 GLU A N 1
ATOM 5446 C CA . GLU A 1 677 ? 25.454 7.769 -2.030 1.00 91.88 677 GLU A CA 1
ATOM 5447 C C . GLU A 1 677 ? 26.123 6.384 -2.044 1.00 91.88 677 GLU A C 1
ATOM 5449 O O . GLU A 1 677 ? 27.298 6.195 -1.715 1.00 91.88 677 GLU A O 1
ATOM 5454 N N . ARG A 1 678 ? 25.328 5.357 -2.356 1.00 90.50 678 ARG A N 1
ATOM 5455 C CA . ARG A 1 678 ? 25.769 3.963 -2.300 1.00 90.50 678 ARG A CA 1
ATOM 5456 C C . ARG A 1 678 ? 26.432 3.567 -3.612 1.00 90.50 678 ARG A C 1
ATOM 5458 O O . ARG A 1 678 ? 25.921 3.862 -4.684 1.00 90.50 678 ARG A O 1
ATOM 5465 N N . LYS A 1 679 ? 27.503 2.775 -3.523 1.00 90.44 679 LYS A N 1
ATOM 5466 C CA . LYS A 1 679 ? 28.177 2.205 -4.695 1.00 90.44 679 LYS A CA 1
ATOM 5467 C C . LYS A 1 679 ? 27.255 1.261 -5.482 1.00 90.44 679 LYS A C 1
ATOM 5469 O O . LYS A 1 679 ? 27.055 0.111 -5.085 1.00 90.44 679 LYS A O 1
ATOM 5474 N N . TYR A 1 680 ? 26.762 1.747 -6.615 1.00 90.56 680 TYR A N 1
ATOM 5475 C CA . TYR A 1 680 ? 26.013 1.022 -7.642 1.00 90.56 680 TYR A CA 1
ATOM 5476 C C . TYR A 1 680 ? 26.449 1.501 -9.037 1.00 90.56 680 TYR A C 1
ATOM 5478 O O . TYR A 1 680 ? 27.090 2.547 -9.140 1.00 90.56 680 TYR A O 1
ATOM 5486 N N . PRO A 1 681 ? 26.128 0.768 -10.121 1.00 90.81 681 PRO A N 1
ATOM 5487 C CA . PRO A 1 681 ? 26.330 1.283 -11.474 1.00 90.81 681 PRO A CA 1
ATOM 5488 C C . PRO A 1 681 ? 25.603 2.621 -11.668 1.00 90.81 681 PRO A C 1
ATOM 5490 O O . PRO A 1 681 ? 24.422 2.710 -11.337 1.00 90.81 681 PRO A O 1
ATOM 5493 N N . ASN A 1 682 ? 26.300 3.618 -12.223 1.00 87.81 682 ASN A N 1
ATOM 5494 C CA . ASN A 1 682 ? 25.833 4.996 -12.458 1.00 87.81 682 ASN A CA 1
ATOM 5495 C C . ASN A 1 682 ? 25.577 5.843 -11.193 1.00 87.81 682 ASN A C 1
ATOM 5497 O O . ASN A 1 682 ? 24.854 6.834 -11.272 1.00 87.81 682 ASN A O 1
ATOM 5501 N N . PHE A 1 683 ? 26.119 5.454 -10.035 1.00 91.19 683 PHE A N 1
ATOM 5502 C CA . PHE A 1 683 ? 26.051 6.214 -8.778 1.00 91.19 683 PHE A CA 1
ATOM 5503 C C . PHE A 1 683 ? 27.455 6.663 -8.376 1.00 91.19 683 PHE A C 1
ATOM 5505 O O . PHE A 1 683 ? 28.411 5.911 -8.595 1.00 91.19 683 PHE A O 1
ATOM 5512 N N . ASP A 1 684 ? 27.569 7.824 -7.731 1.00 91.94 684 ASP A N 1
ATOM 5513 C CA . ASP A 1 684 ? 28.833 8.331 -7.219 1.00 91.94 684 ASP A CA 1
ATOM 5514 C C . ASP A 1 684 ? 29.032 7.949 -5.743 1.00 91.94 684 ASP A C 1
ATOM 5516 O O . ASP A 1 684 ? 28.494 8.596 -4.851 1.00 91.94 684 ASP A O 1
ATOM 5520 N N . PRO A 1 685 ? 29.852 6.935 -5.405 1.00 91.94 685 PRO A N 1
ATOM 5521 C CA . PRO A 1 685 ? 30.051 6.541 -4.011 1.00 91.94 685 PRO A CA 1
ATOM 5522 C C . PRO A 1 685 ? 30.795 7.582 -3.159 1.00 91.94 685 PRO A C 1
ATOM 5524 O O . PRO A 1 685 ? 30.922 7.381 -1.948 1.00 91.94 685 PRO A O 1
ATOM 5527 N N . THR A 1 686 ? 31.316 8.656 -3.751 1.00 93.81 686 THR A N 1
ATOM 5528 C CA . THR A 1 686 ? 31.959 9.794 -3.080 1.00 93.81 686 THR A CA 1
ATOM 5529 C C . THR A 1 686 ? 30.982 10.932 -2.799 1.00 93.81 686 THR A C 1
ATOM 5531 O O . THR A 1 686 ? 31.289 11.775 -1.962 1.00 93.81 686 THR A O 1
ATOM 5534 N N . PHE A 1 687 ? 29.783 10.916 -3.396 1.00 95.62 687 PHE A N 1
ATOM 5535 C CA . PHE A 1 687 ? 28.798 11.969 -3.193 1.00 95.62 687 PHE A CA 1
ATOM 5536 C C . PHE A 1 687 ? 28.266 11.991 -1.754 1.00 95.62 687 PHE A C 1
ATOM 5538 O O . PHE A 1 687 ? 27.768 10.990 -1.216 1.00 95.62 687 PHE A O 1
ATOM 5545 N N . ARG A 1 688 ? 28.426 13.143 -1.103 1.00 96.25 688 ARG A N 1
ATOM 5546 C CA . ARG A 1 688 ? 27.991 13.449 0.263 1.00 96.25 688 ARG A CA 1
ATOM 5547 C C . ARG A 1 688 ? 27.241 14.773 0.268 1.00 96.25 688 ARG A C 1
ATOM 5549 O O . ARG A 1 688 ? 27.582 15.675 -0.492 1.00 96.25 688 ARG A O 1
ATOM 5556 N N . ALA A 1 689 ? 26.240 14.878 1.136 1.00 97.62 689 ALA A N 1
ATOM 5557 C CA . ALA A 1 689 ? 25.561 16.134 1.437 1.00 97.62 689 ALA A CA 1
ATOM 5558 C C . ALA A 1 689 ? 24.834 16.019 2.779 1.00 97.62 689 ALA A C 1
ATOM 5560 O O . ALA A 1 689 ? 24.054 15.088 2.985 1.00 97.62 689 ALA A O 1
ATOM 5561 N N . ASN A 1 690 ? 25.041 16.975 3.675 1.00 98.12 690 ASN A N 1
ATOM 5562 C CA . ASN A 1 690 ? 24.229 17.123 4.875 1.00 98.12 690 ASN A CA 1
ATOM 5563 C C . ASN A 1 690 ? 23.215 18.242 4.651 1.00 98.12 690 ASN A C 1
ATOM 5565 O O . ASN A 1 690 ? 23.536 19.272 4.062 1.00 98.12 690 ASN A O 1
ATOM 5569 N N . LYS A 1 691 ? 21.977 18.025 5.091 1.00 98.31 691 LYS A N 1
ATOM 5570 C CA . LYS A 1 691 ? 20.868 18.967 4.915 1.00 98.31 691 LYS A CA 1
ATOM 5571 C C . LYS A 1 691 ? 20.104 19.089 6.219 1.00 98.31 691 LYS A C 1
ATOM 5573 O O . LYS A 1 691 ? 19.809 18.064 6.836 1.00 98.31 691 LYS A O 1
ATOM 5578 N N . HIS A 1 692 ? 19.745 20.312 6.594 1.00 98.56 692 HIS A N 1
ATOM 5579 C CA . HIS A 1 692 ? 18.998 20.608 7.812 1.00 98.56 692 HIS A CA 1
ATOM 5580 C C . HIS A 1 692 ? 17.876 21.606 7.512 1.00 98.56 692 HIS A C 1
ATOM 5582 O O . HIS A 1 692 ? 18.036 22.519 6.702 1.00 98.56 692 HIS A O 1
ATOM 5588 N N . VAL A 1 693 ? 16.720 21.397 8.138 1.00 98.75 693 VAL A N 1
ATOM 5589 C CA . VAL A 1 693 ? 15.520 22.214 7.944 1.00 98.75 693 VAL A CA 1
ATOM 5590 C C . VAL A 1 693 ? 14.870 22.476 9.289 1.00 98.75 693 VAL A C 1
ATOM 5592 O O . VAL A 1 693 ? 14.311 21.553 9.885 1.00 98.75 693 VAL A O 1
ATOM 5595 N N . LEU A 1 694 ? 14.921 23.721 9.760 1.00 98.75 694 LEU A N 1
ATOM 5596 C CA . LEU A 1 694 ? 14.151 24.158 10.924 1.00 98.75 694 LEU A CA 1
ATOM 5597 C C . LEU A 1 694 ? 12.893 24.877 10.437 1.00 98.75 694 LEU A C 1
ATOM 5599 O O . LEU A 1 694 ? 12.989 25.918 9.794 1.00 98.75 694 LEU A O 1
ATOM 5603 N N . ALA A 1 695 ? 11.721 24.326 10.742 1.00 98.44 695 ALA A N 1
ATOM 5604 C CA . ALA A 1 695 ? 10.434 24.901 10.371 1.00 98.44 695 ALA A CA 1
ATOM 5605 C C . ALA A 1 695 ? 9.696 25.456 11.596 1.00 98.44 695 ALA A C 1
ATOM 5607 O O . ALA A 1 695 ? 9.574 24.785 12.629 1.00 98.44 695 ALA A O 1
ATOM 5608 N N . THR A 1 696 ? 9.207 26.688 11.473 1.00 96.88 696 THR A N 1
ATOM 5609 C CA . THR A 1 696 ? 8.447 27.398 12.502 1.00 96.88 696 THR A CA 1
ATOM 5610 C C . THR A 1 696 ? 7.568 28.471 11.868 1.00 96.88 696 THR A C 1
ATOM 5612 O O . THR A 1 696 ? 7.991 29.139 10.930 1.00 96.88 696 THR A O 1
ATOM 5615 N N . GLU A 1 697 ? 6.373 28.683 12.421 1.00 95.00 697 GLU A N 1
ATOM 5616 C CA . GLU A 1 697 ? 5.422 29.694 11.934 1.00 95.00 697 GLU A CA 1
ATOM 5617 C C . GLU A 1 697 ? 5.104 29.503 10.442 1.00 95.00 697 GLU A C 1
ATOM 5619 O O . GLU A 1 697 ? 4.501 28.500 10.086 1.00 95.00 697 GLU A O 1
ATOM 5624 N N . ASN A 1 698 ? 5.488 30.443 9.577 1.00 96.38 698 ASN A N 1
ATOM 5625 C CA . ASN A 1 698 ? 5.371 30.329 8.126 1.00 96.38 698 ASN A CA 1
ATOM 5626 C C . ASN A 1 698 ? 6.734 30.187 7.431 1.00 96.38 698 ASN A C 1
ATOM 5628 O O . ASN A 1 698 ? 6.817 30.378 6.220 1.00 96.38 698 ASN A O 1
ATOM 5632 N N . MET A 1 699 ? 7.806 29.894 8.169 1.00 96.31 699 MET A N 1
ATOM 5633 C CA . MET A 1 699 ? 9.174 29.877 7.656 1.00 96.31 699 MET A CA 1
ATOM 5634 C C . MET A 1 699 ? 9.826 28.502 7.781 1.00 96.31 699 MET A C 1
ATOM 5636 O O . MET A 1 699 ? 9.665 27.792 8.775 1.00 96.31 699 MET A O 1
ATOM 5640 N N . LEU A 1 700 ? 10.632 28.158 6.779 1.00 98.62 700 LEU A N 1
ATOM 5641 C CA . LEU A 1 700 ? 11.607 27.079 6.849 1.00 98.62 700 LEU A CA 1
ATOM 5642 C C . LEU A 1 700 ? 12.992 27.676 6.638 1.00 98.62 700 LEU A C 1
ATOM 5644 O O . LEU A 1 700 ? 13.261 28.300 5.611 1.00 98.62 700 LEU A O 1
ATOM 5648 N N . TYR A 1 701 ? 13.878 27.446 7.591 1.00 98.50 701 TYR A N 1
ATOM 5649 C CA . TYR A 1 701 ? 15.283 27.784 7.480 1.00 98.50 701 TYR A CA 1
ATOM 5650 C C . TYR A 1 701 ? 16.048 26.586 6.929 1.00 98.50 701 TYR A C 1
ATOM 5652 O O . TYR A 1 701 ? 16.112 25.533 7.568 1.00 98.50 701 TYR A O 1
ATOM 5660 N N . MET A 1 702 ? 16.552 26.744 5.706 1.00 98.62 702 MET A N 1
ATOM 5661 C CA . MET A 1 702 ? 17.130 25.687 4.888 1.00 98.62 702 MET A CA 1
ATOM 5662 C C . MET A 1 702 ? 18.645 25.833 4.863 1.00 98.62 702 MET A C 1
ATOM 5664 O O . MET A 1 702 ? 19.170 26.798 4.305 1.00 98.62 702 MET A O 1
ATOM 5668 N N . THR A 1 703 ? 19.350 24.841 5.398 1.00 98.62 703 THR A N 1
ATOM 5669 C CA . THR A 1 703 ? 20.812 24.810 5.361 1.00 98.62 703 THR A CA 1
ATOM 5670 C C . THR A 1 703 ? 21.318 23.499 4.775 1.00 98.62 703 THR A C 1
ATOM 5672 O O . THR A 1 703 ? 20.644 22.457 4.791 1.00 98.62 703 THR A O 1
ATOM 5675 N N . GLY A 1 704 ? 22.509 23.555 4.196 1.00 98.19 704 GLY A N 1
ATOM 5676 C CA . GLY A 1 704 ? 23.228 22.380 3.740 1.00 98.19 704 GLY A CA 1
ATOM 5677 C C . GLY A 1 704 ? 24.721 22.604 3.815 1.00 98.19 704 GLY A C 1
ATOM 5678 O O . GLY A 1 704 ? 25.201 23.720 3.647 1.00 98.19 704 GLY A O 1
ATOM 5679 N N . ASN A 1 705 ? 25.455 21.544 4.106 1.00 97.81 705 ASN A N 1
ATOM 5680 C CA . ASN A 1 705 ? 26.897 21.587 4.282 1.00 97.81 705 ASN A CA 1
ATOM 5681 C C . ASN A 1 705 ? 27.526 20.251 3.886 1.00 97.81 705 ASN A C 1
ATOM 5683 O O . ASN A 1 705 ? 26.836 19.246 3.696 1.00 97.81 705 ASN A O 1
ATOM 5687 N N . HIS A 1 706 ? 28.856 20.240 3.776 1.00 96.75 706 HIS A N 1
ATOM 5688 C CA . HIS A 1 706 ? 29.618 19.049 3.397 1.00 96.75 706 HIS A CA 1
ATOM 5689 C C . HIS A 1 706 ? 29.153 18.452 2.054 1.00 96.75 706 HIS A C 1
ATOM 5691 O O . HIS A 1 706 ? 29.143 17.235 1.864 1.00 96.75 706 HIS A O 1
ATOM 5697 N N . ILE A 1 707 ? 28.747 19.316 1.118 1.00 98.12 707 ILE A N 1
ATOM 5698 C CA . ILE A 1 707 ? 28.347 18.915 -0.229 1.00 98.12 707 ILE A CA 1
ATOM 5699 C C . ILE A 1 707 ? 29.625 18.670 -1.021 1.00 98.12 707 ILE A C 1
ATOM 5701 O O . ILE A 1 707 ? 30.383 19.604 -1.289 1.00 98.12 707 ILE A O 1
ATOM 5705 N N . SER A 1 708 ? 29.905 17.403 -1.318 1.00 96.69 708 SER A N 1
ATOM 5706 C CA . SER A 1 708 ? 31.133 17.016 -2.014 1.00 96.69 708 SER A CA 1
ATOM 5707 C C . SER A 1 708 ? 30.936 15.806 -2.912 1.00 96.69 708 SER A C 1
ATOM 5709 O O . SER A 1 708 ? 30.153 14.918 -2.578 1.00 96.69 708 SER A O 1
ATOM 5711 N N . ASN A 1 709 ? 31.688 15.745 -4.006 1.00 94.88 709 ASN A N 1
ATOM 5712 C CA . ASN A 1 709 ? 31.949 14.540 -4.795 1.00 94.88 709 ASN A CA 1
ATOM 5713 C C . ASN A 1 709 ? 33.279 14.690 -5.546 1.00 94.88 709 ASN A C 1
ATOM 5715 O O . ASN A 1 709 ? 33.824 15.788 -5.638 1.00 94.88 709 ASN A O 1
ATOM 5719 N N . SER A 1 710 ? 33.840 13.573 -6.004 1.00 89.00 710 SER A N 1
ATOM 5720 C CA . SER A 1 710 ? 35.176 13.529 -6.603 1.00 89.00 710 SER A CA 1
ATOM 5721 C C . SER A 1 710 ? 35.316 12.547 -7.768 1.00 89.00 710 SER A C 1
ATOM 5723 O O . SER A 1 710 ? 36.430 12.116 -8.081 1.00 89.00 710 SER A O 1
ATOM 5725 N N . LEU A 1 711 ? 34.216 12.179 -8.433 1.00 74.69 711 LEU A N 1
ATOM 5726 C CA . LEU A 1 711 ? 34.290 11.377 -9.653 1.00 74.69 711 LEU A CA 1
ATOM 5727 C C . LEU A 1 711 ? 34.827 12.215 -10.815 1.00 74.69 711 LEU A C 1
ATOM 5729 O O . LEU A 1 711 ? 34.115 13.016 -11.414 1.00 74.69 711 LEU A O 1
ATOM 5733 N N . SER A 1 712 ? 36.083 11.950 -11.176 1.00 65.56 712 SER A N 1
ATOM 5734 C CA . SER A 1 712 ? 36.793 12.543 -12.319 1.00 65.56 712 SER A CA 1
ATOM 5735 C C . SER A 1 712 ? 36.160 12.260 -13.680 1.00 65.56 712 SER A C 1
ATOM 5737 O O . SER A 1 712 ? 36.504 12.914 -14.657 1.00 65.56 712 SER A O 1
ATOM 5739 N N . ASP A 1 713 ? 35.282 11.261 -13.747 1.00 66.25 713 ASP A N 1
ATOM 5740 C CA . ASP A 1 713 ? 34.776 10.687 -14.996 1.00 66.25 713 ASP A CA 1
ATOM 5741 C C . ASP A 1 713 ? 33.411 11.278 -15.404 1.00 66.25 713 ASP A C 1
ATOM 5743 O O . ASP A 1 713 ? 32.727 10.727 -16.271 1.00 66.25 713 ASP A O 1
ATOM 5747 N N . HIS A 1 714 ? 32.986 12.362 -14.747 1.00 68.88 714 HIS A N 1
ATOM 5748 C CA . HIS A 1 714 ? 31.688 12.993 -14.950 1.00 68.88 714 HIS A CA 1
ATOM 5749 C C . HIS A 1 714 ? 31.818 14.531 -14.836 1.00 68.88 714 HIS A C 1
ATOM 5751 O O . HIS A 1 714 ? 32.462 15.037 -13.916 1.00 68.88 714 HIS A O 1
ATOM 5757 N N . ASP A 1 715 ? 31.258 15.253 -15.814 1.00 78.69 715 ASP A N 1
ATOM 5758 C CA . ASP A 1 715 ? 31.293 16.725 -15.939 1.00 78.69 715 ASP A CA 1
ATOM 5759 C C . ASP A 1 715 ? 29.974 17.366 -15.450 1.00 78.69 715 ASP A C 1
ATOM 5761 O O . ASP A 1 715 ? 29.697 18.543 -15.692 1.00 78.69 715 ASP A O 1
ATOM 5765 N N . GLU A 1 716 ? 29.106 16.582 -14.807 1.00 89.38 716 GLU A N 1
ATOM 5766 C CA . GLU A 1 716 ? 27.792 17.017 -14.353 1.00 89.38 716 GLU A CA 1
ATOM 5767 C C . GLU A 1 716 ? 27.867 17.872 -13.078 1.00 89.38 716 GLU A C 1
ATOM 5769 O O . GLU A 1 716 ? 28.602 17.588 -12.132 1.00 89.38 716 GLU A O 1
ATOM 5774 N N . ALA A 1 717 ? 27.058 18.931 -13.034 1.00 94.38 717 ALA A N 1
ATOM 5775 C CA . ALA A 1 717 ? 26.989 19.813 -11.877 1.00 94.38 717 ALA A CA 1
ATOM 5776 C C . ALA A 1 717 ? 26.285 19.139 -10.691 1.00 94.38 717 ALA A C 1
ATOM 5778 O O . ALA A 1 717 ? 25.338 18.364 -10.847 1.00 94.38 717 ALA A O 1
ATOM 5779 N N . THR A 1 718 ? 26.711 19.495 -9.484 1.00 97.56 718 THR A N 1
ATOM 5780 C CA . THR A 1 718 ? 25.968 19.206 -8.257 1.00 97.56 718 THR A CA 1
ATOM 5781 C C . THR A 1 718 ? 25.012 20.353 -7.976 1.00 97.56 718 THR A C 1
ATOM 5783 O O . THR A 1 718 ? 25.415 21.511 -7.920 1.00 97.56 718 THR A O 1
ATOM 5786 N N . GLU A 1 719 ? 23.735 20.043 -7.782 1.00 98.44 719 GLU A N 1
ATOM 5787 C CA . GLU A 1 719 ? 22.680 21.047 -7.674 1.00 98.44 719 GLU A CA 1
ATOM 5788 C C . GLU A 1 719 ? 21.852 20.838 -6.404 1.00 98.44 719 GLU A C 1
ATOM 5790 O O . GLU A 1 719 ? 21.544 19.704 -6.025 1.00 98.44 719 GLU A O 1
ATOM 5795 N N . THR A 1 720 ? 21.425 21.939 -5.781 1.00 98.81 720 THR A N 1
ATOM 5796 C CA . THR A 1 720 ? 20.335 21.929 -4.794 1.00 98.81 720 THR A CA 1
ATOM 5797 C C . THR A 1 720 ? 19.126 22.647 -5.376 1.00 98.81 720 THR A C 1
ATOM 5799 O O . THR A 1 720 ? 19.168 23.848 -5.628 1.00 98.81 720 THR A O 1
ATOM 5802 N N . THR A 1 721 ? 18.020 21.935 -5.590 1.00 98.69 721 THR A N 1
ATOM 5803 C CA . THR A 1 721 ? 16.826 22.530 -6.216 1.00 98.69 721 THR A CA 1
ATOM 5804 C C . THR A 1 721 ? 16.006 23.322 -5.200 1.00 98.69 721 THR A C 1
ATOM 5806 O O . THR A 1 721 ? 15.628 22.778 -4.166 1.00 98.69 721 THR A O 1
ATOM 5809 N N . LEU A 1 722 ? 15.659 24.575 -5.509 1.00 98.69 722 LEU A N 1
ATOM 5810 C CA . LEU A 1 722 ? 14.710 25.367 -4.718 1.00 98.69 722 LEU A CA 1
ATOM 5811 C C . LEU A 1 722 ? 13.272 24.953 -5.053 1.00 98.69 722 LEU A C 1
ATOM 5813 O O . LEU A 1 722 ? 12.518 24.531 -4.177 1.00 98.69 722 LEU A O 1
ATOM 5817 N N . PHE A 1 723 ? 12.918 24.999 -6.341 1.00 98.12 723 PHE A N 1
ATOM 5818 C CA . PHE A 1 723 ? 11.645 24.505 -6.863 1.00 98.12 723 PHE A CA 1
ATOM 5819 C C . PHE A 1 723 ? 11.728 24.153 -8.351 1.00 98.12 723 PHE A C 1
ATOM 5821 O O . PHE A 1 723 ? 12.626 24.588 -9.073 1.00 98.12 723 PHE A O 1
ATOM 5828 N N . GLN A 1 724 ? 10.739 23.386 -8.803 1.00 97.31 724 GLN A N 1
ATOM 5829 C CA . GLN A 1 724 ? 10.490 23.046 -10.199 1.00 97.31 724 GLN A CA 1
ATOM 5830 C C . GLN A 1 724 ? 8.975 22.941 -10.388 1.00 97.31 724 GLN A C 1
ATOM 5832 O O . GLN A 1 724 ? 8.350 22.082 -9.767 1.00 97.31 724 GLN A O 1
ATOM 5837 N N . LEU A 1 725 ? 8.383 23.802 -11.218 1.00 96.19 725 LEU A N 1
ATOM 5838 C CA . LEU A 1 725 ? 6.930 23.895 -11.385 1.00 96.19 725 LEU A CA 1
ATOM 5839 C C . LEU A 1 725 ? 6.555 24.076 -12.857 1.00 96.19 725 LEU A C 1
ATOM 5841 O O . LEU A 1 725 ? 7.083 24.952 -13.539 1.00 96.19 725 LEU A O 1
ATOM 5845 N N . ALA A 1 726 ? 5.615 23.269 -13.346 1.00 95.06 726 ALA A N 1
ATOM 5846 C CA . ALA A 1 726 ? 5.051 23.439 -14.679 1.00 95.06 726 ALA A CA 1
ATOM 5847 C C . ALA A 1 726 ? 4.233 24.737 -14.763 1.00 95.06 726 ALA A C 1
ATOM 5849 O O . ALA A 1 726 ? 3.452 25.045 -13.862 1.00 95.06 726 ALA A O 1
ATOM 5850 N N . THR A 1 727 ? 4.342 25.460 -15.880 1.00 89.00 727 THR A N 1
ATOM 5851 C CA . THR A 1 727 ? 3.555 26.687 -16.136 1.00 89.00 727 THR A CA 1
ATOM 5852 C C . THR A 1 727 ? 2.093 26.385 -16.472 1.00 89.00 727 THR A C 1
ATOM 5854 O O . THR A 1 727 ? 1.240 27.272 -16.447 1.00 89.00 727 THR A O 1
ATOM 5857 N N . ASN A 1 728 ? 1.789 25.131 -16.834 1.00 73.50 728 ASN A N 1
ATOM 5858 C CA . ASN A 1 728 ? 0.475 24.676 -17.298 1.00 73.50 728 ASN A CA 1
ATOM 5859 C C . ASN A 1 728 ? -0.097 25.511 -18.468 1.00 73.50 728 ASN A C 1
ATOM 5861 O O . ASN A 1 728 ? -1.313 25.587 -18.638 1.00 73.50 728 ASN A O 1
ATOM 5865 N N . GLY A 1 729 ? 0.763 26.151 -19.272 1.00 60.38 729 GLY A N 1
ATOM 5866 C CA . GLY A 1 729 ? 0.348 27.048 -20.358 1.00 60.38 729 GLY A CA 1
ATOM 5867 C C . GLY A 1 729 ? -0.266 28.373 -19.885 1.00 60.38 729 GLY A C 1
ATOM 5868 O O . GLY A 1 729 ? -0.798 29.126 -20.698 1.00 60.38 729 GLY A O 1
ATOM 5869 N N . SER A 1 730 ? -0.211 28.665 -18.584 1.00 57.16 730 SER A N 1
ATOM 5870 C CA . SER A 1 730 ? -0.604 29.956 -18.029 1.00 57.16 730 SER A CA 1
ATOM 5871 C C . SER A 1 730 ? 0.561 30.947 -18.094 1.00 57.16 730 SER A C 1
ATOM 5873 O O . SER A 1 730 ? 1.730 30.562 -18.029 1.00 57.16 730 SER A O 1
ATOM 5875 N N . ALA A 1 731 ? 0.259 32.244 -18.196 1.00 59.47 731 ALA A N 1
ATOM 5876 C CA . ALA A 1 731 ? 1.245 33.313 -18.032 1.00 59.47 731 ALA A CA 1
ATOM 5877 C C . ALA A 1 731 ? 1.630 33.484 -16.547 1.00 59.47 731 ALA A C 1
ATOM 5879 O O . ALA A 1 731 ? 1.623 34.596 -16.026 1.00 59.47 731 ALA A O 1
ATOM 5880 N N . THR A 1 732 ? 1.897 32.381 -15.838 1.00 70.19 732 THR A N 1
ATOM 5881 C CA . THR A 1 732 ? 2.363 32.402 -14.450 1.00 70.19 732 THR A CA 1
ATOM 5882 C C . THR A 1 732 ? 3.668 33.171 -14.384 1.00 70.19 732 THR A C 1
ATOM 5884 O O . THR A 1 732 ? 4.699 32.714 -14.880 1.00 70.19 732 THR A O 1
ATOM 5887 N N . SER A 1 733 ? 3.598 34.361 -13.799 1.00 82.88 733 SER A N 1
ATOM 5888 C CA . SER A 1 733 ? 4.755 35.189 -13.518 1.00 82.88 733 SER A CA 1
ATOM 5889 C C . SER A 1 733 ? 5.441 34.718 -12.244 1.00 82.88 733 SER A C 1
ATOM 5891 O O . SER A 1 733 ? 4.760 34.448 -11.256 1.00 82.88 733 SER A O 1
ATOM 5893 N N . ILE A 1 734 ? 6.769 34.700 -12.243 1.00 91.56 734 ILE A N 1
ATOM 5894 C CA . ILE A 1 734 ? 7.549 34.651 -11.003 1.00 91.56 734 ILE A CA 1
ATOM 5895 C C . ILE A 1 734 ? 7.911 36.068 -10.583 1.00 91.56 734 ILE A C 1
ATOM 5897 O O . ILE A 1 734 ? 8.187 36.914 -11.436 1.00 91.56 734 ILE A O 1
ATOM 5901 N N . ASN A 1 735 ? 7.897 36.339 -9.283 1.00 95.56 735 ASN A N 1
ATOM 5902 C CA . ASN A 1 735 ? 8.385 37.611 -8.764 1.00 95.56 735 ASN A CA 1
ATOM 5903 C C . ASN A 1 735 ? 9.858 37.452 -8.392 1.00 95.56 735 ASN A C 1
ATOM 5905 O O . ASN A 1 735 ? 10.180 36.537 -7.646 1.00 95.56 735 ASN A O 1
ATOM 5909 N N . ILE A 1 736 ? 10.735 38.313 -8.896 1.00 96.88 736 ILE A N 1
ATOM 5910 C CA . ILE A 1 736 ? 12.151 38.362 -8.530 1.00 96.88 736 ILE A CA 1
ATOM 5911 C C . ILE A 1 736 ? 12.449 39.790 -8.089 1.00 96.88 736 ILE A C 1
ATOM 5913 O O . ILE A 1 736 ? 12.301 40.724 -8.880 1.00 96.88 736 ILE A O 1
ATOM 5917 N N . ASN A 1 737 ? 12.857 39.968 -6.831 1.00 96.50 737 ASN A N 1
ATOM 5918 C CA . ASN A 1 737 ? 13.210 41.273 -6.265 1.00 96.50 737 ASN A CA 1
ATOM 5919 C C . ASN A 1 737 ? 12.163 42.382 -6.538 1.00 96.50 737 ASN A C 1
ATOM 5921 O O . ASN A 1 737 ? 12.506 43.529 -6.826 1.00 96.50 737 ASN A O 1
ATOM 5925 N N . GLY A 1 738 ? 10.874 42.038 -6.498 1.00 94.94 738 GLY A N 1
ATOM 5926 C CA . GLY A 1 738 ? 9.752 42.955 -6.724 1.00 94.94 738 GLY A CA 1
ATOM 5927 C C . GLY A 1 738 ? 9.281 43.049 -8.178 1.00 94.94 738 GLY A C 1
ATOM 5928 O O . GLY A 1 738 ? 8.221 43.623 -8.425 1.00 94.94 738 GLY A O 1
ATOM 5929 N N . SER A 1 739 ? 10.012 42.468 -9.132 1.00 94.75 739 SER A N 1
ATOM 5930 C CA . SER A 1 739 ? 9.689 42.498 -10.563 1.00 94.75 739 SER A CA 1
ATOM 5931 C C . SER A 1 739 ? 9.037 41.194 -11.020 1.00 94.75 739 SER A C 1
ATOM 5933 O O . SER A 1 739 ? 9.514 40.108 -10.705 1.00 94.75 739 SER A O 1
ATOM 5935 N N . LEU A 1 740 ? 7.945 41.282 -11.784 1.00 93.25 740 LEU A N 1
ATOM 5936 C CA . LEU A 1 740 ? 7.271 40.111 -12.352 1.00 93.25 740 LEU A CA 1
ATOM 5937 C C . LEU A 1 740 ? 7.905 39.713 -13.690 1.00 93.25 740 LEU A C 1
ATOM 5939 O O . LEU A 1 740 ? 7.943 40.514 -14.621 1.00 93.25 740 LEU A O 1
ATOM 5943 N N . HIS A 1 741 ? 8.329 38.457 -13.805 1.00 91.25 741 HIS A N 1
ATOM 5944 C CA . HIS A 1 741 ? 8.894 37.875 -15.021 1.00 91.25 741 HIS A CA 1
ATOM 5945 C C . HIS A 1 741 ? 7.958 36.809 -15.589 1.00 91.25 741 HIS A C 1
ATOM 5947 O O . HIS A 1 741 ? 7.557 35.889 -14.876 1.00 91.25 741 HIS A O 1
ATOM 5953 N N . SER A 1 742 ? 7.616 36.917 -16.876 1.00 87.69 742 SER A N 1
ATOM 5954 C CA . SER A 1 742 ? 6.703 35.987 -17.565 1.00 87.69 742 SER A CA 1
ATOM 5955 C C . SER A 1 742 ? 7.177 35.578 -18.966 1.00 87.69 742 SER A C 1
ATOM 5957 O O . SER A 1 742 ? 6.411 34.973 -19.719 1.00 87.69 742 SER A O 1
ATOM 5959 N N . ASP A 1 743 ? 8.438 35.858 -19.298 1.00 87.31 743 ASP A N 1
ATOM 5960 C CA . ASP A 1 743 ? 9.038 35.535 -20.592 1.00 87.31 743 ASP A CA 1
ATOM 5961 C C . ASP A 1 743 ? 9.072 34.022 -20.836 1.00 87.31 743 ASP A C 1
ATOM 5963 O O . ASP A 1 743 ? 9.433 33.252 -19.949 1.00 87.31 743 ASP A O 1
ATOM 5967 N N . ALA A 1 744 ? 8.717 33.587 -22.050 1.00 81.12 744 ALA A N 1
ATOM 5968 C CA . ALA A 1 744 ? 8.665 32.164 -22.408 1.00 81.12 744 ALA A CA 1
ATOM 5969 C C . ALA A 1 744 ? 10.038 31.470 -22.333 1.00 81.12 744 ALA A C 1
ATOM 5971 O O . ALA A 1 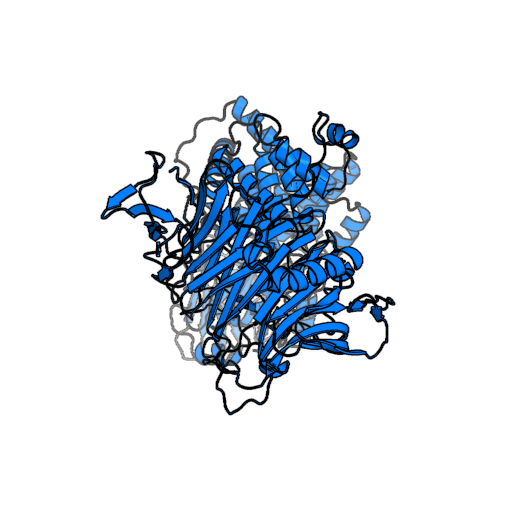744 ? 10.111 30.279 -22.050 1.00 81.12 744 ALA A O 1
ATOM 5972 N N . ASN A 1 745 ? 11.112 32.229 -22.570 1.00 86.69 745 ASN A N 1
ATOM 5973 C CA . ASN A 1 745 ? 12.489 31.807 -22.351 1.00 86.69 745 ASN A CA 1
ATOM 5974 C C . ASN A 1 745 ? 13.132 32.795 -21.383 1.00 86.69 745 ASN A C 1
ATOM 5976 O O . ASN A 1 745 ? 13.425 33.931 -21.755 1.00 86.69 745 ASN A O 1
ATOM 5980 N N . LEU A 1 746 ? 13.333 32.358 -20.146 1.00 91.19 746 LEU A N 1
ATOM 5981 C CA . LEU A 1 746 ? 13.948 33.155 -19.093 1.00 91.19 746 LEU A CA 1
ATOM 5982 C C . LEU A 1 746 ? 15.198 32.436 -18.608 1.00 91.19 746 LEU A C 1
ATOM 5984 O O . LEU A 1 746 ? 15.131 31.242 -18.332 1.00 91.19 746 LEU A O 1
ATOM 5988 N N . THR A 1 747 ? 16.291 33.176 -18.447 1.00 95.69 747 THR A N 1
ATOM 5989 C CA . THR A 1 747 ? 17.490 32.716 -17.741 1.00 95.69 747 THR A CA 1
ATOM 5990 C C . THR A 1 747 ? 18.003 33.866 -16.891 1.00 95.69 747 THR A C 1
ATOM 5992 O O . THR A 1 747 ? 18.441 34.885 -17.421 1.00 95.69 747 THR A O 1
ATOM 5995 N N . ILE A 1 748 ? 17.941 33.707 -15.574 1.00 96.62 748 ILE A N 1
ATOM 5996 C CA . ILE A 1 748 ? 18.429 34.678 -14.592 1.00 96.62 748 ILE A CA 1
ATOM 5997 C C . ILE A 1 748 ? 19.398 33.965 -13.651 1.00 96.62 748 ILE A C 1
ATOM 5999 O O . ILE A 1 748 ? 19.256 32.775 -13.373 1.00 96.62 748 ILE A O 1
ATOM 6003 N N . THR A 1 749 ? 20.410 34.691 -13.184 1.00 98.00 749 THR A N 1
ATOM 6004 C CA . THR A 1 749 ? 21.290 34.244 -12.100 1.00 98.00 749 THR A CA 1
ATOM 6005 C C . THR A 1 749 ? 21.112 35.180 -10.918 1.00 98.00 749 THR A C 1
ATOM 6007 O O . THR A 1 749 ? 21.229 36.391 -11.086 1.00 98.00 749 THR A O 1
ATOM 6010 N N . LEU A 1 750 ? 20.797 34.610 -9.763 1.00 98.25 750 LEU A N 1
ATOM 6011 C CA . LEU A 1 750 ? 20.609 35.294 -8.492 1.00 98.25 750 LEU A CA 1
ATOM 6012 C C . LEU A 1 750 ? 21.786 34.986 -7.563 1.00 98.25 750 LEU A C 1
ATOM 6014 O O . LEU A 1 750 ? 22.496 33.991 -7.734 1.00 98.25 750 LEU A O 1
ATOM 6018 N N . THR A 1 751 ? 21.984 35.856 -6.584 1.00 96.44 751 THR A N 1
ATOM 6019 C CA . THR A 1 751 ? 23.084 35.818 -5.618 1.00 96.44 751 THR A CA 1
ATOM 6020 C C . THR A 1 751 ? 22.576 36.125 -4.207 1.00 96.44 751 THR A C 1
ATOM 6022 O O . THR A 1 751 ? 21.376 36.283 -3.981 1.00 96.44 751 THR A O 1
ATOM 6025 N N . ASN A 1 752 ? 23.482 36.192 -3.232 1.00 94.88 752 ASN A N 1
ATOM 6026 C CA . ASN A 1 752 ? 23.137 36.477 -1.840 1.00 94.88 752 ASN A CA 1
ATOM 6027 C C . ASN A 1 752 ? 22.304 37.765 -1.699 1.00 94.88 752 ASN A C 1
ATOM 6029 O O . ASN A 1 752 ? 22.616 38.803 -2.286 1.00 94.88 752 ASN A O 1
ATOM 6033 N N . HIS A 1 753 ? 21.281 37.697 -0.847 1.00 92.75 753 HIS A N 1
ATOM 6034 C CA . HIS A 1 753 ? 20.268 38.721 -0.569 1.00 92.75 753 HIS A CA 1
ATOM 6035 C C . HIS A 1 753 ? 19.250 39.007 -1.680 1.00 92.75 753 HIS A C 1
ATOM 6037 O O . HIS A 1 753 ? 18.392 39.877 -1.483 1.00 92.75 753 HIS A O 1
ATOM 6043 N N . ASP A 1 754 ? 19.303 38.293 -2.805 1.00 97.31 754 ASP A N 1
ATOM 6044 C CA . ASP A 1 754 ? 18.185 38.252 -3.744 1.00 97.31 754 ASP A CA 1
ATOM 6045 C C . ASP A 1 754 ? 17.046 37.389 -3.184 1.00 97.31 754 ASP A C 1
ATOM 6047 O O . ASP A 1 754 ? 17.241 36.497 -2.349 1.00 97.31 754 ASP A O 1
ATOM 6051 N N . TRP A 1 755 ? 15.831 37.644 -3.661 1.00 98.12 755 TRP A N 1
ATOM 6052 C CA . TRP A 1 755 ? 14.675 36.811 -3.369 1.00 98.12 755 TRP A CA 1
ATOM 6053 C C . TRP A 1 755 ? 13.759 36.632 -4.567 1.00 98.12 755 TRP A C 1
ATOM 6055 O O . TRP A 1 755 ? 13.718 37.443 -5.496 1.00 98.12 755 TRP A O 1
ATOM 6065 N N . LEU A 1 756 ? 12.979 35.557 -4.508 1.00 98.12 756 LEU A N 1
ATOM 6066 C CA . LEU A 1 756 ? 11.965 35.243 -5.498 1.00 98.12 756 LEU A CA 1
ATOM 6067 C C . LEU A 1 756 ? 10.708 34.639 -4.870 1.00 98.12 756 LEU A C 1
ATOM 6069 O O . LEU A 1 756 ? 10.767 34.081 -3.780 1.00 98.12 756 LEU A O 1
ATOM 6073 N N . ILE A 1 757 ? 9.577 34.753 -5.565 1.00 97.94 757 ILE A N 1
ATOM 6074 C CA . ILE A 1 757 ? 8.305 34.111 -5.220 1.00 97.94 757 ILE A CA 1
ATOM 6075 C C . ILE A 1 757 ? 7.853 33.276 -6.414 1.00 97.94 757 ILE A C 1
ATOM 6077 O O . ILE A 1 757 ? 7.782 33.778 -7.542 1.00 97.94 757 ILE A O 1
ATOM 6081 N N . ASP A 1 758 ? 7.568 32.002 -6.154 1.00 95.50 758 ASP A N 1
ATOM 6082 C CA . ASP A 1 758 ? 7.068 31.072 -7.160 1.00 95.50 758 ASP A CA 1
ATOM 6083 C C . ASP A 1 758 ? 5.568 31.270 -7.465 1.00 95.50 758 ASP A C 1
ATOM 6085 O O . ASP A 1 758 ? 4.870 32.090 -6.866 1.00 95.50 758 ASP A O 1
ATOM 6089 N N . SER A 1 759 ? 5.043 30.490 -8.411 1.00 92.81 759 SER A N 1
ATOM 6090 C CA . SER A 1 759 ? 3.632 30.545 -8.815 1.00 92.81 759 SER A CA 1
ATOM 6091 C C . SER A 1 759 ? 2.648 29.997 -7.769 1.00 92.81 759 SER A C 1
ATOM 6093 O O . SER A 1 759 ? 1.438 30.125 -7.952 1.00 92.81 759 SER A O 1
ATOM 6095 N N . ASN A 1 760 ? 3.146 29.420 -6.674 1.00 93.81 760 ASN A N 1
ATOM 6096 C CA . ASN A 1 760 ? 2.371 28.898 -5.552 1.00 93.81 760 ASN A CA 1
ATOM 6097 C C . ASN A 1 760 ? 2.423 29.824 -4.318 1.00 93.81 760 ASN A C 1
ATOM 6099 O O . ASN A 1 760 ? 1.942 29.428 -3.253 1.00 93.81 760 ASN A O 1
ATOM 6103 N N . ASN A 1 761 ? 2.950 31.050 -4.452 1.00 95.12 761 ASN A N 1
ATOM 6104 C CA . ASN A 1 761 ? 3.172 32.022 -3.370 1.00 95.12 761 ASN A CA 1
ATOM 6105 C C . ASN A 1 761 ? 4.133 31.520 -2.280 1.00 95.12 761 ASN A C 1
ATOM 6107 O O . ASN A 1 761 ? 3.944 31.794 -1.090 1.00 95.12 761 ASN A O 1
ATOM 6111 N N . VAL A 1 762 ? 5.148 30.754 -2.678 1.00 97.94 762 VAL A N 1
ATOM 6112 C CA . VAL A 1 762 ? 6.269 30.373 -1.818 1.00 97.94 762 VAL A CA 1
ATOM 6113 C C . VAL A 1 762 ? 7.436 31.310 -2.112 1.00 97.94 762 VAL A C 1
ATOM 6115 O O . VAL A 1 762 ? 7.902 31.403 -3.249 1.00 97.94 762 VAL A O 1
ATOM 6118 N N . GLY A 1 763 ? 7.878 32.039 -1.091 1.00 98.25 763 GLY A N 1
ATOM 6119 C CA . GLY A 1 763 ? 9.022 32.940 -1.171 1.00 98.25 763 GLY A CA 1
ATOM 6120 C C . GLY A 1 763 ? 10.327 32.233 -0.833 1.00 98.25 763 GLY A C 1
ATOM 6121 O O . GLY A 1 763 ? 10.359 31.386 0.054 1.00 98.25 763 GLY A O 1
ATOM 6122 N N . TYR A 1 764 ? 11.406 32.614 -1.505 1.00 98.62 764 TYR A N 1
ATOM 6123 C CA . TYR A 1 764 ? 12.759 32.105 -1.304 1.00 98.62 764 TYR A CA 1
ATOM 6124 C C . TYR A 1 764 ? 13.695 33.301 -1.122 1.00 98.62 764 TYR A C 1
ATOM 6126 O O . TYR A 1 764 ? 13.820 34.111 -2.037 1.00 98.62 764 TYR A O 1
ATOM 6134 N N . PHE A 1 765 ? 14.322 33.439 0.047 1.00 98.06 765 PHE A N 1
ATOM 6135 C CA . PHE A 1 765 ? 15.296 34.499 0.340 1.00 98.06 765 PHE A CA 1
ATOM 6136 C C . PHE A 1 765 ? 16.691 33.892 0.491 1.00 98.06 765 PHE A C 1
ATOM 6138 O O . PHE A 1 765 ? 16.903 33.045 1.360 1.00 98.06 765 PHE A O 1
ATOM 6145 N N . LEU A 1 766 ? 17.622 34.309 -0.366 1.00 97.94 766 LEU A N 1
ATOM 6146 C CA . LEU A 1 766 ? 18.970 33.753 -0.455 1.00 97.94 766 LEU A CA 1
ATOM 6147 C C . LEU A 1 766 ? 19.884 34.440 0.563 1.00 97.94 766 LEU A C 1
ATOM 6149 O O . LEU A 1 766 ? 19.989 35.666 0.554 1.00 97.94 766 LEU A O 1
ATOM 6153 N N . ILE A 1 767 ? 20.539 33.676 1.440 1.00 95.31 767 ILE A N 1
ATOM 6154 C CA . ILE A 1 767 ? 21.380 34.239 2.508 1.00 95.31 767 ILE A CA 1
ATOM 6155 C C . ILE A 1 767 ? 22.854 34.043 2.171 1.00 95.31 767 ILE A C 1
ATOM 6157 O O . ILE A 1 767 ? 23.566 35.023 1.956 1.00 95.31 767 ILE A O 1
ATOM 6161 N N . ASP A 1 768 ? 23.282 32.787 2.077 1.00 95.50 768 ASP A N 1
ATOM 6162 C CA . ASP A 1 768 ? 24.639 32.411 1.696 1.00 95.50 768 ASP A CA 1
ATOM 6163 C C . ASP A 1 768 ? 24.583 31.202 0.766 1.00 95.50 768 ASP A C 1
ATOM 6165 O O . ASP A 1 768 ? 24.378 30.073 1.205 1.00 95.50 768 ASP A O 1
ATOM 6169 N N . VAL A 1 769 ? 24.657 31.444 -0.538 1.00 97.25 769 VAL A N 1
ATOM 6170 C CA . VAL A 1 769 ? 24.474 30.422 -1.568 1.00 97.25 769 VAL A CA 1
ATOM 6171 C C . VAL A 1 769 ? 25.493 30.596 -2.691 1.00 97.25 769 VAL A C 1
ATOM 6173 O O . VAL A 1 769 ? 25.854 31.715 -3.061 1.00 97.25 769 VAL A O 1
ATOM 6176 N N . ASP A 1 770 ? 25.890 29.480 -3.301 1.00 97.62 770 ASP A N 1
ATOM 6177 C CA . ASP A 1 770 ? 26.453 29.506 -4.653 1.00 97.62 770 ASP A CA 1
ATOM 6178 C C . ASP A 1 770 ? 25.432 30.114 -5.646 1.00 97.62 770 ASP A C 1
ATOM 6180 O O . ASP A 1 770 ? 24.238 30.205 -5.327 1.00 97.62 770 ASP A O 1
ATOM 6184 N N . PRO A 1 771 ? 25.844 30.543 -6.857 1.00 98.12 771 PRO A N 1
ATOM 6185 C CA . PRO A 1 771 ? 24.941 31.185 -7.806 1.00 98.12 771 PRO A CA 1
ATOM 6186 C C . PRO A 1 771 ? 23.651 30.389 -8.041 1.00 98.12 771 PRO A C 1
ATOM 6188 O O . PRO A 1 771 ? 23.674 29.207 -8.387 1.00 98.12 771 PRO A O 1
ATOM 6191 N N . VAL A 1 772 ? 22.508 31.062 -7.898 1.00 98.69 772 VAL A N 1
ATOM 6192 C CA . VAL A 1 772 ? 21.195 30.451 -8.112 1.00 98.69 772 VAL A CA 1
ATOM 6193 C C . VAL A 1 772 ? 20.749 30.706 -9.537 1.00 98.69 772 VAL A C 1
ATOM 6195 O O . VAL A 1 772 ? 20.586 31.849 -9.957 1.00 98.69 772 VAL A O 1
ATOM 6198 N N . ARG A 1 773 ? 20.519 29.645 -10.302 1.00 98.38 773 ARG A N 1
ATOM 6199 C CA . ARG A 1 773 ? 19.977 29.738 -11.658 1.00 98.38 773 ARG A CA 1
ATOM 6200 C C . ARG A 1 773 ? 18.464 29.664 -11.597 1.00 98.38 773 ARG A C 1
ATOM 6202 O O . ARG A 1 773 ? 17.915 28.792 -10.932 1.00 98.38 773 ARG A O 1
ATOM 6209 N N . VAL A 1 774 ? 17.796 30.548 -12.330 1.00 98.00 774 VAL A N 1
ATOM 6210 C CA . VAL A 1 774 ? 16.351 30.513 -12.555 1.00 98.00 774 VAL A CA 1
ATOM 6211 C C . VAL A 1 774 ? 16.120 30.430 -14.048 1.00 98.00 774 VAL A C 1
ATOM 6213 O O . VAL A 1 774 ? 16.595 31.283 -14.800 1.00 98.00 774 VAL A O 1
ATOM 6216 N N . THR A 1 775 ? 15.383 29.412 -14.479 1.00 96.38 775 THR A N 1
ATOM 6217 C CA . THR A 1 775 ? 15.031 29.248 -15.888 1.00 96.38 775 THR A CA 1
ATOM 6218 C C . THR A 1 775 ? 13.540 29.078 -16.078 1.00 96.38 775 THR A C 1
ATOM 6220 O O . THR A 1 775 ? 12.877 28.466 -15.243 1.00 96.38 775 THR A O 1
ATOM 6223 N N . ARG A 1 776 ? 13.031 29.582 -17.202 1.00 93.88 776 ARG A N 1
ATOM 6224 C CA . ARG A 1 776 ? 11.744 29.188 -17.770 1.00 93.88 776 ARG A CA 1
ATOM 6225 C C . ARG A 1 776 ? 11.995 28.661 -19.171 1.00 93.88 776 ARG A C 1
ATOM 6227 O O . ARG A 1 776 ? 12.540 29.392 -19.994 1.00 93.88 776 ARG A O 1
ATOM 6234 N N . SER A 1 777 ? 11.683 27.391 -19.407 1.00 93.12 777 SER A N 1
ATOM 6235 C CA . SER A 1 777 ? 11.952 26.734 -20.688 1.00 93.12 777 SER A CA 1
ATOM 6236 C C . SER A 1 777 ? 11.131 25.456 -20.863 1.00 93.12 777 SER A C 1
ATOM 6238 O O . SER A 1 777 ? 10.530 24.939 -19.916 1.00 93.12 777 SER A O 1
ATOM 6240 N N . VAL A 1 778 ? 11.109 24.931 -22.091 1.00 95.06 778 VAL A N 1
ATOM 6241 C CA . VAL A 1 778 ? 10.616 23.577 -22.360 1.00 95.06 778 VAL A CA 1
ATOM 6242 C C . VAL A 1 778 ? 11.665 22.567 -21.901 1.00 95.06 778 VAL A C 1
ATOM 6244 O O . VAL A 1 778 ? 12.795 22.570 -22.380 1.00 95.06 778 VAL A O 1
ATOM 6247 N N . GLN A 1 779 ? 11.267 21.676 -21.001 1.00 96.06 779 GLN A N 1
ATOM 6248 C CA . GLN A 1 779 ? 12.069 20.559 -20.526 1.00 96.06 779 GLN A CA 1
ATOM 6249 C C . GLN A 1 779 ? 11.627 19.263 -21.211 1.00 96.06 779 GLN A C 1
ATOM 6251 O O . GLN A 1 779 ? 10.431 19.018 -21.398 1.00 96.06 779 GLN A O 1
ATOM 6256 N N . HIS A 1 780 ? 12.595 18.409 -21.542 1.00 97.25 780 HIS A N 1
ATOM 6257 C CA . HIS A 1 780 ? 12.374 17.066 -22.077 1.00 97.25 780 HIS A CA 1
ATOM 6258 C C . HIS A 1 780 ? 12.658 16.020 -21.000 1.00 97.25 780 HIS A C 1
ATOM 6260 O O . HIS A 1 780 ? 13.613 16.148 -20.239 1.00 97.25 780 HIS A O 1
ATOM 6266 N N . SER A 1 781 ? 11.829 14.979 -20.933 1.00 98.06 781 SER A N 1
ATOM 6267 C CA . SER A 1 781 ? 11.948 13.936 -19.914 1.00 98.06 781 SER A CA 1
ATOM 6268 C C . SER A 1 781 ? 11.428 12.573 -20.395 1.00 98.06 781 SER A C 1
ATOM 6270 O O . SER A 1 781 ? 11.106 12.395 -21.569 1.00 98.06 781 SER A O 1
ATOM 6272 N N . GLY A 1 782 ? 11.310 11.599 -19.492 1.00 97.19 782 GLY A N 1
ATOM 6273 C CA . GLY A 1 782 ? 10.781 10.260 -19.723 1.00 97.19 782 GLY A CA 1
ATOM 6274 C C . GLY A 1 782 ? 9.688 9.900 -18.717 1.00 97.19 782 GLY A C 1
ATOM 6275 O O . GLY A 1 782 ? 9.794 10.188 -17.526 1.00 97.19 782 GLY A O 1
ATOM 6276 N N . HIS A 1 783 ? 8.640 9.230 -19.193 1.00 97.75 783 HIS A N 1
ATOM 6277 C CA . HIS A 1 783 ? 7.560 8.732 -18.343 1.00 97.75 783 HIS A CA 1
ATOM 6278 C C . HIS A 1 783 ? 8.074 7.624 -17.402 1.00 97.75 783 HIS A C 1
ATOM 6280 O O . HIS A 1 783 ? 8.646 6.632 -17.855 1.00 97.75 783 HIS A O 1
ATOM 6286 N N . ASN A 1 784 ? 7.778 7.708 -16.104 1.00 96.06 784 ASN A N 1
ATOM 6287 C CA . ASN A 1 784 ? 8.321 6.857 -15.039 1.00 96.06 784 ASN A CA 1
ATOM 6288 C C . ASN A 1 784 ? 8.074 5.354 -15.242 1.00 96.06 784 ASN A C 1
ATOM 6290 O O . ASN A 1 784 ? 8.883 4.541 -14.811 1.00 96.06 784 ASN A O 1
ATOM 6294 N N . LYS A 1 785 ? 6.957 4.988 -15.883 1.00 95.25 785 LYS A N 1
ATOM 6295 C CA . LYS A 1 785 ? 6.585 3.602 -16.219 1.00 95.25 785 LYS A CA 1
ATOM 6296 C C . LYS A 1 785 ? 7.040 3.134 -17.600 1.00 95.25 785 LYS A C 1
ATOM 6298 O O . LYS A 1 785 ? 7.687 2.099 -17.735 1.00 95.25 785 LYS A O 1
ATOM 6303 N N . THR A 1 786 ? 6.646 3.875 -18.638 1.00 95.50 786 THR A N 1
ATOM 6304 C CA . THR A 1 786 ? 6.803 3.455 -20.042 1.00 95.50 786 THR A CA 1
ATOM 6305 C C . THR A 1 786 ? 8.124 3.890 -20.661 1.00 95.50 786 THR A C 1
ATOM 6307 O O . THR A 1 786 ? 8.456 3.417 -21.745 1.00 95.50 786 THR A O 1
ATOM 6310 N N . LYS A 1 787 ? 8.852 4.803 -20.001 1.00 95.06 787 LYS A N 1
ATOM 6311 C CA . LYS A 1 787 ? 10.091 5.438 -20.476 1.00 95.06 787 LYS A CA 1
ATOM 6312 C C . LYS A 1 787 ? 9.940 6.211 -21.788 1.00 95.06 787 LYS A C 1
ATOM 6314 O O . LYS A 1 787 ? 10.930 6.639 -22.370 1.00 95.06 787 LYS A O 1
ATOM 6319 N N . LYS A 1 788 ? 8.707 6.393 -22.276 1.00 97.56 788 LYS A N 1
ATOM 6320 C CA . LYS A 1 788 ? 8.438 7.200 -23.467 1.00 97.56 788 LYS A CA 1
ATOM 6321 C C . LYS A 1 788 ? 8.863 8.639 -23.205 1.00 97.56 788 LYS A C 1
ATOM 6323 O O . LYS A 1 788 ? 8.628 9.147 -22.108 1.00 97.56 788 LYS A O 1
ATOM 6328 N N . ALA A 1 789 ? 9.447 9.271 -24.219 1.00 98.12 789 ALA A N 1
ATOM 6329 C CA . ALA A 1 789 ? 9.809 10.678 -24.171 1.00 98.12 789 ALA A CA 1
ATOM 6330 C C . ALA A 1 789 ? 8.575 11.546 -23.878 1.00 98.12 789 ALA A C 1
ATOM 6332 O O . ALA A 1 789 ? 7.480 11.297 -24.389 1.00 98.12 789 ALA A O 1
ATOM 6333 N N . THR A 1 790 ? 8.765 12.562 -23.048 1.00 98.19 790 THR A N 1
ATOM 6334 C CA . THR A 1 790 ? 7.761 13.552 -22.658 1.00 98.19 790 THR A CA 1
ATOM 6335 C C . THR A 1 790 ? 8.382 14.943 -22.688 1.00 98.19 790 THR A C 1
ATOM 6337 O O . THR A 1 790 ? 9.604 15.083 -22.718 1.00 98.19 790 THR A O 1
ATOM 6340 N N . GLN A 1 791 ? 7.547 15.977 -22.677 1.00 97.69 791 GLN A N 1
ATOM 6341 C CA . GLN A 1 791 ? 8.000 17.360 -22.573 1.00 97.69 791 GLN A CA 1
ATOM 6342 C C . GLN A 1 791 ? 6.955 18.228 -21.872 1.00 97.69 791 GLN A C 1
ATOM 6344 O O . GLN A 1 791 ? 5.771 17.875 -21.846 1.00 97.69 791 GLN A O 1
ATOM 6349 N N . GLY A 1 792 ? 7.386 19.370 -21.350 1.00 95.19 792 GLY A N 1
ATOM 6350 C CA . GLY A 1 792 ? 6.529 20.379 -20.735 1.00 95.19 792 GLY A CA 1
ATOM 6351 C C . GLY A 1 792 ? 7.298 21.672 -20.488 1.00 95.19 792 GLY A C 1
ATOM 6352 O O . GLY A 1 792 ? 8.523 21.664 -20.488 1.00 95.19 792 GLY A O 1
ATOM 6353 N N . GLU A 1 793 ? 6.593 22.785 -20.310 1.00 94.75 793 GLU A N 1
ATOM 6354 C CA . GLU A 1 793 ? 7.199 24.072 -19.952 1.00 94.75 793 GLU A CA 1
ATOM 6355 C C . GLU A 1 793 ? 7.241 24.217 -18.427 1.00 94.75 793 GLU A C 1
ATOM 6357 O O . GLU A 1 793 ? 6.217 24.051 -17.755 1.00 94.75 793 GLU A O 1
ATOM 6362 N N . PHE A 1 794 ? 8.420 24.524 -17.891 1.00 96.06 794 PHE A N 1
ATOM 6363 C CA . PHE A 1 794 ? 8.672 24.620 -16.456 1.00 96.06 794 PHE A CA 1
ATOM 6364 C C . PHE A 1 794 ? 9.390 25.914 -16.106 1.00 96.06 794 PHE A C 1
ATOM 6366 O O . PHE A 1 794 ? 10.185 26.425 -16.896 1.00 96.06 794 PHE A O 1
ATOM 6373 N N . VAL A 1 795 ? 9.130 26.396 -14.892 1.00 96.25 795 VAL A N 1
ATOM 6374 C CA . VAL A 1 795 ? 10.009 27.318 -14.182 1.00 96.25 795 VAL A CA 1
ATOM 6375 C C . VAL A 1 795 ? 10.753 26.539 -13.108 1.00 96.25 795 VAL A C 1
ATOM 6377 O O . VAL A 1 795 ? 10.133 25.879 -12.270 1.00 96.25 795 VAL A O 1
ATOM 6380 N N . THR A 1 796 ? 12.076 26.633 -13.132 1.00 97.50 796 THR A N 1
ATOM 6381 C CA . THR A 1 796 ? 12.958 25.848 -12.270 1.00 97.50 796 THR A CA 1
ATOM 6382 C C . THR A 1 796 ? 14.041 26.751 -11.700 1.00 97.50 796 THR A C 1
ATOM 6384 O O . THR A 1 796 ? 14.669 27.500 -12.453 1.00 97.50 796 THR A O 1
ATOM 6387 N N . ALA A 1 797 ? 14.258 26.672 -10.387 1.00 98.50 797 ALA A N 1
ATOM 6388 C CA . ALA A 1 797 ? 15.292 27.415 -9.676 1.00 98.50 797 ALA A CA 1
ATOM 6389 C C . ALA A 1 797 ? 16.169 26.472 -8.843 1.00 98.50 797 ALA A C 1
ATOM 6391 O O . ALA A 1 797 ? 15.644 25.627 -8.113 1.00 98.50 797 ALA A O 1
ATOM 6392 N N . TRP A 1 798 ? 17.491 26.607 -8.937 1.00 98.75 798 TRP A N 1
ATOM 6393 C CA . TRP A 1 798 ? 18.445 25.760 -8.214 1.00 98.75 798 TRP A CA 1
ATOM 6394 C C . TRP A 1 798 ? 19.744 26.497 -7.889 1.00 98.75 798 TRP A C 1
ATOM 6396 O O . TRP A 1 798 ? 20.145 27.410 -8.605 1.00 98.75 798 TRP A O 1
ATOM 6406 N N . ILE A 1 799 ? 20.390 26.074 -6.806 1.00 98.81 799 ILE A N 1
ATOM 6407 C CA . ILE A 1 799 ? 21.747 26.455 -6.414 1.00 98.81 799 ILE A CA 1
ATOM 6408 C C . ILE A 1 799 ? 22.721 25.580 -7.210 1.00 98.81 799 ILE A C 1
ATOM 6410 O O . ILE A 1 799 ? 22.575 24.353 -7.212 1.00 98.81 799 ILE A O 1
ATOM 6414 N N . ASP A 1 800 ? 23.678 26.201 -7.894 1.00 98.25 800 ASP A N 1
ATOM 6415 C CA . ASP A 1 800 ? 24.688 25.543 -8.729 1.00 98.25 800 ASP A CA 1
ATOM 6416 C C . ASP A 1 800 ? 26.024 25.447 -7.973 1.00 98.25 800 ASP A C 1
ATOM 6418 O O . ASP A 1 800 ? 26.775 26.418 -7.915 1.00 98.25 800 ASP A O 1
ATOM 6422 N N . HIS A 1 801 ? 26.319 24.277 -7.394 1.00 97.75 801 HIS A N 1
ATOM 6423 C CA . HIS A 1 801 ? 27.558 24.029 -6.640 1.00 97.75 801 HIS A CA 1
ATOM 6424 C C . HIS A 1 801 ? 28.756 23.703 -7.551 1.00 97.75 801 HIS A C 1
ATOM 6426 O O . HIS A 1 801 ? 29.847 23.398 -7.064 1.00 97.75 801 HIS A O 1
ATOM 6432 N N . GLY A 1 802 ? 28.564 23.725 -8.874 1.00 95.62 802 GLY A N 1
ATOM 6433 C CA . GLY A 1 802 ? 29.574 23.343 -9.849 1.00 95.62 802 GLY A CA 1
ATOM 6434 C C . GLY A 1 802 ? 29.851 21.837 -9.906 1.00 95.62 802 GLY A C 1
ATOM 6435 O O . GLY A 1 802 ? 29.131 21.004 -9.350 1.00 95.62 802 GLY A O 1
ATOM 6436 N N . VAL A 1 803 ? 30.907 21.491 -10.640 1.00 94.75 803 VAL A N 1
ATOM 6437 C CA . VAL A 1 803 ? 31.377 20.114 -10.855 1.00 94.75 803 VAL A CA 1
ATOM 6438 C C . VAL A 1 803 ? 32.369 19.740 -9.756 1.00 94.75 803 VAL A C 1
ATOM 6440 O O . VAL A 1 803 ? 33.263 20.531 -9.455 1.00 94.75 803 VAL A O 1
ATOM 6443 N N . ASN A 1 804 ? 32.244 18.535 -9.187 1.00 92.88 804 ASN A N 1
ATOM 6444 C CA . ASN A 1 804 ? 33.122 18.028 -8.122 1.00 92.88 804 ASN A CA 1
ATOM 6445 C C . ASN A 1 804 ? 33.338 19.032 -6.965 1.00 92.88 804 ASN A C 1
ATOM 6447 O O . ASN A 1 804 ? 34.486 19.356 -6.630 1.00 92.88 804 ASN A O 1
ATOM 6451 N N . PRO A 1 805 ? 32.259 19.564 -6.350 1.00 95.75 805 PRO A N 1
ATOM 6452 C CA . PRO A 1 805 ? 32.390 20.485 -5.231 1.00 95.75 805 PRO A CA 1
ATOM 6453 C C . PRO A 1 805 ? 33.189 19.853 -4.091 1.00 95.75 805 PRO A C 1
ATOM 6455 O O . PRO A 1 805 ? 33.154 18.643 -3.860 1.00 95.75 805 PRO A O 1
ATOM 6458 N N . THR A 1 806 ? 33.889 20.696 -3.339 1.00 95.44 806 THR A N 1
ATOM 6459 C CA . THR A 1 806 ? 34.586 20.300 -2.114 1.00 95.44 806 THR A CA 1
ATOM 6460 C C . THR A 1 806 ? 34.044 21.125 -0.960 1.00 95.44 806 THR A C 1
ATOM 6462 O O . THR A 1 806 ? 34.314 22.318 -0.876 1.00 95.44 806 THR A O 1
ATOM 6465 N N . ASN A 1 807 ? 33.301 20.478 -0.061 1.00 95.62 807 ASN A N 1
ATOM 6466 C CA . ASN A 1 807 ? 32.668 21.102 1.103 1.00 95.62 807 ASN A CA 1
ATOM 6467 C C . ASN A 1 807 ? 31.802 22.328 0.768 1.00 95.62 807 ASN A C 1
ATOM 6469 O O . ASN A 1 807 ? 31.774 23.277 1.548 1.00 95.62 807 ASN A O 1
ATOM 6473 N N . ALA A 1 808 ? 31.073 22.297 -0.350 1.00 97.62 808 ALA A N 1
ATOM 6474 C CA . ALA A 1 808 ? 30.097 23.339 -0.644 1.00 97.62 808 ALA A CA 1
ATOM 6475 C C . ALA A 1 808 ? 28.975 23.354 0.413 1.00 97.62 808 ALA A C 1
ATOM 6477 O O . ALA A 1 808 ? 28.705 22.353 1.101 1.00 97.62 808 ALA A O 1
ATOM 6478 N N . HIS A 1 809 ? 28.330 24.509 0.549 1.00 98.00 809 HIS A N 1
ATOM 6479 C CA . HIS A 1 809 ? 27.278 24.765 1.526 1.00 98.00 809 HIS A CA 1
ATOM 6480 C C . HIS A 1 809 ? 26.222 25.713 0.956 1.00 98.00 809 HIS A C 1
ATOM 6482 O O . HIS A 1 809 ? 26.402 26.306 -0.105 1.00 98.00 809 HIS A O 1
ATOM 6488 N N . TYR A 1 810 ? 25.089 25.818 1.643 1.00 98.44 810 TYR A N 1
ATOM 6489 C CA . TYR A 1 810 ? 24.073 26.817 1.340 1.00 98.44 810 TYR A CA 1
ATOM 6490 C C . TYR A 1 810 ? 23.254 27.194 2.581 1.00 98.44 810 TYR A C 1
ATOM 6492 O O . TYR A 1 810 ? 23.075 26.384 3.495 1.00 98.44 810 TYR A O 1
ATOM 6500 N N . GLU A 1 811 ? 22.679 28.393 2.549 1.00 97.94 811 GLU A N 1
ATOM 6501 C CA . GLU A 1 811 ? 21.751 28.949 3.528 1.00 97.94 811 GLU A CA 1
ATOM 6502 C C . GLU A 1 811 ? 20.684 29.798 2.816 1.00 97.94 811 GLU A C 1
ATOM 6504 O O . GLU A 1 811 ? 20.995 30.764 2.112 1.00 97.94 811 GLU A O 1
ATOM 6509 N N . TYR A 1 812 ? 19.408 29.458 3.001 1.00 98.25 812 TYR A N 1
ATOM 6510 C CA . TYR A 1 812 ? 18.286 30.264 2.516 1.00 98.25 812 TYR A CA 1
ATOM 6511 C C . TYR A 1 812 ? 17.033 30.075 3.378 1.00 98.25 812 TYR A C 1
ATOM 6513 O O . TYR A 1 812 ? 16.892 29.100 4.116 1.00 98.25 812 TYR A O 1
ATOM 6521 N N . LEU A 1 813 ? 16.096 31.014 3.271 1.00 97.94 813 LEU A N 1
ATOM 6522 C CA . LEU A 1 813 ? 14.770 30.912 3.878 1.00 97.94 813 LEU A CA 1
ATOM 6523 C C . LEU A 1 813 ? 13.720 30.582 2.828 1.00 97.94 813 LEU A C 1
ATOM 6525 O O . LEU A 1 813 ? 13.737 31.132 1.727 1.00 97.94 813 LEU A O 1
ATOM 6529 N N . VAL A 1 814 ? 12.765 29.744 3.214 1.00 98.62 814 VAL A N 1
ATOM 6530 C CA . VAL A 1 814 ? 11.508 29.536 2.495 1.00 98.62 814 VAL A CA 1
ATOM 6531 C C . VAL A 1 814 ? 10.377 30.128 3.325 1.00 98.62 814 VAL A C 1
ATOM 6533 O O . VAL A 1 814 ? 10.261 29.816 4.507 1.00 98.62 814 VAL A O 1
ATOM 6536 N N . VAL A 1 815 ? 9.538 30.963 2.716 1.00 98.19 815 VAL A N 1
ATOM 6537 C CA . VAL A 1 815 ? 8.410 31.634 3.375 1.00 98.19 815 VAL A CA 1
ATOM 6538 C C . VAL A 1 815 ? 7.104 31.192 2.719 1.00 98.19 815 VAL A C 1
ATOM 6540 O O . VAL A 1 815 ? 6.875 31.407 1.529 1.00 98.19 815 VAL A O 1
ATOM 6543 N N . MET A 1 816 ? 6.252 30.544 3.504 1.00 97.94 816 MET A N 1
ATOM 6544 C CA . MET A 1 816 ? 4.966 29.992 3.091 1.00 97.94 816 MET A CA 1
ATOM 6545 C C . MET A 1 816 ? 3.894 31.088 3.028 1.00 97.94 816 MET A C 1
ATOM 6547 O O . MET A 1 816 ? 3.790 31.906 3.943 1.00 97.94 816 MET A O 1
ATOM 6551 N N . ASN A 1 817 ? 3.049 31.046 1.991 1.00 95.38 817 ASN A N 1
ATOM 6552 C CA . ASN A 1 817 ? 1.945 31.984 1.740 1.00 95.38 817 ASN A CA 1
ATOM 6553 C C . ASN A 1 817 ? 2.355 33.463 1.844 1.00 95.38 817 ASN A C 1
ATOM 6555 O O . ASN A 1 817 ? 1.754 34.207 2.617 1.00 95.38 817 ASN A O 1
ATOM 6559 N N . THR A 1 818 ? 3.370 33.884 1.088 1.00 96.56 818 THR A N 1
ATOM 6560 C CA . THR A 1 818 ? 3.926 35.240 1.209 1.00 96.56 818 THR A CA 1
ATOM 6561 C C . THR A 1 818 ? 3.644 36.141 0.007 1.00 96.56 818 THR A C 1
ATOM 6563 O O . THR A 1 818 ? 3.201 35.694 -1.053 1.00 96.56 818 THR A O 1
ATOM 6566 N N . THR A 1 819 ? 3.922 37.431 0.178 1.00 96.88 819 THR A N 1
ATOM 6567 C CA . THR A 1 819 ? 3.804 38.487 -0.826 1.00 96.88 819 THR A CA 1
ATOM 6568 C C . THR A 1 819 ? 5.146 39.172 -1.097 1.00 96.88 819 THR A C 1
ATOM 6570 O O . THR A 1 819 ? 6.094 39.086 -0.317 1.00 96.88 819 THR A O 1
ATOM 6573 N N . ALA A 1 820 ? 5.224 39.909 -2.208 1.00 97.12 820 ALA A N 1
ATOM 6574 C CA . ALA A 1 820 ? 6.406 40.698 -2.560 1.00 97.12 820 ALA A CA 1
ATOM 6575 C C . ALA A 1 820 ? 6.766 41.741 -1.488 1.00 97.12 820 ALA A C 1
ATOM 6577 O O . ALA A 1 820 ? 7.943 41.991 -1.240 1.00 97.12 820 ALA A O 1
ATOM 6578 N N . GLU A 1 821 ? 5.760 42.333 -0.839 1.00 97.69 821 GLU A N 1
ATOM 6579 C CA . GLU A 1 821 ? 5.961 43.308 0.233 1.00 97.69 821 GLU A CA 1
ATOM 6580 C C . GLU A 1 821 ? 6.625 42.663 1.456 1.00 97.69 821 GLU A C 1
ATOM 6582 O O . GLU A 1 821 ? 7.633 43.166 1.951 1.00 97.69 821 GLU A O 1
ATOM 6587 N N . GLU A 1 822 ? 6.117 41.515 1.903 1.00 96.88 822 GLU A N 1
ATOM 6588 C CA . GLU A 1 822 ? 6.673 40.773 3.040 1.00 96.88 822 GLU A CA 1
ATOM 6589 C C . GLU A 1 822 ? 8.095 40.272 2.764 1.00 96.88 822 GLU A C 1
ATOM 6591 O O . GLU A 1 822 ? 8.966 40.386 3.630 1.00 96.88 822 GLU A O 1
ATOM 6596 N N . MET A 1 823 ? 8.365 39.774 1.552 1.00 97.75 823 MET A N 1
ATOM 6597 C CA . MET A 1 823 ? 9.712 39.355 1.148 1.00 97.75 823 MET A CA 1
ATOM 6598 C C . MET A 1 823 ? 10.684 40.536 1.101 1.00 97.75 823 MET A C 1
ATOM 6600 O O . MET A 1 823 ? 11.815 40.427 1.580 1.00 97.75 823 MET A O 1
ATOM 6604 N N . GLN A 1 824 ? 10.241 41.698 0.615 1.00 96.25 824 GLN A N 1
ATOM 6605 C CA . GLN A 1 824 ? 11.049 42.915 0.638 1.00 96.25 824 GLN A CA 1
ATOM 6606 C C . GLN A 1 824 ? 11.335 43.383 2.075 1.00 96.25 824 GLN A C 1
ATOM 6608 O O . GLN A 1 824 ? 12.461 43.783 2.383 1.00 96.25 824 GLN A O 1
ATOM 6613 N N . GLN A 1 825 ? 10.350 43.301 2.974 1.00 93.81 825 GLN A N 1
ATOM 6614 C CA . GLN A 1 825 ? 10.532 43.600 4.397 1.00 93.81 825 GLN A CA 1
ATOM 6615 C C . GLN A 1 825 ? 11.494 42.608 5.066 1.00 93.81 825 GLN A C 1
ATOM 6617 O O . GLN A 1 825 ? 12.348 43.021 5.849 1.00 93.81 825 GLN A O 1
ATOM 6622 N N . LEU A 1 826 ? 11.406 41.311 4.751 1.00 92.69 826 LEU A N 1
ATOM 6623 C CA . LEU A 1 826 ? 12.349 40.293 5.222 1.00 92.69 826 LEU A CA 1
ATOM 6624 C C . LEU A 1 826 ? 13.778 40.600 4.759 1.00 92.69 826 LEU A C 1
ATOM 6626 O O . LEU A 1 826 ? 14.689 40.631 5.587 1.00 92.69 826 LEU A O 1
ATOM 6630 N N . ALA A 1 827 ? 13.961 40.898 3.472 1.00 92.38 827 ALA A N 1
ATOM 6631 C CA . ALA A 1 827 ? 15.260 41.257 2.916 1.00 92.38 827 ALA A CA 1
ATOM 6632 C C . ALA A 1 827 ? 15.842 42.512 3.588 1.00 92.38 827 ALA A C 1
ATOM 6634 O O . ALA A 1 827 ? 17.032 42.558 3.905 1.00 92.38 827 ALA A O 1
ATOM 6635 N N . GLN A 1 828 ? 15.009 43.521 3.868 1.00 89.19 828 GLN A N 1
ATOM 6636 C CA . GLN A 1 828 ? 15.441 44.721 4.586 1.00 89.19 828 GLN A CA 1
ATOM 6637 C C . GLN A 1 828 ? 15.801 44.428 6.048 1.00 89.19 828 GLN A C 1
ATOM 6639 O O . GLN A 1 828 ? 16.803 44.950 6.538 1.00 89.19 828 GLN A O 1
ATOM 6644 N N . ARG A 1 829 ? 15.026 43.579 6.739 1.00 86.81 829 ARG A N 1
ATOM 6645 C CA . ARG A 1 829 ? 15.337 43.134 8.108 1.00 86.81 829 ARG A CA 1
ATOM 6646 C C . ARG A 1 829 ? 16.690 42.434 8.164 1.00 86.81 829 ARG A C 1
ATOM 6648 O O . ARG A 1 829 ? 17.511 42.815 8.987 1.00 86.81 829 ARG A O 1
ATOM 6655 N N . TYR A 1 830 ? 16.973 41.510 7.246 1.00 86.12 830 TYR A N 1
ATOM 6656 C CA . TYR A 1 830 ? 18.280 40.846 7.170 1.00 86.12 830 TYR A CA 1
ATOM 6657 C C . TYR A 1 830 ? 19.433 41.820 6.896 1.00 86.12 830 TYR A C 1
ATOM 6659 O O . TYR A 1 830 ? 20.471 41.741 7.553 1.00 86.12 830 TYR A O 1
ATOM 6667 N N . LYS A 1 831 ? 19.246 42.784 5.982 1.00 82.00 831 LYS A N 1
ATOM 6668 C CA . LYS A 1 831 ? 20.247 43.836 5.716 1.00 82.00 831 LYS A CA 1
ATOM 6669 C C . LYS A 1 831 ? 20.527 44.701 6.949 1.00 82.00 831 LYS A C 1
ATOM 6671 O O . LYS A 1 831 ? 21.672 45.086 7.176 1.00 82.00 831 LYS A O 1
ATOM 6676 N N . ASN A 1 832 ? 19.504 45.000 7.748 1.00 79.81 832 ASN A N 1
ATOM 6677 C CA . ASN A 1 832 ? 19.638 45.801 8.966 1.00 79.81 832 ASN A CA 1
ATOM 6678 C C . ASN A 1 832 ? 20.247 44.995 10.130 1.00 79.81 832 ASN A C 1
ATOM 6680 O O . ASN A 1 832 ? 21.106 45.521 10.837 1.00 79.81 832 ASN A O 1
ATOM 6684 N N . ALA A 1 833 ? 19.879 43.716 10.268 1.00 73.75 833 ALA A N 1
ATOM 6685 C CA . ALA A 1 833 ? 20.382 42.787 11.286 1.00 73.75 833 ALA A CA 1
ATOM 6686 C C . ALA A 1 833 ? 21.885 42.473 11.145 1.00 73.75 833 ALA A C 1
ATOM 6688 O O . ALA A 1 833 ? 22.510 41.958 12.067 1.00 73.75 833 ALA A O 1
ATOM 6689 N N . ALA A 1 834 ? 22.528 42.855 10.035 1.00 61.44 834 ALA A N 1
ATOM 6690 C CA . ALA A 1 834 ? 23.990 42.891 9.948 1.00 61.44 834 ALA A CA 1
ATOM 6691 C C . ALA A 1 834 ? 24.641 43.814 11.009 1.00 61.44 834 ALA A C 1
ATOM 6693 O O . ALA A 1 834 ? 25.846 43.722 11.236 1.00 61.44 834 ALA A O 1
ATOM 6694 N N . ARG A 1 835 ? 23.864 44.700 11.656 1.00 58.88 835 ARG A N 1
ATOM 6695 C CA . ARG A 1 835 ? 24.308 45.595 12.740 1.00 58.88 835 ARG A CA 1
ATOM 6696 C C . ARG A 1 835 ? 24.067 45.039 14.154 1.00 58.88 835 ARG A C 1
ATOM 6698 O O . ARG A 1 835 ? 24.768 45.467 15.064 1.00 58.88 835 ARG A O 1
ATOM 6705 N N . ASP A 1 836 ? 23.138 44.094 14.325 1.00 63.91 836 ASP A N 1
ATOM 6706 C CA . ASP A 1 836 ? 22.874 43.357 15.572 1.00 63.91 836 ASP A CA 1
ATOM 6707 C C . ASP A 1 836 ? 22.469 41.910 15.241 1.00 63.91 836 ASP A C 1
ATOM 6709 O O . ASP A 1 836 ? 21.376 41.639 14.740 1.00 63.91 836 ASP A O 1
ATOM 6713 N N . ALA A 1 837 ? 23.361 40.960 15.534 1.00 63.62 837 ALA A N 1
ATOM 6714 C CA . ALA A 1 837 ? 23.155 39.545 15.233 1.00 63.62 837 ALA A CA 1
ATOM 6715 C C . ALA A 1 837 ? 21.954 38.924 15.974 1.00 63.62 837 ALA A C 1
ATOM 6717 O O . ALA A 1 837 ? 21.452 37.886 15.552 1.00 63.62 837 ALA A O 1
ATOM 6718 N N . SER A 1 838 ? 21.466 39.542 17.057 1.00 64.56 838 SER A N 1
ATOM 6719 C CA . SER A 1 838 ? 20.281 39.069 17.783 1.00 64.56 838 SER A CA 1
ATOM 6720 C C . SER A 1 838 ? 18.959 39.304 17.040 1.00 64.56 838 SER A C 1
ATOM 6722 O O . SER A 1 838 ? 17.965 38.662 17.373 1.00 64.56 838 SER A O 1
ATOM 6724 N N . GLU A 1 839 ? 18.957 40.146 15.999 1.00 70.06 839 GLU A N 1
ATOM 6725 C CA . GLU A 1 839 ? 17.774 40.463 15.188 1.00 70.06 839 GLU A CA 1
ATOM 6726 C C . GLU A 1 839 ? 17.648 39.616 13.907 1.00 70.06 839 GLU A C 1
ATOM 6728 O O . GLU A 1 839 ? 16.663 39.749 13.173 1.00 70.06 839 GLU A O 1
ATOM 6733 N N . LYS A 1 840 ? 18.623 38.744 13.604 1.00 81.31 840 LYS A N 1
ATOM 6734 C CA . LYS A 1 840 ? 18.560 37.875 12.418 1.00 81.31 840 LYS A CA 1
ATOM 6735 C C . LYS A 1 840 ? 17.412 36.860 12.559 1.00 81.31 840 LYS A C 1
ATOM 6737 O O . LYS A 1 840 ? 17.388 36.119 13.541 1.00 81.31 840 LYS A O 1
ATOM 6742 N N . PRO A 1 841 ? 16.501 36.753 11.570 1.00 84.56 841 PRO A N 1
ATOM 6743 C CA . PRO A 1 841 ? 15.423 35.758 11.591 1.00 84.56 841 PRO A CA 1
ATOM 6744 C C . PRO A 1 841 ? 15.912 34.306 11.686 1.00 84.56 841 PRO A C 1
ATOM 6746 O O . PRO A 1 841 ? 15.230 33.466 12.267 1.00 84.56 841 PRO A O 1
ATOM 6749 N N . GLY A 1 842 ? 17.098 34.020 11.151 1.00 91.62 842 GLY A N 1
ATOM 6750 C CA . GLY A 1 842 ? 17.760 32.722 11.196 1.00 91.62 842 GLY A CA 1
ATOM 6751 C C . GLY A 1 842 ? 19.270 32.854 11.001 1.00 91.62 842 GLY A C 1
ATOM 6752 O O . GLY A 1 842 ? 19.707 33.718 10.235 1.00 91.62 842 GLY A O 1
ATOM 6753 N N . GLU A 1 843 ? 20.046 32.023 11.696 1.00 92.56 843 GLU A N 1
ATOM 6754 C CA . GLU A 1 843 ? 21.500 31.911 11.525 1.00 92.56 843 GLU A CA 1
ATOM 6755 C C . GLU A 1 843 ? 22.042 30.516 11.897 1.00 92.56 843 GLU A C 1
ATOM 6757 O O . GLU A 1 843 ? 21.475 29.803 12.739 1.00 92.56 843 GLU A O 1
ATOM 6762 N N . ILE A 1 844 ? 23.187 30.160 11.310 1.00 96.00 844 ILE A N 1
ATOM 6763 C CA . ILE A 1 844 ? 24.010 29.014 11.709 1.00 96.00 844 ILE A CA 1
ATOM 6764 C C . ILE A 1 844 ? 24.946 29.460 12.838 1.00 96.00 844 ILE A C 1
ATOM 6766 O O . ILE A 1 844 ? 25.730 30.391 12.668 1.00 96.00 844 ILE A O 1
ATOM 6770 N N . LEU A 1 845 ? 24.894 28.773 13.980 1.00 95.88 845 LEU A N 1
ATOM 6771 C CA . LEU A 1 845 ? 25.789 29.023 15.116 1.00 95.88 845 LEU A CA 1
ATOM 6772 C C . LEU A 1 845 ? 27.006 28.092 15.101 1.00 95.88 845 LEU A C 1
ATOM 6774 O O . LEU A 1 845 ? 28.114 28.520 15.411 1.00 95.88 845 LEU A O 1
ATOM 6778 N N . GLU A 1 846 ? 26.811 26.819 14.740 1.00 96.44 846 GLU A N 1
ATOM 6779 C CA . GLU A 1 846 ? 27.880 25.815 14.638 1.00 96.44 846 GLU A CA 1
ATOM 6780 C C . GLU A 1 846 ? 27.608 24.849 13.484 1.00 96.44 846 GLU A C 1
ATOM 6782 O O . GLU A 1 846 ? 26.461 24.475 13.226 1.00 96.44 846 GLU A O 1
ATOM 6787 N N . THR A 1 847 ? 28.662 24.413 12.792 1.00 95.62 847 THR A N 1
ATOM 6788 C CA . THR A 1 847 ? 28.548 23.452 11.691 1.00 95.62 847 THR A CA 1
ATOM 6789 C C . THR A 1 847 ? 29.813 22.607 11.532 1.00 95.62 847 THR A C 1
ATOM 6791 O O . THR A 1 847 ? 30.933 23.098 11.657 1.00 95.62 847 THR A O 1
ATOM 6794 N N . SER A 1 848 ? 29.632 21.316 11.254 1.00 94.12 848 SER A N 1
ATOM 6795 C CA . SER A 1 848 ? 30.674 20.336 10.918 1.00 94.12 848 SER A CA 1
ATOM 6796 C C . SER A 1 848 ? 30.067 19.184 10.098 1.00 94.12 848 SER A C 1
ATOM 6798 O O . SER A 1 848 ? 28.863 19.181 9.838 1.00 94.12 848 SER A O 1
ATOM 6800 N N . ASP A 1 849 ? 30.851 18.166 9.713 1.00 90.81 849 ASP A N 1
ATOM 6801 C CA . ASP A 1 849 ? 30.283 16.946 9.095 1.00 90.81 849 ASP A CA 1
ATOM 6802 C C . ASP A 1 849 ? 29.318 16.208 10.042 1.00 90.81 849 ASP A C 1
ATOM 6804 O O . ASP A 1 849 ? 28.360 15.568 9.595 1.00 90.81 849 ASP A O 1
ATOM 6808 N N . ASN A 1 850 ? 29.572 16.299 11.349 1.00 94.75 850 ASN A N 1
ATOM 6809 C CA . ASN A 1 850 ? 28.891 15.494 12.351 1.00 94.75 850 ASN A CA 1
ATOM 6810 C C . ASN A 1 850 ? 27.704 16.208 13.003 1.00 94.75 850 ASN A C 1
ATOM 6812 O O . ASN A 1 850 ? 26.719 15.554 13.335 1.00 94.75 850 ASN A O 1
ATOM 6816 N N . HIS A 1 851 ? 27.782 17.521 13.217 1.00 97.00 851 HIS A N 1
ATOM 6817 C CA . HIS A 1 851 ? 26.741 18.268 13.919 1.00 97.00 851 HIS A CA 1
ATOM 6818 C C . HIS A 1 851 ? 26.475 19.642 13.309 1.00 97.00 851 HIS A C 1
ATOM 6820 O O . HIS A 1 851 ? 27.337 20.229 12.652 1.00 97.00 851 HIS A O 1
ATOM 6826 N N . HIS A 1 852 ? 25.273 20.144 13.566 1.00 98.12 852 HIS A N 1
ATOM 6827 C CA . HIS A 1 852 ? 24.783 21.422 13.077 1.00 98.12 852 HIS A CA 1
ATOM 6828 C C . HIS A 1 852 ? 23.886 22.067 14.138 1.00 98.12 852 HIS A C 1
ATOM 6830 O O . HIS A 1 852 ? 23.040 21.385 14.723 1.00 98.12 852 HIS A O 1
ATOM 6836 N N . LEU A 1 853 ? 24.082 23.358 14.400 1.00 98.25 853 LEU A N 1
ATOM 6837 C CA . LEU A 1 853 ? 23.267 24.150 15.317 1.00 98.25 853 LEU A CA 1
ATOM 6838 C C . LEU A 1 853 ? 22.786 25.409 14.611 1.00 98.25 853 LEU A C 1
ATOM 6840 O O . LEU A 1 853 ? 23.591 26.246 14.201 1.00 98.25 853 LEU A O 1
ATOM 6844 N N . VAL A 1 854 ? 21.469 25.555 14.535 1.00 97.31 854 VAL A N 1
ATOM 6845 C CA . VAL A 1 854 ? 20.807 26.737 13.979 1.00 97.31 854 VAL A CA 1
ATOM 6846 C C . VAL A 1 854 ? 19.935 27.408 15.023 1.00 97.31 854 VAL A C 1
ATOM 6848 O O . VAL A 1 854 ? 19.409 26.753 15.929 1.00 97.31 854 VAL A O 1
ATOM 6851 N N . ARG A 1 855 ? 19.745 28.716 14.867 1.00 94.81 855 ARG A N 1
ATOM 6852 C CA . ARG A 1 855 ? 18.795 29.502 15.650 1.00 94.81 855 ARG A CA 1
ATOM 6853 C C . ARG A 1 855 ? 17.858 30.241 14.711 1.00 94.81 855 ARG A C 1
ATOM 6855 O O . ARG A 1 855 ? 18.335 30.936 13.826 1.00 94.81 855 ARG A O 1
ATOM 6862 N N . VAL A 1 856 ? 16.549 30.117 14.921 1.00 93.75 856 VAL A N 1
ATOM 6863 C CA . VAL A 1 856 ? 15.509 30.788 14.121 1.00 93.75 856 VAL A CA 1
ATOM 6864 C C . VAL A 1 856 ? 14.473 31.382 15.064 1.00 93.75 856 VAL A C 1
ATOM 6866 O O . VAL A 1 856 ? 13.879 30.646 15.847 1.00 93.75 856 VAL A O 1
ATOM 6869 N N . ASN A 1 857 ? 14.270 32.701 15.041 1.00 87.50 857 ASN A N 1
ATOM 6870 C CA . ASN A 1 857 ? 13.355 33.410 15.955 1.00 87.50 857 ASN A CA 1
ATOM 6871 C C . ASN A 1 8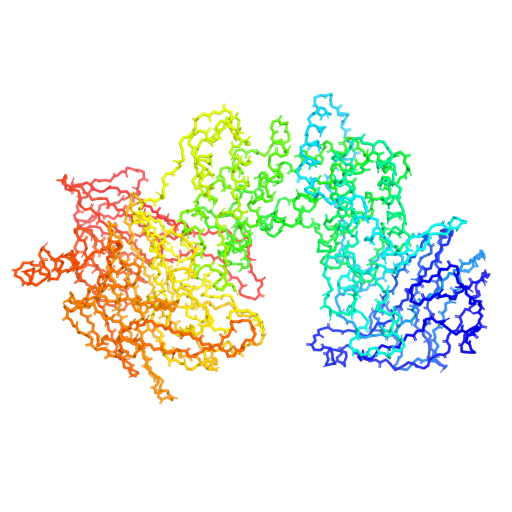57 ? 13.497 32.984 17.441 1.00 87.50 857 ASN A C 1
ATOM 6873 O O . ASN A 1 857 ? 12.511 32.813 18.157 1.00 87.50 857 ASN A O 1
ATOM 6877 N N . GLY A 1 858 ? 14.730 32.753 17.911 1.00 86.31 858 GLY A N 1
ATOM 6878 C CA . GLY A 1 858 ? 15.017 32.314 19.287 1.00 86.31 858 GLY A CA 1
ATOM 6879 C C . GLY A 1 858 ? 14.809 30.817 19.575 1.00 86.31 858 GLY A C 1
ATOM 6880 O O . GLY A 1 858 ? 15.131 30.368 20.675 1.00 86.31 858 GLY A O 1
ATOM 6881 N N . LEU A 1 859 ? 14.331 30.032 18.606 1.00 94.88 859 LEU A N 1
ATOM 6882 C CA . LEU A 1 859 ? 14.277 28.571 18.662 1.00 94.88 859 LEU A CA 1
ATOM 6883 C C . LEU A 1 859 ? 15.622 27.980 18.223 1.00 94.88 859 LEU A C 1
ATOM 6885 O O . LEU A 1 859 ? 16.117 28.312 17.147 1.00 94.88 859 LEU A O 1
ATOM 6889 N N . TYR A 1 860 ? 16.191 27.083 19.026 1.00 97.56 860 TYR A N 1
ATOM 6890 C CA . TYR A 1 860 ? 17.439 26.387 18.706 1.00 97.56 860 TYR A CA 1
ATOM 6891 C C . TYR A 1 860 ? 17.143 24.991 18.154 1.00 97.56 860 TYR A C 1
ATOM 6893 O O . TYR A 1 860 ? 16.391 24.227 18.763 1.00 97.56 860 TYR A O 1
ATOM 6901 N N . GLY A 1 861 ? 17.758 24.652 17.022 1.00 98.19 861 GLY A N 1
ATOM 6902 C CA . GLY A 1 861 ? 17.742 23.315 16.435 1.00 98.19 861 GLY A CA 1
ATOM 6903 C C . GLY A 1 861 ? 19.137 22.708 16.450 1.00 98.19 861 GLY A C 1
ATOM 6904 O O . GLY A 1 861 ? 20.020 23.180 15.740 1.00 98.19 861 GLY A O 1
ATOM 6905 N N . TYR A 1 862 ? 19.316 21.657 17.243 1.00 98.50 862 TYR A N 1
ATOM 6906 C CA . TYR A 1 862 ? 20.544 20.876 17.334 1.00 98.50 862 TYR A CA 1
ATOM 6907 C C . TYR A 1 862 ? 20.381 19.583 16.538 1.00 98.50 862 TYR A C 1
ATOM 6909 O O . TYR A 1 862 ? 19.452 18.808 16.775 1.00 98.50 862 TYR A O 1
ATOM 6917 N N . SER A 1 863 ? 21.320 19.310 15.643 1.00 98.19 863 SER A N 1
ATOM 6918 C CA . SER A 1 863 ? 21.412 18.051 14.909 1.00 98.19 863 SER A CA 1
ATOM 6919 C C . SER A 1 863 ? 22.775 17.425 15.123 1.00 98.19 863 SER A C 1
ATOM 6921 O O . SER A 1 863 ? 23.785 18.094 14.934 1.00 98.19 863 SER A O 1
ATOM 6923 N N . ALA A 1 864 ? 22.813 16.136 15.448 1.00 98.12 864 ALA A N 1
ATOM 6924 C CA . ALA A 1 864 ? 24.049 15.372 15.547 1.00 98.12 864 ALA A CA 1
ATOM 6925 C C . ALA A 1 864 ? 23.894 13.992 14.890 1.00 98.12 864 ALA A C 1
ATOM 6927 O O . ALA A 1 864 ? 22.992 13.230 15.232 1.00 98.12 864 ALA A O 1
ATOM 6928 N N . PHE A 1 865 ? 24.769 13.654 13.942 1.00 97.44 865 PHE A N 1
ATOM 6929 C CA . PHE A 1 865 ? 24.783 12.361 13.247 1.00 97.44 865 PHE A CA 1
ATOM 6930 C C . PHE A 1 865 ? 25.550 11.270 14.015 1.00 97.44 865 PHE A C 1
ATOM 6932 O O . PHE A 1 865 ? 25.503 10.097 13.641 1.00 97.44 865 PHE A O 1
ATOM 6939 N N . SER A 1 866 ? 26.224 11.643 15.101 1.00 96.75 866 SER A N 1
ATOM 6940 C CA . SER A 1 866 ? 26.803 10.779 16.133 1.00 96.75 866 SER A CA 1
ATOM 6941 C C . SER A 1 866 ? 26.936 11.588 17.435 1.00 96.75 866 SER A C 1
ATOM 6943 O O . SER A 1 866 ? 26.347 12.662 17.533 1.00 96.75 866 SER A O 1
ATOM 6945 N N . ALA A 1 867 ? 27.680 11.105 18.435 1.00 98.00 867 ALA A N 1
ATOM 6946 C CA . ALA A 1 867 ? 27.958 11.899 19.631 1.00 98.00 867 ALA A CA 1
ATOM 6947 C C . ALA A 1 867 ? 28.595 13.252 19.260 1.00 98.00 867 ALA A C 1
ATOM 6949 O O . ALA A 1 867 ? 29.466 13.311 18.387 1.00 98.00 867 ALA A O 1
ATOM 6950 N N . ALA A 1 868 ? 28.157 14.338 19.896 1.00 97.94 868 ALA A N 1
ATOM 6951 C CA . ALA A 1 868 ? 28.609 15.686 19.561 1.00 97.94 868 ALA A CA 1
ATOM 6952 C C . ALA A 1 868 ? 28.637 16.610 20.780 1.00 97.94 868 ALA A C 1
ATOM 6954 O O . ALA A 1 868 ? 27.834 16.460 21.701 1.00 97.94 868 ALA A O 1
ATOM 6955 N N . HIS A 1 869 ? 29.548 17.581 20.721 1.00 97.75 869 HIS A N 1
ATOM 6956 C CA . HIS A 1 869 ? 29.637 18.713 21.634 1.00 97.75 869 HIS A CA 1
ATOM 6957 C C . HIS A 1 869 ? 29.177 19.977 20.906 1.00 97.75 869 HIS A C 1
ATOM 6959 O O . HIS A 1 869 ? 29.596 20.205 19.773 1.00 97.75 869 HIS A O 1
ATOM 6965 N N . PHE A 1 870 ? 28.362 20.790 21.568 1.00 97.81 870 PHE A N 1
ATOM 6966 C CA . PHE A 1 870 ? 27.902 22.092 21.098 1.00 97.81 870 PHE A CA 1
ATOM 6967 C C . PHE A 1 870 ? 28.413 23.164 22.044 1.00 97.81 870 PHE A C 1
ATOM 6969 O O . PHE A 1 870 ? 28.228 23.053 23.256 1.00 97.81 870 PHE A O 1
ATOM 6976 N N . SER A 1 871 ? 29.021 24.211 21.503 1.00 96.25 871 SER A N 1
ATOM 6977 C CA . SER A 1 871 ? 29.614 25.324 22.253 1.00 96.25 871 SER A CA 1
ATOM 6978 C C . SER A 1 871 ? 28.591 26.402 22.645 1.00 96.25 871 SER A C 1
ATOM 6980 O O . SER A 1 871 ? 28.817 27.127 23.616 1.00 96.25 871 SER A O 1
ATOM 6982 N N . HIS A 1 872 ? 27.459 26.484 21.941 1.00 94.00 872 HIS A N 1
ATOM 6983 C CA . HIS A 1 872 ? 26.424 27.506 22.100 1.00 94.00 872 HIS A CA 1
ATOM 6984 C C . HIS A 1 872 ? 25.066 26.944 22.552 1.00 94.00 872 HIS A C 1
ATOM 6986 O O . HIS A 1 872 ? 24.704 25.784 22.341 1.00 94.00 872 HIS A O 1
ATOM 6992 N N . GLY A 1 873 ? 24.269 27.830 23.154 1.00 92.69 873 GLY A N 1
ATOM 6993 C CA . GLY A 1 873 ? 22.951 27.518 23.701 1.00 92.69 873 GLY A CA 1
ATOM 6994 C C . GLY A 1 873 ? 23.003 26.602 24.933 1.00 92.69 873 GLY A C 1
ATOM 6995 O O . GLY A 1 873 ? 24.044 26.432 25.572 1.00 92.69 873 GLY A O 1
ATOM 6996 N N . VAL A 1 874 ? 21.848 26.056 25.319 1.00 94.62 874 VAL A N 1
ATOM 6997 C CA . VAL A 1 874 ? 21.697 25.354 26.609 1.00 94.62 874 VAL A CA 1
ATOM 6998 C C . VAL A 1 874 ? 22.246 23.928 26.601 1.00 94.62 874 VAL A C 1
ATOM 7000 O O . VAL A 1 874 ? 22.706 23.444 27.637 1.00 94.62 874 VAL A O 1
ATOM 7003 N N . LEU A 1 875 ? 22.219 23.262 25.444 1.00 97.31 875 LEU A N 1
ATOM 7004 C CA . LEU A 1 875 ? 22.720 21.902 25.277 1.00 97.31 875 LEU A CA 1
ATOM 7005 C C . LEU A 1 875 ? 24.233 21.923 25.047 1.00 97.31 875 LEU A C 1
ATOM 7007 O O . LEU A 1 875 ? 24.731 22.673 24.212 1.00 97.31 875 LEU A O 1
ATOM 7011 N N . GLN A 1 876 ? 24.956 21.100 25.799 1.00 97.19 876 GLN A N 1
ATOM 7012 C CA . GLN A 1 876 ? 26.406 20.952 25.732 1.00 97.19 876 GLN A CA 1
ATOM 7013 C C . GLN A 1 876 ? 26.826 19.702 24.987 1.00 97.19 876 GLN A C 1
ATOM 7015 O O . GLN A 1 876 ? 27.638 19.797 24.079 1.00 97.19 876 GLN A O 1
ATOM 7020 N N . ASP A 1 877 ? 26.278 18.548 25.347 1.00 98.06 877 ASP A N 1
ATOM 7021 C CA . ASP A 1 877 ? 26.684 17.280 24.753 1.00 98.06 877 ASP A CA 1
ATOM 7022 C C . ASP A 1 877 ? 25.468 16.420 24.445 1.00 98.06 877 ASP A C 1
ATOM 7024 O O . ASP A 1 877 ? 24.476 16.434 25.179 1.00 98.06 877 ASP A O 1
ATOM 7028 N N . VAL A 1 878 ? 25.584 15.626 23.385 1.00 98.19 878 VAL A N 1
ATOM 7029 C CA . VAL A 1 878 ? 24.677 14.522 23.088 1.00 98.19 878 VAL A CA 1
ATOM 7030 C C . VAL A 1 878 ? 25.481 13.250 22.853 1.00 98.19 878 VAL A C 1
ATOM 7032 O O . VAL A 1 878 ? 26.473 13.258 22.127 1.00 98.19 878 VAL A O 1
ATOM 7035 N N . SER A 1 879 ? 25.082 12.146 23.486 1.00 98.12 879 SER A N 1
ATOM 7036 C CA . SER A 1 879 ? 25.876 10.908 23.481 1.00 98.12 879 SER A CA 1
ATOM 7037 C C . SER A 1 879 ? 25.676 10.012 22.255 1.00 98.12 879 SER A C 1
ATOM 7039 O O . SER A 1 879 ? 26.420 9.049 22.076 1.00 98.12 879 SER A O 1
ATOM 7041 N N . GLN A 1 880 ? 24.672 10.294 21.422 1.00 96.94 880 GLN A N 1
ATOM 7042 C CA . GLN A 1 880 ? 24.283 9.491 20.258 1.00 96.94 880 GLN A CA 1
ATOM 7043 C C . GLN A 1 880 ? 23.778 10.384 19.120 1.00 96.94 880 GLN A C 1
ATOM 7045 O O . GLN A 1 880 ? 23.545 11.576 19.310 1.00 96.94 880 GLN A O 1
ATOM 7050 N N . ALA A 1 881 ? 23.551 9.791 17.945 1.00 97.25 881 ALA A N 1
ATOM 7051 C CA . ALA A 1 881 ? 22.908 10.484 16.833 1.00 97.25 881 ALA A CA 1
ATOM 7052 C C . ALA A 1 881 ? 21.470 10.904 17.198 1.00 97.25 881 ALA A C 1
ATOM 7054 O O . ALA A 1 881 ? 20.599 10.050 17.406 1.00 97.25 881 ALA A O 1
ATOM 7055 N N . ALA A 1 882 ? 21.209 12.208 17.269 1.00 98.06 882 ALA A N 1
ATOM 7056 C CA . ALA A 1 882 ? 19.941 12.747 17.746 1.00 98.06 882 ALA A CA 1
ATOM 7057 C C . ALA A 1 882 ? 19.613 14.131 17.167 1.00 98.06 882 ALA A C 1
ATOM 7059 O O . ALA A 1 882 ? 20.469 14.849 16.647 1.00 98.06 882 ALA A O 1
ATOM 7060 N N . GLN A 1 883 ? 18.339 14.489 17.296 1.00 97.88 883 GLN A N 1
ATOM 7061 C CA . GLN A 1 883 ? 17.790 15.815 17.038 1.00 97.88 883 GLN A CA 1
ATOM 7062 C C . GLN A 1 883 ? 17.284 16.407 18.346 1.00 97.88 883 GLN A C 1
ATOM 7064 O O . GLN A 1 883 ? 16.607 15.700 19.099 1.00 97.88 883 GLN A O 1
ATOM 7069 N N . VAL A 1 884 ? 17.545 17.692 18.581 1.00 98.50 884 VAL A N 1
ATOM 7070 C CA . VAL A 1 884 ? 16.982 18.432 19.715 1.00 98.50 884 VAL A CA 1
ATOM 7071 C C . VAL A 1 884 ? 16.427 19.772 19.248 1.00 98.50 884 VAL A C 1
ATOM 7073 O O . VAL A 1 884 ? 17.118 20.536 18.581 1.00 98.50 884 VAL A O 1
ATOM 7076 N N . LEU A 1 885 ? 15.189 20.076 19.627 1.00 98.44 885 LEU A N 1
ATOM 7077 C CA . LEU A 1 885 ? 14.655 21.439 19.607 1.00 98.44 885 LEU A CA 1
ATOM 7078 C C . LEU A 1 885 ? 14.675 22.005 21.016 1.00 98.44 885 LEU A C 1
ATOM 7080 O O . LEU A 1 885 ? 14.299 21.293 21.944 1.00 98.44 885 LEU A O 1
ATOM 7084 N N . ALA A 1 886 ? 15.055 23.272 21.162 1.00 97.88 886 ALA A N 1
ATOM 7085 C CA . ALA A 1 886 ? 15.008 23.982 22.433 1.00 97.88 886 ALA A CA 1
ATOM 7086 C C . ALA A 1 886 ? 14.399 25.378 22.263 1.00 97.88 886 ALA A C 1
ATOM 7088 O O . ALA A 1 886 ? 14.896 26.188 21.477 1.00 97.88 886 ALA A O 1
ATOM 7089 N N . GLN A 1 887 ? 13.345 25.665 23.025 1.00 96.50 887 GLN A N 1
ATOM 7090 C CA . GLN A 1 887 ? 12.690 26.969 23.072 1.00 96.50 887 GLN A CA 1
ATOM 7091 C C . GLN A 1 887 ? 12.761 27.537 24.486 1.00 96.50 887 GLN A C 1
ATOM 7093 O O . GLN A 1 887 ? 12.160 26.991 25.414 1.00 96.50 887 GLN A O 1
ATOM 7098 N N . THR A 1 888 ? 13.459 28.659 24.643 1.00 94.19 888 THR A N 1
ATOM 7099 C CA . THR A 1 888 ? 13.462 29.411 25.900 1.00 94.19 888 THR A CA 1
ATOM 7100 C C . THR A 1 888 ? 12.183 30.237 26.005 1.00 94.19 888 THR A C 1
ATOM 7102 O O . THR A 1 888 ? 11.884 31.055 25.137 1.00 94.19 888 THR A O 1
ATOM 7105 N N . LEU A 1 889 ? 11.420 30.021 27.071 1.00 93.25 889 LEU A N 1
ATOM 7106 C CA . LEU A 1 889 ? 10.206 30.764 27.388 1.00 93.25 889 LEU A CA 1
ATOM 7107 C C . LEU A 1 889 ? 10.545 32.084 28.089 1.00 93.25 889 LEU A C 1
ATOM 7109 O O . LEU A 1 889 ? 11.607 32.235 28.689 1.00 93.25 889 LEU A O 1
ATOM 7113 N N . ALA A 1 890 ? 9.590 33.017 28.113 1.00 90.81 890 ALA A N 1
ATOM 7114 C CA . ALA A 1 890 ? 9.734 34.288 28.830 1.00 90.81 890 ALA A CA 1
ATOM 7115 C C . ALA A 1 890 ? 10.006 34.120 30.343 1.00 90.81 890 ALA A C 1
ATOM 7117 O O . ALA A 1 890 ? 10.562 35.017 30.967 1.00 90.81 890 ALA A O 1
ATOM 7118 N N . SER A 1 891 ? 9.640 32.974 30.932 1.00 91.38 891 SER A N 1
ATOM 7119 C CA . SER A 1 891 ? 9.947 32.627 32.327 1.00 91.38 891 SER A CA 1
ATOM 7120 C C . SER A 1 891 ? 11.415 32.256 32.574 1.00 91.38 891 SER A C 1
ATOM 7122 O O . SER A 1 891 ? 11.807 32.113 33.727 1.00 91.38 891 SER A O 1
ATOM 7124 N N . GLY A 1 892 ? 12.213 32.056 31.520 1.00 90.94 892 GLY A N 1
ATOM 7125 C CA . GLY A 1 892 ? 13.557 31.477 31.592 1.00 90.94 892 GLY A CA 1
ATOM 7126 C C . GLY A 1 892 ? 13.583 29.944 31.540 1.00 90.94 892 GLY A C 1
ATOM 7127 O O . GLY A 1 892 ? 14.659 29.363 31.422 1.00 90.94 892 GLY A O 1
ATOM 7128 N N . ASN A 1 893 ? 12.422 29.281 31.580 1.00 95.38 893 ASN A N 1
ATOM 7129 C CA . ASN A 1 893 ? 12.327 27.832 31.385 1.00 95.38 893 ASN A CA 1
ATOM 7130 C C . ASN A 1 893 ? 12.622 27.474 29.929 1.00 95.38 893 ASN A C 1
ATOM 7132 O O . ASN A 1 893 ? 12.348 28.266 29.026 1.00 95.38 893 ASN A O 1
ATOM 7136 N N . VAL A 1 894 ? 13.102 26.258 29.685 1.00 96.81 894 VAL A N 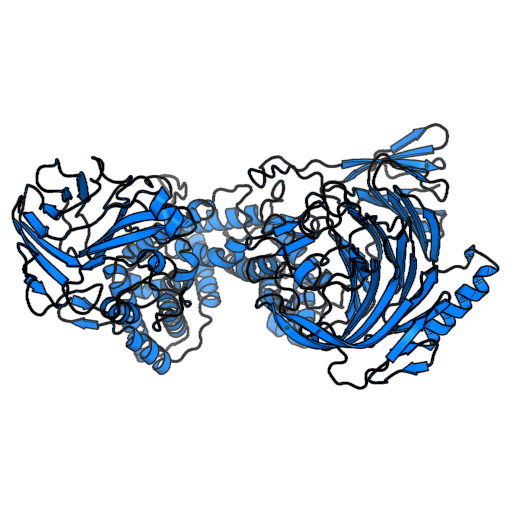1
ATOM 7137 C CA . VAL A 1 894 ? 13.383 25.781 28.331 1.00 96.81 894 VAL A CA 1
ATOM 7138 C C . VAL A 1 894 ? 12.575 24.530 28.044 1.00 96.81 894 VAL A C 1
ATOM 7140 O O . VAL A 1 894 ? 12.728 23.509 28.715 1.00 96.81 894 VAL A O 1
ATOM 7143 N N . LYS A 1 895 ? 11.727 24.609 27.022 1.00 97.50 895 LYS A N 1
ATOM 7144 C CA . LYS A 1 895 ? 11.035 23.450 26.467 1.00 97.50 895 LYS A CA 1
ATOM 7145 C C . LYS A 1 895 ? 11.919 22.749 25.454 1.00 97.50 895 LYS A C 1
ATOM 7147 O O . LYS A 1 895 ? 12.530 23.402 24.609 1.00 97.50 895 LYS A O 1
ATOM 7152 N N . LEU A 1 896 ? 11.957 21.427 25.534 1.00 97.94 896 LEU A N 1
ATOM 7153 C CA . LEU A 1 896 ? 12.820 20.575 24.733 1.00 97.94 896 LEU A CA 1
ATOM 7154 C C . LEU A 1 896 ? 12.012 19.484 24.049 1.00 97.94 896 LEU A C 1
ATOM 7156 O O . LEU A 1 896 ? 11.070 18.951 24.628 1.00 97.94 896 LEU A O 1
ATOM 7160 N N . SER A 1 897 ? 12.431 19.120 22.842 1.00 98.38 897 SER A N 1
ATOM 7161 C CA . SER A 1 897 ? 11.988 17.909 22.152 1.00 98.38 897 SER A CA 1
ATOM 7162 C C . SER A 1 897 ? 13.205 17.163 21.641 1.00 98.38 897 SER A C 1
ATOM 7164 O O . SER A 1 897 ? 14.072 17.779 21.024 1.00 98.38 897 SER A O 1
ATOM 7166 N N . VAL A 1 898 ? 13.282 15.858 21.904 1.00 98.25 898 VAL A N 1
ATOM 7167 C CA . VAL A 1 898 ? 14.455 15.027 21.602 1.00 98.25 898 VAL A CA 1
ATOM 7168 C C . VAL A 1 898 ? 14.031 13.755 20.882 1.00 98.25 898 VAL A C 1
ATOM 7170 O O . VAL A 1 898 ? 13.169 13.032 21.376 1.00 98.25 898 VAL A O 1
ATOM 7173 N N . SER A 1 899 ? 14.692 13.428 19.772 1.00 97.75 899 SER A N 1
ATOM 7174 C CA . SER A 1 899 ? 14.516 12.152 19.067 1.00 97.75 899 SER A CA 1
ATOM 7175 C C . SER A 1 899 ? 15.856 11.552 18.661 1.00 97.75 899 SER A C 1
ATOM 7177 O O . SER A 1 899 ? 16.746 12.271 18.205 1.00 97.75 899 SER A O 1
ATOM 7179 N N . ALA A 1 900 ? 15.980 10.224 18.742 1.00 97.44 900 ALA A N 1
ATOM 7180 C CA . ALA A 1 900 ? 17.078 9.516 18.087 1.00 97.44 900 ALA A CA 1
ATOM 7181 C C . ALA A 1 900 ? 16.950 9.634 16.564 1.00 97.44 900 ALA A C 1
ATOM 7183 O O . ALA A 1 900 ? 15.837 9.702 16.033 1.00 97.44 900 ALA A O 1
ATOM 7184 N N . MET A 1 901 ? 18.087 9.619 15.862 1.00 95.75 901 MET A N 1
ATOM 7185 C CA . MET A 1 901 ? 18.087 9.503 14.400 1.00 95.75 901 MET A CA 1
ATOM 7186 C C . MET A 1 901 ? 17.951 8.060 13.902 1.00 95.75 901 MET A C 1
ATOM 7188 O O . MET A 1 901 ? 17.561 7.840 12.756 1.00 95.75 901 MET A O 1
ATOM 7192 N N . ASP A 1 902 ? 18.256 7.088 14.761 1.00 92.88 902 ASP A N 1
ATOM 7193 C CA . ASP A 1 902 ? 18.189 5.667 14.441 1.00 92.88 902 ASP A CA 1
ATOM 7194 C C . ASP A 1 902 ? 16.889 5.053 14.971 1.00 92.88 902 ASP A C 1
ATOM 7196 O O . ASP A 1 902 ? 16.561 5.169 16.153 1.00 92.88 902 ASP A O 1
ATOM 7200 N N . LEU A 1 903 ? 16.162 4.339 14.106 1.00 92.75 903 LEU A N 1
ATOM 7201 C CA . LEU A 1 903 ? 14.976 3.574 14.522 1.00 92.75 903 LEU A CA 1
ATOM 7202 C C . LEU A 1 903 ? 15.343 2.286 15.270 1.00 92.75 903 LEU A C 1
ATOM 7204 O O . LEU A 1 903 ? 14.481 1.698 15.925 1.00 92.75 903 LEU A O 1
ATOM 720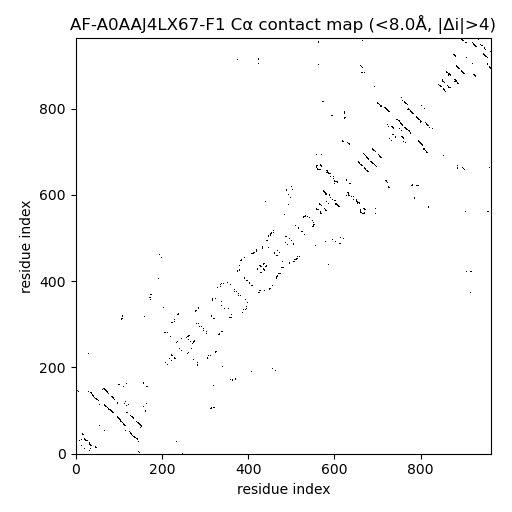8 N N . ASN A 1 904 ? 16.602 1.845 15.140 1.00 90.38 904 ASN A N 1
ATOM 7209 C CA . ASN A 1 904 ? 17.156 0.642 15.759 1.00 90.38 904 ASN A CA 1
ATOM 7210 C C . ASN A 1 904 ? 16.325 -0.627 15.467 1.00 90.38 904 ASN A C 1
ATOM 7212 O O . ASN A 1 904 ? 16.024 -1.431 16.354 1.00 90.38 904 ASN A O 1
ATOM 7216 N N . LEU A 1 905 ? 15.914 -0.781 14.201 1.00 88.38 905 LEU A N 1
ATOM 7217 C CA . LEU A 1 905 ? 15.194 -1.963 13.725 1.00 88.38 905 LEU A CA 1
ATOM 7218 C C . LEU A 1 905 ? 16.173 -3.092 13.416 1.00 88.38 905 LEU A C 1
ATOM 7220 O O . LEU A 1 905 ? 17.139 -2.909 12.678 1.00 88.38 905 LEU A O 1
ATOM 7224 N N . VAL A 1 906 ? 15.878 -4.292 13.913 1.00 80.38 906 VAL A N 1
ATOM 7225 C CA . VAL A 1 906 ? 16.632 -5.494 13.543 1.00 80.38 906 VAL A CA 1
ATOM 7226 C C . VAL A 1 906 ? 16.259 -5.880 12.115 1.00 80.38 906 VAL A C 1
ATOM 7228 O O . VAL A 1 906 ? 15.091 -6.155 11.838 1.00 80.38 906 VAL A O 1
ATOM 7231 N N . LYS A 1 907 ? 17.229 -5.904 11.197 1.00 68.88 907 LYS A N 1
ATOM 7232 C CA . LYS A 1 907 ? 16.999 -6.275 9.796 1.00 68.88 907 LYS A CA 1
ATOM 7233 C C . LYS A 1 907 ? 18.036 -7.271 9.301 1.00 68.88 907 LYS A C 1
ATOM 7235 O O . LYS A 1 907 ? 19.231 -6.987 9.302 1.00 68.88 907 LYS A O 1
ATOM 7240 N N . GLU A 1 908 ? 17.562 -8.400 8.785 1.00 69.44 908 GLU A N 1
ATOM 7241 C CA . GLU A 1 908 ? 18.398 -9.391 8.117 1.00 69.44 908 GLU A CA 1
ATOM 7242 C C . GLU A 1 908 ? 18.179 -9.307 6.607 1.00 69.44 908 GLU A C 1
ATOM 7244 O O . GLU A 1 908 ? 17.240 -9.871 6.051 1.00 69.44 908 GLU A O 1
ATOM 7249 N N . TRP A 1 909 ? 19.059 -8.582 5.916 1.00 63.34 909 TRP A N 1
ATOM 7250 C CA . TRP A 1 909 ? 18.932 -8.276 4.484 1.00 63.34 909 TRP A CA 1
ATOM 7251 C C . TRP A 1 909 ? 18.764 -9.495 3.565 1.00 63.34 909 TRP A C 1
ATOM 7253 O O . TRP A 1 909 ? 18.211 -9.351 2.478 1.00 63.34 909 TRP A O 1
ATOM 7263 N N . ALA A 1 910 ? 19.231 -10.674 3.987 1.00 54.56 910 ALA A N 1
ATOM 7264 C CA . ALA A 1 910 ? 19.097 -11.921 3.236 1.00 54.56 910 ALA A CA 1
ATOM 7265 C C . ALA A 1 910 ? 17.755 -12.645 3.468 1.00 54.56 910 ALA A C 1
ATOM 7267 O O . ALA A 1 910 ? 17.340 -13.418 2.606 1.00 54.56 910 ALA A O 1
ATOM 7268 N N . TYR A 1 911 ? 17.082 -12.397 4.598 1.00 58.62 911 TYR A N 1
ATOM 7269 C CA . TYR A 1 911 ? 15.939 -13.194 5.068 1.00 58.62 911 TYR A CA 1
ATOM 7270 C C . TYR A 1 911 ? 14.647 -12.383 5.266 1.00 58.62 911 TYR A C 1
ATOM 7272 O O . TYR A 1 911 ? 13.569 -12.969 5.329 1.00 58.62 911 TYR A O 1
ATOM 7280 N N . GLY A 1 912 ? 14.724 -11.046 5.274 1.00 79.12 912 GLY A N 1
ATOM 7281 C CA . GLY A 1 912 ? 13.573 -10.153 5.426 1.00 79.12 912 GLY A CA 1
ATOM 7282 C C . GLY A 1 912 ? 13.383 -9.638 6.864 1.00 79.12 912 GLY A C 1
ATOM 7283 O O . GLY A 1 912 ? 14.356 -9.550 7.618 1.00 79.12 912 GLY A O 1
ATOM 7284 N N . PRO A 1 913 ? 12.165 -9.203 7.240 1.00 84.44 913 PRO A N 1
ATOM 7285 C CA . PRO A 1 913 ? 11.856 -8.797 8.611 1.00 84.44 913 PRO A CA 1
ATOM 7286 C C . PRO A 1 913 ? 12.004 -9.965 9.594 1.00 84.44 913 PRO A C 1
ATOM 7288 O O . PRO A 1 913 ? 11.773 -11.119 9.239 1.00 84.44 913 PRO A O 1
ATOM 7291 N N . THR A 1 914 ? 12.348 -9.647 10.841 1.00 87.44 914 THR A N 1
ATOM 7292 C CA . THR A 1 914 ? 12.523 -10.622 11.927 1.00 87.44 914 THR A CA 1
ATOM 7293 C C . THR A 1 914 ? 11.520 -10.374 13.050 1.00 87.44 914 THR A C 1
ATOM 7295 O O . THR A 1 914 ? 10.991 -9.272 13.198 1.00 87.44 914 THR A O 1
ATOM 7298 N N . GLU A 1 915 ? 11.260 -11.394 13.867 1.00 89.56 915 GLU A N 1
ATOM 7299 C CA . GLU A 1 915 ? 10.362 -11.285 15.030 1.00 89.56 915 GLU A CA 1
ATOM 7300 C C . GLU A 1 915 ? 11.042 -10.650 16.255 1.00 89.56 915 GLU A C 1
ATOM 7302 O O . GLU A 1 915 ? 10.427 -10.505 17.310 1.00 89.56 915 GLU A O 1
ATOM 7307 N N . ALA A 1 916 ? 12.309 -10.241 16.125 1.00 86.69 916 ALA A N 1
ATOM 7308 C CA . ALA A 1 916 ? 13.038 -9.593 17.203 1.00 86.69 916 ALA A CA 1
ATOM 7309 C C . ALA A 1 916 ? 12.401 -8.231 17.544 1.00 86.69 916 ALA A C 1
ATOM 7311 O O . ALA A 1 916 ? 12.163 -7.421 16.642 1.00 86.69 916 ALA A O 1
ATOM 7312 N N . PRO A 1 917 ? 12.148 -7.938 18.833 1.00 84.44 917 PRO A N 1
ATOM 7313 C CA . PRO A 1 917 ? 11.531 -6.682 19.229 1.00 84.44 917 PRO A CA 1
ATOM 7314 C C . PRO A 1 917 ? 12.453 -5.494 18.938 1.00 84.44 917 PRO A C 1
ATOM 7316 O O . PRO A 1 917 ? 13.677 -5.579 19.073 1.00 84.44 917 PRO A O 1
ATOM 7319 N N . ASN A 1 918 ? 11.842 -4.361 18.592 1.00 85.44 918 ASN A N 1
ATOM 7320 C CA . ASN A 1 918 ? 12.557 -3.100 18.414 1.00 85.44 918 ASN A CA 1
ATOM 7321 C C . ASN A 1 918 ? 13.091 -2.624 19.769 1.00 85.44 918 ASN A C 1
ATOM 7323 O O . ASN A 1 918 ? 12.378 -2.677 20.774 1.00 85.44 918 ASN A O 1
ATOM 7327 N N . LYS A 1 919 ? 14.337 -2.148 19.803 1.00 91.00 919 LYS A N 1
ATOM 7328 C CA . LYS A 1 919 ? 14.972 -1.659 21.033 1.00 91.00 919 LYS A CA 1
ATOM 7329 C C . LYS A 1 919 ? 15.053 -0.136 21.008 1.00 91.00 919 LYS A C 1
ATOM 7331 O O . LYS A 1 919 ? 15.413 0.420 19.972 1.00 91.00 919 LYS A O 1
ATOM 7336 N N . PRO A 1 920 ? 14.776 0.555 22.122 1.00 94.81 920 PRO A N 1
ATOM 7337 C CA . PRO A 1 920 ? 14.972 1.993 22.166 1.00 94.81 920 PRO A CA 1
ATOM 7338 C C . PRO A 1 920 ? 16.455 2.354 22.060 1.00 94.81 920 PRO A C 1
ATOM 7340 O O . PRO A 1 920 ? 17.326 1.603 22.505 1.00 94.81 920 PRO A O 1
ATOM 7343 N N . VAL A 1 921 ? 16.728 3.527 21.501 1.00 96.50 921 VAL A N 1
ATOM 7344 C CA . VAL A 1 921 ? 18.035 4.182 21.572 1.00 96.50 921 VAL A CA 1
ATOM 7345 C C . VAL A 1 921 ? 18.071 5.017 22.848 1.00 96.50 921 VAL A C 1
ATOM 7347 O O . VAL A 1 921 ? 17.153 5.795 23.111 1.00 96.50 921 VAL A O 1
ATOM 7350 N N . ILE A 1 922 ? 19.114 4.841 23.656 1.00 97.56 922 ILE A N 1
ATOM 7351 C CA . ILE A 1 922 ? 19.320 5.625 24.877 1.00 97.56 922 ILE A CA 1
ATOM 7352 C C . ILE A 1 922 ? 20.208 6.821 24.545 1.00 97.56 922 ILE A C 1
ATOM 7354 O O . ILE A 1 922 ? 21.324 6.641 24.063 1.00 97.56 922 ILE A O 1
ATOM 7358 N N . ILE A 1 923 ? 19.704 8.024 24.803 1.00 98.06 923 ILE A N 1
ATOM 7359 C CA . ILE A 1 923 ? 20.375 9.295 24.523 1.00 98.06 923 ILE A CA 1
ATOM 7360 C C . ILE A 1 923 ? 20.654 9.977 25.857 1.00 98.06 923 ILE A C 1
ATOM 7362 O O . ILE A 1 923 ? 19.742 10.157 26.661 1.00 98.06 923 ILE A O 1
ATOM 7366 N N . GLU A 1 924 ? 21.897 10.375 26.085 1.00 98.25 924 GLU A N 1
ATOM 7367 C CA . GLU A 1 924 ? 22.276 11.227 27.209 1.00 98.25 924 GLU A CA 1
ATOM 7368 C C . GLU A 1 924 ? 22.538 12.638 26.693 1.00 98.25 924 GLU A C 1
ATOM 7370 O O . GLU A 1 924 ? 23.237 12.821 25.695 1.00 98.25 924 GLU A O 1
ATOM 7375 N N . LEU A 1 925 ? 21.939 13.617 27.365 1.00 98.31 925 LEU A N 1
ATOM 7376 C CA . LEU A 1 925 ? 22.028 15.038 27.056 1.00 98.31 925 LEU A CA 1
ATOM 7377 C C . LEU A 1 925 ? 22.663 15.748 28.240 1.00 98.31 925 LEU A C 1
ATOM 7379 O O . LEU A 1 925 ? 22.126 15.680 29.346 1.00 98.31 925 LEU A O 1
ATOM 7383 N N . THR A 1 926 ? 23.764 16.450 28.013 1.00 98.25 926 THR A N 1
ATOM 7384 C CA . THR A 1 926 ? 24.398 17.284 29.038 1.00 98.25 926 THR A CA 1
ATOM 7385 C C . THR A 1 926 ? 23.994 18.730 28.806 1.00 98.25 926 THR A C 1
ATOM 7387 O O . THR A 1 926 ? 24.262 19.278 27.742 1.00 98.25 926 THR A O 1
ATOM 7390 N N . PHE A 1 927 ? 23.367 19.363 29.792 1.00 97.50 927 PHE A N 1
ATOM 7391 C CA . PHE A 1 927 ? 22.971 20.770 29.759 1.00 97.50 927 PHE A CA 1
ATOM 7392 C C . PHE A 1 927 ? 23.903 21.623 30.618 1.00 97.50 927 PHE A C 1
ATOM 7394 O O . PHE A 1 927 ? 24.291 21.219 31.719 1.00 97.50 927 PHE A O 1
ATOM 7401 N N . ARG A 1 928 ? 24.216 22.832 30.141 1.00 94.75 928 ARG A N 1
ATOM 7402 C CA . ARG A 1 928 ? 24.991 23.826 30.901 1.00 94.75 928 ARG A CA 1
ATOM 7403 C C . ARG A 1 928 ? 24.177 24.320 32.089 1.00 94.75 928 ARG A C 1
ATOM 7405 O O . ARG A 1 928 ? 23.082 24.832 31.890 1.00 94.75 928 ARG A O 1
ATOM 7412 N N . GLY A 1 929 ? 24.719 24.228 33.301 1.00 93.75 929 GLY A N 1
ATOM 7413 C CA . GLY A 1 929 ? 24.035 24.658 34.520 1.00 93.75 929 GLY A CA 1
ATOM 7414 C C . GLY A 1 929 ? 23.236 23.549 35.209 1.00 93.75 929 GLY A C 1
ATOM 7415 O O . GLY A 1 929 ? 23.074 22.433 34.703 1.00 93.75 929 GLY A O 1
ATOM 7416 N N . LYS A 1 930 ? 22.739 23.866 36.407 1.00 94.62 930 LYS A N 1
ATOM 7417 C CA . LYS A 1 930 ? 21.818 23.013 37.163 1.00 94.62 930 LYS A CA 1
ATOM 7418 C C . LYS A 1 930 ? 20.388 23.408 36.826 1.00 94.62 930 LYS A C 1
ATOM 7420 O O . LYS A 1 930 ? 20.048 24.567 36.999 1.00 94.62 930 LYS A O 1
ATOM 7425 N N . TRP A 1 931 ? 19.588 22.447 36.385 1.00 95.69 931 TRP A N 1
ATOM 7426 C CA . TRP A 1 931 ? 18.195 22.659 36.017 1.00 95.69 931 TRP A CA 1
ATOM 7427 C C . TRP A 1 931 ? 17.281 21.742 36.815 1.00 95.69 931 TRP A C 1
ATOM 7429 O O . TRP A 1 931 ? 17.565 20.555 36.952 1.00 95.69 931 TRP A O 1
ATOM 7439 N N . GLN A 1 932 ? 16.156 22.264 37.286 1.00 95.19 932 GLN A N 1
ATOM 7440 C CA . GLN A 1 932 ? 15.068 21.455 37.818 1.00 95.19 932 GLN A CA 1
ATOM 7441 C C . GLN A 1 932 ? 14.328 20.768 36.666 1.00 95.19 932 GLN A C 1
ATOM 7443 O O . GLN A 1 932 ? 13.967 21.408 35.675 1.00 95.19 932 GLN A O 1
ATOM 7448 N N . ILE A 1 933 ? 14.084 19.465 36.809 1.00 93.00 933 ILE A N 1
ATOM 7449 C CA . ILE A 1 933 ? 13.457 18.611 35.794 1.00 93.00 933 ILE A CA 1
ATOM 7450 C C . ILE A 1 933 ? 12.354 17.785 36.460 1.00 93.00 933 ILE A C 1
ATOM 7452 O O . ILE A 1 933 ? 12.451 17.452 37.643 1.00 93.00 933 ILE A O 1
ATOM 7456 N N . ASP A 1 934 ? 11.301 17.460 35.707 1.00 90.75 934 ASP A N 1
ATOM 7457 C CA . ASP A 1 934 ? 10.273 16.514 36.146 1.00 90.75 934 ASP A CA 1
ATOM 7458 C C . ASP A 1 934 ? 10.909 15.191 36.619 1.00 90.75 934 ASP A C 1
ATOM 7460 O O . ASP A 1 934 ? 11.777 14.626 35.949 1.00 90.75 934 ASP A O 1
ATOM 7464 N N . GLN A 1 935 ? 10.466 14.682 37.772 1.00 87.56 935 GLN A N 1
ATOM 7465 C CA . GLN A 1 935 ? 10.973 13.444 38.369 1.00 87.56 935 GLN A CA 1
ATOM 7466 C C . GLN A 1 935 ? 10.722 12.203 37.501 1.00 87.56 935 GLN A C 1
ATOM 7468 O O . GLN A 1 935 ? 11.432 11.209 37.650 1.00 87.56 935 GLN A O 1
ATOM 7473 N N . ALA A 1 936 ? 9.746 12.248 36.589 1.00 90.75 936 ALA A N 1
ATOM 7474 C CA . ALA A 1 936 ? 9.503 11.177 35.625 1.00 90.75 936 ALA A CA 1
ATOM 7475 C C . ALA A 1 936 ? 10.634 11.041 34.587 1.00 90.75 936 ALA A C 1
ATOM 7477 O O . ALA A 1 936 ? 10.799 9.974 33.991 1.00 90.75 936 ALA A O 1
ATOM 7478 N N . ILE A 1 937 ? 11.429 12.096 34.377 1.00 92.19 937 ILE A N 1
ATOM 7479 C CA . ILE A 1 937 ? 12.569 12.096 33.463 1.00 92.19 937 ILE A CA 1
ATOM 7480 C C . ILE A 1 937 ? 13.843 11.784 34.249 1.00 92.19 937 ILE A C 1
ATOM 7482 O O . ILE A 1 937 ? 14.214 12.487 35.190 1.00 92.19 937 ILE A O 1
ATOM 7486 N N . ARG A 1 938 ? 14.559 10.733 33.840 1.00 95.94 938 ARG A N 1
ATOM 7487 C CA . ARG A 1 938 ? 15.818 10.338 34.478 1.00 95.94 938 ARG A CA 1
ATOM 7488 C C . ARG A 1 938 ? 16.874 11.425 34.275 1.00 95.94 938 ARG A C 1
ATOM 7490 O O . ARG A 1 938 ? 17.250 11.715 33.140 1.00 95.94 938 ARG A O 1
ATOM 7497 N N . HIS A 1 939 ? 17.387 11.975 35.372 1.00 96.31 939 HIS A N 1
ATOM 7498 C CA . HIS A 1 939 ? 18.417 13.009 35.346 1.00 96.31 939 HIS A CA 1
ATOM 7499 C C . HIS A 1 939 ? 19.382 12.908 36.535 1.00 96.31 939 HIS A C 1
ATOM 7501 O O . HIS A 1 939 ? 19.080 12.278 37.549 1.00 96.31 939 HIS A O 1
ATOM 7507 N N . GLN A 1 940 ? 20.554 13.528 36.404 1.00 96.06 940 GLN A N 1
ATOM 7508 C CA . GLN A 1 940 ? 21.560 13.642 37.462 1.00 96.06 940 GLN A CA 1
ATOM 7509 C C . GLN A 1 940 ? 22.358 14.945 37.332 1.00 96.06 940 GLN A C 1
ATOM 7511 O O . GLN A 1 940 ? 22.537 15.465 36.232 1.00 96.06 940 GLN A O 1
ATOM 7516 N N . TYR A 1 941 ? 22.880 15.454 38.449 1.00 94.94 941 TYR A N 1
ATOM 7517 C CA . TYR A 1 941 ? 23.733 16.645 38.470 1.00 94.94 941 TYR A CA 1
ATOM 7518 C C . TYR A 1 941 ? 25.205 16.256 38.567 1.00 94.94 941 TYR A C 1
ATOM 7520 O O . TYR A 1 941 ? 25.574 15.445 39.418 1.00 94.94 941 TYR A O 1
ATOM 7528 N N . ARG A 1 942 ? 26.058 16.870 37.744 1.00 93.19 942 ARG A N 1
ATOM 7529 C CA . ARG A 1 942 ? 27.507 16.636 37.762 1.00 93.19 942 ARG A CA 1
ATOM 7530 C C . ARG A 1 942 ? 28.260 17.898 37.358 1.00 93.19 942 ARG A C 1
ATOM 7532 O O . ARG A 1 942 ? 27.940 18.472 36.331 1.00 93.19 942 ARG A O 1
ATOM 7539 N N . ASP A 1 943 ? 29.240 18.335 38.148 1.00 86.50 943 ASP A N 1
ATOM 7540 C CA . ASP A 1 943 ? 30.188 19.403 37.772 1.00 86.50 943 ASP A CA 1
ATOM 7541 C C . ASP A 1 943 ? 29.524 20.672 37.179 1.00 86.50 943 ASP A C 1
ATOM 7543 O O . ASP A 1 943 ? 29.931 21.192 36.147 1.00 86.50 943 ASP A O 1
ATOM 7547 N N . ASN A 1 944 ? 28.461 21.165 37.834 1.00 89.81 944 ASN A N 1
ATOM 7548 C CA . ASN A 1 944 ? 27.631 22.305 37.393 1.00 89.81 944 ASN A CA 1
ATOM 7549 C C . ASN A 1 944 ? 26.885 22.112 36.053 1.00 89.81 944 ASN A C 1
ATOM 7551 O O . ASN A 1 944 ? 26.479 23.079 35.414 1.00 89.81 944 ASN A O 1
ATOM 7555 N N . THR A 1 945 ? 26.666 20.864 35.653 1.00 95.75 945 THR A N 1
ATOM 7556 C CA . THR A 1 945 ? 25.821 20.467 34.524 1.00 95.75 945 THR A CA 1
ATOM 7557 C C . THR A 1 945 ? 24.665 19.591 34.995 1.00 95.75 945 THR A C 1
ATOM 7559 O O . THR A 1 945 ? 24.693 19.017 36.094 1.00 95.75 945 THR A O 1
ATOM 7562 N N . THR A 1 946 ? 23.649 19.479 34.145 1.00 97.69 946 THR A N 1
ATOM 7563 C CA . THR A 1 946 ? 22.523 18.559 34.324 1.00 97.69 946 THR A CA 1
ATOM 7564 C C . THR A 1 946 ? 22.540 17.549 33.194 1.00 97.69 946 THR A C 1
ATOM 7566 O O . THR A 1 946 ? 22.494 17.935 32.031 1.00 97.69 946 THR A O 1
ATOM 7569 N N . ILE A 1 947 ? 22.612 16.263 33.521 1.00 97.81 947 ILE A N 1
ATOM 7570 C CA . ILE A 1 947 ? 22.604 15.173 32.545 1.00 97.81 947 ILE A CA 1
ATOM 7571 C C . ILE A 1 947 ? 21.215 14.549 32.545 1.00 97.81 947 ILE A C 1
ATOM 7573 O O . ILE A 1 947 ? 20.735 14.132 33.598 1.00 97.81 947 ILE A O 1
ATOM 7577 N N . VAL A 1 948 ? 20.587 14.461 31.377 1.00 97.94 948 VAL A N 1
ATOM 7578 C CA . VAL A 1 948 ? 19.266 13.860 31.165 1.00 97.94 948 VAL A CA 1
ATOM 7579 C C . VAL A 1 948 ? 19.402 12.618 30.299 1.00 97.94 948 VAL A C 1
ATOM 7581 O O . VAL A 1 948 ? 20.083 12.652 29.279 1.00 97.94 948 VAL A O 1
ATOM 7584 N N . THR A 1 949 ? 18.725 11.534 30.672 1.00 97.69 949 THR A N 1
ATOM 7585 C CA . THR A 1 949 ? 18.690 10.292 29.893 1.00 97.69 949 THR A CA 1
ATOM 7586 C C . THR A 1 949 ? 17.307 10.093 29.278 1.00 97.69 949 THR A C 1
ATOM 7588 O O . THR A 1 949 ? 16.320 9.931 29.995 1.00 97.69 949 THR A O 1
ATOM 7591 N N . ILE A 1 950 ? 17.247 10.035 27.949 1.00 97.19 950 ILE A N 1
ATOM 7592 C CA . ILE A 1 950 ? 16.031 9.812 27.160 1.00 97.19 950 ILE A CA 1
ATOM 7593 C C . ILE A 1 950 ? 16.076 8.430 26.503 1.00 97.19 950 ILE A C 1
ATOM 7595 O O . ILE A 1 950 ? 17.119 7.983 26.030 1.00 97.19 950 ILE A O 1
ATOM 7599 N N . SER A 1 951 ? 14.929 7.751 26.458 1.00 96.19 951 SER A N 1
ATOM 7600 C CA . SER A 1 951 ? 14.744 6.482 25.750 1.00 96.19 951 SER A CA 1
ATOM 7601 C C . SER A 1 951 ? 13.863 6.713 24.522 1.00 96.19 951 SER A C 1
ATOM 7603 O O . SER A 1 951 ? 12.658 6.907 24.653 1.00 96.19 951 SER A O 1
ATOM 7605 N N . SER A 1 952 ? 14.457 6.718 23.327 1.00 96.00 952 SER A N 1
ATOM 7606 C CA . SER A 1 952 ? 13.743 6.950 22.066 1.00 96.00 952 SER A CA 1
ATOM 7607 C C . SER A 1 952 ? 13.519 5.623 21.341 1.00 96.00 952 SER A C 1
ATOM 7609 O O . SER A 1 952 ? 14.428 5.055 20.734 1.00 96.00 952 SER A O 1
ATOM 7611 N N . LEU A 1 953 ? 12.300 5.086 21.432 1.00 94.75 953 LEU A N 1
ATOM 7612 C CA . LEU A 1 953 ? 11.882 3.903 20.677 1.00 94.75 953 LEU A CA 1
ATOM 7613 C C . LEU A 1 953 ? 11.380 4.326 19.299 1.00 94.75 953 LEU A C 1
ATOM 7615 O O . LEU A 1 953 ? 10.501 5.176 19.217 1.00 94.75 953 LEU A O 1
ATOM 7619 N N . PHE A 1 954 ? 11.893 3.714 18.226 1.00 94.44 954 PHE A N 1
ATOM 7620 C CA . PHE A 1 954 ? 11.426 3.978 16.857 1.00 94.44 954 PHE A CA 1
ATOM 7621 C C . PHE A 1 954 ? 11.550 5.460 16.444 1.00 94.44 954 PHE A C 1
ATOM 7623 O O . PHE A 1 954 ? 10.720 5.981 15.702 1.00 94.44 954 PHE A O 1
ATOM 7630 N N . GLY A 1 955 ? 12.564 6.162 16.964 1.00 95.12 955 GLY A N 1
ATOM 7631 C CA . GLY A 1 955 ? 12.714 7.603 16.753 1.00 95.12 955 GLY A CA 1
ATOM 7632 C C . GLY A 1 955 ? 11.530 8.412 17.294 1.00 95.12 955 GLY A C 1
ATOM 7633 O O . GLY A 1 955 ? 11.176 9.437 16.723 1.00 95.12 955 GLY A O 1
ATOM 7634 N N . ALA A 1 956 ? 10.840 7.942 18.335 1.00 95.19 956 ALA A N 1
ATOM 7635 C CA . ALA A 1 956 ? 9.801 8.735 18.976 1.00 95.19 956 ALA A CA 1
ATOM 7636 C C . ALA A 1 956 ? 10.424 9.949 19.679 1.00 95.19 956 ALA A C 1
ATOM 7638 O O . ALA A 1 956 ? 11.431 9.819 20.390 1.00 95.19 956 ALA A O 1
ATOM 7639 N N . ALA A 1 957 ? 9.796 11.110 19.490 1.00 94.94 957 ALA A N 1
ATOM 7640 C CA . ALA A 1 957 ? 10.151 12.332 20.190 1.00 94.94 957 ALA A CA 1
ATOM 7641 C C . ALA A 1 957 ? 9.744 12.244 21.669 1.00 94.94 957 ALA A C 1
ATOM 7643 O O . ALA A 1 957 ? 8.663 11.757 21.999 1.00 94.94 957 ALA A O 1
ATOM 7644 N N . THR A 1 958 ? 10.608 12.731 22.556 1.00 96.50 958 THR A N 1
ATOM 7645 C CA . THR A 1 958 ? 10.299 12.964 23.970 1.00 96.50 958 THR A CA 1
ATOM 7646 C C . THR A 1 958 ? 10.351 14.458 24.239 1.00 96.50 958 THR A C 1
ATOM 7648 O O . THR A 1 958 ? 11.396 15.076 24.032 1.00 96.50 958 THR A O 1
ATOM 7651 N N . GLU A 1 959 ? 9.236 15.025 24.697 1.00 96.88 959 GLU A N 1
ATOM 7652 C CA . GLU A 1 959 ? 9.145 16.431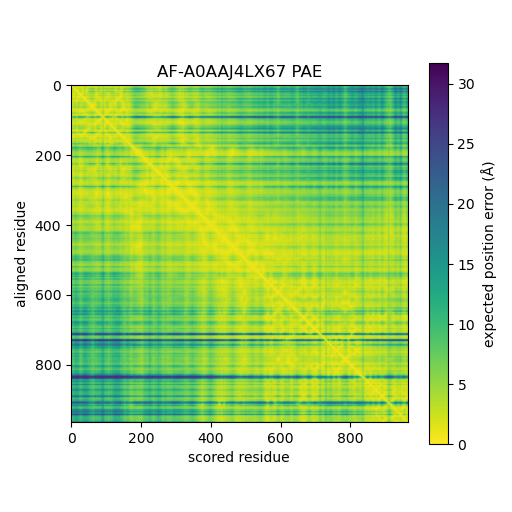 25.089 1.00 96.88 959 GLU A CA 1
ATOM 7653 C C . GLU A 1 959 ? 9.222 16.577 26.611 1.00 96.88 959 GLU A C 1
ATOM 7655 O O . GLU A 1 959 ? 8.613 15.800 27.348 1.00 96.88 959 GLU A O 1
ATOM 7660 N N . PHE A 1 960 ? 9.981 17.562 27.086 1.00 97.00 960 PHE A N 1
ATOM 7661 C CA . PHE A 1 960 ? 10.092 17.893 28.507 1.00 97.00 960 PHE A CA 1
ATOM 7662 C C . PHE A 1 960 ? 10.533 19.347 28.697 1.00 97.00 960 PHE A C 1
ATOM 7664 O O . PHE A 1 960 ? 10.935 20.025 27.753 1.00 97.00 960 PHE A O 1
ATOM 7671 N N . GLU A 1 961 ? 10.450 19.837 29.930 1.00 96.62 961 GLU A N 1
ATOM 7672 C CA . GLU A 1 961 ? 10.840 21.197 30.296 1.00 96.62 961 GLU A CA 1
ATOM 7673 C C . GLU A 1 961 ? 11.942 21.159 31.357 1.00 96.62 961 GLU A C 1
ATOM 7675 O O . GLU A 1 961 ? 11.873 20.369 32.302 1.00 96.62 961 GLU A O 1
ATOM 7680 N N . ILE A 1 962 ? 12.942 22.025 31.206 1.00 96.38 962 ILE A N 1
ATOM 7681 C CA . ILE A 1 962 ? 13.974 22.281 32.213 1.00 96.38 962 ILE A CA 1
ATOM 7682 C C . ILE A 1 962 ? 13.793 23.695 32.773 1.00 96.38 962 ILE A C 1
ATOM 7684 O O . ILE A 1 962 ? 13.518 24.639 32.026 1.00 96.38 962 ILE A O 1
ATOM 7688 N N . LYS A 1 963 ? 13.908 23.846 34.094 1.00 95.44 963 LYS A N 1
ATOM 7689 C CA . LYS A 1 963 ? 13.675 25.116 34.804 1.00 95.44 963 LYS A CA 1
ATOM 7690 C C . LYS A 1 963 ? 14.941 25.550 35.550 1.00 95.44 963 LYS A C 1
ATOM 7692 O O . LYS A 1 963 ? 15.618 24.659 36.061 1.00 95.44 963 LYS A O 1
ATOM 7697 N N . PRO A 1 964 ? 15.286 26.849 35.570 1.00 89.75 964 PRO A N 1
ATOM 7698 C CA . PRO A 1 964 ? 16.485 27.338 36.253 1.00 89.75 964 PRO A CA 1
ATOM 7699 C C . PRO A 1 964 ? 16.594 26.939 37.732 1.00 89.75 964 PRO A C 1
ATOM 7701 O O . PRO A 1 964 ? 15.545 26.717 38.386 1.00 89.75 964 PRO A O 1
#

pLDDT: mean 94.95, std 5.7, range [54.56, 98.88]

Nearest PDB structures (foldseek):
  7yke-assembly1_A  TM=9.545E-01  e=4.072E-99  Proteus vulgaris
  1hn0-assembly1_A  TM=9.437E-01  e=5.521E-97  Proteus vulgaris
  2q1f-assembly2_B  TM=8.596E-01  e=5.770E-63  Bacteroides thetaiotaomicron
  6f2p-assembly1_A  TM=7.487E-01  e=1.743E-28  Paenibacillus
  2wda-assembly1_A  TM=7.158E-01  e=2.956E-27  Streptomyces violaceoruber

Mean predicted aligned error: 6.26 Å

Solvent-accessible surface area (backbone atoms only — not comparable to full-atom values): 48458 Å² total; per-residue (Å²): 99,58,41,50,75,44,35,60,82,57,99,56,67,55,89,48,42,74,65,60,42,69,30,72,84,54,54,66,44,63,70,19,12,36,36,38,75,44,44,47,55,37,70,40,37,38,59,48,80,43,80,57,60,54,49,67,57,28,18,67,75,69,75,45,73,19,25,30,28,46,30,34,34,41,35,26,88,66,59,33,99,46,43,33,35,42,35,42,26,32,94,96,53,84,58,18,40,42,70,35,48,39,67,42,62,32,31,45,47,47,46,39,40,53,86,65,40,45,83,36,84,53,59,62,52,31,38,36,42,33,46,30,40,30,84,61,67,65,53,62,37,37,40,28,41,44,29,41,24,50,28,61,63,83,40,47,46,34,41,73,37,38,75,36,81,39,56,79,77,70,49,72,60,57,67,81,70,71,98,74,74,67,83,70,49,72,67,53,52,52,37,51,49,52,27,49,52,42,42,43,61,69,66,42,71,49,82,69,52,68,72,62,52,47,59,59,50,58,72,44,53,67,48,71,56,97,90,44,71,48,50,49,39,78,37,45,49,59,44,51,54,50,50,33,66,95,40,41,52,73,69,62,42,55,42,55,35,59,29,29,28,28,12,77,58,61,78,83,76,68,53,74,46,57,18,52,20,45,48,43,25,37,41,25,16,34,40,68,76,51,83,56,64,69,63,36,50,54,38,49,51,55,46,51,52,51,51,53,45,46,39,39,68,22,63,32,59,55,48,38,59,34,34,61,73,72,42,60,72,28,38,49,28,40,39,47,17,49,49,56,36,38,71,63,28,51,79,64,76,40,40,68,61,52,46,44,17,54,51,49,61,46,14,85,45,27,78,58,68,27,51,57,88,52,60,66,47,21,33,29,62,46,30,45,65,36,48,61,37,52,53,28,49,42,72,49,44,86,51,64,42,58,27,54,52,46,47,42,48,46,20,52,34,53,19,50,34,38,46,46,65,37,29,35,40,35,24,19,47,43,95,70,21,42,32,22,46,93,46,26,49,26,55,75,51,37,40,50,11,50,22,42,40,18,50,50,40,40,23,29,33,97,37,97,35,32,51,43,66,63,17,52,52,45,50,50,46,29,54,51,39,48,50,67,66,23,38,49,32,48,45,60,63,54,34,55,43,44,62,80,54,84,55,35,53,68,69,22,35,66,15,35,47,32,45,16,65,40,44,101,57,74,37,62,66,43,42,13,43,31,26,41,73,68,74,42,52,38,79,52,27,34,82,78,70,76,43,80,44,63,42,44,73,75,69,67,25,16,48,43,31,38,64,49,13,22,35,37,38,24,44,75,63,32,36,38,41,38,24,18,26,14,65,73,28,52,28,33,40,24,39,68,57,22,25,35,45,39,70,46,39,12,39,41,15,35,46,76,44,62,62,46,60,56,59,81,72,15,50,50,66,55,14,40,57,58,59,47,38,28,40,13,58,39,62,55,60,57,68,81,53,47,30,59,82,58,69,55,75,47,66,50,54,23,92,81,19,38,18,26,22,19,36,39,96,45,42,27,32,38,38,40,21,38,46,43,42,58,83,48,82,79,45,56,58,61,33,32,33,35,37,40,36,45,35,43,77,51,38,34,44,39,39,34,38,50,28,27,33,72,68,86,90,59,87,47,37,33,35,36,19,65,40,57,31,38,43,84,90,49,83,63,44,33,34,45,79,79,43,76,48,60,60,77,74,37,82,49,78,43,48,62,67,40,37,37,29,48,83,82,30,40,28,39,41,34,60,47,50,48,52,26,43,36,37,24,40,79,31,71,27,53,40,44,46,80,59,47,79,33,53,32,48,33,40,36,32,29,32,49,58,41,56,59,27,77,61,39,55,36,34,33,41,38,34,55,81,49,49,65,68,57,52,52,51,50,49,51,46,51,65,56,19,77,79,42,76,89,64,38,66,58,50,80,78,46,78,61,95,50,35,39,31,36,37,41,79,76,34,36,36,41,40,24,77,34,59,42,76,45,96,63,82,58,53,33,36,35,67,34,33,28,30,37,41,40,39,68,44,98,86,63,30,32,41,36,11,37,12,30,35,53,47,55,60,54,72,43,92,91,78,45,60,41,87,53,72,61,46,57,43,74,37,42,36,35,27,71,38,67,56,49,60,60,84,90,53,52,66,49,79,54,97,64,20,26,37,38,55,45,76,14,49,50,17,37,58,49,73,51,56,38,31,109